Protein AF-0000000070152823 (afdb_homodimer)

InterPro domains:
  IPR000183 Ornithine/DAP/Arg decarboxylase [PR01179] (58-76)
  IPR000183 Ornithine/DAP/Arg decarboxylase [PR01179] (78-90)
  IPR000183 Ornithine/DAP/Arg decarboxylase [PR01179] (180-193)
  IPR000183 Ornithine/DAP/Arg decarboxylase [PR01179] (263-282)
  IPR000183 Ornithine/DAP/Arg decarboxylase [PR01179] (371-384)
  IPR002433 Ornithine decarboxylase [PR01182] (30-54)
  IPR002433 Ornithine decarboxylase [PR01182] (56-83)
  IPR002433 Ornithine decarboxylase [PR01182] (100-124)
  IPR002433 Ornithine decarboxylase [PR01182] (130-152)
  IPR002433 Ornithine decarboxylase [PR01182] (303-316)
  IPR002433 Ornithine decarboxylase [PR01182] (337-347)
  IPR002433 Ornithine decarboxylase [PR01182] (358-371)
  IPR002433 Ornithine decarboxylase [PTHR11482] (26-394)
  IPR009006 Alanine racemase/group IV decarboxylase, C-terminal [G3DSA:2.40.37.10] (27-395)
  IPR009006 Alanine racemase/group IV decarboxylase, C-terminal [SSF50621] (250-393)
  IPR022643 Orn/DAP/Arg decarboxylase 2, C-terminal [PF00278] (274-371)
  IPR022644 Orn/DAP/Arg decarboxylase 2, N-terminal [PF02784] (37-272)
  IPR022657 Orn/DAP/Arg decarboxylase 2, conserved site [PS00879] (214-231)
  IPR029066 PLP-binding barrel [G3DSA:3.20.20.10] (40-271)
  IPR029066 PLP-binding barrel [SSF51419] (36-273)

Secondary structure (DSSP, 8-state):
-PEEEEPTT--HHHHHHHHHHHHHTSS----EEEEETHHHHHHHHHHHHHSTTEEEEEEGGG---HHHHHHHHHTT-EEEE-SHHHHHHHHHTT--GGGEEE--SS--HHHHHHHHHHT--EEEE-SHHHHHHHHHH-TT-EEEEEB----TTSSB--TTTS-B-HHHHHHHHHHHHHTTPEEEEEE----BT---HHHHHHHHHHHHHHHHHHHHTT----EEE------SSTTSSS-HHHHHHHHHHHHHHHS-TTS--EEEE--SHHHHGGGEEEEEEEEEEEEEE-TTS-EEEEEEESS-TTTTTTTHHHH-TT--PEE----SS----EEEEEE-SSS-TT-BS-SS-EEE----TT-EEEES---SSTTTT---GGGPPPPEEEEEEEGGG-/-PEEEEPTT--HHHHHHHHHHHHHTSS----EEEEETHHHHHHHHHHHHHSTTEEEEEEGGG---HHHHHHHHHTT-EEEE-SHHHHHHHHHTT--GGGEEE--SS--HHHHHHHHHHT--EEEE-SHHHHHHHHHH-TT-EEEEEB----TTEEE--TTTS-B-HHHHHHHHHHHHHTTPEEEEEE----EEE--THHHHHHHHHHHHHHHHHHHTT----EEE------SSTTSSS-HHHHHHHHHHHHHHHS-TTS--EEEE--SHHHHGGGEEEEEEEEEEEEEE-TTS-EEEEEEESS-TTTTTTTHHHH-TT--PEE----SS----EEEEEE-SSS-TT-BS-SS-EEE----TT-EEEES---SSTTTT---GGGPPPPEEEEEEEGGG-

Structure (mmCIF, N/CA/C/O backbone):
data_AF-0000000070152823-model_v1
#
loop_
_entity.id
_entity.type
_entity.pdbx_description
1 polymer 'Antizyme inhibitor 2'
#
loop_
_atom_site.group_PDB
_atom_site.id
_atom_site.type_symbol
_atom_site.label_atom_id
_atom_site.label_alt_id
_atom_site.label_comp_id
_atom_site.label_asym_id
_atom_site.label_entity_id
_atom_site.label_seq_id
_atom_site.pdbx_PDB_ins_code
_atom_site.Cartn_x
_atom_site.Cartn_y
_atom_site.Cartn_z
_atom_site.occupancy
_atom_site.B_iso_or_equiv
_atom_site.auth_seq_id
_atom_site.auth_comp_id
_atom_site.auth_asym_id
_atom_site.auth_atom_id
_atom_site.pdbx_PDB_model_num
ATOM 1 N N . GLU A 1 1 ? -15.773 8.742 -12.914 1 72.94 1 GLU A N 1
ATOM 2 C CA . GLU A 1 1 ? -16.844 7.777 -12.672 1 72.94 1 GLU A CA 1
ATOM 3 C C . GLU A 1 1 ? -18.203 8.461 -12.641 1 72.94 1 GLU A C 1
ATOM 5 O O . GLU A 1 1 ? -18.328 9.586 -12.141 1 72.94 1 GLU A O 1
ATOM 10 N N . PRO A 1 2 ? -19.203 7.801 -13.156 1 80.62 2 PRO A N 1
ATOM 11 C CA . PRO A 1 2 ? -20.484 8.5 -13.367 1 80.62 2 PRO A CA 1
ATOM 12 C C . PRO A 1 2 ? -21.281 8.672 -12.078 1 80.62 2 PRO A C 1
ATOM 14 O O . PRO A 1 2 ? -21.188 7.836 -11.172 1 80.62 2 PRO A O 1
ATOM 17 N N . LEU A 1 3 ? -21.922 9.742 -11.969 1 90.38 3 LEU A N 1
ATOM 18 C CA . LEU A 1 3 ? -22.859 10.039 -10.891 1 90.38 3 LEU A CA 1
ATOM 19 C C . LEU A 1 3 ? -24.266 9.562 -11.242 1 90.38 3 LEU A C 1
ATOM 21 O O . LEU A 1 3 ? -24.781 9.898 -12.305 1 90.38 3 LEU A O 1
ATOM 25 N N . HIS A 1 4 ? -24.781 8.742 -10.398 1 91.81 4 HIS A N 1
ATOM 26 C CA . HIS A 1 4 ? -26.156 8.281 -10.555 1 91.81 4 HIS A CA 1
ATOM 27 C C . HIS A 1 4 ? -27.109 9.086 -9.688 1 91.81 4 HIS A C 1
ATOM 29 O O . HIS A 1 4 ? -27.016 9.062 -8.461 1 91.81 4 HIS A O 1
ATOM 35 N N . VAL A 1 5 ? -28.078 9.711 -10.344 1 93.69 5 VAL A N 1
ATOM 36 C CA . VAL A 1 5 ? -29.094 10.438 -9.602 1 93.69 5 VAL A CA 1
ATOM 37 C C . VAL A 1 5 ? -30.234 9.5 -9.227 1 93.69 5 VAL A C 1
ATOM 39 O O . VAL A 1 5 ? -30.828 8.859 -10.102 1 93.69 5 VAL A O 1
ATOM 42 N N . LEU A 1 6 ? -30.484 9.453 -8 1 93.94 6 LEU A N 1
ATOM 43 C CA . LEU A 1 6 ? -31.484 8.523 -7.492 1 93.94 6 LEU A CA 1
ATOM 44 C C . LEU A 1 6 ? -32.875 9.109 -7.613 1 93.94 6 LEU A C 1
ATOM 46 O O . LEU A 1 6 ? -33.125 10.242 -7.199 1 93.94 6 LEU A O 1
ATOM 50 N N . GLU A 1 7 ? -33.75 8.328 -8.148 1 91.31 7 GLU A N 1
ATOM 51 C CA . GLU A 1 7 ? -35.156 8.688 -8.18 1 91.31 7 GLU A CA 1
ATOM 52 C C . GLU A 1 7 ? -35.781 8.492 -6.805 1 91.31 7 GLU A C 1
ATOM 54 O O . GLU A 1 7 ? -35.25 7.809 -5.945 1 91.31 7 GLU A O 1
ATOM 59 N N . PRO A 1 8 ? -36.969 9.172 -6.715 1 90.06 8 PRO A N 1
ATOM 60 C CA . PRO A 1 8 ? -37.656 8.961 -5.438 1 90.06 8 PRO A CA 1
ATOM 61 C C . PRO A 1 8 ? -37.938 7.484 -5.145 1 90.06 8 PRO A C 1
ATOM 63 O O . PRO A 1 8 ? -38.344 6.742 -6.031 1 90.06 8 PRO A O 1
ATOM 66 N N . GLY A 1 9 ? -37.562 7.004 -4.035 1 88.94 9 GLY A N 1
ATOM 67 C CA . GLY A 1 9 ? -37.781 5.617 -3.645 1 88.94 9 GLY A CA 1
ATOM 68 C C . GLY A 1 9 ? -36.562 4.75 -3.875 1 88.94 9 GLY A C 1
ATOM 69 O O . GLY A 1 9 ? -36.5 3.615 -3.396 1 88.94 9 GLY A O 1
ATOM 70 N N . ASP A 1 10 ? -35.594 5.301 -4.555 1 92.44 10 ASP A N 1
ATOM 71 C CA . ASP A 1 10 ? -34.375 4.566 -4.797 1 92.44 10 ASP A CA 1
ATOM 72 C C . ASP A 1 10 ? -33.344 4.867 -3.717 1 92.44 10 ASP A C 1
ATOM 74 O O . ASP A 1 10 ? -33.5 5.809 -2.936 1 92.44 10 ASP A O 1
ATOM 78 N N . SER A 1 11 ? -32.438 3.959 -3.51 1 94.62 11 SER A N 1
ATOM 79 C CA . SER A 1 11 ? -31.359 4.137 -2.537 1 94.62 11 SER A CA 1
ATOM 80 C C . SER A 1 11 ? -30.031 3.566 -3.055 1 94.62 11 SER A C 1
ATOM 82 O O . SER A 1 11 ? -30.016 2.807 -4.027 1 94.62 11 SER A O 1
ATOM 84 N N . SER A 1 12 ? -28.984 4.027 -2.436 1 95.81 12 SER A N 1
ATOM 85 C CA . SER A 1 12 ? -27.672 3.494 -2.785 1 95.81 12 SER A CA 1
ATOM 86 C C . SER A 1 12 ? -27.625 1.982 -2.594 1 95.81 12 SER A C 1
ATOM 88 O O . SER A 1 12 ? -26.953 1.277 -3.363 1 95.81 12 SER A O 1
ATOM 90 N N . TRP A 1 13 ? -28.312 1.513 -1.611 1 96.5 13 TRP A N 1
ATOM 91 C CA . TRP A 1 13 ? -28.359 0.079 -1.341 1 96.5 13 TRP A CA 1
ATOM 92 C C . TRP A 1 13 ? -29.062 -0.669 -2.465 1 96.5 13 TRP A C 1
ATOM 94 O O . TRP A 1 13 ? -28.609 -1.737 -2.889 1 96.5 13 TRP A O 1
ATOM 104 N N . LYS A 1 14 ? -30.141 -0.136 -2.941 1 96.56 14 LYS A N 1
ATOM 105 C CA . LYS A 1 14 ? -30.844 -0.751 -4.059 1 96.56 14 LYS A CA 1
ATOM 106 C C . LYS A 1 14 ? -29.984 -0.766 -5.316 1 96.56 14 LYS A C 1
ATOM 108 O O . LYS A 1 14 ? -30.031 -1.723 -6.094 1 96.56 14 LYS A O 1
ATOM 113 N N . VAL A 1 15 ? -29.281 0.348 -5.465 1 96.5 15 VAL A N 1
ATOM 114 C CA . VAL A 1 15 ? -28.359 0.41 -6.594 1 96.5 15 VAL A CA 1
ATOM 115 C C . VAL A 1 15 ? -27.328 -0.711 -6.484 1 96.5 15 VAL A C 1
ATOM 117 O O . VAL A 1 15 ? -27.031 -1.389 -7.469 1 96.5 15 VAL A O 1
ATOM 120 N N . LEU A 1 16 ? -26.781 -0.903 -5.293 1 97.56 16 LEU A N 1
ATOM 121 C CA . LEU A 1 16 ? -25.828 -1.972 -5.027 1 97.56 16 LEU A CA 1
ATOM 122 C C . LEU A 1 16 ? -26.438 -3.336 -5.34 1 97.56 16 LEU A C 1
ATOM 124 O O . LEU A 1 16 ? -25.812 -4.156 -6.02 1 97.56 16 LEU A O 1
ATOM 128 N N . GLN A 1 17 ? -27.641 -3.566 -4.883 1 97.38 17 GLN A N 1
ATOM 129 C CA . GLN A 1 17 ? -28.312 -4.844 -5.086 1 97.38 17 GLN A CA 1
ATOM 130 C C . GLN A 1 17 ? -28.547 -5.113 -6.57 1 97.38 17 GLN A C 1
ATOM 132 O O . GLN A 1 17 ? -28.344 -6.234 -7.043 1 97.38 17 GLN A O 1
ATOM 137 N N . ARG A 1 18 ? -28.969 -4.098 -7.266 1 96.44 18 ARG A N 1
ATOM 138 C CA . ARG A 1 18 ? -29.203 -4.238 -8.703 1 96.44 18 ARG A CA 1
ATOM 139 C C . ARG A 1 18 ? -27.922 -4.574 -9.438 1 96.44 18 ARG A C 1
ATOM 141 O O . ARG A 1 18 ? -27.906 -5.434 -10.32 1 96.44 18 ARG A O 1
ATOM 148 N N . LYS A 1 19 ? -26.906 -3.887 -9.062 1 96.44 19 LYS A N 1
ATOM 149 C CA . LYS A 1 19 ? -25.625 -4.133 -9.719 1 96.44 19 LYS A CA 1
ATOM 150 C C . LYS A 1 19 ? -25.125 -5.547 -9.438 1 96.44 19 LYS A C 1
ATOM 152 O O . LYS A 1 19 ? -24.594 -6.215 -10.328 1 96.44 19 LYS A O 1
ATOM 157 N N . ILE A 1 20 ? -25.219 -5.996 -8.195 1 97.75 20 ILE A N 1
ATOM 158 C CA . ILE A 1 20 ? -24.859 -7.367 -7.852 1 97.75 20 ILE A CA 1
ATOM 159 C C . ILE A 1 20 ? -25.688 -8.344 -8.695 1 97.75 20 ILE A C 1
ATOM 161 O O . ILE A 1 20 ? -25.141 -9.32 -9.219 1 97.75 20 ILE A O 1
ATOM 165 N N . GLY A 1 21 ? -27.016 -8.078 -8.805 1 97.06 21 GLY A N 1
ATOM 166 C CA . GLY A 1 21 ? -27.859 -8.898 -9.641 1 97.06 21 GLY A CA 1
ATOM 167 C C . GLY A 1 21 ? -27.406 -8.969 -11.086 1 97.06 21 GLY A C 1
ATOM 168 O O . GLY A 1 21 ? -27.328 -10.055 -11.672 1 97.06 21 GLY A O 1
ATOM 169 N N . ASP A 1 22 ? -27.078 -7.844 -11.609 1 96.38 22 ASP A N 1
ATOM 170 C CA . ASP A 1 22 ? -26.609 -7.758 -12.992 1 96.38 22 ASP A CA 1
ATOM 171 C C . ASP A 1 22 ? -25.312 -8.523 -13.18 1 96.38 22 ASP A C 1
ATOM 173 O O . ASP A 1 22 ? -25.156 -9.281 -14.141 1 96.38 22 ASP A O 1
ATOM 177 N N . LEU A 1 23 ? -24.391 -8.359 -12.281 1 95.81 23 LEU A N 1
ATOM 178 C CA . LEU A 1 23 ? -23.062 -8.977 -12.398 1 95.81 23 LEU A CA 1
ATOM 179 C C . LEU A 1 23 ? -23.141 -10.477 -12.141 1 95.81 23 LEU A C 1
ATOM 181 O O . LEU A 1 23 ? -22.328 -11.242 -12.656 1 95.81 23 LEU A O 1
ATOM 185 N N . SER A 1 24 ? -24.125 -10.836 -11.289 1 94.69 24 SER A N 1
ATOM 186 C CA . SER A 1 24 ? -24.266 -12.25 -10.977 1 94.69 24 SER A CA 1
ATOM 187 C C . SER A 1 24 ? -24.625 -13.055 -12.219 1 94.69 24 SER A C 1
ATOM 189 O O . SER A 1 24 ? -24.422 -14.273 -12.258 1 94.69 24 SER A O 1
ATOM 191 N N . CYS A 1 25 ? -25.188 -12.398 -13.219 1 91.88 25 CYS A N 1
ATOM 192 C CA . CYS A 1 25 ? -25.562 -13.055 -14.461 1 91.88 25 CYS A CA 1
ATOM 193 C C . CYS A 1 25 ? -24.438 -13.008 -15.477 1 91.88 25 CYS A C 1
ATOM 195 O O . CYS A 1 25 ? -24.578 -13.477 -16.609 1 91.88 25 CYS A O 1
ATOM 197 N N . SER A 1 26 ? -23.344 -12.484 -15 1 89.81 26 SER A N 1
ATOM 198 C CA . SER A 1 26 ? -22.188 -12.336 -15.891 1 89.81 26 SER A CA 1
ATOM 199 C C . SER A 1 26 ? -21 -13.148 -15.391 1 89.81 26 SER A C 1
ATOM 201 O O . SER A 1 26 ? -21 -13.625 -14.25 1 89.81 26 SER A O 1
ATOM 203 N N . GLU A 1 27 ? -20.047 -13.344 -16.328 1 87 27 GLU A N 1
ATOM 204 C CA . GLU A 1 27 ? -18.797 -14 -15.93 1 87 27 GLU A CA 1
ATOM 205 C C . GLU A 1 27 ? -17.797 -13 -15.391 1 87 27 GLU A C 1
ATOM 207 O O . GLU A 1 27 ? -16.797 -13.383 -14.766 1 87 27 GLU A O 1
ATOM 212 N N . GLN A 1 28 ? -18.047 -11.812 -15.688 1 92.12 28 GLN A N 1
ATOM 213 C CA . GLN A 1 28 ? -17.203 -10.75 -15.156 1 92.12 28 GLN A CA 1
ATOM 214 C C . GLN A 1 28 ? -17.781 -10.172 -13.867 1 92.12 28 GLN A C 1
ATOM 216 O O . GLN A 1 28 ? -18.578 -9.227 -13.914 1 92.12 28 GLN A O 1
ATOM 221 N N . ARG A 1 29 ? -17.359 -10.656 -12.828 1 96.44 29 ARG A N 1
ATOM 222 C CA . ARG A 1 29 ? -17.891 -10.281 -11.523 1 96.44 29 ARG A CA 1
ATOM 223 C C . ARG A 1 29 ? -16.859 -9.484 -10.727 1 96.44 29 ARG A C 1
ATOM 225 O O . ARG A 1 29 ? -16.531 -9.852 -9.594 1 96.44 29 ARG A O 1
ATOM 232 N N . ASP A 1 30 ? -16.391 -8.367 -11.32 1 97.38 30 ASP A N 1
ATOM 233 C CA . ASP A 1 30 ? -15.391 -7.504 -10.703 1 97.38 30 ASP A CA 1
ATOM 234 C C . ASP A 1 30 ? -15.953 -6.824 -9.453 1 97.38 30 ASP A C 1
ATOM 236 O O . ASP A 1 30 ? -17.156 -6.562 -9.367 1 97.38 30 ASP A O 1
ATOM 240 N N . PRO A 1 31 ? -15.109 -6.609 -8.453 1 98 31 PRO A N 1
ATOM 241 C CA . PRO A 1 31 ? -15.555 -5.844 -7.281 1 98 31 PRO A CA 1
ATOM 242 C C . PRO A 1 31 ? -15.906 -4.398 -7.625 1 98 31 PRO A C 1
ATOM 244 O O . PRO A 1 31 ? -15.453 -3.871 -8.641 1 98 31 PRO A O 1
ATOM 247 N N . PHE A 1 32 ? -16.703 -3.799 -6.805 1 97.88 32 PHE A N 1
ATOM 248 C CA . PHE A 1 32 ? -17.062 -2.406 -7.02 1 97.88 32 PHE A CA 1
ATOM 249 C C . PHE A 1 32 ? -17.5 -1.753 -5.715 1 97.88 32 PHE A C 1
ATOM 251 O O . PHE A 1 32 ? -17.703 -2.438 -4.711 1 97.88 32 PHE A O 1
ATOM 258 N N . LEU A 1 33 ? -17.562 -0.448 -5.68 1 98.06 33 LEU A N 1
ATOM 259 C CA . LEU A 1 33 ? -18.078 0.337 -4.562 1 98.06 33 LEU A CA 1
ATOM 260 C C . LEU A 1 33 ? -19.312 1.133 -4.98 1 98.06 33 LEU A C 1
ATOM 262 O O . LEU A 1 33 ? -19.469 1.456 -6.16 1 98.06 33 LEU A O 1
ATOM 266 N N . VAL A 1 34 ? -20.156 1.347 -4.062 1 98.06 34 VAL A N 1
ATOM 267 C CA . VAL A 1 34 ? -21.234 2.316 -4.207 1 98.06 34 VAL A CA 1
ATOM 268 C C . VAL A 1 34 ? -21.109 3.402 -3.145 1 98.06 34 VAL A C 1
ATOM 270 O O . VAL A 1 34 ? -20.906 3.105 -1.966 1 98.06 34 VAL A O 1
ATOM 273 N N . ALA A 1 35 ? -21.141 4.609 -3.582 1 98.19 35 ALA A N 1
ATOM 274 C CA . ALA A 1 35 ? -21.031 5.746 -2.674 1 98.19 35 ALA A CA 1
ATOM 275 C C . ALA A 1 35 ? -22.359 6.5 -2.57 1 98.19 35 ALA A C 1
ATOM 277 O O . ALA A 1 35 ? -22.984 6.812 -3.588 1 98.19 35 ALA A O 1
ATOM 278 N N . ASP A 1 36 ? -22.812 6.723 -1.377 1 97.5 36 ASP A N 1
ATOM 279 C CA . ASP A 1 36 ? -23.953 7.582 -1.104 1 97.5 36 ASP A CA 1
ATOM 280 C C . ASP A 1 36 ? -23.516 8.992 -0.732 1 97.5 36 ASP A C 1
ATOM 282 O O . ASP A 1 36 ? -23.297 9.297 0.444 1 97.5 36 ASP A O 1
ATOM 286 N N . LEU A 1 37 ? -23.547 9.875 -1.704 1 97 37 LEU A N 1
ATOM 287 C CA . LEU A 1 37 ? -23.016 11.219 -1.504 1 97 37 LEU A CA 1
ATOM 288 C C . LEU A 1 37 ? -23.938 12.047 -0.611 1 97 37 LEU A C 1
ATOM 290 O O . LEU A 1 37 ? -23.516 13.062 -0.049 1 97 37 LEU A O 1
ATOM 294 N N . GLY A 1 38 ? -25.188 11.648 -0.518 1 95.94 38 GLY A N 1
ATOM 295 C CA . GLY A 1 38 ? -26.094 12.336 0.388 1 95.94 38 GLY A CA 1
ATOM 296 C C . GLY A 1 38 ? -25.672 12.242 1.842 1 95.94 38 GLY A C 1
ATOM 297 O O . GLY A 1 38 ? -25.984 13.125 2.645 1 95.94 38 GLY A O 1
ATOM 298 N N . GLU A 1 39 ? -24.969 11.211 2.164 1 96.38 39 GLU A N 1
ATOM 299 C CA . GLU A 1 39 ? -24.453 11.031 3.52 1 96.38 39 GLU A CA 1
ATOM 300 C C . GLU A 1 39 ? -23.516 12.164 3.912 1 96.38 39 GLU A C 1
ATOM 302 O O . GLU A 1 39 ? -23.453 12.547 5.082 1 96.38 39 GLU A O 1
ATOM 307 N N . LEU A 1 40 ? -22.797 12.719 2.98 1 97.44 40 LEU A N 1
ATOM 308 C CA . LEU A 1 40 ? -21.891 13.836 3.25 1 97.44 40 LEU A CA 1
ATOM 309 C C . LEU A 1 40 ? -22.656 15.062 3.717 1 97.44 40 LEU A C 1
ATOM 311 O O . LEU A 1 40 ? -22.219 15.766 4.629 1 97.44 40 LEU A O 1
ATOM 315 N N . VAL A 1 41 ? -23.797 15.281 3.113 1 96.25 41 VAL A N 1
ATOM 316 C CA . VAL A 1 41 ? -24.625 16.422 3.465 1 96.25 41 VAL A CA 1
ATOM 317 C C . VAL A 1 41 ? -25.141 16.266 4.895 1 96.25 41 VAL A C 1
ATOM 319 O O . VAL A 1 41 ? -25.078 17.203 5.691 1 96.25 41 VAL A O 1
ATOM 322 N N . ARG A 1 42 ? -25.594 15.078 5.098 1 96.25 42 ARG A N 1
ATOM 323 C CA . ARG A 1 42 ? -26.094 14.789 6.434 1 96.25 42 ARG A CA 1
ATOM 324 C C . ARG A 1 42 ? -25.016 14.961 7.484 1 96.25 42 ARG A C 1
ATOM 326 O O . ARG A 1 42 ? -25.234 15.602 8.516 1 96.25 42 ARG A O 1
ATOM 333 N N . LYS A 1 43 ? -23.844 14.422 7.25 1 97.81 43 LYS A N 1
ATOM 334 C CA . LYS A 1 43 ? -22.719 14.5 8.172 1 97.81 43 LYS A CA 1
ATOM 335 C C . LYS A 1 43 ? -22.281 15.953 8.383 1 97.81 43 LYS A C 1
ATOM 337 O O . LYS A 1 43 ? -21.922 16.344 9.5 1 97.81 43 LYS A O 1
ATOM 342 N N . HIS A 1 44 ? -22.312 16.703 7.328 1 98.31 44 HIS A N 1
ATOM 343 C CA . HIS A 1 44 ? -21.906 18.109 7.41 1 98.31 44 HIS A CA 1
ATOM 344 C C . HIS A 1 44 ? -22.844 18.891 8.336 1 98.31 44 HIS A C 1
ATOM 346 O O . HIS A 1 44 ? -22.375 19.625 9.211 1 98.31 44 HIS A O 1
ATOM 352 N N . GLN A 1 45 ? -24.125 18.672 8.148 1 97.75 45 GLN A N 1
ATOM 353 C CA . GLN A 1 45 ? -25.094 19.359 8.984 1 97.75 45 GLN A CA 1
ATOM 354 C C . GLN A 1 45 ? -24.953 18.953 10.453 1 97.75 45 GLN A C 1
ATOM 356 O O . GLN A 1 45 ? -24.984 19.797 11.344 1 97.75 45 GLN A O 1
ATOM 361 N N . ALA A 1 46 ? -24.75 17.703 10.625 1 97.88 46 ALA A N 1
ATOM 362 C CA . ALA A 1 46 ? -24.578 17.188 11.984 1 97.88 46 ALA A CA 1
ATOM 363 C C . ALA A 1 46 ? -23.328 17.75 12.633 1 97.88 46 ALA A C 1
ATOM 365 O O . ALA A 1 46 ? -23.312 18.078 13.82 1 97.88 46 ALA A O 1
ATOM 366 N N . PHE A 1 47 ? -22.312 17.906 11.883 1 98.69 47 PHE A N 1
ATOM 367 C CA . PHE A 1 47 ? -21.062 18.453 12.391 1 98.69 47 PHE A CA 1
ATOM 368 C C . PHE A 1 47 ? -21.25 19.891 12.859 1 98.69 47 PHE A C 1
ATOM 370 O O . PHE A 1 47 ? -20.875 20.234 13.977 1 98.69 47 PHE A O 1
ATOM 377 N N . LEU A 1 48 ? -21.859 20.703 12.047 1 98.44 48 LEU A N 1
ATOM 378 C CA . LEU A 1 48 ? -22.062 22.109 12.359 1 98.44 48 LEU A CA 1
ATOM 379 C C . LEU A 1 48 ? -22.953 22.281 13.578 1 98.44 48 LEU A C 1
ATOM 381 O O . LEU A 1 48 ? -22.766 23.203 14.367 1 98.44 48 LEU A O 1
ATOM 385 N N . GLN A 1 49 ? -23.875 21.359 13.672 1 98.25 49 GLN A N 1
ATOM 386 C CA . GLN A 1 49 ? -24.781 21.422 14.812 1 98.25 49 GLN A CA 1
ATOM 387 C C . GLN A 1 49 ? -24.047 21.047 16.109 1 98.25 49 GLN A C 1
ATOM 389 O O . GLN A 1 49 ? -24.266 21.672 17.156 1 98.25 49 GLN A O 1
ATOM 394 N N . ALA A 1 50 ? -23.219 20.109 16.031 1 98.25 50 ALA A N 1
ATOM 395 C CA . ALA A 1 50 ? -22.547 19.578 17.203 1 98.25 50 ALA A CA 1
ATOM 396 C C . ALA A 1 50 ? -21.406 20.5 17.641 1 98.25 50 ALA A C 1
ATOM 398 O O . ALA A 1 50 ? -21.078 20.594 18.812 1 98.25 50 ALA A O 1
ATOM 399 N N . LEU A 1 51 ? -20.797 21.172 16.703 1 98.44 51 LEU A N 1
ATOM 400 C CA . LEU A 1 51 ? -19.656 22.047 16.969 1 98.44 51 LEU A CA 1
ATOM 401 C C . LEU A 1 51 ? -19.859 23.406 16.328 1 98.44 51 LEU A C 1
ATOM 403 O O . LEU A 1 51 ? -19.109 23.797 15.43 1 98.44 51 LEU A O 1
ATOM 407 N N . PRO A 1 52 ? -20.828 24.078 16.922 1 97.06 52 PRO A N 1
ATOM 408 C CA . PRO A 1 52 ? -21.031 25.422 16.375 1 97.06 52 PRO A CA 1
ATOM 409 C C . PRO A 1 52 ? -19.812 26.312 16.5 1 97.06 52 PRO A C 1
ATOM 411 O O . PRO A 1 52 ? -19.156 26.328 17.547 1 97.06 52 PRO A O 1
ATOM 414 N N . GLY A 1 53 ? -19.453 26.953 15.43 1 96.5 53 GLY A N 1
ATOM 415 C CA . GLY A 1 53 ? -18.328 27.859 15.453 1 96.5 53 GLY A CA 1
ATOM 416 C C . GLY A 1 53 ? -17.031 27.203 15.031 1 96.5 53 GLY A C 1
ATOM 417 O O . GLY A 1 53 ? -16 27.875 14.898 1 96.5 53 GLY A O 1
ATOM 418 N N . VAL A 1 54 ? -17 25.938 14.914 1 98.5 54 VAL A N 1
ATOM 419 C CA . VAL A 1 54 ? -15.836 25.219 14.422 1 98.5 54 VAL A CA 1
ATOM 420 C C . VAL A 1 54 ? -16 24.906 12.938 1 98.5 54 VAL A C 1
ATOM 422 O O . VAL A 1 54 ? -16.969 24.25 12.539 1 98.5 54 VAL A O 1
ATOM 425 N N . MET A 1 55 ? -15.125 25.391 12.117 1 98.44 55 MET A N 1
ATOM 426 C CA . MET A 1 55 ? -15.211 25.188 10.672 1 98.44 55 MET A CA 1
ATOM 427 C C . MET A 1 55 ? -14.492 23.906 10.266 1 98.44 55 MET A C 1
ATOM 429 O O . MET A 1 55 ? -13.32 23.719 10.586 1 98.44 55 MET A O 1
ATOM 433 N N . PRO A 1 56 ? -15.172 23 9.555 1 98.81 56 PRO A N 1
ATOM 434 C CA . PRO A 1 56 ? -14.492 21.781 9.117 1 98.81 56 PRO A CA 1
ATOM 435 C C . PRO A 1 56 ? -13.578 22.031 7.914 1 98.81 56 PRO A C 1
ATOM 437 O O . PRO A 1 56 ? -14 22.625 6.918 1 98.81 56 PRO A O 1
ATOM 440 N N . PHE A 1 57 ? -12.398 21.656 7.992 1 98.94 57 PHE A N 1
ATOM 441 C CA . PHE A 1 57 ? -11.43 21.484 6.914 1 98.94 57 PHE A CA 1
ATOM 442 C C . PHE A 1 57 ? -11.195 20.016 6.625 1 98.94 57 PHE A C 1
ATOM 444 O O . PHE A 1 57 ? -10.422 19.344 7.32 1 98.94 57 PHE A O 1
ATOM 451 N N . TYR A 1 58 ? -11.812 19.547 5.594 1 98.88 58 TYR A N 1
ATOM 452 C CA . TYR A 1 58 ? -11.797 18.125 5.285 1 98.88 58 TYR A CA 1
ATOM 453 C C . TYR A 1 58 ? -10.383 17.641 4.973 1 98.88 58 TYR A C 1
ATOM 455 O O . TYR A 1 58 ? -9.672 18.266 4.184 1 98.88 58 TYR A O 1
ATOM 463 N N . SER A 1 59 ? -9.977 16.5 5.68 1 98.25 59 SER A N 1
ATOM 464 C CA . SER A 1 59 ? -8.68 15.883 5.422 1 98.25 59 SER A CA 1
ATOM 465 C C . SER A 1 59 ? -8.688 15.117 4.102 1 98.25 59 SER A C 1
ATOM 467 O O . SER A 1 59 ? -9.188 13.992 4.035 1 98.25 59 SER A O 1
ATOM 469 N N . VAL A 1 60 ? -7.953 15.586 3.111 1 98.56 60 VAL A N 1
ATOM 470 C CA . VAL A 1 60 ? -8.023 15.086 1.743 1 98.56 60 VAL A CA 1
ATOM 471 C C . VAL A 1 60 ? -7.461 13.664 1.681 1 98.56 60 VAL A C 1
ATOM 473 O O . VAL A 1 60 ? -7.941 12.836 0.911 1 98.56 60 VAL A O 1
ATOM 476 N N . LYS A 1 61 ? -6.496 13.375 2.504 1 97 61 LYS A N 1
ATOM 477 C CA . LYS A 1 61 ? -5.824 12.078 2.494 1 97 61 LYS A CA 1
ATOM 478 C C . LYS A 1 61 ? -6.797 10.953 2.826 1 97 61 LYS A C 1
ATOM 480 O O . LYS A 1 61 ? -6.531 9.789 2.523 1 97 61 LYS A O 1
ATOM 485 N N . CYS A 1 62 ? -7.891 11.258 3.494 1 96.81 62 CYS A N 1
ATOM 486 C CA . CYS A 1 62 ? -8.852 10.258 3.936 1 96.81 62 CYS A CA 1
ATOM 487 C C . CYS A 1 62 ? -9.586 9.648 2.748 1 96.81 62 CYS A C 1
ATOM 489 O O . CYS A 1 62 ? -9.742 8.43 2.664 1 96.81 62 CYS A O 1
ATOM 491 N N . ASN A 1 63 ? -10.047 10.398 1.931 1 98 63 ASN A N 1
ATOM 492 C CA . ASN A 1 63 ? -10.727 10.102 0.676 1 98 63 ASN A CA 1
ATOM 493 C C . ASN A 1 63 ? -10.672 11.281 -0.288 1 98 63 ASN A C 1
ATOM 495 O O . ASN A 1 63 ? -11.266 12.336 -0.025 1 98 63 ASN A O 1
ATOM 499 N N . ASN A 1 64 ? -9.984 11.156 -1.387 1 98.06 64 ASN A N 1
ATOM 500 C CA . ASN A 1 64 ? -9.758 12.289 -2.273 1 98.06 64 ASN A CA 1
ATOM 501 C C . ASN A 1 64 ? -10.555 12.164 -3.564 1 98.06 64 ASN A C 1
ATOM 503 O O . ASN A 1 64 ? -10.18 12.719 -4.594 1 98.06 64 ASN A O 1
ATOM 507 N N . SER A 1 65 ? -11.617 11.344 -3.504 1 96.69 65 SER A N 1
ATOM 508 C CA . SER A 1 65 ? -12.453 11.219 -4.691 1 96.69 65 SER A CA 1
ATOM 509 C C . SER A 1 65 ? -12.961 12.578 -5.152 1 96.69 65 SER A C 1
ATOM 511 O O . SER A 1 65 ? -13.344 13.422 -4.332 1 96.69 65 SER A O 1
ATOM 513 N N . PRO A 1 66 ? -13.016 12.789 -6.449 1 95.38 66 PRO A N 1
ATOM 514 C CA . PRO A 1 66 ? -13.453 14.086 -6.973 1 95.38 66 PRO A CA 1
ATOM 515 C C . PRO A 1 66 ? -14.867 14.461 -6.539 1 95.38 66 PRO A C 1
ATOM 517 O O . PRO A 1 66 ? -15.125 15.609 -6.176 1 95.38 66 PRO A O 1
ATOM 520 N N . TRP A 1 67 ? -15.766 13.516 -6.492 1 96.19 67 TRP A N 1
ATOM 521 C CA . TRP A 1 67 ? -17.141 13.805 -6.117 1 96.19 67 TRP A CA 1
ATOM 522 C C . TRP A 1 67 ? -17.25 14.172 -4.641 1 96.19 67 TRP A C 1
ATOM 524 O O . TRP A 1 67 ? -18 15.07 -4.27 1 96.19 67 TRP A O 1
ATOM 534 N N . VAL A 1 68 ? -16.469 13.5 -3.799 1 97.81 68 VAL A N 1
ATOM 535 C CA . VAL A 1 68 ? -16.469 13.82 -2.375 1 97.81 68 VAL A CA 1
ATOM 536 C C . VAL A 1 68 ? -15.961 15.25 -2.17 1 97.81 68 VAL A C 1
ATOM 538 O O . VAL A 1 68 ? -16.609 16.047 -1.486 1 97.81 68 VAL A O 1
ATOM 541 N N . LEU A 1 69 ? -14.883 15.594 -2.844 1 98.25 69 LEU A N 1
ATOM 542 C CA . LEU A 1 69 ? -14.281 16.922 -2.693 1 98.25 69 LEU A CA 1
ATOM 543 C C . LEU A 1 69 ? -15.211 18 -3.244 1 98.25 69 LEU A C 1
ATOM 545 O O . LEU A 1 69 ? -15.359 19.062 -2.637 1 98.25 69 LEU A O 1
ATOM 549 N N . GLN A 1 70 ? -15.844 17.688 -4.344 1 96.5 70 GLN A N 1
ATOM 550 C CA . GLN A 1 70 ? -16.734 18.656 -4.969 1 96.5 70 GLN A CA 1
ATOM 551 C C . GLN A 1 70 ? -17.938 18.953 -4.074 1 96.5 70 GLN A C 1
ATOM 553 O O . GLN A 1 70 ? -18.328 20.109 -3.93 1 96.5 70 GLN A O 1
ATOM 558 N N . ILE A 1 71 ? -18.516 17.953 -3.508 1 96.75 71 ILE A N 1
ATOM 559 C CA . ILE A 1 71 ? -19.672 18.125 -2.646 1 96.75 71 ILE A CA 1
ATOM 560 C C . ILE A 1 71 ? -19.266 18.906 -1.394 1 96.75 71 ILE A C 1
ATOM 562 O O . ILE A 1 71 ? -19.953 19.859 -1.001 1 96.75 71 ILE A O 1
ATOM 566 N N . LEU A 1 72 ? -18.172 18.531 -0.806 1 98.25 72 LEU A N 1
ATOM 567 C CA . LEU A 1 72 ? -17.734 19.203 0.409 1 98.25 72 LEU A CA 1
ATOM 568 C C . LEU A 1 72 ? -17.375 20.656 0.123 1 98.25 72 LEU A C 1
ATOM 570 O O . LEU A 1 72 ? -17.656 21.547 0.937 1 98.25 72 LEU A O 1
ATOM 574 N N . LYS A 1 73 ? -16.766 20.891 -1.046 1 98.25 73 LYS A N 1
ATOM 575 C CA . LYS A 1 73 ? -16.531 22.266 -1.474 1 98.25 73 LYS A CA 1
ATOM 576 C C . LYS A 1 73 ? -17.828 23.062 -1.533 1 98.25 73 LYS A C 1
ATOM 578 O O . LYS A 1 73 ? -17.906 24.172 -1.012 1 98.25 73 LYS A O 1
ATOM 583 N N . SER A 1 74 ? -18.828 22.484 -2.125 1 96.94 74 SER A N 1
ATOM 584 C CA . SER A 1 74 ? -20.109 23.141 -2.307 1 96.94 74 SER A CA 1
ATOM 585 C C . SER A 1 74 ? -20.781 23.422 -0.968 1 96.94 74 SER A C 1
ATOM 587 O O . SER A 1 74 ? -21.547 24.375 -0.835 1 96.94 74 SER A O 1
ATOM 589 N N . LEU A 1 75 ? -20.5 22.594 -0.009 1 97.44 75 LEU A N 1
ATOM 590 C CA . LEU A 1 75 ? -21.094 22.75 1.318 1 97.44 75 LEU A CA 1
ATOM 591 C C . LEU A 1 75 ? -20.328 23.797 2.127 1 97.44 75 LEU A C 1
ATOM 593 O O . LEU A 1 75 ? -20.734 24.125 3.242 1 97.44 75 LEU A O 1
ATOM 597 N N . GLY A 1 76 ? -19.156 24.25 1.607 1 97.56 76 GLY A N 1
ATOM 598 C CA . GLY A 1 76 ? -18.438 25.359 2.234 1 97.56 76 GLY A CA 1
ATOM 599 C C . GLY A 1 76 ? -17.297 24.891 3.127 1 97.56 76 GLY A C 1
ATOM 600 O O . GLY A 1 76 ? -16.734 25.703 3.875 1 97.56 76 GLY A O 1
ATOM 601 N N . THR A 1 77 ? -16.922 23.672 3.041 1 98.44 77 THR A N 1
ATOM 602 C CA . THR A 1 77 ? -15.82 23.172 3.859 1 98.44 77 THR A CA 1
ATOM 603 C C . THR A 1 77 ? -14.484 23.719 3.371 1 98.44 77 THR A C 1
ATOM 605 O O . THR A 1 77 ? -14.375 24.172 2.227 1 98.44 77 THR A O 1
ATOM 608 N N . GLY A 1 78 ? -13.523 23.875 4.27 1 98.81 78 GLY A N 1
ATOM 609 C CA . GLY A 1 78 ? -12.133 23.969 3.879 1 98.81 78 GLY A CA 1
ATOM 610 C C . GLY A 1 78 ? -11.469 22.625 3.682 1 98.81 78 GLY A C 1
ATOM 611 O O . GLY A 1 78 ? -12.117 21.578 3.805 1 98.81 78 GLY A O 1
ATOM 612 N N . PHE A 1 79 ? -10.195 22.719 3.348 1 98.94 79 PHE A N 1
ATOM 613 C CA . PHE A 1 79 ? -9.508 21.469 3.047 1 98.94 79 PHE A CA 1
ATOM 614 C C . PHE A 1 79 ? -8.125 21.438 3.697 1 98.94 79 PHE A C 1
ATOM 616 O O . PHE A 1 79 ? -7.395 22.438 3.652 1 98.94 79 PHE A O 1
ATOM 623 N N . ASP A 1 80 ? -7.887 20.375 4.379 1 98.62 80 ASP A N 1
ATOM 624 C CA . ASP A 1 80 ? -6.574 20.031 4.918 1 98.62 80 ASP A CA 1
ATOM 625 C C . ASP A 1 80 ? -5.777 19.188 3.922 1 98.62 80 ASP A C 1
ATOM 627 O O . ASP A 1 80 ? -6.156 18.062 3.609 1 98.62 80 ASP A O 1
ATOM 631 N N . CYS A 1 81 ? -4.68 19.719 3.408 1 98.69 81 CYS A N 1
ATOM 632 C CA . CYS A 1 81 ? -3.834 19.062 2.422 1 98.69 81 CYS A CA 1
ATOM 633 C C . CYS A 1 81 ? -2.469 18.719 3.01 1 98.69 81 CYS A C 1
ATOM 635 O O . CYS A 1 81 ? -1.908 19.516 3.775 1 98.69 81 CYS A O 1
ATOM 637 N N . ALA A 1 82 ? -1.939 17.594 2.551 1 97.31 82 ALA A N 1
ATOM 638 C CA . ALA A 1 82 ? -0.699 17.109 3.152 1 97.31 82 ALA A CA 1
ATOM 639 C C . ALA A 1 82 ? 0.448 17.141 2.146 1 97.31 82 ALA A C 1
ATOM 641 O O . ALA A 1 82 ? 1.604 16.906 2.504 1 97.31 82 ALA A O 1
ATOM 642 N N . SER A 1 83 ? 0.219 17.438 0.902 1 97.81 83 SER A N 1
ATOM 643 C CA . SER A 1 83 ? 1.229 17.391 -0.149 1 97.81 83 SER A CA 1
ATOM 644 C C . SER A 1 83 ? 0.887 18.359 -1.281 1 97.81 83 SER A C 1
ATOM 646 O O . SER A 1 83 ? -0.225 18.891 -1.338 1 97.81 83 SER A O 1
ATOM 648 N N . GLN A 1 84 ? 1.865 18.578 -2.111 1 98 84 GLN A N 1
ATOM 649 C CA . GLN A 1 84 ? 1.621 19.422 -3.287 1 98 84 GLN A CA 1
ATOM 650 C C . GLN A 1 84 ? 0.529 18.812 -4.168 1 98 84 GLN A C 1
ATOM 652 O O . GLN A 1 84 ? -0.302 19.531 -4.715 1 98 84 GLN A O 1
ATOM 657 N N . ALA A 1 85 ? 0.547 17.5 -4.328 1 98 85 ALA A N 1
ATOM 658 C CA . ALA A 1 85 ? -0.451 16.844 -5.168 1 98 85 ALA A CA 1
ATOM 659 C C . ALA A 1 85 ? -1.861 17.094 -4.641 1 98 85 ALA A C 1
ATOM 661 O O . ALA A 1 85 ? -2.791 17.328 -5.422 1 98 85 ALA A O 1
ATOM 662 N N . GLU A 1 86 ? -2.031 17.047 -3.391 1 98.5 86 GLU A N 1
ATOM 663 C CA . GLU A 1 86 ? -3.34 17.328 -2.811 1 98.5 86 GLU A CA 1
ATOM 664 C C . GLU A 1 86 ? -3.719 18.797 -2.992 1 98.5 86 GLU A C 1
ATOM 666 O O . GLU A 1 86 ? -4.879 19.109 -3.266 1 98.5 86 GLU A O 1
ATOM 671 N N . LEU A 1 87 ? -2.699 19.703 -2.795 1 98.81 87 LEU A N 1
ATOM 672 C CA . LEU A 1 87 ? -2.949 21.109 -3.07 1 98.81 87 LEU A CA 1
ATOM 673 C C . LEU A 1 87 ? -3.436 21.312 -4.504 1 98.81 87 LEU A C 1
ATOM 675 O O . LEU A 1 87 ? -4.441 21.984 -4.734 1 98.81 87 LEU A O 1
ATOM 679 N N . GLU A 1 88 ? -2.725 20.672 -5.391 1 98.69 88 GLU A N 1
ATOM 680 C CA . GLU A 1 88 ? -3.07 20.781 -6.805 1 98.69 88 GLU A CA 1
ATOM 681 C C . GLU A 1 88 ? -4.488 20.281 -7.066 1 98.69 88 GLU A C 1
ATOM 683 O O . GLU A 1 88 ? -5.25 20.922 -7.805 1 98.69 88 GLU A O 1
ATOM 688 N N . GLN A 1 89 ? -4.824 19.219 -6.457 1 98.44 89 GLN A N 1
ATOM 689 C CA . GLN A 1 89 ? -6.148 18.641 -6.66 1 98.44 89 GLN A CA 1
ATOM 690 C C . GLN A 1 89 ? -7.242 19.578 -6.141 1 98.44 89 GLN A C 1
ATOM 692 O O . GLN A 1 89 ? -8.211 19.859 -6.848 1 98.44 89 GLN A O 1
ATOM 697 N N . VAL A 1 90 ? -7.102 20.062 -4.953 1 98.69 90 VAL A N 1
ATOM 698 C CA . VAL A 1 90 ? -8.117 20.891 -4.312 1 98.69 90 VAL A CA 1
ATOM 699 C C . VAL A 1 90 ? -8.211 22.234 -5.027 1 98.69 90 VAL A C 1
ATOM 701 O O . VAL A 1 90 ? -9.312 22.719 -5.328 1 98.69 90 VAL A O 1
ATOM 704 N N . LEU A 1 91 ? -7.07 22.844 -5.316 1 98.81 91 LEU A N 1
ATOM 705 C CA . LEU A 1 91 ? -7.051 24.109 -6.051 1 98.81 91 LEU A CA 1
ATOM 706 C C . LEU A 1 91 ? -7.66 23.938 -7.438 1 98.81 91 LEU A C 1
ATOM 708 O O . LEU A 1 91 ? -8.375 24.828 -7.918 1 98.81 91 LEU A O 1
ATOM 712 N N . GLY A 1 92 ? -7.406 22.797 -8.016 1 98.38 92 GLY A N 1
ATOM 713 C CA . GLY A 1 92 ? -7.938 22.5 -9.336 1 98.38 92 GLY A CA 1
ATOM 714 C C . GLY A 1 92 ? -9.453 22.453 -9.375 1 98.38 92 GLY A C 1
ATOM 715 O O . GLY A 1 92 ? -10.062 22.672 -10.43 1 98.38 92 GLY A O 1
ATOM 716 N N . LEU A 1 93 ? -10.078 22.234 -8.281 1 97.69 93 LEU A N 1
ATOM 717 C CA . LEU A 1 93 ? -11.531 22.203 -8.172 1 97.69 93 LEU A CA 1
ATOM 718 C C . LEU A 1 93 ? -12.102 23.609 -8.023 1 97.69 93 LEU A C 1
ATOM 720 O O . LEU A 1 93 ? -13.32 23.797 -8 1 97.69 93 LEU A O 1
ATOM 724 N N . GLY A 1 94 ? -11.203 24.594 -7.832 1 97.94 94 GLY A N 1
ATOM 725 C CA . GLY A 1 94 ? -11.633 25.984 -7.691 1 97.94 94 GLY A CA 1
ATOM 726 C C . GLY A 1 94 ? -11.781 26.406 -6.242 1 97.94 94 GLY A C 1
ATOM 727 O O . GLY A 1 94 ? -12.375 27.453 -5.961 1 97.94 94 GLY A O 1
ATOM 728 N N . VAL A 1 95 ? -11.281 25.672 -5.352 1 98.38 95 VAL A N 1
ATOM 729 C CA . VAL A 1 95 ? -11.305 26.047 -3.945 1 98.38 95 VAL A CA 1
ATOM 730 C C . VAL A 1 95 ? -10.367 27.234 -3.713 1 98.38 95 VAL A C 1
ATOM 732 O O . VAL A 1 95 ? -9.211 27.203 -4.141 1 98.38 95 VAL A O 1
ATOM 735 N N . PRO A 1 96 ? -10.859 28.281 -3.137 1 98.31 96 PRO A N 1
ATOM 736 C CA . PRO A 1 96 ? -9.945 29.375 -2.83 1 98.31 96 PRO A CA 1
ATOM 737 C C . PRO A 1 96 ? -8.82 28.969 -1.877 1 98.31 96 PRO A C 1
ATOM 739 O O . PRO A 1 96 ? -9.047 28.172 -0.964 1 98.31 96 PRO A O 1
ATOM 742 N N . ALA A 1 97 ? -7.629 29.531 -2.082 1 98.56 97 ALA A N 1
ATOM 743 C CA . ALA A 1 97 ? -6.453 29.219 -1.27 1 98.56 97 ALA A CA 1
ATOM 744 C C . ALA A 1 97 ? -6.719 29.5 0.206 1 98.56 97 ALA A C 1
ATOM 746 O O . ALA A 1 97 ? -6.148 28.844 1.083 1 98.56 97 ALA A O 1
ATOM 747 N N . THR A 1 98 ? -7.648 30.391 0.494 1 98.12 98 THR A N 1
ATOM 748 C CA . THR A 1 98 ? -7.941 30.812 1.86 1 98.12 98 THR A CA 1
ATOM 749 C C . THR A 1 98 ? -8.695 29.719 2.615 1 98.12 98 THR A C 1
ATOM 751 O O . THR A 1 98 ? -8.805 29.766 3.84 1 98.12 98 THR A O 1
ATOM 754 N N . ARG A 1 99 ? -9.195 28.734 1.895 1 98.5 99 ARG A N 1
ATOM 755 C CA . ARG A 1 99 ? -9.914 27.625 2.52 1 98.5 99 ARG A CA 1
ATOM 756 C C . ARG A 1 99 ? -9.055 26.375 2.576 1 98.5 99 ARG A C 1
ATOM 758 O O . ARG A 1 99 ? -9.578 25.25 2.652 1 98.5 99 ARG A O 1
ATOM 765 N N . ILE A 1 100 ? -7.758 26.594 2.443 1 98.88 100 ILE A N 1
ATOM 766 C CA . ILE A 1 100 ? -6.84 25.469 2.445 1 98.88 100 ILE A CA 1
ATOM 767 C C . ILE A 1 100 ? -5.793 25.656 3.541 1 98.88 100 ILE A C 1
ATOM 769 O O . ILE A 1 100 ? -5.254 26.75 3.717 1 98.88 100 ILE A O 1
ATOM 773 N N . ILE A 1 101 ? -5.594 24.672 4.324 1 98.88 101 ILE A N 1
ATOM 774 C CA . ILE A 1 101 ? -4.441 24.625 5.215 1 98.88 101 ILE A CA 1
ATOM 775 C C . ILE A 1 101 ? -3.482 23.531 4.762 1 98.88 101 ILE A C 1
ATOM 777 O O . ILE A 1 101 ? -3.902 22.406 4.504 1 98.88 101 ILE A O 1
ATOM 781 N N . TYR A 1 102 ? -2.219 23.875 4.477 1 98.75 102 TYR A N 1
ATOM 782 C CA . TYR A 1 102 ? -1.17 22.891 4.211 1 98.75 102 TYR A CA 1
ATOM 783 C C . TYR A 1 102 ? -0.625 22.312 5.512 1 98.75 102 TYR A C 1
ATOM 785 O O . TYR A 1 102 ? 0.302 22.875 6.105 1 98.75 102 TYR A O 1
ATOM 793 N N . ALA A 1 103 ? -1.076 21.156 5.887 1 97.69 103 ALA A N 1
ATOM 794 C CA . ALA A 1 103 ? -1.053 20.719 7.277 1 97.69 103 ALA A CA 1
ATOM 795 C C . ALA A 1 103 ? 0.162 19.844 7.559 1 97.69 103 ALA A C 1
ATOM 797 O O . ALA A 1 103 ? 0.407 19.469 8.703 1 97.69 103 ALA A O 1
ATOM 798 N N . ASN A 1 104 ? 0.969 19.453 6.574 1 97.69 104 ASN A N 1
ATOM 799 C CA . ASN A 1 104 ? 2.18 18.688 6.832 1 97.69 104 ASN A CA 1
ATOM 800 C C . ASN A 1 104 ? 3.236 19.516 7.547 1 97.69 104 ASN A C 1
ATOM 802 O O . ASN A 1 104 ? 3.703 20.531 7.016 1 97.69 104 ASN A O 1
ATOM 806 N N . PRO A 1 105 ? 3.67 19.094 8.734 1 97.44 105 PRO A N 1
ATOM 807 C CA . PRO A 1 105 ? 4.637 19.922 9.477 1 97.44 105 PRO A CA 1
ATOM 808 C C . PRO A 1 105 ? 6.023 19.906 8.836 1 97.44 105 PRO A C 1
ATOM 810 O O . PRO A 1 105 ? 6.848 20.781 9.125 1 97.44 105 PRO A O 1
ATOM 813 N N . CYS A 1 106 ? 6.32 18.875 8.039 1 97.25 106 CYS A N 1
ATOM 814 C CA . CYS A 1 106 ? 7.598 18.703 7.352 1 97.25 106 CYS A CA 1
ATOM 815 C C . CYS A 1 106 ? 7.402 18.656 5.84 1 97.25 106 CYS A C 1
ATOM 817 O O . CYS A 1 106 ? 6.844 17.688 5.312 1 97.25 106 CYS A O 1
ATOM 819 N N . LYS A 1 107 ? 7.875 19.719 5.145 1 97.62 107 LYS A N 1
ATOM 820 C CA . LYS A 1 107 ? 7.555 19.859 3.729 1 97.62 107 LYS A CA 1
ATOM 821 C C . LYS A 1 107 ? 8.82 19.922 2.881 1 97.62 107 LYS A C 1
ATOM 823 O O . LYS A 1 107 ? 9.844 20.469 3.32 1 97.62 107 LYS A O 1
ATOM 828 N N . GLN A 1 108 ? 8.68 19.391 1.728 1 96.5 108 GLN A N 1
ATOM 829 C CA . GLN A 1 108 ? 9.711 19.656 0.728 1 96.5 108 GLN A CA 1
ATOM 830 C C . GLN A 1 108 ? 9.719 21.125 0.314 1 96.5 108 GLN A C 1
ATOM 832 O O . GLN A 1 108 ? 8.656 21.734 0.167 1 96.5 108 GLN A O 1
ATOM 837 N N . THR A 1 109 ? 10.922 21.609 0.059 1 96.81 109 THR A N 1
ATOM 838 C CA . THR A 1 109 ? 11.07 23.016 -0.312 1 96.81 109 THR A CA 1
ATOM 839 C C . THR A 1 109 ? 10.234 23.344 -1.544 1 96.81 109 THR A C 1
ATOM 841 O O . THR A 1 109 ? 9.555 24.375 -1.585 1 96.81 109 THR A O 1
ATOM 844 N N . SER A 1 110 ? 10.25 22.469 -2.498 1 96.69 110 SER A N 1
ATOM 845 C CA . SER A 1 110 ? 9.508 22.703 -3.729 1 96.69 110 SER A CA 1
ATOM 846 C C . SER A 1 110 ? 8.008 22.781 -3.457 1 96.69 110 SER A C 1
ATOM 848 O O . SER A 1 110 ? 7.285 23.516 -4.133 1 96.69 110 SER A O 1
ATOM 850 N N . HIS A 1 111 ? 7.523 22.031 -2.482 1 97.75 111 HIS A N 1
ATOM 851 C CA . HIS A 1 111 ? 6.109 22.078 -2.121 1 97.75 111 HIS A CA 1
ATOM 852 C C . HIS A 1 111 ? 5.758 23.422 -1.464 1 97.75 111 HIS A C 1
ATOM 854 O O . HIS A 1 111 ? 4.668 23.953 -1.685 1 97.75 111 HIS A O 1
ATOM 860 N N . ILE A 1 112 ? 6.672 23.953 -0.66 1 98.25 112 ILE A N 1
ATOM 861 C CA . ILE A 1 112 ? 6.492 25.25 -0.042 1 98.25 112 ILE A CA 1
ATOM 862 C C . ILE A 1 112 ? 6.426 26.328 -1.122 1 98.25 112 ILE A C 1
ATOM 864 O O . ILE A 1 112 ? 5.551 27.203 -1.088 1 98.25 112 ILE A O 1
ATOM 868 N N . GLN A 1 113 ? 7.305 26.219 -2.08 1 98.19 113 GLN A N 1
ATOM 869 C CA . GLN A 1 113 ? 7.316 27.172 -3.184 1 98.19 113 GLN A CA 1
ATOM 870 C C . GLN A 1 113 ? 6.008 27.125 -3.967 1 98.19 113 GLN A C 1
ATOM 872 O O . GLN A 1 113 ? 5.484 28.156 -4.375 1 98.19 113 GLN A O 1
ATOM 877 N N . TYR A 1 114 ? 5.555 25.938 -4.168 1 98.31 114 TYR A N 1
ATOM 878 C CA . TYR A 1 114 ? 4.289 25.797 -4.871 1 98.31 114 TYR A CA 1
ATOM 879 C C . TYR A 1 114 ? 3.15 26.438 -4.094 1 98.31 114 TYR A C 1
ATOM 881 O O . TYR A 1 114 ? 2.334 27.172 -4.664 1 98.31 114 TYR A O 1
ATOM 889 N N . ALA A 1 115 ? 3.09 26.141 -2.826 1 98.69 115 ALA A N 1
ATOM 890 C CA . ALA A 1 115 ? 2.066 26.766 -1.985 1 98.69 115 ALA A CA 1
ATOM 891 C C . ALA A 1 115 ? 2.121 28.281 -2.084 1 98.69 115 ALA A C 1
ATOM 893 O O . ALA A 1 115 ? 1.088 28.938 -2.24 1 98.69 115 ALA A O 1
ATOM 894 N N . ALA A 1 116 ? 3.312 28.828 -2.016 1 98.69 116 ALA A N 1
ATOM 895 C CA . ALA A 1 116 ? 3.512 30.266 -2.135 1 98.69 116 ALA A CA 1
ATOM 896 C C . ALA A 1 116 ? 2.98 30.781 -3.469 1 98.69 116 ALA A C 1
ATOM 898 O O . ALA A 1 116 ? 2.262 31.797 -3.51 1 98.69 116 ALA A O 1
ATOM 899 N N . SER A 1 117 ? 3.291 30.078 -4.492 1 98.62 117 SER A N 1
ATOM 900 C CA . SER A 1 117 ? 2.91 30.5 -5.832 1 98.62 117 SER A CA 1
ATOM 901 C C . SER A 1 117 ? 1.396 30.469 -6.02 1 98.62 117 SER A C 1
ATOM 903 O O . SER A 1 117 ? 0.849 31.188 -6.852 1 98.62 117 SER A O 1
ATOM 905 N N . GLN A 1 118 ? 0.686 29.656 -5.25 1 98.56 118 GLN A N 1
ATOM 906 C CA . GLN A 1 118 ? -0.757 29.484 -5.391 1 98.56 118 GLN A CA 1
ATOM 907 C C . GLN A 1 118 ? -1.507 30.297 -4.34 1 98.56 118 GLN A C 1
ATOM 909 O O . GLN A 1 118 ? -2.738 30.281 -4.289 1 98.56 118 GLN A O 1
ATOM 914 N N . GLY A 1 119 ? -0.771 30.922 -3.441 1 98.44 119 GLY A N 1
ATOM 915 C CA . GLY A 1 119 ? -1.382 31.781 -2.439 1 98.44 119 GLY A CA 1
ATOM 916 C C . GLY A 1 119 ? -1.895 31.016 -1.232 1 98.44 119 GLY A C 1
ATOM 917 O O . GLY A 1 119 ? -2.732 31.516 -0.482 1 98.44 119 GLY A O 1
ATOM 918 N N . VAL A 1 120 ? -1.499 29.812 -1.092 1 98.81 120 VAL A N 1
ATOM 919 C CA . VAL A 1 120 ? -1.827 29.062 0.125 1 98.81 120 VAL A CA 1
ATOM 920 C C . VAL A 1 120 ? -0.937 29.547 1.271 1 98.81 120 VAL A C 1
ATOM 922 O O . VAL A 1 120 ? 0.244 29.188 1.335 1 98.81 120 VAL A O 1
ATOM 925 N N . GLN A 1 121 ? -1.494 30.203 2.205 1 98.62 121 GLN A N 1
ATOM 926 C CA . GLN A 1 121 ? -0.686 30.875 3.223 1 98.62 121 GLN A CA 1
ATOM 927 C C . GLN A 1 121 ? -0.68 30.078 4.527 1 98.62 121 GLN A C 1
ATOM 929 O O . GLN A 1 121 ? 0.315 30.078 5.254 1 98.62 121 GLN A O 1
ATOM 934 N N . LEU A 1 122 ? -1.802 29.438 4.852 1 98.75 122 LEU A N 1
ATOM 935 C CA . LEU A 1 122 ? -1.913 28.703 6.105 1 98.75 122 LEU A CA 1
ATOM 936 C C . LEU A 1 122 ? -1.113 27.406 6.051 1 98.75 122 LEU A C 1
ATOM 938 O O . LEU A 1 122 ? -1.418 26.516 5.25 1 98.75 122 LEU A O 1
ATOM 942 N N . MET A 1 123 ? -0.079 27.312 6.855 1 98.75 123 MET A N 1
ATOM 943 C CA . MET A 1 123 ? 0.769 26.125 6.879 1 98.75 123 MET A CA 1
ATOM 944 C C . MET A 1 123 ? 1.158 25.75 8.305 1 98.75 123 MET A C 1
ATOM 946 O O . MET A 1 123 ? 1.259 26.641 9.172 1 98.75 123 MET A O 1
ATOM 950 N N . THR A 1 124 ? 1.463 24.516 8.547 1 98.81 124 THR A N 1
ATOM 951 C CA . THR A 1 124 ? 1.844 24.078 9.883 1 98.81 124 THR A CA 1
ATOM 952 C C . THR A 1 124 ? 3.354 23.875 9.977 1 98.81 124 THR A C 1
ATOM 954 O O . THR A 1 124 ? 4.039 23.781 8.953 1 98.81 124 THR A O 1
ATOM 957 N N . PHE A 1 125 ? 3.902 23.859 11.211 1 98.69 125 PHE A N 1
ATOM 958 C CA . PHE A 1 125 ? 5.305 23.578 11.484 1 98.69 125 PHE A CA 1
ATOM 959 C C . PHE A 1 125 ? 5.484 23.031 12.898 1 98.69 125 PHE A C 1
ATOM 961 O O . PHE A 1 125 ? 4.59 23.172 13.734 1 98.69 125 PHE A O 1
ATOM 968 N N . ASP A 1 126 ? 6.617 22.375 13.141 1 98.19 126 ASP A N 1
ATOM 969 C CA . ASP A 1 126 ? 6.918 21.938 14.5 1 98.19 126 ASP A CA 1
ATOM 970 C C . ASP A 1 126 ? 8.422 21.891 14.742 1 98.19 126 ASP A C 1
ATOM 972 O O . ASP A 1 126 ? 8.891 21.188 15.641 1 98.19 126 ASP A O 1
ATOM 976 N N . SER A 1 127 ? 9.203 22.594 13.867 1 97.25 127 SER A N 1
ATOM 977 C CA . SER A 1 127 ? 10.656 22.578 14.039 1 97.25 127 SER A CA 1
ATOM 978 C C . SER A 1 127 ? 11.273 23.875 13.516 1 97.25 127 SER A C 1
ATOM 980 O O . SER A 1 127 ? 10.656 24.594 12.734 1 97.25 127 SER A O 1
ATOM 982 N N . GLU A 1 128 ? 12.445 24.125 13.977 1 97.12 128 GLU A N 1
ATOM 983 C CA . GLU A 1 128 ? 13.18 25.312 13.531 1 97.12 128 GLU A CA 1
ATOM 984 C C . GLU A 1 128 ? 13.547 25.203 12.055 1 97.12 128 GLU A C 1
ATOM 986 O O . GLU A 1 128 ? 13.523 26.203 11.328 1 97.12 128 GLU A O 1
ATOM 991 N N . GLY A 1 129 ? 13.852 24.031 11.641 1 96.62 129 GLY A N 1
ATOM 992 C CA . GLY A 1 129 ? 14.188 23.828 10.242 1 96.62 129 GLY A CA 1
ATOM 993 C C . GLY A 1 129 ? 13.062 24.203 9.297 1 96.62 129 GLY A C 1
ATOM 994 O O . GLY A 1 129 ? 13.312 24.781 8.234 1 96.62 129 GLY A O 1
ATOM 995 N N . GLU A 1 130 ? 11.875 23.922 9.688 1 98.06 130 GLU A N 1
ATOM 996 C CA . GLU A 1 130 ? 10.727 24.266 8.859 1 98.06 130 GLU A CA 1
ATOM 997 C C . GLU A 1 130 ? 10.547 25.766 8.766 1 98.06 130 GLU A C 1
ATOM 999 O O . GLU A 1 130 ? 10.234 26.297 7.695 1 98.06 130 GLU A O 1
ATOM 1004 N N . LEU A 1 131 ? 10.766 26.453 9.867 1 98.25 131 LEU A N 1
ATOM 1005 C CA . LEU A 1 131 ? 10.664 27.906 9.891 1 98.25 131 LEU A CA 1
ATOM 1006 C C . LEU A 1 131 ? 11.703 28.547 8.961 1 98.25 131 LEU A C 1
ATOM 1008 O O . LEU A 1 131 ? 11.391 29.484 8.234 1 98.25 131 LEU A O 1
ATOM 1012 N N . THR A 1 132 ? 12.859 28.016 9 1 97.12 132 THR A N 1
ATOM 1013 C CA . THR A 1 132 ? 13.93 28.531 8.164 1 97.12 132 THR A CA 1
ATOM 1014 C C . THR A 1 132 ? 13.594 28.359 6.684 1 97.12 132 THR A C 1
ATOM 1016 O O . THR A 1 132 ? 13.797 29.281 5.887 1 97.12 132 THR A O 1
ATOM 1019 N N . LYS A 1 133 ? 13.078 27.266 6.293 1 96.75 133 LYS A N 1
ATOM 1020 C CA . LYS A 1 133 ? 12.656 27.016 4.914 1 96.75 133 LYS A CA 1
ATOM 1021 C C . LYS A 1 133 ? 11.57 28 4.484 1 96.75 133 LYS A C 1
ATOM 1023 O O . LYS A 1 133 ? 11.641 28.578 3.402 1 96.75 133 LYS A O 1
ATOM 1028 N N . VAL A 1 134 ? 10.641 28.156 5.367 1 98 134 VAL A N 1
ATOM 1029 C CA . VAL A 1 134 ? 9.484 28.984 5.035 1 98 134 VAL A CA 1
ATOM 1030 C C . VAL A 1 134 ? 9.906 30.453 4.941 1 98 134 VAL A C 1
ATOM 1032 O O . VAL A 1 134 ? 9.438 31.188 4.07 1 98 134 VAL A O 1
ATOM 1035 N N . ALA A 1 135 ? 10.773 30.891 5.852 1 98.12 135 ALA A N 1
ATOM 1036 C CA . ALA A 1 135 ? 11.289 32.25 5.809 1 98.12 135 ALA A CA 1
ATOM 1037 C C . ALA A 1 135 ? 11.906 32.562 4.449 1 98.12 135 ALA A C 1
ATOM 1039 O O . ALA A 1 135 ? 11.766 33.688 3.936 1 98.12 135 ALA A O 1
ATOM 1040 N N . LYS A 1 136 ? 12.523 31.562 3.943 1 96.94 136 LYS A N 1
ATOM 1041 C CA . LYS A 1 136 ? 13.25 31.75 2.689 1 96.94 136 LYS A CA 1
ATOM 1042 C C . LYS A 1 136 ? 12.312 31.625 1.49 1 96.94 136 LYS A C 1
ATOM 1044 O O . LYS A 1 136 ? 12.422 32.406 0.529 1 96.94 136 LYS A O 1
ATOM 1049 N N . PHE A 1 137 ? 11.312 30.766 1.491 1 97.44 137 PHE A N 1
ATOM 1050 C CA . PHE A 1 137 ? 10.648 30.391 0.25 1 97.44 137 PHE A CA 1
ATOM 1051 C C . PHE A 1 137 ? 9.172 30.797 0.281 1 97.44 137 PHE A C 1
ATOM 1053 O O . PHE A 1 137 ? 8.484 30.734 -0.74 1 97.44 137 PHE A O 1
ATOM 1060 N N . HIS A 1 138 ? 8.648 31.234 1.399 1 98.31 138 HIS A N 1
ATOM 1061 C CA . HIS A 1 138 ? 7.266 31.656 1.555 1 98.31 138 HIS A CA 1
ATOM 1062 C C . HIS A 1 138 ? 7.121 32.625 2.717 1 98.31 138 HIS A C 1
ATOM 1064 O O . HIS A 1 138 ? 6.367 32.375 3.66 1 98.31 138 HIS A O 1
ATOM 1070 N N . PRO A 1 139 ? 7.742 33.812 2.648 1 96.56 139 PRO A N 1
ATOM 1071 C CA . PRO A 1 139 ? 7.734 34.75 3.766 1 96.56 139 PRO A CA 1
ATOM 1072 C C . PRO A 1 139 ? 6.332 35.25 4.102 1 96.56 139 PRO A C 1
ATOM 1074 O O . PRO A 1 139 ? 6.109 35.781 5.188 1 96.56 139 PRO A O 1
ATOM 1077 N N . GLY A 1 140 ? 5.383 35.062 3.16 1 97.19 140 GLY A N 1
ATOM 1078 C CA . GLY A 1 140 ? 4.016 35.5 3.398 1 97.19 140 GLY A CA 1
ATOM 1079 C C . GLY A 1 140 ? 3.164 34.469 4.09 1 97.19 140 GLY A C 1
ATOM 1080 O O . GLY A 1 140 ? 1.973 34.688 4.316 1 97.19 140 GLY A O 1
ATOM 1081 N N . ALA A 1 141 ? 3.77 33.375 4.465 1 98.25 141 ALA A N 1
ATOM 1082 C CA . ALA A 1 141 ? 3.031 32.281 5.109 1 98.25 141 ALA A CA 1
ATOM 1083 C C . ALA A 1 141 ? 2.52 32.719 6.48 1 98.25 141 ALA A C 1
ATOM 1085 O O . ALA A 1 141 ? 3.125 33.562 7.141 1 98.25 141 ALA A O 1
ATOM 1086 N N . ARG A 1 142 ? 1.414 32.25 6.867 1 98.56 142 ARG A N 1
ATOM 1087 C CA . ARG A 1 142 ? 0.836 32.312 8.203 1 98.56 142 ARG A CA 1
ATOM 1088 C C . ARG A 1 142 ? 0.893 30.953 8.898 1 98.56 142 ARG A C 1
ATOM 1090 O O . ARG A 1 142 ? 0.064 30.078 8.641 1 98.56 142 ARG A O 1
ATOM 1097 N N . MET A 1 143 ? 1.805 30.891 9.805 1 98.81 143 MET A N 1
ATOM 1098 C CA . MET A 1 143 ? 2.205 29.578 10.289 1 98.81 143 MET A CA 1
ATOM 1099 C C . MET A 1 143 ? 1.394 29.172 11.523 1 98.81 143 MET A C 1
ATOM 1101 O O . MET A 1 143 ? 1.053 30.031 12.344 1 98.81 143 MET A O 1
ATOM 1105 N N . VAL A 1 144 ? 1.072 27.906 11.609 1 98.94 144 VAL A N 1
ATOM 1106 C CA . VAL A 1 144 ? 0.343 27.297 12.719 1 98.94 144 VAL A CA 1
ATOM 1107 C C . VAL A 1 144 ? 1.222 26.266 13.414 1 98.94 144 VAL A C 1
ATOM 1109 O O . VAL A 1 144 ? 1.661 25.297 12.781 1 98.94 144 VAL A O 1
AT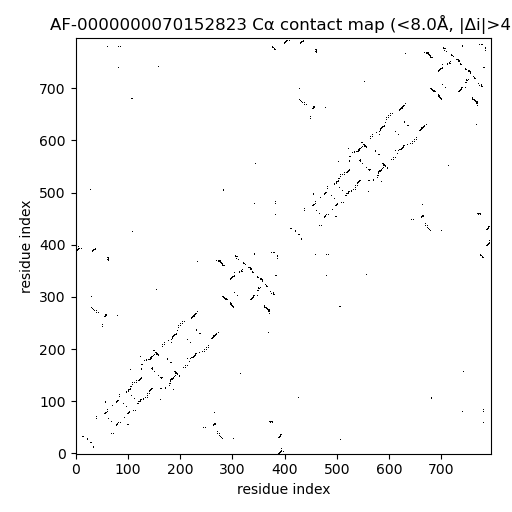OM 1112 N N . LEU A 1 145 ? 1.481 26.391 14.703 1 98.88 145 LEU A N 1
ATOM 1113 C CA . LEU A 1 145 ? 2.396 25.531 15.445 1 98.88 145 LEU A CA 1
ATOM 1114 C C . LEU A 1 145 ? 1.708 24.234 15.852 1 98.88 145 LEU A C 1
ATOM 1116 O O . LEU A 1 145 ? 0.714 24.25 16.578 1 98.88 145 LEU A O 1
ATOM 1120 N N . ARG A 1 146 ? 2.201 23.125 15.359 1 98.62 146 ARG A N 1
ATOM 1121 C CA . ARG A 1 146 ? 1.718 21.812 15.758 1 98.62 146 ARG A CA 1
ATOM 1122 C C . ARG A 1 146 ? 2.334 21.375 17.078 1 98.62 146 ARG A C 1
ATOM 1124 O O . ARG A 1 146 ? 3.559 21.281 17.203 1 98.62 146 ARG A O 1
ATOM 1131 N N . ILE A 1 147 ? 1.527 21.078 18.062 1 98.12 147 ILE A N 1
ATOM 1132 C CA . ILE A 1 147 ? 2.051 20.688 19.359 1 98.12 147 ILE A CA 1
ATOM 1133 C C . ILE A 1 147 ? 1.792 19.188 19.594 1 98.12 147 ILE A C 1
ATOM 1135 O O . ILE A 1 147 ? 0.87 18.625 19 1 98.12 147 ILE A O 1
ATOM 1139 N N . ARG A 1 148 ? 2.568 18.609 20.422 1 94.88 148 ARG A N 1
ATOM 1140 C CA . ARG A 1 148 ? 2.457 17.203 20.781 1 94.88 148 ARG A CA 1
ATOM 1141 C C . ARG A 1 148 ? 1.321 16.984 21.781 1 94.88 148 ARG A C 1
ATOM 1143 O O . ARG A 1 148 ? 1.131 17.797 22.703 1 94.88 148 ARG A O 1
ATOM 1150 N N . THR A 1 149 ? 0.598 15.969 21.516 1 91.69 149 THR A N 1
ATOM 1151 C CA . THR A 1 149 ? -0.495 15.617 22.422 1 91.69 149 THR A CA 1
ATOM 1152 C C . THR A 1 149 ? -0.332 14.188 22.922 1 91.69 149 THR A C 1
ATOM 1154 O O . THR A 1 149 ? 0.485 13.422 22.406 1 91.69 149 THR A O 1
ATOM 1157 N N . GLU A 1 150 ? -1 13.922 24.031 1 82.69 150 GLU A N 1
ATOM 1158 C CA . GLU A 1 150 ? -1.172 12.531 24.453 1 82.69 150 GLU A CA 1
ATOM 1159 C C . GLU A 1 150 ? -2.119 11.789 23.5 1 82.69 150 GLU A C 1
ATOM 1161 O O . GLU A 1 150 ? -3.295 12.148 23.391 1 82.69 150 GLU A O 1
ATOM 1166 N N . ASP A 1 151 ? -1.596 10.781 22.828 1 81.56 151 ASP A N 1
ATOM 1167 C CA . ASP A 1 151 ? -2.449 10.109 21.844 1 81.56 151 ASP A CA 1
ATOM 1168 C C . ASP A 1 151 ? -2.25 8.594 21.891 1 81.56 151 ASP A C 1
ATOM 1170 O O . ASP A 1 151 ? -2.566 7.895 20.922 1 81.56 151 ASP A O 1
ATOM 1174 N N . SER A 1 152 ? -1.771 8.141 23 1 78.62 152 SER A N 1
ATOM 1175 C CA . SER A 1 152 ? -1.435 6.723 23.094 1 78.62 152 SER A CA 1
ATOM 1176 C C . SER A 1 152 ? -2.689 5.855 23.078 1 78.62 152 SER A C 1
ATOM 1178 O O . SER A 1 152 ? -2.619 4.656 22.812 1 78.62 152 SER A O 1
ATOM 1180 N N . LYS A 1 153 ? -3.826 6.449 23.359 1 76.94 153 LYS A N 1
ATOM 1181 C CA . LYS A 1 153 ? -5.059 5.672 23.438 1 76.94 153 LYS A CA 1
ATOM 1182 C C . LYS A 1 153 ? -5.832 5.742 22.125 1 76.94 153 LYS A C 1
ATOM 1184 O O . LYS A 1 153 ? -6.949 5.234 22.031 1 76.94 153 LYS A O 1
ATOM 1189 N N . SER A 1 154 ? -5.23 6.344 21.156 1 78 154 SER A N 1
ATOM 1190 C CA . SER A 1 154 ? -5.82 6.328 19.812 1 78 154 SER A CA 1
ATOM 1191 C C . SER A 1 154 ? -5.418 5.07 19.047 1 78 154 SER A C 1
ATOM 1193 O O . SER A 1 154 ? -4.434 4.418 19.391 1 78 154 SER A O 1
ATOM 1195 N N . LEU A 1 155 ? -6.27 4.727 18.031 1 74.69 155 LEU A N 1
ATOM 1196 C CA . LEU A 1 155 ? -5.918 3.584 17.188 1 74.69 155 LEU A CA 1
ATOM 1197 C C . LEU A 1 155 ? -4.621 3.844 16.438 1 74.69 155 LEU A C 1
ATOM 1199 O O . LEU A 1 155 ? -3.828 2.924 16.219 1 74.69 155 LEU A O 1
ATOM 1203 N N . HIS A 1 156 ? -4.398 5.16 16.062 1 77.62 156 HIS A N 1
ATOM 1204 C CA . HIS A 1 156 ? -3.209 5.551 15.312 1 77.62 156 HIS A CA 1
ATOM 1205 C C . HIS A 1 156 ? -2.582 6.812 15.898 1 77.62 156 HIS A C 1
ATOM 1207 O O . HIS A 1 156 ? -2.881 7.922 15.461 1 77.62 156 HIS A O 1
ATOM 1213 N N . PRO A 1 157 ? -1.6 6.609 16.812 1 79.38 157 PRO A N 1
ATOM 1214 C CA . PRO A 1 157 ? -0.921 7.773 17.375 1 79.38 157 PRO A CA 1
ATOM 1215 C C . PRO A 1 157 ? -0.012 8.484 16.375 1 79.38 157 PRO A C 1
ATOM 1217 O O . PRO A 1 157 ? 0.599 7.832 15.531 1 79.38 157 PRO A O 1
ATOM 1220 N N . LEU A 1 158 ? 0.059 9.719 16.516 1 82.88 158 LEU A N 1
ATOM 1221 C CA . LEU A 1 158 ? 0.816 10.523 15.562 1 82.88 158 LEU A CA 1
ATOM 1222 C C . LEU A 1 158 ? 1.938 11.289 16.25 1 82.88 158 LEU A C 1
ATOM 1224 O O . LEU A 1 158 ? 2.861 11.773 15.602 1 82.88 158 LEU A O 1
ATOM 1228 N N . SER A 1 159 ? 1.94 11.352 17.531 1 85.81 159 SER A N 1
ATOM 1229 C CA . SER A 1 159 ? 2.816 12.25 18.281 1 85.81 159 SER A CA 1
ATOM 1230 C C . SER A 1 159 ? 4.242 11.711 18.344 1 85.81 159 SER A C 1
ATOM 1232 O O . SER A 1 159 ? 5.168 12.43 18.719 1 85.81 159 SER A O 1
ATOM 1234 N N . THR A 1 160 ? 4.461 10.531 17.938 1 86.38 160 THR A N 1
ATOM 1235 C CA . THR A 1 160 ? 5.812 9.977 17.844 1 86.38 160 THR A CA 1
ATOM 1236 C C . THR A 1 160 ? 6.598 10.641 16.719 1 86.38 160 THR A C 1
ATOM 1238 O O . THR A 1 160 ? 7.82 10.758 16.797 1 86.38 160 THR A O 1
ATOM 1241 N N . LYS A 1 161 ? 5.918 11.102 15.781 1 91.69 161 LYS A N 1
ATOM 1242 C CA . LYS A 1 161 ? 6.527 11.617 14.562 1 91.69 161 LYS A CA 1
ATOM 1243 C C . LYS A 1 161 ? 6.496 13.141 14.531 1 91.69 161 LYS A C 1
ATOM 1245 O O . LYS A 1 161 ? 7.41 13.773 14.008 1 91.69 161 LYS A O 1
ATOM 1250 N N . PHE A 1 162 ? 5.383 13.703 15.164 1 95.5 162 PHE A N 1
ATOM 1251 C CA . PHE A 1 162 ? 5.16 15.133 14.977 1 95.5 162 PHE A CA 1
ATOM 1252 C C . PHE A 1 162 ? 4.887 15.812 16.312 1 95.5 162 PHE A C 1
ATOM 1254 O O . PHE A 1 162 ? 4.547 15.148 17.297 1 95.5 162 PHE A O 1
ATOM 1261 N N . GLY A 1 163 ? 5.043 17.156 16.266 1 96.75 163 GLY A N 1
ATOM 1262 C CA . GLY A 1 163 ? 4.578 17.969 17.375 1 96.75 163 GLY A CA 1
ATOM 1263 C C . GLY A 1 163 ? 5.707 18.469 18.266 1 96.75 163 GLY A C 1
ATOM 1264 O O . GLY A 1 163 ? 6.66 17.734 18.516 1 96.75 163 GLY A O 1
ATOM 1265 N N . ALA A 1 164 ? 5.609 19.641 18.719 1 96.69 164 ALA A N 1
ATOM 1266 C CA . ALA A 1 164 ? 6.547 20.266 19.656 1 96.69 164 ALA A CA 1
ATOM 1267 C C . ALA A 1 164 ? 6.035 20.172 21.094 1 96.69 164 ALA A C 1
ATOM 1269 O O . ALA A 1 164 ? 4.836 20.328 21.344 1 96.69 164 ALA A O 1
ATOM 1270 N N . SER A 1 165 ? 6.906 19.922 21.984 1 94.62 165 SER A N 1
ATOM 1271 C CA . SER A 1 165 ? 6.559 20.031 23.406 1 94.62 165 SER A CA 1
ATOM 1272 C C . SER A 1 165 ? 6.293 21.484 23.781 1 94.62 165 SER A C 1
ATOM 1274 O O . SER A 1 165 ? 6.582 22.406 23.016 1 94.62 165 SER A O 1
ATOM 1276 N N . LEU A 1 166 ? 5.711 21.672 24.938 1 94.75 166 LEU A N 1
ATOM 1277 C CA . LEU A 1 166 ? 5.461 23.031 25.406 1 94.75 166 LEU A CA 1
ATOM 1278 C C . LEU A 1 166 ? 6.762 23.828 25.516 1 94.75 166 LEU A C 1
ATOM 1280 O O . LEU A 1 166 ? 6.812 25 25.141 1 94.75 166 LEU A O 1
ATOM 1284 N N . GLU A 1 167 ? 7.781 23.156 25.953 1 93.12 167 GLU A N 1
ATOM 1285 C CA . GLU A 1 167 ? 9.086 23.797 26.062 1 93.12 167 GLU A CA 1
ATOM 1286 C C . GLU A 1 167 ? 9.633 24.172 24.688 1 93.12 167 GLU A C 1
ATOM 1288 O O . GLU A 1 167 ? 10.117 25.297 24.5 1 93.12 167 GLU A O 1
ATOM 1293 N N . GLN A 1 168 ? 9.555 23.328 23.781 1 94.94 168 GLN A N 1
ATOM 1294 C CA . GLN A 1 168 ? 10 23.594 22.422 1 94.94 168 GLN A CA 1
ATOM 1295 C C . GLN A 1 168 ? 9.18 24.703 21.781 1 94.94 168 GLN A C 1
ATOM 1297 O O . GLN A 1 168 ? 9.695 25.484 20.969 1 94.94 168 GLN A O 1
ATOM 1302 N N . SER A 1 169 ? 7.93 24.719 22.188 1 98 169 SER A N 1
ATOM 1303 C CA . SER A 1 169 ? 7.02 25.703 21.609 1 98 169 SER A CA 1
ATOM 1304 C C . SER A 1 169 ? 7.488 27.125 21.906 1 98 169 SER A C 1
ATOM 1306 O O . SER A 1 169 ? 7.492 27.984 21.016 1 98 169 SER A O 1
ATOM 1308 N N . ARG A 1 170 ? 7.883 27.359 23.094 1 97.25 170 ARG A N 1
ATOM 1309 C CA . ARG A 1 170 ? 8.375 28.688 23.469 1 97.25 170 ARG A CA 1
ATOM 1310 C C . ARG A 1 170 ? 9.57 29.078 22.609 1 97.25 170 ARG A C 1
ATOM 1312 O O . ARG A 1 170 ? 9.633 30.203 22.109 1 97.25 170 ARG A O 1
ATOM 1319 N N . ARG A 1 171 ? 10.445 28.172 22.453 1 96.88 171 ARG A N 1
ATOM 1320 C CA . ARG A 1 171 ? 11.641 28.422 21.656 1 96.88 171 ARG A CA 1
ATOM 1321 C C . ARG A 1 171 ? 11.289 28.672 20.188 1 96.88 171 ARG A C 1
ATOM 1323 O O . ARG A 1 171 ? 11.812 29.594 19.562 1 96.88 171 ARG A O 1
ATOM 1330 N N . LEU A 1 172 ? 10.43 27.891 19.656 1 98.44 172 LEU A N 1
ATOM 1331 C CA . LEU A 1 172 ? 10.047 27.984 18.25 1 98.44 172 LEU A CA 1
ATOM 1332 C C . LEU A 1 172 ? 9.352 29.312 17.969 1 98.44 172 LEU A C 1
ATOM 1334 O O . LEU A 1 172 ? 9.555 29.906 16.906 1 98.44 172 LEU A O 1
ATOM 1338 N N . LEU A 1 173 ? 8.555 29.766 18.906 1 98.75 173 LEU A N 1
ATOM 1339 C CA . LEU A 1 173 ? 7.871 31.047 18.75 1 98.75 173 LEU A CA 1
ATOM 1340 C C . LEU A 1 173 ? 8.867 32.188 18.734 1 98.75 173 LEU A C 1
ATOM 1342 O O . LEU A 1 173 ? 8.719 33.125 17.938 1 98.75 173 LEU A O 1
ATOM 1346 N N . ALA A 1 174 ? 9.859 32.094 19.562 1 98.5 174 ALA A N 1
ATOM 1347 C CA . ALA A 1 174 ? 10.914 33.094 19.562 1 98.5 174 ALA A CA 1
ATOM 1348 C C . ALA A 1 174 ? 11.695 33.094 18.25 1 98.5 174 ALA A C 1
ATOM 1350 O O . ALA A 1 174 ? 12 34.156 17.703 1 98.5 174 ALA A O 1
ATOM 1351 N N . VAL A 1 175 ? 12 31.922 17.781 1 98.25 175 VAL A N 1
ATOM 1352 C CA . VAL A 1 175 ? 12.727 31.781 16.516 1 98.25 175 VAL A CA 1
ATOM 1353 C C . VAL A 1 175 ? 11.906 32.375 15.375 1 98.25 175 VAL A C 1
ATOM 1355 O O . VAL A 1 175 ? 12.445 33.062 14.516 1 98.25 175 VAL A O 1
ATOM 1358 N N . ALA A 1 176 ? 10.617 32.094 15.367 1 98.62 176 ALA A N 1
ATOM 1359 C CA . ALA A 1 176 ? 9.742 32.625 14.328 1 98.62 176 ALA A CA 1
ATOM 1360 C C . ALA A 1 176 ? 9.758 34.156 14.32 1 98.62 176 ALA A C 1
ATOM 1362 O O . ALA A 1 176 ? 9.805 34.781 13.258 1 98.62 176 ALA A O 1
ATOM 1363 N N . ARG A 1 177 ? 9.711 34.719 15.5 1 98.06 177 ARG A N 1
ATOM 1364 C CA . ARG A 1 177 ? 9.766 36.156 15.617 1 98.06 177 ARG A CA 1
ATOM 1365 C C . ARG A 1 177 ? 11.062 36.719 15.047 1 98.06 177 ARG A C 1
ATOM 1367 O O . ARG A 1 177 ? 11.047 37.688 14.297 1 98.06 177 ARG A O 1
ATOM 1374 N N . ASN A 1 178 ? 12.117 36.062 15.344 1 97.88 178 ASN A N 1
ATOM 1375 C CA . ASN A 1 178 ? 13.43 36.5 14.859 1 97.88 178 ASN A CA 1
ATOM 1376 C C . ASN A 1 178 ? 13.539 36.375 13.344 1 97.88 178 ASN A C 1
ATOM 1378 O O . ASN A 1 178 ? 14.242 37.188 12.703 1 97.88 178 ASN A O 1
ATOM 1382 N N . LEU A 1 179 ? 12.852 35.469 12.758 1 97.94 179 LEU A N 1
ATOM 1383 C CA . LEU A 1 179 ? 12.891 35.25 11.32 1 97.94 179 LEU A CA 1
ATOM 1384 C C . LEU A 1 179 ? 11.828 36.062 10.602 1 97.94 179 LEU A C 1
ATOM 1386 O O . LEU A 1 179 ? 11.703 36 9.383 1 97.94 179 LEU A O 1
ATOM 1390 N N . ASN A 1 180 ? 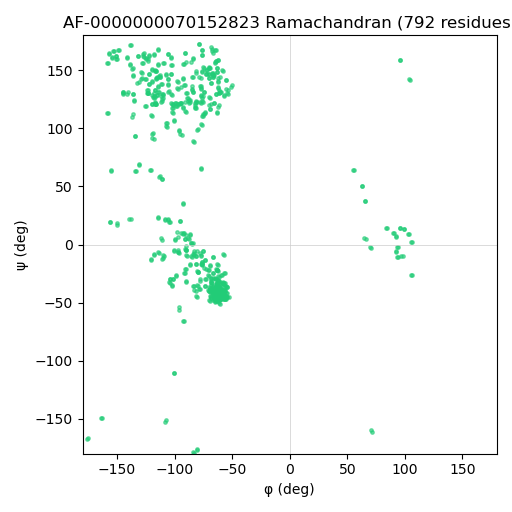10.984 36.781 11.344 1 97.5 180 ASN A N 1
ATOM 1391 C CA . ASN A 1 180 ? 9.891 37.625 10.828 1 97.5 180 ASN A CA 1
ATOM 1392 C C . ASN A 1 180 ? 8.828 36.75 10.141 1 97.5 180 ASN A C 1
ATOM 1394 O O . ASN A 1 180 ? 8.367 37.094 9.055 1 97.5 180 ASN A O 1
ATOM 1398 N N . ILE A 1 181 ? 8.594 35.625 10.703 1 97.88 181 ILE A N 1
ATOM 1399 C CA . ILE A 1 181 ? 7.52 34.75 10.25 1 97.88 181 ILE A CA 1
ATOM 1400 C C . ILE A 1 181 ? 6.328 34.844 11.195 1 97.88 181 ILE A C 1
ATOM 1402 O O . ILE A 1 181 ? 6.484 34.75 12.422 1 97.88 181 ILE A O 1
ATOM 1406 N N . ALA A 1 182 ? 5.176 35.062 10.672 1 98.31 182 ALA A N 1
ATOM 1407 C CA . ALA A 1 182 ? 3.969 35.188 11.484 1 98.31 182 ALA A CA 1
ATOM 1408 C C . ALA A 1 182 ? 3.482 33.812 11.938 1 98.31 182 ALA A C 1
ATOM 1410 O O . ALA A 1 182 ? 3.281 32.906 11.117 1 98.31 182 ALA A O 1
ATOM 1411 N N . VAL A 1 183 ? 3.406 33.688 13.219 1 98.81 183 VAL A N 1
ATOM 1412 C CA . VAL A 1 183 ? 2.686 32.531 13.789 1 98.81 183 VAL A CA 1
ATOM 1413 C C . VAL A 1 183 ? 1.317 33 14.289 1 98.81 183 VAL A C 1
ATOM 1415 O O . VAL A 1 183 ? 1.226 33.875 15.164 1 98.81 183 VAL A O 1
ATOM 1418 N N . ILE A 1 184 ? 0.29 32.375 13.727 1 98.81 184 ILE A N 1
ATOM 1419 C CA . ILE A 1 184 ? -1.021 32.938 14 1 98.81 184 ILE A CA 1
ATOM 1420 C C . ILE A 1 184 ? -1.819 32.031 14.906 1 98.81 184 ILE A C 1
ATOM 1422 O O . ILE A 1 184 ? -2.906 32.375 15.367 1 98.81 184 ILE A O 1
ATOM 1426 N N . GLY A 1 185 ? -1.278 30.812 15.109 1 98.75 185 GLY A N 1
ATOM 1427 C CA . GLY A 1 185 ? -2.084 29.906 15.922 1 98.75 185 GLY A CA 1
ATOM 1428 C C . GLY A 1 185 ? -1.39 28.594 16.219 1 98.75 185 GLY A C 1
ATOM 1429 O O . GLY A 1 185 ? -0.163 28.5 16.141 1 98.75 185 GLY A O 1
ATOM 1430 N N . VAL A 1 186 ? -2.268 27.609 16.734 1 98.88 186 VAL A N 1
ATOM 1431 C CA . VAL A 1 186 ? -1.833 26.312 17.203 1 98.88 186 VAL A CA 1
ATOM 1432 C C . VAL A 1 186 ? -2.721 25.219 16.609 1 98.88 186 VAL A C 1
ATOM 1434 O O . VAL A 1 186 ? -3.914 25.438 16.391 1 98.88 186 VAL A O 1
ATOM 1437 N N . CYS A 1 187 ? -2.072 24.156 16.234 1 98.75 187 CYS A N 1
ATOM 1438 C CA . CYS A 1 187 ? -2.838 22.969 15.852 1 98.75 187 CYS A CA 1
ATOM 1439 C C . CYS A 1 187 ? -2.363 21.75 16.609 1 98.75 187 CYS A C 1
ATOM 1441 O O . CYS A 1 187 ? -1.243 21.719 17.125 1 98.75 187 CYS A O 1
ATOM 1443 N N . PHE A 1 188 ? -3.23 20.766 16.734 1 97.94 188 PHE A N 1
ATOM 1444 C CA . PHE A 1 188 ? -2.881 19.469 17.328 1 97.94 188 PHE A CA 1
ATOM 1445 C C . PHE A 1 188 ? -3.701 18.359 16.688 1 97.94 188 PHE A C 1
ATOM 1447 O O . PHE A 1 188 ? -4.609 18.609 15.898 1 97.94 188 PHE A O 1
ATOM 1454 N N . HIS A 1 189 ? -3.311 17.172 16.938 1 96.31 189 HIS A N 1
ATOM 1455 C CA . HIS A 1 189 ? -4.055 15.969 16.562 1 96.31 189 HIS A CA 1
ATOM 1456 C C . HIS A 1 189 ? -3.992 14.914 17.656 1 96.31 189 HIS A C 1
ATOM 1458 O O . HIS A 1 189 ? -2.906 14.555 18.125 1 96.31 189 HIS A O 1
ATOM 1464 N N . VAL A 1 190 ? -5.07 14.391 18 1 94.38 190 VAL A N 1
ATOM 1465 C CA . VAL A 1 190 ? -5.145 13.492 19.141 1 94.38 190 VAL A CA 1
ATOM 1466 C C . VAL A 1 190 ? -5.008 12.047 18.672 1 94.38 190 VAL A C 1
ATOM 1468 O O . VAL A 1 190 ? -5.238 11.109 19.453 1 94.38 190 VAL A O 1
ATOM 1471 N N . GLY A 1 191 ? -4.672 11.859 17.469 1 90.25 191 GLY A N 1
ATOM 1472 C CA . GLY A 1 191 ? -4.59 10.531 16.891 1 90.25 191 GLY A CA 1
ATOM 1473 C C . GLY A 1 191 ? -5.852 10.125 16.141 1 90.25 191 GLY A C 1
ATOM 1474 O O . GLY A 1 191 ? -6.934 10.656 16.406 1 90.25 191 GLY A O 1
ATOM 1475 N N . SER A 1 192 ? -5.703 9.195 15.273 1 86.69 192 SER A N 1
ATOM 1476 C CA . SER A 1 192 ? -6.848 8.734 14.492 1 86.69 192 SER A CA 1
ATOM 1477 C C . SER A 1 192 ? -7.746 7.816 15.32 1 86.69 192 SER A C 1
ATOM 1479 O O . SER A 1 192 ? -7.254 6.957 16.047 1 86.69 192 SER A O 1
ATOM 1481 N N . ALA A 1 193 ? -9.016 8.086 15.219 1 83.19 193 ALA A N 1
ATOM 1482 C CA . ALA A 1 193 ? -10 7.312 15.977 1 83.19 193 ALA A CA 1
ATOM 1483 C C . ALA A 1 193 ? -9.688 7.336 17.469 1 83.19 193 ALA A C 1
ATOM 1485 O O . ALA A 1 193 ? -9.492 6.285 18.078 1 83.19 193 ALA A O 1
ATOM 1486 N N . CYS A 1 194 ? -9.773 8.516 17.953 1 85.81 194 CYS A N 1
ATOM 1487 C CA . CYS A 1 194 ? -9.469 8.75 19.359 1 85.81 194 CYS A CA 1
ATOM 1488 C C . CYS A 1 194 ? -10.523 8.102 20.25 1 85.81 194 CYS A C 1
ATOM 1490 O O . CYS A 1 194 ? -11.719 8.242 20.016 1 85.81 194 CYS A O 1
ATOM 1492 N N . GLN A 1 195 ? -10.062 7.5 21.344 1 86.06 195 GLN A N 1
ATOM 1493 C CA . GLN A 1 195 ? -11 6.754 22.188 1 86.06 195 GLN A CA 1
ATOM 1494 C C . GLN A 1 195 ? -11.219 7.449 23.516 1 86.06 195 GLN A C 1
ATOM 1496 O O . GLN A 1 195 ? -11.914 6.926 24.391 1 86.06 195 GLN A O 1
ATOM 1501 N N . ARG A 1 196 ? -10.617 8.672 23.75 1 90.31 196 ARG A N 1
ATOM 1502 C CA . ARG A 1 196 ? -10.75 9.414 25 1 90.31 196 ARG A CA 1
ATOM 1503 C C . ARG A 1 196 ? -11 10.891 24.75 1 90.31 196 ARG A C 1
ATOM 1505 O O . ARG A 1 196 ? -10.102 11.617 24.297 1 90.31 196 ARG A O 1
ATOM 1512 N N . VAL A 1 197 ? -12.172 11.367 25.078 1 92.56 197 VAL A N 1
ATOM 1513 C CA . VAL A 1 197 ? -12.562 12.758 24.891 1 92.56 197 VAL A CA 1
ATOM 1514 C C . VAL A 1 197 ? -11.578 13.672 25.625 1 92.56 197 VAL A C 1
ATOM 1516 O O . VAL A 1 197 ? -11.281 14.773 25.172 1 92.56 197 VAL A O 1
ATOM 1519 N N . GLN A 1 198 ? -11.062 13.219 26.734 1 94.38 198 GLN A N 1
ATOM 1520 C CA . GLN A 1 198 ? -10.164 13.992 27.578 1 94.38 198 GLN A CA 1
ATOM 1521 C C . GLN A 1 198 ? -8.906 14.406 26.812 1 94.38 198 GLN A C 1
ATOM 1523 O O . GLN A 1 198 ? -8.273 15.406 27.156 1 94.38 198 GLN A O 1
ATOM 1528 N N . ASN A 1 199 ? -8.562 13.656 25.828 1 94.81 199 ASN A N 1
ATOM 1529 C CA . ASN A 1 199 ? -7.406 14.016 25.031 1 94.81 199 ASN A CA 1
ATOM 1530 C C . ASN A 1 199 ? -7.609 15.359 24.328 1 94.81 199 ASN A C 1
ATOM 1532 O O . ASN A 1 199 ? -6.676 16.156 24.219 1 94.81 199 ASN A O 1
ATOM 1536 N N . TYR A 1 200 ? -8.844 15.602 23.922 1 96.44 200 TYR A N 1
ATOM 1537 C CA . TYR A 1 200 ? -9.164 16.891 23.312 1 96.44 200 TYR A CA 1
ATOM 1538 C C . TYR A 1 200 ? -9.094 18.016 24.344 1 96.44 200 TYR A C 1
ATOM 1540 O O . TYR A 1 200 ? -8.539 19.078 24.078 1 96.44 200 TYR A O 1
ATOM 1548 N N . GLU A 1 201 ? -9.641 17.734 25.453 1 96.69 201 GLU A N 1
ATOM 1549 C CA . GLU A 1 201 ? -9.688 18.75 26.516 1 96.69 201 GLU A CA 1
ATOM 1550 C C . GLU A 1 201 ? -8.281 19.172 26.922 1 96.69 201 GLU A C 1
ATOM 1552 O O . GLU A 1 201 ? -7.996 20.375 27.031 1 96.69 201 GLU A O 1
ATOM 1557 N N . GLU A 1 202 ? -7.492 18.188 27.109 1 96.69 202 GLU A N 1
ATOM 1558 C CA . GLU A 1 202 ? -6.113 18.453 27.516 1 96.69 202 GLU A CA 1
ATOM 1559 C C . GLU A 1 202 ? -5.355 19.203 26.406 1 96.69 202 GLU A C 1
ATOM 1561 O O . GLU A 1 202 ? -4.586 20.125 26.688 1 96.69 202 GLU A O 1
ATOM 1566 N N . ALA A 1 203 ? -5.555 18.797 25.203 1 97.44 203 ALA A N 1
ATOM 1567 C CA . ALA A 1 203 ? -4.871 19.406 24.062 1 97.44 203 ALA A CA 1
ATOM 1568 C C . ALA A 1 203 ? -5.309 20.859 23.891 1 97.44 203 ALA A C 1
ATOM 1570 O O . ALA A 1 203 ? -4.488 21.719 23.562 1 97.44 203 ALA A O 1
ATOM 1571 N N . ILE A 1 204 ? -6.57 21.125 24.094 1 98.5 204 ILE A N 1
ATOM 1572 C CA . ILE A 1 204 ? -7.094 22.484 23.969 1 98.5 204 ILE A CA 1
ATOM 1573 C C . ILE A 1 204 ? -6.5 23.359 25.078 1 98.5 204 ILE A C 1
ATOM 1575 O O . ILE A 1 204 ? -6.121 24.516 24.828 1 98.5 204 ILE A O 1
ATOM 1579 N N . ALA A 1 205 ? -6.395 22.797 26.234 1 98.38 205 ALA A N 1
ATOM 1580 C CA . ALA A 1 205 ? -5.754 23.516 27.328 1 98.38 205 ALA A CA 1
ATOM 1581 C C . ALA A 1 205 ? -4.305 23.844 27 1 98.38 205 ALA A C 1
ATOM 1583 O O . ALA A 1 205 ? -3.848 24.969 27.219 1 98.38 205 ALA A O 1
ATOM 1584 N N . ASP A 1 206 ? -3.613 22.875 26.5 1 98.19 206 ASP A N 1
ATOM 1585 C CA . ASP A 1 206 ? -2.223 23.078 26.109 1 98.19 206 ASP A CA 1
ATOM 1586 C C . ASP A 1 206 ? -2.111 24.141 25 1 98.19 206 ASP A C 1
ATOM 1588 O O . ASP A 1 206 ? -1.205 24.969 25.031 1 98.19 206 ASP A O 1
ATOM 1592 N N . ALA A 1 207 ? -3.014 24.062 24.062 1 98.75 207 ALA A N 1
ATOM 1593 C CA . ALA A 1 207 ? -3.023 25.047 22.984 1 98.75 207 ALA A CA 1
ATOM 1594 C C . ALA A 1 207 ? -3.199 26.453 23.547 1 98.75 207 ALA A C 1
ATOM 1596 O O . ALA A 1 207 ? -2.553 27.391 23.078 1 98.75 207 ALA A O 1
ATOM 1597 N N . HIS A 1 208 ? -4.086 26.547 24.516 1 98.75 208 HIS A N 1
ATOM 1598 C CA . HIS A 1 208 ? -4.309 27.844 25.141 1 98.75 208 HIS A CA 1
ATOM 1599 C C . HIS A 1 208 ? -3.023 28.375 25.75 1 98.75 208 HIS A C 1
ATOM 1601 O O . HIS A 1 208 ? -2.721 29.562 25.641 1 98.75 208 HIS A O 1
ATOM 1607 N N . ARG A 1 209 ? -2.301 27.547 26.406 1 98.56 209 ARG A N 1
ATOM 1608 C CA . ARG A 1 209 ? -1.021 27.953 26.984 1 98.56 209 ARG A CA 1
ATOM 1609 C C . ARG A 1 209 ? -0.065 28.438 25.891 1 98.56 209 ARG A C 1
ATOM 1611 O O . ARG A 1 209 ? 0.623 29.453 26.078 1 98.56 209 ARG A O 1
ATOM 1618 N N . VAL A 1 210 ? -0.021 27.766 24.812 1 98.75 210 VAL A N 1
ATOM 1619 C CA . VAL A 1 210 ? 0.869 28.141 23.719 1 98.75 210 VAL A CA 1
ATOM 1620 C C . VAL A 1 210 ? 0.411 29.453 23.094 1 98.75 210 VAL A C 1
ATOM 1622 O O . VAL A 1 210 ? 1.234 30.266 22.672 1 98.75 210 VAL A O 1
ATOM 1625 N N . PHE A 1 211 ? -0.912 29.688 23.031 1 98.81 211 PHE A N 1
ATOM 1626 C CA . PHE A 1 211 ? -1.43 30.984 22.594 1 98.81 211 PHE A CA 1
ATOM 1627 C C . PHE A 1 211 ? -0.841 32.094 23.438 1 98.81 211 PHE A C 1
ATOM 1629 O O . PHE A 1 211 ? -0.395 33.125 22.891 1 98.81 211 PHE A O 1
ATOM 1636 N N . GLU A 1 212 ? -0.811 31.875 24.719 1 98.31 212 GLU A N 1
ATOM 1637 C CA . GLU A 1 212 ? -0.272 32.875 25.625 1 98.31 212 GLU A CA 1
ATOM 1638 C C . GLU A 1 212 ? 1.216 33.125 25.375 1 98.31 212 GLU A C 1
ATOM 1640 O O . GLU A 1 212 ? 1.677 34.25 25.359 1 98.31 212 GLU A O 1
ATOM 1645 N N . MET A 1 213 ? 1.937 32.062 25.188 1 98.5 213 MET A N 1
ATOM 1646 C CA . MET A 1 213 ? 3.352 32.188 24.844 1 98.5 213 MET A CA 1
ATOM 1647 C C . MET A 1 213 ? 3.545 33 23.578 1 98.5 213 MET A C 1
ATOM 1649 O O . MET A 1 213 ? 4.449 33.844 23.5 1 98.5 213 MET A O 1
ATOM 1653 N N . GLY A 1 214 ? 2.705 32.688 22.594 1 98.62 214 GLY A N 1
ATOM 1654 C CA . GLY A 1 214 ? 2.795 33.375 21.328 1 98.62 214 GLY A CA 1
ATOM 1655 C C . GLY A 1 214 ? 2.553 34.875 21.438 1 98.62 214 GLY A C 1
ATOM 1656 O O . GLY A 1 214 ? 3.289 35.688 20.875 1 98.62 214 GLY A O 1
ATOM 1657 N N . ARG A 1 215 ? 1.564 35.25 22.219 1 98.12 215 ARG A N 1
ATOM 1658 C CA . ARG A 1 215 ? 1.27 36.656 22.453 1 98.12 215 ARG A CA 1
ATOM 1659 C C . ARG A 1 215 ? 2.428 37.375 23.156 1 98.12 215 ARG A C 1
ATOM 1661 O O . ARG A 1 215 ? 2.77 38.5 22.828 1 98.12 215 ARG A O 1
ATOM 1668 N N . GLN A 1 216 ? 2.969 36.656 24.078 1 97.88 216 GLN A N 1
ATOM 1669 C CA . GLN A 1 216 ? 4.105 37.219 24.812 1 97.88 216 GLN A CA 1
ATOM 1670 C C . GLN A 1 216 ? 5.293 37.469 23.875 1 97.88 216 GLN A C 1
ATOM 1672 O O . GLN A 1 216 ? 6.059 38.406 24.078 1 97.88 216 GLN A O 1
ATOM 1677 N N . GLU A 1 217 ? 5.453 36.625 22.891 1 97.44 217 GLU A N 1
ATOM 1678 C CA . GLU A 1 217 ? 6.551 36.781 21.938 1 97.44 217 GLU A CA 1
ATOM 1679 C C . GLU A 1 217 ? 6.207 37.781 20.844 1 97.44 217 GLU A C 1
ATOM 1681 O O . GLU A 1 217 ? 7.039 38.062 19.984 1 97.44 217 GLU A O 1
ATOM 1686 N N . GLY A 1 218 ? 4.949 38.281 20.812 1 97.62 218 GLY A N 1
ATOM 1687 C CA . GLY A 1 218 ? 4.578 39.344 19.891 1 97.62 218 GLY A CA 1
ATOM 1688 C C . GLY A 1 218 ? 3.791 38.844 18.688 1 97.62 218 GLY A C 1
ATOM 1689 O O . GLY A 1 218 ? 3.553 39.594 17.75 1 97.62 218 GLY A O 1
ATOM 1690 N N . HIS A 1 219 ? 3.369 37.594 18.656 1 98.56 219 HIS A N 1
ATOM 1691 C CA . HIS A 1 219 ? 2.562 37.094 17.562 1 98.56 219 HIS A CA 1
ATOM 1692 C C . HIS A 1 219 ? 1.083 37.375 17.766 1 98.56 219 HIS A C 1
ATOM 1694 O O . HIS A 1 219 ? 0.6 37.375 18.906 1 98.56 219 HIS A O 1
ATOM 1700 N N . GLU A 1 220 ? 0.365 37.656 16.719 1 98.25 220 GLU A N 1
ATOM 1701 C CA . GLU A 1 220 ? -1.088 37.812 16.766 1 98.25 220 GLU A CA 1
ATOM 1702 C C . GLU A 1 220 ? -1.773 36.438 16.672 1 98.25 220 GLU A C 1
ATOM 1704 O O . GLU A 1 220 ? -2.17 36 15.578 1 98.25 220 GLU A O 1
ATOM 1709 N N . MET A 1 221 ? -1.968 35.844 17.797 1 98.62 221 MET A N 1
ATOM 1710 C CA . MET A 1 221 ? -2.525 34.5 17.859 1 98.62 221 MET A CA 1
ATOM 1711 C C . MET A 1 221 ? -4.047 34.531 17.75 1 98.62 221 MET A C 1
ATOM 1713 O O . MET A 1 221 ? -4.723 35.125 18.594 1 98.62 221 MET A O 1
ATOM 1717 N N . HIS A 1 222 ? -4.621 33.875 16.719 1 98.75 222 HIS A N 1
ATOM 1718 C CA . HIS A 1 222 ? -6.07 33.938 16.562 1 98.75 222 HIS A CA 1
ATOM 1719 C C . HIS A 1 222 ? -6.605 32.75 15.773 1 98.75 222 HIS A C 1
ATOM 1721 O O . HIS A 1 222 ? -7.703 32.812 15.219 1 98.75 222 HIS A O 1
ATOM 1727 N N . PHE A 1 223 ? -5.836 31.656 15.68 1 98.81 223 PHE A N 1
ATOM 1728 C CA . PHE A 1 223 ? -6.238 30.5 14.883 1 98.81 223 PHE A CA 1
ATOM 1729 C C . PHE A 1 223 ? -5.988 29.203 15.641 1 98.81 223 PHE A C 1
ATOM 1731 O O . PHE A 1 223 ? -4.863 28.938 16.078 1 98.81 223 PHE A O 1
ATOM 1738 N N . LEU A 1 224 ? -7.023 28.375 15.812 1 98.94 224 LEU A N 1
ATOM 1739 C CA . LEU A 1 224 ? -6.898 27.078 16.484 1 98.94 224 LEU A CA 1
ATOM 1740 C C . LEU A 1 224 ? -7.426 25.953 15.586 1 98.94 224 LEU A C 1
ATOM 1742 O O . LEU A 1 224 ? -8.578 26 15.148 1 98.94 224 LEU A O 1
ATOM 1746 N N . ASP A 1 225 ? -6.578 25.047 15.25 1 98.88 225 ASP A N 1
ATOM 1747 C CA . ASP A 1 225 ? -6.957 23.812 14.555 1 98.88 225 ASP A CA 1
ATOM 1748 C C . ASP A 1 225 ? -7.008 22.641 15.516 1 98.88 225 ASP A C 1
ATOM 1750 O O . ASP A 1 225 ? -5.969 22.156 15.984 1 98.88 225 ASP A O 1
ATOM 1754 N N . ILE A 1 226 ? -8.188 22.109 15.742 1 98.62 226 ILE A N 1
ATOM 1755 C CA . ILE A 1 226 ? -8.328 21.094 16.781 1 98.62 226 ILE A CA 1
ATOM 1756 C C . ILE A 1 226 ? -8.148 19.703 16.156 1 98.62 226 ILE A C 1
ATOM 1758 O O . ILE A 1 226 ? -8.484 18.688 16.781 1 98.62 226 ILE A O 1
ATOM 1762 N N . GLY A 1 227 ? -7.727 19.641 14.93 1 97.56 227 GLY A N 1
ATOM 1763 C CA . GLY A 1 227 ? -7.305 18.406 14.297 1 97.56 227 GLY A CA 1
ATOM 1764 C C . GLY A 1 227 ? -8.461 17.453 14.008 1 97.56 227 GLY A C 1
ATOM 1765 O O . GLY A 1 227 ? -9.57 17.906 13.711 1 97.56 227 GLY A O 1
ATOM 1766 N N . GLY A 1 228 ? -8.055 16.156 13.828 1 95.75 228 GLY A N 1
ATOM 1767 C CA . GLY A 1 228 ? -9.008 15.094 13.562 1 95.75 228 GLY A CA 1
ATOM 1768 C C . GLY A 1 228 ? -9.18 14.148 14.734 1 95.75 228 GLY A C 1
ATOM 1769 O O . GLY A 1 228 ? -9.164 14.578 15.891 1 95.75 228 GLY A O 1
ATOM 1770 N N . GLY A 1 229 ? -9.539 12.922 14.383 1 93.25 229 GLY A N 1
ATOM 1771 C CA . GLY A 1 229 ? -9.711 11.898 15.398 1 93.25 229 GLY A CA 1
ATOM 1772 C C . GLY A 1 229 ? -11.164 11.555 15.664 1 93.25 229 GLY A C 1
ATOM 1773 O O . GLY A 1 229 ? -11.461 10.672 16.469 1 93.25 229 GLY A O 1
ATOM 1774 N N . PHE A 1 230 ? -12.047 12.156 14.945 1 95.88 230 PHE A N 1
ATOM 1775 C CA . PHE A 1 230 ? -13.477 11.945 15.117 1 95.88 230 PHE A CA 1
ATOM 1776 C C . PHE A 1 230 ? -13.891 10.578 14.594 1 95.88 230 PHE A C 1
ATOM 1778 O O . PHE A 1 230 ? -13.305 10.07 13.633 1 95.88 230 PHE A O 1
ATOM 1785 N N . PRO A 1 231 ? -14.867 10.016 15.258 1 93.56 231 PRO A N 1
ATOM 1786 C CA . PRO A 1 231 ? -15.305 8.695 14.812 1 93.56 231 PRO A CA 1
ATOM 1787 C C . PRO A 1 231 ? -15.969 8.727 13.438 1 93.56 231 PRO A C 1
ATOM 1789 O O . PRO A 1 231 ? -16.672 9.68 13.109 1 93.56 231 PRO A O 1
ATOM 1792 N N . GLY A 1 232 ? -15.773 7.613 12.711 1 92.19 232 GLY A N 1
ATOM 1793 C CA . GLY A 1 232 ? -16.344 7.512 11.375 1 92.19 232 GLY A CA 1
ATOM 1794 C C . GLY A 1 232 ? -17.734 6.895 11.367 1 92.19 232 GLY A C 1
ATOM 1795 O O . GLY A 1 232 ? -18.469 7.035 10.391 1 92.19 232 GLY A O 1
ATOM 1796 N N . THR A 1 233 ? -18.031 6.18 12.406 1 91.75 233 THR A N 1
ATOM 1797 C CA . THR A 1 233 ? -19.312 5.484 12.469 1 91.75 233 THR A CA 1
ATOM 1798 C C . THR A 1 233 ? -20.062 5.84 13.75 1 91.75 233 THR A C 1
ATOM 1800 O O . THR A 1 233 ? -19.469 6.273 14.727 1 91.75 233 THR A O 1
ATOM 1803 N N . GLU A 1 234 ? -21.344 5.582 13.742 1 90.31 234 GLU A N 1
ATOM 1804 C CA . GLU A 1 234 ? -22.203 5.926 14.875 1 90.31 234 GLU A CA 1
ATOM 1805 C C . GLU A 1 234 ? -22.016 4.941 16.031 1 90.31 234 GLU A C 1
ATOM 1807 O O . GLU A 1 234 ? -22.344 5.246 17.172 1 90.31 234 GLU A O 1
ATOM 1812 N N . SER A 1 235 ? -21.438 3.805 15.734 1 86.69 235 SER A N 1
ATOM 1813 C CA . SER A 1 235 ? -21.281 2.77 16.75 1 86.69 235 SER A CA 1
ATOM 1814 C C . SER A 1 235 ? -19.953 2.926 17.5 1 86.69 235 SER A C 1
ATOM 1816 O O . SER A 1 235 ? -19.703 2.221 18.484 1 86.69 235 SER A O 1
ATOM 1818 N N . PHE A 1 236 ? -19.219 3.832 17.047 1 87.81 236 PHE A N 1
ATOM 1819 C CA . PHE A 1 236 ? -17.922 4.055 17.688 1 87.81 236 PHE A CA 1
ATOM 1820 C C . PHE A 1 236 ? -18.109 4.668 19.078 1 87.81 236 PHE A C 1
ATOM 1822 O O . PHE A 1 236 ? -19.031 5.461 19.281 1 87.81 236 PHE A O 1
ATOM 1829 N N . VAL A 1 237 ? -17.281 4.305 20.109 1 88.94 237 VAL A N 1
ATOM 1830 C CA . VAL A 1 237 ? -17.281 4.855 21.453 1 88.94 237 VAL A CA 1
ATOM 1831 C C . VAL A 1 237 ? -15.922 5.488 21.75 1 88.94 237 VAL A C 1
ATOM 1833 O O . VAL A 1 237 ? -14.898 4.805 21.719 1 88.94 237 VAL A O 1
ATOM 1836 N N . PRO A 1 238 ? -16.031 6.773 22.047 1 93.25 238 PRO A N 1
ATOM 1837 C CA . PRO A 1 238 ? -17.172 7.68 22.188 1 93.25 238 PRO A CA 1
ATOM 1838 C C . PRO A 1 238 ? -17.781 8.086 20.844 1 93.25 238 PRO A C 1
ATOM 1840 O O . PRO A 1 238 ? -17.078 8.086 19.828 1 93.25 238 PRO A O 1
ATOM 1843 N N . THR A 1 239 ? -19.094 8.375 20.969 1 94.75 239 THR A N 1
ATOM 1844 C CA . THR A 1 239 ? -19.75 8.891 19.766 1 94.75 239 THR A CA 1
ATOM 1845 C C . THR A 1 239 ? -19.219 10.273 19.406 1 94.75 239 THR A C 1
ATOM 1847 O O . THR A 1 239 ? -18.516 10.898 20.203 1 94.75 239 THR A O 1
ATOM 1850 N N . PHE A 1 240 ? -19.578 10.703 18.219 1 96.81 240 PHE A N 1
ATOM 1851 C CA . PHE A 1 240 ? -19.188 12.039 17.797 1 96.81 240 PHE A CA 1
ATOM 1852 C C . PHE A 1 240 ? -19.797 13.094 18.719 1 96.81 240 PHE A C 1
ATOM 1854 O O . PHE A 1 240 ? -19.125 14.062 19.094 1 96.81 240 PHE A O 1
ATOM 1861 N N . GLU A 1 241 ? -21 12.875 19.109 1 96.75 241 GLU A N 1
ATOM 1862 C CA . GLU A 1 241 ? -21.703 13.828 19.953 1 96.75 241 GLU A CA 1
ATOM 1863 C C . GLU A 1 241 ? -21.047 13.938 21.328 1 96.75 241 GLU A C 1
ATOM 1865 O O . GLU A 1 241 ? -20.922 15.031 21.875 1 96.75 241 GLU A O 1
ATOM 1870 N N . GLU A 1 242 ? -20.641 12.82 21.812 1 96.44 242 GLU A N 1
ATOM 1871 C CA . GLU A 1 242 ? -19.938 12.82 23.094 1 96.44 242 GLU A CA 1
ATOM 1872 C C . GLU A 1 242 ? -18.625 13.578 23.016 1 96.44 242 GLU A C 1
ATOM 1874 O O . GLU A 1 242 ? -18.281 14.359 23.906 1 96.44 242 GLU A O 1
ATOM 1879 N N . MET A 1 243 ? -17.922 13.391 22 1 96.44 243 MET A N 1
ATOM 1880 C CA . MET A 1 243 ? -16.672 14.102 21.781 1 96.44 243 MET A CA 1
ATOM 1881 C C . MET A 1 243 ? -16.906 15.602 21.625 1 96.44 243 MET A C 1
ATOM 1883 O O . MET A 1 243 ? -16.188 16.406 22.219 1 96.44 243 MET A O 1
ATOM 1887 N N . ALA A 1 244 ? -17.891 15.891 20.812 1 98.12 244 ALA A N 1
ATOM 1888 C CA . ALA A 1 244 ? -18.234 17.297 20.562 1 98.12 244 ALA A CA 1
ATOM 1889 C C . ALA A 1 244 ? -18.578 18.016 21.859 1 98.12 244 ALA A C 1
ATOM 1891 O O . ALA A 1 244 ? -18.203 19.172 22.047 1 98.12 244 ALA A O 1
ATOM 1892 N N . GLU A 1 245 ? -19.266 17.344 22.688 1 97.94 245 GLU A N 1
ATOM 1893 C CA . GLU A 1 245 ? -19.641 17.953 23.969 1 97.94 245 GLU A CA 1
ATOM 1894 C C . GLU A 1 245 ? -18.406 18.297 24.797 1 97.94 245 GLU A C 1
ATOM 1896 O O . GLU A 1 245 ? -18.312 19.406 25.344 1 97.94 245 GLU A O 1
ATOM 1901 N N . GLY A 1 246 ? -17.531 17.344 24.875 1 97.44 246 GLY A N 1
ATOM 1902 C CA . GLY A 1 246 ? -16.281 17.609 25.578 1 97.44 246 GLY A CA 1
ATOM 1903 C C . GLY A 1 246 ? -15.477 18.734 24.953 1 97.44 246 GLY A C 1
ATOM 1904 O O . GLY A 1 246 ? -14.93 19.578 25.656 1 97.44 246 GLY A O 1
ATOM 1905 N N . ILE A 1 247 ? -15.438 18.812 23.703 1 98.44 247 ILE A N 1
ATOM 1906 C CA . ILE A 1 247 ? -14.711 19.844 22.969 1 98.44 247 ILE A CA 1
ATOM 1907 C C . ILE A 1 247 ? -15.344 21.203 23.234 1 98.44 247 ILE A C 1
ATOM 1909 O O . ILE A 1 247 ? -14.648 22.172 23.531 1 98.44 247 ILE A O 1
ATOM 1913 N N . ARG A 1 248 ? -16.656 21.219 23.156 1 98.19 248 ARG A N 1
ATOM 1914 C CA . ARG A 1 248 ? -17.375 22.484 23.391 1 98.19 248 ARG A CA 1
ATOM 1915 C C . ARG A 1 248 ? -17.094 23.016 24.797 1 98.19 248 ARG A C 1
ATOM 1917 O O . ARG A 1 248 ? -16.891 24.219 24.984 1 98.19 248 ARG A O 1
ATOM 1924 N N . THR A 1 249 ? -17.078 22.109 25.703 1 98.12 249 THR A N 1
ATOM 1925 C CA . THR A 1 249 ? -16.812 22.516 27.078 1 98.12 249 THR A CA 1
ATOM 1926 C C . THR A 1 249 ? -15.414 23.109 27.219 1 98.12 249 THR A C 1
ATOM 1928 O O . THR A 1 249 ? -15.25 24.172 27.828 1 98.12 249 THR A O 1
ATOM 1931 N N . ALA A 1 250 ? -14.477 22.453 26.641 1 98.44 250 ALA A N 1
ATOM 1932 C CA . ALA A 1 250 ? -13.102 22.938 26.703 1 98.44 250 ALA A CA 1
ATOM 1933 C C . ALA A 1 250 ? -12.953 24.266 25.969 1 98.44 250 ALA A C 1
ATOM 1935 O O . ALA A 1 250 ? -12.289 25.172 26.453 1 98.44 250 ALA A O 1
ATOM 1936 N N . LEU A 1 251 ? -13.594 24.391 24.812 1 98.69 251 LEU A N 1
ATOM 1937 C CA . LEU A 1 251 ? -13.516 25.625 24.031 1 98.69 251 LEU A CA 1
ATOM 1938 C C . LEU A 1 251 ? -14.18 26.781 24.766 1 98.69 251 LEU A C 1
ATOM 1940 O O . LEU A 1 251 ? -13.672 27.906 24.766 1 98.69 251 LEU A O 1
ATOM 1944 N N . ALA A 1 252 ? -15.297 26.453 25.375 1 98.12 252 ALA A N 1
ATOM 1945 C CA . ALA A 1 252 ? -15.992 27.484 26.141 1 98.12 252 ALA A CA 1
ATOM 1946 C C . ALA A 1 252 ? -15.102 28.031 27.25 1 98.12 252 ALA A C 1
ATOM 1948 O O . ALA A 1 252 ? -15.164 29.219 27.578 1 98.12 252 ALA A O 1
ATOM 1949 N N . HIS A 1 253 ? -14.32 27.188 27.766 1 98.19 253 HIS A N 1
ATOM 1950 C CA . HIS A 1 253 ? -13.461 27.562 28.891 1 98.19 253 HIS A CA 1
ATOM 1951 C C . HIS A 1 253 ? -12.211 28.297 28.406 1 98.19 253 HIS A C 1
ATOM 1953 O O . HIS A 1 253 ? -11.859 29.344 28.938 1 98.19 253 HIS A O 1
ATOM 1959 N N . TYR A 1 254 ? -11.562 27.828 27.391 1 98.56 254 TYR A N 1
ATOM 1960 C CA . TYR A 1 254 ? -10.234 28.312 27.031 1 98.56 254 TYR A CA 1
ATOM 1961 C C . TYR A 1 254 ? -10.305 29.297 25.859 1 98.56 254 TYR A C 1
ATOM 1963 O O . TYR A 1 254 ? -9.445 30.156 25.719 1 98.56 254 TYR A O 1
ATOM 1971 N N . PHE A 1 255 ? -11.305 29.125 25 1 98.5 255 PHE A N 1
ATOM 1972 C CA . PHE A 1 255 ? -11.5 29.953 23.828 1 98.5 255 PHE A CA 1
ATOM 1973 C C . PHE A 1 255 ? -12.961 30.375 23.688 1 98.5 255 PHE A C 1
ATOM 1975 O O . PHE A 1 255 ? -13.617 30.031 22.703 1 98.5 255 PHE A O 1
ATOM 1982 N N . PRO A 1 256 ? -13.391 31.062 24.562 1 96.62 256 PRO A N 1
ATOM 1983 C CA . PRO A 1 256 ? -14.82 31.391 24.578 1 96.62 256 PRO A CA 1
ATOM 1984 C C . PRO A 1 256 ? -15.25 32.188 23.344 1 96.62 256 PRO A C 1
ATOM 1986 O O . PRO A 1 256 ? -14.414 32.875 22.719 1 96.62 256 PRO A O 1
ATOM 1989 N N . GLU A 1 257 ? -16.562 32.125 23.078 1 92.44 257 GLU A N 1
ATOM 1990 C CA . GLU A 1 257 ? -17.125 32.906 21.969 1 92.44 257 GLU A CA 1
ATOM 1991 C C . GLU A 1 257 ? -16.766 34.375 22.094 1 92.44 257 GLU A C 1
ATOM 1993 O O . GLU A 1 257 ? -16.812 34.969 23.172 1 92.44 257 GLU A O 1
ATOM 1998 N N . GLY A 1 258 ? -16.312 34.969 21 1 91.38 258 GLY A N 1
ATOM 1999 C CA . GLY A 1 258 ? -16.016 36.406 21 1 91.38 258 GLY A CA 1
ATOM 2000 C C . GLY A 1 258 ? -14.555 36.688 21.312 1 91.38 258 GLY A C 1
ATOM 2001 O O . GLY A 1 258 ? -14.125 37.844 21.234 1 91.38 258 GLY A O 1
ATOM 2002 N N . CYS A 1 259 ? -13.758 35.688 21.578 1 93.94 259 CYS A N 1
ATOM 2003 C CA . CYS A 1 259 ? -12.375 35.969 21.953 1 93.94 259 CYS A CA 1
ATOM 2004 C C . CYS A 1 259 ? -11.523 36.25 20.719 1 93.94 259 CYS A C 1
ATOM 2006 O O . CYS A 1 259 ? -10.336 36.562 20.844 1 93.94 259 CYS A O 1
ATOM 2008 N N . GLY A 1 260 ? -12.117 36.094 19.516 1 96.31 260 GLY A N 1
ATOM 2009 C CA . GLY A 1 260 ? -11.422 36.469 18.297 1 96.31 260 GLY A CA 1
ATOM 2010 C C . GLY A 1 260 ? -10.648 35.344 17.672 1 96.31 260 GLY A C 1
ATOM 2011 O O . GLY A 1 260 ? -9.914 35.531 16.703 1 96.31 260 GLY A O 1
ATOM 2012 N N . THR A 1 261 ? -10.789 34.125 18.188 1 98.31 261 THR A N 1
ATOM 2013 C CA . THR A 1 261 ? -10.062 32.969 17.672 1 98.31 261 THR A CA 1
ATOM 2014 C C . THR A 1 261 ? -10.898 32.219 16.641 1 98.31 261 THR A C 1
ATOM 2016 O O . THR A 1 261 ? -12.062 31.906 16.891 1 98.31 261 THR A O 1
ATOM 2019 N N . GLU A 1 262 ? -10.359 32.094 15.422 1 98.38 262 GLU A N 1
ATOM 2020 C CA . GLU A 1 262 ? -10.93 31.188 14.43 1 98.38 262 GLU A CA 1
ATOM 2021 C C . GLU A 1 262 ? -10.602 29.734 14.75 1 98.38 262 GLU A C 1
ATOM 2023 O O . GLU A 1 262 ? -9.445 29.391 15 1 98.38 262 GLU A O 1
ATOM 2028 N N . ILE A 1 263 ? -11.594 28.906 14.789 1 98.81 263 ILE A N 1
ATOM 2029 C CA . ILE A 1 263 ? -11.375 27.516 15.164 1 98.81 263 ILE A CA 1
ATOM 2030 C C . ILE A 1 263 ? -11.781 26.594 14.016 1 98.81 263 ILE A C 1
ATOM 2032 O O . ILE A 1 263 ? -12.875 26.734 13.453 1 98.81 263 ILE A O 1
ATOM 2036 N N . ILE A 1 264 ? -10.852 25.688 13.586 1 98.81 264 ILE A N 1
ATOM 2037 C CA . ILE A 1 264 ? -11.172 24.703 12.562 1 98.81 264 ILE A CA 1
ATOM 2038 C C . ILE A 1 264 ? -10.93 23.297 13.102 1 98.81 264 ILE A C 1
ATOM 2040 O O . ILE A 1 264 ? -10.336 23.125 14.172 1 98.81 264 ILE A O 1
ATOM 2044 N N . ALA A 1 265 ? -11.461 22.281 12.484 1 98.81 265 ALA A N 1
ATOM 2045 C CA . ALA A 1 265 ? -11.211 20.859 12.695 1 98.81 265 ALA A CA 1
ATOM 2046 C C . ALA A 1 265 ? -10.852 20.156 11.391 1 98.81 265 ALA A C 1
ATOM 2048 O O . ALA A 1 265 ? -11.031 20.734 10.305 1 98.81 265 ALA A O 1
ATOM 2049 N N . GLU A 1 266 ? -10.305 18.984 11.492 1 98.31 266 GLU A N 1
ATOM 2050 C CA . GLU A 1 266 ? -9.898 18.234 10.305 1 98.31 266 GLU A CA 1
ATOM 2051 C C . GLU A 1 266 ? -10.609 16.891 10.234 1 98.31 266 GLU A C 1
ATOM 2053 O O . GLU A 1 266 ? -9.961 15.836 10.25 1 98.31 266 GLU A O 1
ATOM 2058 N N . PRO A 1 267 ? -11.922 16.891 10.094 1 98.31 267 PRO A N 1
ATOM 2059 C CA . PRO A 1 267 ? -12.688 15.641 10.109 1 98.31 267 PRO A CA 1
ATOM 2060 C C . PRO A 1 267 ? -12.57 14.875 8.797 1 98.31 267 PRO A C 1
ATOM 2062 O O . PRO A 1 267 ? -13.258 15.203 7.82 1 98.31 267 PRO A O 1
ATOM 2065 N N . GLY A 1 268 ? -11.773 13.805 8.75 1 97.5 268 GLY A N 1
ATOM 2066 C CA . GLY A 1 268 ? -11.688 12.906 7.613 1 97.5 268 GLY A CA 1
ATOM 2067 C C . GLY A 1 268 ? -12.633 11.727 7.723 1 97.5 268 GLY A C 1
ATOM 2068 O O . GLY A 1 268 ? -13.703 11.719 7.113 1 97.5 268 GLY A O 1
ATOM 2069 N N . ARG A 1 269 ? -12.344 10.867 8.734 1 95.75 269 ARG A N 1
ATOM 2070 C CA . ARG A 1 269 ? -13.133 9.656 8.945 1 95.75 269 ARG A CA 1
ATOM 2071 C C . ARG A 1 269 ? -14.609 9.992 9.172 1 95.75 269 ARG A C 1
ATOM 2073 O O . ARG A 1 269 ? -15.492 9.281 8.688 1 95.75 269 ARG A O 1
ATOM 2080 N N . TYR A 1 270 ? -14.828 11.055 9.922 1 97.12 270 TYR A N 1
ATOM 2081 C CA . TYR A 1 270 ? -16.203 11.43 10.242 1 97.12 270 TYR A CA 1
ATOM 2082 C C . TYR A 1 270 ? -17.031 11.586 8.977 1 97.12 270 TYR A C 1
ATOM 2084 O O . TYR A 1 270 ? -18.156 11.078 8.898 1 97.12 270 TYR A O 1
ATOM 2092 N N . TYR A 1 271 ? -16.453 12.203 7.969 1 98.25 271 TYR A N 1
ATOM 2093 C CA . TYR A 1 271 ? -17.203 12.516 6.75 1 98.25 271 TYR A CA 1
ATOM 2094 C C . TYR A 1 271 ? -17.25 11.305 5.824 1 98.25 271 TYR A C 1
ATOM 2096 O O . TYR A 1 271 ? -18.312 10.992 5.262 1 98.25 271 TYR A O 1
ATOM 2104 N N . ALA A 1 272 ? -16.141 10.562 5.723 1 97.69 272 ALA A N 1
ATOM 2105 C CA . ALA A 1 272 ? -15.961 9.719 4.543 1 97.69 272 ALA A CA 1
ATOM 2106 C C . ALA A 1 272 ? -16.344 8.273 4.836 1 97.69 272 ALA A C 1
ATOM 2108 O O . ALA A 1 272 ? -16.781 7.543 3.941 1 97.69 272 ALA A O 1
ATOM 2109 N N . THR A 1 273 ? -16.25 7.816 6.031 1 95.94 273 THR A N 1
ATOM 2110 C CA . THR A 1 273 ? -16.234 6.398 6.367 1 95.94 273 THR A CA 1
ATOM 2111 C C . THR A 1 273 ? -17.531 5.727 5.906 1 95.94 273 THR A C 1
ATOM 2113 O O . THR A 1 273 ? -17.5 4.734 5.176 1 95.94 273 THR A O 1
ATOM 2116 N N . SER A 1 274 ? -18.656 6.266 6.242 1 96.12 274 SER A N 1
ATOM 2117 C CA . SER A 1 274 ? -19.922 5.59 6.047 1 96.12 274 SER A CA 1
ATOM 2118 C C . SER A 1 274 ? -20.469 5.828 4.645 1 96.12 274 SER A C 1
ATOM 2120 O O . SER A 1 274 ? -21.531 5.316 4.289 1 96.12 274 SER A O 1
ATOM 2122 N N . VAL A 1 275 ? -19.734 6.562 3.814 1 97.5 275 VAL A N 1
ATOM 2123 C CA . VAL A 1 275 ? -20.234 7.008 2.516 1 97.5 275 VAL A CA 1
ATOM 2124 C C . VAL A 1 275 ? -20.109 5.871 1.503 1 97.5 275 VAL A C 1
ATOM 2126 O O . VAL A 1 275 ? -20.859 5.832 0.518 1 97.5 275 VAL A O 1
ATOM 2129 N N . TYR A 1 276 ? -19.25 4.941 1.734 1 97.06 276 TYR A N 1
ATOM 2130 C CA . TYR A 1 276 ? -18.953 3.924 0.73 1 97.06 276 TYR A CA 1
ATOM 2131 C C . TYR A 1 276 ? -19.281 2.529 1.254 1 97.06 276 TYR A C 1
ATOM 2133 O O . TYR A 1 276 ? -19.016 2.221 2.418 1 97.06 276 TYR A O 1
ATOM 2141 N N . VAL A 1 277 ? -19.828 1.741 0.384 1 97 277 VAL A N 1
ATOM 2142 C CA . VAL A 1 277 ? -20 0.303 0.567 1 97 277 VAL A CA 1
ATOM 2143 C C . VAL A 1 277 ? -19.297 -0.446 -0.564 1 97 277 VAL A C 1
ATOM 2145 O O . VAL A 1 277 ? -19.281 0.017 -1.707 1 97 277 VAL A O 1
ATOM 2148 N N . SER A 1 278 ? -18.625 -1.51 -0.228 1 97.25 278 SER A N 1
ATOM 2149 C CA . SER A 1 278 ? -17.953 -2.291 -1.262 1 97.25 278 SER A CA 1
ATOM 2150 C C . SER A 1 278 ? -18.594 -3.664 -1.424 1 97.25 278 SER A C 1
ATOM 2152 O O . SER A 1 278 ? -19.109 -4.234 -0.458 1 97.25 278 SER A O 1
ATOM 2154 N N . ALA A 1 279 ? -18.641 -4.156 -2.652 1 98.44 279 ALA A N 1
ATOM 2155 C CA . ALA A 1 279 ? -19.094 -5.5 -2.988 1 98.44 279 ALA A CA 1
ATOM 2156 C C . ALA A 1 279 ? -17.953 -6.328 -3.592 1 98.44 279 ALA A C 1
ATOM 2158 O O . ALA A 1 279 ? -17.375 -5.938 -4.605 1 98.44 279 ALA A O 1
ATOM 2159 N N . LEU A 1 280 ? -17.672 -7.41 -2.943 1 98.25 280 LEU A N 1
ATOM 2160 C CA . LEU A 1 280 ? -16.641 -8.32 -3.412 1 98.25 280 LEU A CA 1
ATOM 2161 C C . LEU A 1 280 ? -17.234 -9.68 -3.779 1 98.25 280 LEU A C 1
ATOM 2163 O O . LEU A 1 280 ? -18.203 -10.117 -3.168 1 98.25 280 LEU A O 1
ATOM 2167 N N . ASN A 1 281 ? -16.625 -10.297 -4.703 1 98.44 281 ASN A N 1
ATOM 2168 C CA . ASN A 1 281 ? -17.047 -11.609 -5.168 1 98.44 281 ASN A CA 1
ATOM 2169 C C . ASN A 1 281 ? -16.109 -12.711 -4.664 1 98.44 281 ASN A C 1
ATOM 2171 O O . ASN A 1 281 ? -14.898 -12.539 -4.645 1 98.44 281 ASN A O 1
ATOM 2175 N N . ILE A 1 282 ? -16.719 -13.859 -4.207 1 97.94 282 ILE A N 1
ATOM 2176 C CA . ILE A 1 282 ? -15.922 -15.023 -3.842 1 97.94 282 ILE A CA 1
ATOM 2177 C C . ILE A 1 282 ? -15.422 -15.719 -5.105 1 97.94 282 ILE A C 1
ATOM 2179 O O . ILE A 1 282 ? -16.219 -16.188 -5.922 1 97.94 282 ILE A O 1
ATOM 2183 N N . ILE A 1 283 ? -14.109 -15.852 -5.219 1 97.94 283 ILE A N 1
ATOM 2184 C CA . ILE A 1 283 ? -13.57 -16.391 -6.465 1 97.94 283 ILE A CA 1
ATOM 2185 C C . ILE A 1 283 ? -13 -17.781 -6.223 1 97.94 283 ILE A C 1
ATOM 2187 O O . ILE A 1 283 ? -12.711 -18.516 -7.176 1 97.94 283 ILE A O 1
ATOM 2191 N N . ALA A 1 284 ? -12.852 -18.172 -5.023 1 98 284 ALA A N 1
ATOM 2192 C CA . ALA A 1 284 ? -12.398 -19.516 -4.664 1 98 284 ALA A CA 1
ATOM 2193 C C . ALA A 1 284 ? -12.805 -19.875 -3.238 1 98 284 ALA A C 1
ATOM 2195 O O . ALA A 1 284 ? -13.086 -18.984 -2.43 1 98 284 ALA A O 1
ATOM 2196 N N . LYS A 1 285 ? -12.883 -21.094 -2.986 1 96.94 285 LYS A N 1
ATOM 2197 C CA . LYS A 1 285 ? -13.305 -21.641 -1.699 1 96.94 285 LYS A CA 1
ATOM 2198 C C . LYS A 1 285 ? -12.539 -22.922 -1.361 1 96.94 285 LYS A C 1
ATOM 2200 O O . LYS A 1 285 ? -12.336 -23.781 -2.227 1 96.94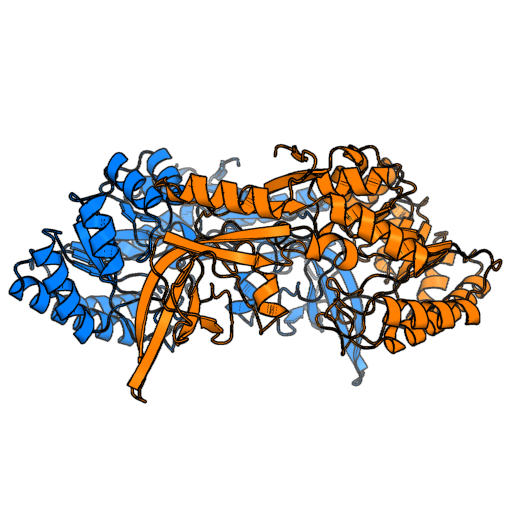 285 LYS A O 1
ATOM 2205 N N . LYS A 1 286 ? -12 -22.969 -0.185 1 95 286 LYS A N 1
ATOM 2206 C CA . LYS A 1 286 ? -11.398 -24.188 0.351 1 95 286 LYS A CA 1
ATOM 2207 C C . LYS A 1 286 ? -11.945 -24.5 1.741 1 95 286 LYS A C 1
ATOM 2209 O O . LYS A 1 286 ? -12.383 -23.594 2.463 1 95 286 LYS A O 1
ATOM 2214 N N . ALA A 1 287 ? -12.008 -25.734 2.016 1 91.88 287 ALA A N 1
ATOM 2215 C CA . ALA A 1 287 ? -12.422 -26.172 3.344 1 91.88 287 ALA A CA 1
ATOM 2216 C C . ALA A 1 287 ? -11.367 -27.078 3.977 1 91.88 287 ALA A C 1
ATOM 2218 O O . ALA A 1 287 ? -10.75 -27.891 3.295 1 91.88 287 ALA A O 1
ATOM 2219 N N . THR A 1 288 ? -11.078 -26.766 5.199 1 85.88 288 THR A N 1
ATOM 2220 C CA . THR A 1 288 ? -10.172 -27.609 5.953 1 85.88 288 THR A CA 1
ATOM 2221 C C . THR A 1 288 ? -10.859 -28.172 7.199 1 85.88 288 THR A C 1
ATOM 2223 O O . THR A 1 288 ? -11.82 -27.594 7.695 1 85.88 288 THR A O 1
ATOM 2226 N N . VAL A 1 289 ? -10.383 -29.359 7.562 1 86 289 VAL A N 1
ATOM 2227 C CA . VAL A 1 289 ? -10.875 -29.969 8.797 1 86 289 VAL A CA 1
ATOM 2228 C C . VAL A 1 289 ? -9.844 -29.766 9.906 1 86 289 VAL A C 1
ATOM 2230 O O . VAL A 1 289 ? -8.688 -30.156 9.773 1 86 289 VAL A O 1
ATOM 2233 N N . GLU A 1 290 ? -10.289 -29.125 10.883 1 85.25 290 GLU A N 1
ATOM 2234 C CA . GLU A 1 290 ? -9.406 -28.859 12.023 1 85.25 290 GLU A CA 1
ATOM 2235 C C . GLU A 1 290 ? -9.227 -30.094 12.891 1 85.25 290 GLU A C 1
ATOM 2237 O O . GLU A 1 290 ? -9.922 -31.094 12.711 1 85.25 290 GLU A O 1
ATOM 2242 N N . LYS A 1 291 ? -8.25 -29.984 13.773 1 83.31 291 LYS A N 1
ATOM 2243 C CA . LYS A 1 291 ? -7.895 -31.109 14.648 1 83.31 291 LYS A CA 1
ATOM 2244 C C . LYS A 1 291 ? -9.094 -31.562 15.477 1 83.31 291 LYS A C 1
ATOM 2246 O O . LYS A 1 291 ? -9.25 -32.75 15.758 1 83.31 291 LYS A O 1
ATOM 2251 N N . ASP A 1 292 ? -10 -30.672 15.859 1 88.5 292 ASP A N 1
ATOM 2252 C CA . ASP A 1 292 ? -11.156 -30.984 16.688 1 88.5 292 ASP A CA 1
ATOM 2253 C C . ASP A 1 292 ? -12.312 -31.5 15.828 1 88.5 292 ASP A C 1
ATOM 2255 O O . ASP A 1 292 ? -13.414 -31.734 16.328 1 88.5 292 ASP A O 1
ATOM 2259 N N . GLY A 1 293 ? -12.062 -31.578 14.531 1 85.88 293 GLY A N 1
ATOM 2260 C CA . GLY A 1 293 ? -13.07 -32.094 13.625 1 85.88 293 GLY A CA 1
ATOM 2261 C C . GLY A 1 293 ? -13.953 -31.016 13.023 1 85.88 293 GLY A C 1
ATOM 2262 O O . GLY A 1 293 ? -14.758 -31.281 12.133 1 85.88 293 GLY A O 1
ATOM 2263 N N . SER A 1 294 ? -13.719 -29.875 13.539 1 88.06 294 SER A N 1
ATOM 2264 C CA . SER A 1 294 ? -14.547 -28.781 13.031 1 88.06 294 SER A CA 1
ATOM 2265 C C . SER A 1 294 ? -14.078 -28.328 11.648 1 88.06 294 SER A C 1
ATOM 2267 O O . SER A 1 294 ? -12.898 -28.453 11.312 1 88.06 294 SER A O 1
ATOM 2269 N N . ARG A 1 295 ? -15.109 -27.875 10.914 1 91.94 295 ARG A N 1
ATOM 2270 C CA . ARG A 1 295 ? -14.828 -27.406 9.562 1 91.94 295 ARG A CA 1
ATOM 2271 C C . ARG A 1 295 ? -14.492 -25.906 9.562 1 91.94 295 ARG A C 1
ATOM 2273 O O . ARG A 1 295 ? -15.172 -25.125 10.211 1 91.94 295 ARG A O 1
ATOM 2280 N N . LYS A 1 296 ? -13.398 -25.594 8.914 1 93.75 296 LYS A N 1
ATOM 2281 C CA . LYS A 1 296 ? -12.992 -24.203 8.703 1 93.75 296 LYS A CA 1
ATOM 2282 C C . LYS A 1 296 ? -12.969 -23.859 7.219 1 93.75 296 LYS A C 1
ATOM 2284 O O . LYS A 1 296 ? -12.422 -24.625 6.414 1 93.75 296 LYS A O 1
ATOM 2289 N N . MET A 1 297 ? -13.57 -22.719 6.949 1 94.81 297 MET A N 1
ATOM 2290 C CA . MET A 1 297 ? -13.695 -22.344 5.543 1 94.81 297 MET A CA 1
ATOM 2291 C C . MET A 1 297 ? -12.719 -21.219 5.199 1 94.81 297 MET A C 1
ATOM 2293 O O . MET A 1 297 ? -12.438 -20.359 6.031 1 94.81 297 MET A O 1
ATOM 2297 N N . MET A 1 298 ? -12.188 -21.312 4.012 1 95.81 298 MET A N 1
ATOM 2298 C CA . MET A 1 298 ? -11.406 -20.234 3.42 1 95.81 298 MET A CA 1
ATOM 2299 C C . MET A 1 298 ? -12.086 -19.703 2.164 1 95.81 298 MET A C 1
ATOM 2301 O O . MET A 1 298 ? -12.359 -20.453 1.23 1 95.81 298 MET A O 1
ATOM 2305 N N . TYR A 1 299 ? -12.375 -18.438 2.205 1 96.88 299 TYR A N 1
ATOM 2306 C CA . TYR A 1 299 ? -12.922 -17.766 1.028 1 96.88 299 TYR A CA 1
ATOM 2307 C C . TYR A 1 299 ? -11.914 -16.797 0.44 1 96.88 299 TYR A C 1
ATOM 2309 O O . TYR A 1 299 ? -11.305 -16 1.169 1 96.88 299 TYR A O 1
ATOM 2317 N N . TYR A 1 300 ? -11.703 -16.906 -0.817 1 97.62 300 TYR A N 1
ATOM 2318 C CA . TYR A 1 300 ? -10.859 -15.984 -1.569 1 97.62 300 TYR A CA 1
ATOM 2319 C C . TYR A 1 300 ? -11.703 -14.953 -2.307 1 97.62 300 TYR A C 1
ATOM 2321 O O . TYR A 1 300 ? -12.57 -15.312 -3.115 1 97.62 300 TYR A O 1
ATOM 2329 N N . LEU A 1 301 ? -11.414 -13.695 -1.98 1 97.75 301 LEU A N 1
ATOM 2330 C CA . LEU A 1 301 ? -12.172 -12.594 -2.574 1 97.75 301 LEU A CA 1
ATOM 2331 C C . LEU A 1 301 ? -11.344 -11.875 -3.627 1 97.75 301 LEU A C 1
ATOM 2333 O O . LEU A 1 301 ? -10.125 -12.055 -3.703 1 97.75 301 LEU A O 1
ATOM 2337 N N . ASN A 1 302 ? -12 -11.086 -4.465 1 98.12 302 ASN A N 1
ATOM 2338 C CA . ASN A 1 302 ? -11.312 -10.453 -5.586 1 98.12 302 ASN A CA 1
ATOM 2339 C C . ASN A 1 302 ? -10.852 -9.039 -5.238 1 98.12 302 ASN A C 1
ATOM 2341 O O . ASN A 1 302 ? -10.609 -8.219 -6.129 1 98.12 302 ASN A O 1
ATOM 2345 N N . ASP A 1 303 ? -10.727 -8.672 -4.008 1 97.31 303 ASP A N 1
ATOM 2346 C CA . ASP A 1 303 ? -9.961 -7.566 -3.432 1 97.31 303 ASP A CA 1
ATOM 2347 C C . ASP A 1 303 ? -9.516 -7.895 -2.008 1 97.31 303 ASP A C 1
ATOM 2349 O O . ASP A 1 303 ? -10.016 -8.836 -1.396 1 97.31 303 ASP A O 1
ATOM 2353 N N . GLY A 1 304 ? -8.508 -7.141 -1.526 1 95.38 304 GLY A N 1
ATOM 2354 C CA . GLY A 1 304 ? -7.969 -7.516 -0.229 1 95.38 304 GLY A CA 1
ATOM 2355 C C . GLY A 1 304 ? -7.141 -6.418 0.414 1 95.38 304 GLY A C 1
ATOM 2356 O O . GLY A 1 304 ? -7.434 -5.234 0.245 1 95.38 304 GLY A O 1
ATOM 2357 N N . CYS A 1 305 ? -6.168 -6.816 1.19 1 92.56 305 CYS A N 1
ATOM 2358 C CA . CYS A 1 305 ? -5.41 -5.926 2.062 1 92.56 305 CYS A CA 1
ATOM 2359 C C . CYS A 1 305 ? -4.547 -4.969 1.248 1 92.56 305 CYS A C 1
ATOM 2361 O O . CYS A 1 305 ? -4.277 -3.848 1.681 1 92.56 305 CYS A O 1
ATOM 2363 N N . TYR A 1 306 ? -4.098 -5.348 0.047 1 93.81 306 TYR A N 1
ATOM 2364 C CA . TYR A 1 306 ? -3.289 -4.465 -0.788 1 93.81 306 TYR A CA 1
ATOM 2365 C C . TYR A 1 306 ? -4.168 -3.484 -1.557 1 93.81 306 TYR A C 1
ATOM 2367 O O . TYR A 1 306 ? -3.68 -2.484 -2.086 1 93.81 306 TYR A O 1
ATOM 2375 N N . GLY A 1 307 ? -5.453 -3.83 -1.601 1 94.75 307 GLY A N 1
ATOM 2376 C CA . GLY A 1 307 ? -6.422 -2.949 -2.234 1 94.75 307 GLY A CA 1
ATOM 2377 C C . GLY A 1 307 ? -7.219 -2.125 -1.239 1 94.75 307 GLY A C 1
ATOM 2378 O O . GLY A 1 307 ? -6.648 -1.354 -0.467 1 94.75 307 GLY A O 1
ATOM 2379 N N . LEU A 1 308 ? -8.523 -2.475 -1.137 1 95.38 308 LEU A N 1
ATOM 2380 C CA . LEU A 1 308 ? -9.477 -1.654 -0.397 1 95.38 308 LEU A CA 1
ATOM 2381 C C . LEU A 1 308 ? -9.305 -1.846 1.106 1 95.38 308 LEU A C 1
ATOM 2383 O O . LEU A 1 308 ? -9.773 -1.025 1.898 1 95.38 308 LEU A O 1
ATOM 2387 N N . PHE A 1 309 ? -8.602 -2.883 1.559 1 93.56 309 PHE A N 1
ATOM 2388 C CA . PHE A 1 309 ? -8.688 -3.262 2.965 1 93.56 309 PHE A CA 1
ATOM 2389 C C . PHE A 1 309 ? -7.348 -3.051 3.664 1 93.56 309 PHE A C 1
ATOM 2391 O O . PHE A 1 309 ? -7.051 -3.713 4.66 1 93.56 309 PHE A O 1
ATOM 2398 N N . GLN A 1 310 ? -6.566 -2.201 3.129 1 86.88 310 GLN A N 1
ATOM 2399 C CA . GLN A 1 310 ? -5.258 -1.958 3.725 1 86.88 310 GLN A CA 1
ATOM 2400 C C . GLN A 1 310 ? -5.391 -1.536 5.188 1 86.88 310 GLN A C 1
ATOM 2402 O O . GLN A 1 310 ? -4.605 -1.969 6.035 1 86.88 310 GLN A O 1
ATOM 2407 N N . MET A 1 311 ? -6.359 -0.74 5.512 1 77.12 311 MET A N 1
ATOM 2408 C CA . MET A 1 311 ? -6.539 -0.217 6.863 1 77.12 311 MET A CA 1
ATOM 2409 C C . MET A 1 311 ? -7.43 -1.135 7.691 1 77.12 311 MET A C 1
ATOM 2411 O O . MET A 1 311 ? -7.359 -1.134 8.922 1 77.12 311 MET A O 1
ATOM 2415 N N . SER A 1 312 ? -8.336 -1.761 7.023 1 63.28 312 SER A N 1
ATOM 2416 C CA . SER A 1 312 ? -9.336 -2.541 7.742 1 63.28 312 SER A CA 1
ATOM 2417 C C . SER A 1 312 ? -8.68 -3.572 8.656 1 63.28 312 SER A C 1
ATOM 2419 O O . SER A 1 312 ? -9.141 -3.797 9.781 1 63.28 312 SER A O 1
ATOM 2421 N N . SER A 1 313 ? -7.641 -4.047 8.156 1 58 313 SER A N 1
ATOM 2422 C CA . SER A 1 313 ? -6.969 -5.07 8.945 1 58 313 SER A CA 1
ATOM 2423 C C . SER A 1 313 ? -6.395 -4.492 10.234 1 58 313 SER A C 1
ATOM 2425 O O . SER A 1 313 ? -6.207 -5.211 11.211 1 58 313 SER A O 1
ATOM 2427 N N . MET A 1 314 ? -6.449 -3.191 10.211 1 57.81 314 MET A N 1
ATOM 2428 C CA . MET A 1 314 ? -5.797 -2.535 11.344 1 57.81 314 MET A CA 1
ATOM 2429 C C . MET A 1 314 ? -6.828 -2.021 12.344 1 57.81 314 MET A C 1
ATOM 2431 O O . MET A 1 314 ? -6.527 -1.865 13.531 1 57.81 314 MET A O 1
ATOM 2435 N N . GLU A 1 315 ? -7.941 -1.688 11.891 1 59.75 315 GLU A N 1
ATOM 2436 C CA . GLU A 1 315 ? -8.859 -0.911 12.719 1 59.75 315 GLU A CA 1
ATOM 2437 C C . GLU A 1 315 ? -9.867 -1.814 13.414 1 59.75 315 GLU A C 1
ATOM 2439 O O . GLU A 1 315 ? -10.234 -1.575 14.57 1 59.75 315 GLU A O 1
ATOM 2444 N N . ASP A 1 316 ? -10.648 -2.656 12.562 1 58.53 316 ASP A N 1
ATOM 2445 C CA . ASP A 1 316 ? -11.766 -3.381 13.164 1 58.53 316 ASP A CA 1
ATOM 2446 C C . ASP A 1 316 ? -11.57 -4.891 13.031 1 58.53 316 ASP A C 1
ATOM 2448 O O . ASP A 1 316 ? -11.781 -5.457 11.953 1 58.53 316 ASP A O 1
ATOM 2452 N N . PRO A 1 317 ? -11 -5.375 14.188 1 57.34 317 PRO A N 1
ATOM 2453 C CA . PRO A 1 317 ? -10.859 -6.832 14.148 1 57.34 317 PRO A CA 1
ATOM 2454 C C . PRO A 1 317 ? -12.188 -7.547 13.922 1 57.34 317 PRO A C 1
ATOM 2456 O O . PRO A 1 317 ? -12.203 -8.734 13.586 1 57.34 317 PRO A O 1
ATOM 2459 N N . LYS A 1 318 ? -13.305 -6.77 13.977 1 68.38 318 LYS A N 1
ATOM 2460 C CA . LYS A 1 318 ? -14.57 -7.492 13.859 1 68.38 318 LYS A CA 1
ATOM 2461 C C . LYS A 1 318 ? -15.289 -7.137 12.562 1 68.38 318 LYS A C 1
ATOM 2463 O O . LYS A 1 318 ? -16.406 -6.625 12.586 1 68.38 318 LYS A O 1
ATOM 2468 N N . LEU A 1 319 ? -14.555 -7.414 11.523 1 78.44 319 LEU A N 1
ATOM 2469 C CA . LEU A 1 319 ? -15.172 -7.215 10.211 1 78.44 319 LEU A CA 1
ATOM 2470 C C . LEU A 1 319 ? -16.391 -8.117 10.047 1 78.44 319 LEU A C 1
ATOM 2472 O O . LEU A 1 319 ? -16.312 -9.32 10.297 1 78.44 319 LEU A O 1
ATOM 2476 N N . LYS A 1 320 ? -17.625 -7.613 9.82 1 86.06 320 LYS A N 1
ATOM 2477 C CA . LYS A 1 320 ? -18.844 -8.367 9.594 1 86.06 320 LYS A CA 1
ATOM 2478 C C . LYS A 1 320 ? -19.453 -8.055 8.234 1 86.06 320 LYS A C 1
ATOM 2480 O O . LYS A 1 320 ? -20.297 -7.16 8.109 1 86.06 320 LYS A O 1
ATOM 2485 N N . PRO A 1 321 ? -19.047 -8.852 7.293 1 93.94 321 PRO A N 1
ATOM 2486 C CA . PRO A 1 321 ? -19.641 -8.602 5.973 1 93.94 321 PRO A CA 1
ATOM 2487 C C . PRO A 1 321 ? -21.125 -8.969 5.906 1 93.94 321 PRO A C 1
ATOM 2489 O O . PRO A 1 321 ? -21.594 -9.781 6.695 1 93.94 321 PRO A O 1
ATOM 2492 N N . VAL A 1 322 ? -21.859 -8.336 5.059 1 96.25 322 VAL A N 1
ATOM 2493 C CA . VAL A 1 322 ? -23.234 -8.68 4.746 1 96.25 322 VAL A CA 1
ATOM 2494 C C . VAL A 1 322 ? -23.266 -9.727 3.637 1 96.25 322 VAL A C 1
ATOM 2496 O O . VAL A 1 322 ? -22.734 -9.508 2.547 1 96.25 322 VAL A O 1
ATOM 2499 N N . VAL A 1 323 ? -23.891 -10.852 3.951 1 97.12 323 VAL A N 1
ATOM 2500 C CA . VAL A 1 323 ? -24.062 -11.914 2.967 1 97.12 323 VAL A CA 1
ATOM 2501 C C . VAL A 1 323 ? -25.25 -11.617 2.068 1 97.12 323 VAL A C 1
ATOM 2503 O O . VAL A 1 323 ? -26.375 -11.422 2.557 1 97.12 323 VAL A O 1
ATOM 2506 N N . MET A 1 324 ? -25.094 -11.539 0.784 1 96.12 324 MET A N 1
ATOM 2507 C CA . MET A 1 324 ? -26.141 -11.133 -0.144 1 96.12 324 MET A CA 1
ATOM 2508 C C . MET A 1 324 ? -26.938 -12.344 -0.622 1 96.12 324 MET A C 1
ATOM 2510 O O . MET A 1 324 ? -27.922 -12.188 -1.346 1 96.12 324 MET A O 1
ATOM 2514 N N . LYS A 1 325 ? -26.594 -13.484 -0.203 1 94 325 LYS A N 1
ATOM 2515 C CA . LYS A 1 325 ? -27.312 -14.711 -0.523 1 94 325 LYS A CA 1
ATOM 2516 C C . LYS A 1 325 ? -28.484 -14.938 0.439 1 94 325 LYS A C 1
ATOM 2518 O O . LYS A 1 325 ? -28.344 -14.727 1.646 1 94 325 LYS A O 1
ATOM 2523 N N . THR A 1 326 ? -29.656 -15.352 -0.121 1 92.5 326 THR A N 1
ATOM 2524 C CA . THR A 1 326 ? -30.828 -15.656 0.703 1 92.5 326 THR A CA 1
ATOM 2525 C C . THR A 1 326 ? -30.844 -17.141 1.07 1 92.5 326 THR A C 1
ATOM 2527 O O . THR A 1 326 ? -30.547 -18 0.236 1 92.5 326 THR A O 1
ATOM 2530 N N . PHE A 1 327 ? -31.172 -17.312 2.326 1 93.5 327 PHE A N 1
ATOM 2531 C CA . PHE A 1 327 ? -31.297 -18.688 2.809 1 93.5 327 PHE A CA 1
ATOM 2532 C C . PHE A 1 327 ? -32.719 -18.984 3.225 1 93.5 327 PHE A C 1
ATOM 2534 O O . PHE A 1 327 ? -33.438 -18.109 3.709 1 93.5 327 PHE A O 1
ATOM 2541 N N . SER A 1 328 ? -33.188 -20.203 2.971 1 91.31 328 SER A N 1
ATOM 2542 C CA . SER A 1 328 ? -34.531 -20.625 3.326 1 91.31 328 SER A CA 1
ATOM 2543 C C . SER A 1 328 ? -34.688 -20.719 4.84 1 91.31 328 SER A C 1
ATOM 2545 O O . SER A 1 328 ? -35.812 -20.516 5.355 1 91.31 328 SER A O 1
ATOM 2547 N N . SER A 1 329 ? -33.688 -21.078 5.602 1 91.5 329 SER A N 1
ATOM 2548 C CA . SER A 1 329 ? -33.656 -21.141 7.059 1 91.5 329 SER A CA 1
ATOM 2549 C C . SER A 1 329 ? -32.312 -20.609 7.602 1 91.5 329 SER A C 1
ATOM 2551 O O . SER A 1 329 ? -31.391 -20.328 6.832 1 91.5 329 SER A O 1
ATOM 2553 N N . GLU A 1 330 ? -32.312 -20.484 8.906 1 90.94 330 GLU A N 1
ATOM 2554 C CA . GLU A 1 330 ? -31.078 -20.031 9.523 1 90.94 330 GLU A CA 1
ATOM 2555 C C . GLU A 1 330 ? -29.953 -21.031 9.281 1 90.94 330 GLU A C 1
ATOM 2557 O O . GLU A 1 330 ? -29.984 -22.156 9.797 1 90.94 330 GLU A O 1
ATOM 2562 N N . PRO A 1 331 ? -29.031 -20.547 8.531 1 93 331 PRO A N 1
ATOM 2563 C CA . PRO A 1 331 ? -27.984 -21.516 8.203 1 93 331 PRO A CA 1
ATOM 2564 C C . PRO A 1 331 ? -26.938 -21.656 9.312 1 93 331 PRO A C 1
ATOM 2566 O O . PRO A 1 331 ? -26.719 -20.719 10.086 1 93 331 PRO A O 1
ATOM 2569 N N . PRO A 1 332 ? -26.391 -22.828 9.422 1 94.06 332 PRO A N 1
ATOM 2570 C CA . PRO A 1 332 ? -25.25 -22.953 10.328 1 94.06 332 PRO A CA 1
ATOM 2571 C C . PRO A 1 332 ? -24.094 -22.031 9.945 1 94.06 332 PRO A C 1
ATOM 2573 O O . PRO A 1 332 ? -23.906 -21.719 8.766 1 94.06 332 PRO A O 1
ATOM 2576 N N . LEU A 1 333 ? -23.359 -21.625 10.969 1 95.06 333 LEU A N 1
ATOM 2577 C CA . LEU A 1 333 ? -22.219 -20.75 10.758 1 95.06 333 LEU A CA 1
ATOM 2578 C C . LEU A 1 333 ? -20.906 -21.5 10.961 1 95.06 333 LEU A C 1
ATOM 2580 O O . LEU A 1 333 ? -20.828 -22.391 11.82 1 95.06 333 LEU A O 1
ATOM 2584 N N . TYR A 1 334 ? -19.938 -21.109 10.219 1 95.12 334 TYR A N 1
ATOM 2585 C CA . TYR A 1 334 ? -18.609 -21.734 10.266 1 95.12 334 TYR A CA 1
ATOM 2586 C C . TYR A 1 334 ? -17.531 -20.672 10.43 1 95.12 334 TYR A C 1
ATOM 2588 O O . TYR A 1 334 ? -17.641 -19.578 9.875 1 95.12 334 TYR A O 1
ATOM 2596 N N . PRO A 1 335 ? -16.469 -21.016 11.234 1 94.5 335 PRO A N 1
ATOM 2597 C CA . PRO A 1 335 ? -15.312 -20.109 11.219 1 94.5 335 PRO A CA 1
ATOM 2598 C C . PRO A 1 335 ? -14.672 -20.016 9.836 1 94.5 335 PRO A C 1
ATOM 2600 O O . PRO A 1 335 ? -14.469 -21.031 9.164 1 94.5 335 PRO A O 1
ATOM 2603 N N . CYS A 1 336 ? -14.375 -18.766 9.438 1 94.56 336 CYS A N 1
ATOM 2604 C CA . CYS A 1 336 ? -13.883 -18.531 8.086 1 94.56 336 CYS A CA 1
ATOM 2605 C C . CYS A 1 336 ? -12.703 -17.562 8.086 1 94.56 336 CYS A C 1
ATOM 2607 O O . CYS A 1 336 ? -12.641 -16.672 8.922 1 94.56 336 CYS A O 1
ATOM 2609 N N . ILE A 1 337 ? -11.766 -17.797 7.168 1 93.69 337 ILE A N 1
ATOM 2610 C CA . ILE A 1 337 ? -10.734 -16.828 6.816 1 93.69 337 ILE A CA 1
ATOM 2611 C C . ILE A 1 337 ? -11.055 -16.203 5.465 1 93.69 337 ILE A C 1
ATOM 2613 O O . ILE A 1 337 ? -11.422 -16.891 4.516 1 93.69 337 ILE A O 1
ATOM 2617 N N . LEU A 1 338 ? -10.984 -14.883 5.387 1 95.19 338 LEU A N 1
ATOM 2618 C CA . LEU A 1 338 ? -11.18 -14.172 4.129 1 95.19 338 LEU A CA 1
ATOM 2619 C C . LEU A 1 338 ? -9.836 -13.727 3.551 1 95.19 338 LEU A C 1
ATOM 2621 O O . LEU A 1 338 ? -9.117 -12.945 4.172 1 95.19 338 LEU A O 1
ATOM 2625 N N . TRP A 1 339 ? -9.531 -14.258 2.355 1 95.5 339 TRP A N 1
ATOM 2626 C CA . TRP A 1 339 ? -8.289 -13.938 1.659 1 95.5 339 TRP A CA 1
ATOM 2627 C C . TRP A 1 339 ? -8.539 -12.953 0.52 1 95.5 339 TRP A C 1
ATOM 2629 O O . TRP A 1 339 ? -9.602 -12.992 -0.114 1 95.5 339 TRP A O 1
ATOM 2639 N N . GLY A 1 340 ? -7.516 -12.086 0.303 1 96.31 340 GLY A N 1
ATOM 2640 C CA . GLY A 1 340 ? -7.527 -11.289 -0.917 1 96.31 340 GLY A CA 1
ATOM 2641 C C . GLY A 1 340 ? -7.027 -12.055 -2.129 1 96.31 340 GLY A C 1
ATOM 2642 O O . GLY A 1 340 ? -6.684 -13.234 -2.027 1 96.31 340 GLY A O 1
ATOM 2643 N N . PRO A 1 341 ? -6.945 -11.398 -3.248 1 97.5 341 PRO A N 1
ATOM 2644 C CA . PRO A 1 341 ? -6.719 -12.094 -4.516 1 97.5 341 PRO A CA 1
ATOM 2645 C C . PRO A 1 341 ? -5.238 -12.266 -4.844 1 97.5 341 PRO A C 1
ATOM 2647 O O . PRO A 1 341 ? -4.887 -12.992 -5.777 1 97.5 341 PRO A O 1
ATOM 2650 N N . THR A 1 342 ? -4.336 -11.617 -4.094 1 96.75 342 THR A N 1
ATOM 2651 C CA . THR A 1 342 ? -2.928 -11.648 -4.477 1 96.75 342 THR A CA 1
ATOM 2652 C C . THR A 1 342 ? -2.285 -12.969 -4.066 1 96.75 342 THR A C 1
ATOM 2654 O O . THR A 1 342 ? -2.906 -13.781 -3.383 1 96.75 342 THR A O 1
ATOM 2657 N N . CYS A 1 343 ? -1.024 -13.219 -4.48 1 93.88 343 CYS A N 1
ATOM 2658 C CA . CYS A 1 343 ? -0.302 -14.445 -4.184 1 93.88 343 CYS A CA 1
ATOM 2659 C C . CYS A 1 343 ? 0.406 -14.352 -2.836 1 93.88 343 CYS A C 1
ATOM 2661 O O . CYS A 1 343 ? 1.204 -15.219 -2.486 1 93.88 343 CYS A O 1
ATOM 2663 N N . ASP A 1 344 ? 0.087 -13.25 -2.107 1 92.81 344 ASP A N 1
ATOM 2664 C CA . ASP A 1 344 ? 0.749 -13.031 -0.825 1 92.81 344 ASP A CA 1
ATOM 2665 C C . ASP A 1 344 ? -0.118 -13.523 0.331 1 92.81 344 ASP A C 1
ATOM 2667 O O . ASP A 1 344 ? -1.292 -13.164 0.434 1 92.81 344 ASP A O 1
ATOM 2671 N N . ALA A 1 345 ? 0.51 -14.227 1.211 1 90.44 345 ALA A N 1
ATOM 2672 C CA . ALA A 1 345 ? -0.221 -14.797 2.342 1 90.44 345 ALA A CA 1
ATOM 2673 C C . ALA A 1 345 ? -0.552 -13.719 3.375 1 90.44 345 ALA A C 1
ATOM 2675 O O . ALA A 1 345 ? -1.331 -13.961 4.301 1 90.44 345 ALA A O 1
ATOM 2676 N N . MET A 1 346 ? -0.07 -12.547 3.176 1 88.44 346 MET A N 1
ATOM 2677 C CA . MET A 1 346 ? -0.429 -11.43 4.043 1 88.44 346 MET A CA 1
ATOM 2678 C C . MET A 1 346 ? -1.725 -10.773 3.578 1 88.44 346 MET A C 1
ATOM 2680 O O . MET A 1 346 ? -2.309 -9.961 4.297 1 88.44 346 MET A O 1
ATOM 2684 N N . ASP A 1 347 ? -2.133 -11.156 2.461 1 92.69 347 ASP A N 1
ATOM 2685 C CA . ASP A 1 347 ? -3.357 -10.586 1.911 1 92.69 347 ASP A CA 1
ATOM 2686 C C . ASP A 1 347 ? -4.594 -11.188 2.57 1 92.69 347 ASP A C 1
ATOM 2688 O O . ASP A 1 347 ? -5.395 -11.852 1.91 1 92.69 347 ASP A O 1
ATOM 2692 N N . LYS A 1 348 ? -4.703 -10.898 3.867 1 91.12 348 LYS A N 1
ATOM 2693 C CA . LYS A 1 348 ? -5.805 -11.352 4.711 1 91.12 348 LYS A CA 1
ATOM 2694 C C . LYS A 1 348 ? -6.707 -10.188 5.109 1 91.12 348 LYS A C 1
ATOM 2696 O O . LYS A 1 348 ? -6.23 -9.172 5.617 1 91.12 348 LYS A O 1
ATOM 2701 N N . ILE A 1 349 ? -7.984 -10.305 4.848 1 90.56 349 ILE A N 1
ATOM 2702 C CA . ILE A 1 349 ? -8.922 -9.211 5.098 1 90.56 349 ILE A CA 1
ATOM 2703 C C . ILE A 1 349 ? -9.289 -9.18 6.578 1 90.56 349 ILE A C 1
ATOM 2705 O O . ILE A 1 349 ? -9.469 -8.102 7.152 1 90.56 349 ILE A O 1
ATOM 2709 N N . SER A 1 350 ? -9.367 -10.375 7.172 1 82.38 350 SER A N 1
ATOM 2710 C CA . SER A 1 350 ? -9.68 -10.43 8.594 1 82.38 350 SER A CA 1
ATOM 2711 C C . SER A 1 350 ? -8.602 -11.18 9.367 1 82.38 350 SER A C 1
ATOM 2713 O O . SER A 1 350 ? -8.242 -12.305 9.016 1 82.38 350 SER A O 1
ATOM 2715 N N . GLN A 1 351 ? -8.164 -10.57 10.398 1 78.5 351 GLN A N 1
ATOM 2716 C CA . GLN A 1 351 ? -7.121 -11.195 11.195 1 78.5 351 GLN A CA 1
ATOM 2717 C C . GLN A 1 351 ? -7.684 -12.359 12.016 1 78.5 351 GLN A C 1
ATOM 2719 O O . GLN A 1 351 ? -7.023 -13.391 12.172 1 78.5 351 GLN A O 1
ATOM 2724 N N . GLU A 1 352 ? -8.898 -12.125 12.445 1 84.06 352 GLU A N 1
ATOM 2725 C CA . GLU A 1 352 ? -9.578 -13.18 13.195 1 84.06 352 GLU A CA 1
ATOM 2726 C C . GLU A 1 352 ? -10.609 -13.898 12.328 1 84.06 352 GLU A C 1
ATOM 2728 O O . GLU A 1 352 ? -11.055 -13.367 11.312 1 84.06 352 GLU A O 1
ATOM 2733 N N . ASP A 1 353 ? -10.828 -15.086 12.734 1 88.81 353 ASP A N 1
ATOM 2734 C CA . ASP A 1 353 ? -11.875 -15.82 12.039 1 88.81 353 ASP A CA 1
ATOM 2735 C C . ASP A 1 353 ? -13.234 -15.141 12.203 1 88.81 353 ASP A C 1
ATOM 2737 O O . ASP A 1 353 ? -13.547 -14.625 13.281 1 88.81 353 ASP A O 1
ATOM 2741 N N . ILE A 1 354 ? -13.891 -15.164 11.172 1 90.56 354 ILE A N 1
ATOM 2742 C CA . ILE A 1 354 ? -15.258 -14.656 11.242 1 90.56 354 ILE A CA 1
ATOM 2743 C C . ILE A 1 354 ? -16.25 -15.797 10.992 1 90.56 354 ILE A C 1
ATOM 2745 O O . ILE A 1 354 ? -15.898 -16.797 10.359 1 90.56 354 ILE A O 1
ATOM 2749 N N . LEU A 1 355 ? -17.453 -15.641 11.516 1 93.88 355 LEU A N 1
ATOM 2750 C CA . LEU A 1 355 ? -18.469 -16.656 11.336 1 93.88 355 LEU A CA 1
ATOM 2751 C C . LEU A 1 355 ? -19.375 -16.328 10.148 1 93.88 355 LEU A C 1
ATOM 2753 O O . LEU A 1 355 ? -19.969 -15.258 10.102 1 93.88 355 LEU A O 1
ATOM 2757 N N . LEU A 1 356 ? -19.422 -17.219 9.188 1 95.44 356 LEU A N 1
ATOM 2758 C CA . LEU A 1 356 ? -20.266 -17.062 8.016 1 95.44 356 LEU A CA 1
ATOM 2759 C C . LEU A 1 356 ? -20.969 -18.375 7.688 1 95.44 356 LEU A C 1
ATOM 2761 O O . LEU A 1 356 ? -20.5 -19.453 8.078 1 95.44 356 LEU A O 1
ATOM 2765 N N . PRO A 1 357 ? -22.203 -18.234 7.035 1 96.12 357 PRO A N 1
ATOM 2766 C CA . PRO A 1 357 ? -22.75 -19.484 6.473 1 96.12 357 PRO A CA 1
ATOM 2767 C C . PRO A 1 357 ? -21.891 -20.047 5.348 1 96.12 357 PRO A C 1
ATOM 2769 O O . PRO A 1 357 ? -20.922 -19.406 4.926 1 96.12 357 PRO A O 1
ATOM 2772 N N . GLU A 1 358 ? -22.156 -21.234 4.988 1 95.75 358 GLU A N 1
ATOM 2773 C CA . GLU A 1 358 ? -21.453 -21.781 3.838 1 95.75 358 GLU A CA 1
ATOM 2774 C C . GLU A 1 358 ? -21.828 -21.031 2.557 1 95.75 358 GLU A C 1
ATOM 2776 O O . GLU A 1 358 ? -23 -20.922 2.221 1 95.75 358 GLU A O 1
ATOM 2781 N N . LEU A 1 359 ? -20.844 -20.516 1.969 1 97.12 359 LEU A N 1
ATOM 2782 C CA . LEU A 1 359 ? -21 -19.781 0.719 1 97.12 359 LEU A CA 1
ATOM 2783 C C . LEU A 1 359 ? -20.297 -20.5 -0.427 1 97.12 359 LEU A C 1
ATOM 2785 O O . LEU A 1 359 ? -19.609 -21.5 -0.208 1 97.12 359 LEU A O 1
ATOM 2789 N N . GLU A 1 360 ? -20.594 -20.062 -1.593 1 96 360 GLU A N 1
ATOM 2790 C CA . GLU A 1 360 ? -20.031 -20.688 -2.793 1 96 360 GLU A CA 1
ATOM 2791 C C . GLU A 1 360 ? -19.312 -19.672 -3.664 1 96 360 GLU A C 1
ATOM 2793 O O . GLU A 1 360 ? -19.531 -18.453 -3.531 1 96 360 GLU A O 1
ATOM 2798 N N . VAL A 1 361 ? -18.453 -20.188 -4.52 1 96.5 361 VAL A N 1
ATOM 2799 C CA . VAL A 1 361 ? -17.844 -19.328 -5.535 1 96.5 361 VAL A CA 1
ATOM 2800 C C . VAL A 1 361 ? -18.922 -18.609 -6.328 1 96.5 361 VAL A C 1
ATOM 2802 O O . VAL A 1 361 ? -19.891 -19.219 -6.766 1 96.5 361 VAL A O 1
ATOM 2805 N N . GLY A 1 362 ? -18.75 -17.266 -6.453 1 96.25 362 GLY A N 1
ATOM 2806 C CA . GLY A 1 362 ? -19.75 -16.469 -7.145 1 96.25 362 GLY A CA 1
ATOM 2807 C C . GLY A 1 362 ? -20.609 -15.656 -6.203 1 96.25 362 GLY A C 1
ATOM 2808 O O . GLY A 1 362 ? -21.219 -14.656 -6.609 1 96.25 362 GLY A O 1
ATOM 2809 N N . ASP A 1 363 ? -20.766 -16.109 -4.93 1 97.38 363 ASP A N 1
ATOM 2810 C CA . ASP A 1 363 ? -21.531 -15.344 -3.953 1 97.38 363 ASP A CA 1
ATOM 2811 C C . ASP A 1 363 ? -20.844 -14.016 -3.645 1 97.38 363 ASP A C 1
ATOM 2813 O O . ASP A 1 363 ? -19.641 -13.859 -3.865 1 97.38 363 ASP A O 1
ATOM 2817 N N . TRP A 1 364 ? -21.656 -13.102 -3.189 1 98.38 364 TRP A N 1
ATOM 2818 C CA . TRP A 1 364 ? -21.188 -11.742 -2.934 1 98.38 364 TRP A CA 1
ATOM 2819 C C . TRP A 1 364 ? -21.172 -11.445 -1.438 1 98.38 364 TRP A C 1
ATOM 2821 O O . TRP A 1 364 ? -22.078 -11.844 -0.712 1 98.38 364 TRP A O 1
ATOM 2831 N N . LEU A 1 365 ? -20.125 -10.789 -1.02 1 97.88 365 LEU A N 1
ATOM 2832 C CA . LEU A 1 365 ? -20.031 -10.195 0.307 1 97.88 365 LEU A CA 1
ATOM 2833 C C . LEU A 1 365 ? -19.969 -8.672 0.214 1 97.88 365 LEU A C 1
ATOM 2835 O O . LEU A 1 365 ? -19.25 -8.125 -0.633 1 97.88 365 LEU A O 1
ATOM 2839 N N . VAL A 1 366 ? -20.719 -8.039 1.068 1 98.06 366 VAL A N 1
ATOM 2840 C CA . VAL A 1 366 ? -20.781 -6.582 1.077 1 98.06 366 VAL A CA 1
ATOM 2841 C C . VAL A 1 366 ? -20.188 -6.055 2.383 1 98.06 366 VAL A C 1
ATOM 2843 O O . VAL A 1 366 ? -20.469 -6.578 3.461 1 98.06 366 VAL A O 1
ATOM 2846 N N . PHE A 1 367 ? -19.312 -5.102 2.264 1 95.31 367 PHE A N 1
ATOM 2847 C CA . PHE A 1 367 ? -18.672 -4.473 3.412 1 95.31 367 PHE A CA 1
ATOM 2848 C C . PHE A 1 367 ? -19.062 -3.004 3.514 1 95.31 367 PHE A C 1
ATOM 2850 O O . PHE A 1 367 ? -18.906 -2.246 2.553 1 95.31 367 PHE A O 1
ATOM 2857 N N . LYS A 1 368 ? -19.516 -2.635 4.688 1 94.38 368 LYS A N 1
ATOM 2858 C CA . LYS A 1 368 ? -19.922 -1.253 4.934 1 94.38 368 LYS A CA 1
ATOM 2859 C C . LYS A 1 368 ? -18.75 -0.426 5.465 1 94.38 368 LYS A C 1
ATOM 2861 O O . LYS A 1 368 ? -17.703 -0.975 5.82 1 94.38 368 LYS A O 1
ATOM 2866 N N . ASN A 1 369 ? -18.875 0.869 5.438 1 93.5 369 ASN A N 1
ATOM 2867 C CA . ASN A 1 369 ? -17.922 1.803 6.039 1 93.5 369 ASN A CA 1
ATOM 2868 C C . ASN A 1 369 ? -16.547 1.709 5.387 1 93.5 369 ASN A C 1
ATOM 2870 O O . ASN A 1 369 ? -15.539 1.588 6.082 1 93.5 369 ASN A O 1
ATOM 2874 N N . MET A 1 370 ? -16.531 1.766 4.031 1 94.38 370 MET A N 1
ATOM 2875 C CA . MET A 1 370 ? -15.312 1.557 3.266 1 94.38 370 MET A CA 1
ATOM 2876 C C . MET A 1 370 ? -14.789 2.875 2.711 1 94.38 370 MET A C 1
ATOM 2878 O O . MET A 1 370 ? -13.984 2.885 1.776 1 94.38 370 MET A O 1
ATOM 2882 N N . GLY A 1 371 ? -15.188 3.963 3.33 1 96 371 GLY A N 1
ATOM 2883 C CA . GLY A 1 371 ? -14.891 5.234 2.695 1 96 371 GLY A CA 1
ATOM 2884 C C . GLY A 1 371 ? -13.57 5.832 3.146 1 96 371 GLY A C 1
ATOM 2885 O O . GLY A 1 371 ? -13.016 6.699 2.473 1 96 371 GLY A O 1
ATOM 2886 N N . SER A 1 372 ? -13.102 5.496 4.293 1 95.06 372 SER A N 1
ATOM 2887 C CA . SER A 1 372 ? -11.898 6.109 4.84 1 95.06 372 SER A CA 1
ATOM 2888 C C . SER A 1 372 ? -10.656 5.305 4.48 1 95.06 372 SER A C 1
ATOM 2890 O O . SER A 1 372 ? -10.523 4.141 4.871 1 95.06 372 SER A O 1
ATOM 2892 N N . TYR A 1 373 ? -9.719 5.918 3.713 1 94.5 373 TYR A N 1
ATOM 2893 C CA . TYR A 1 373 ? -8.359 5.477 3.434 1 94.5 373 TYR A CA 1
ATOM 2894 C C . TYR A 1 373 ? -8.359 4.258 2.518 1 94.5 373 TYR A C 1
ATOM 2896 O O . TYR A 1 373 ? -7.297 3.783 2.105 1 94.5 373 TYR A O 1
ATOM 2904 N N . SER A 1 374 ? -9.531 3.719 2.137 1 94.69 374 SER A N 1
ATOM 2905 C CA . SER A 1 374 ? -9.602 2.555 1.261 1 94.69 374 SER A CA 1
ATOM 2906 C C . SER A 1 374 ? -9.078 2.883 -0.134 1 94.69 374 SER A C 1
ATOM 2908 O O . SER A 1 374 ? -8.234 2.164 -0.671 1 94.69 374 SER A O 1
ATOM 2910 N N . LEU A 1 375 ? -9.531 3.996 -0.649 1 96.12 375 LEU A N 1
ATOM 2911 C CA . LEU A 1 375 ? -9.141 4.383 -2 1 96.12 375 LEU A CA 1
ATOM 2912 C C . LEU A 1 375 ? -7.738 4.984 -2.006 1 96.12 375 LEU A C 1
ATOM 2914 O O . LEU A 1 375 ? -6.93 4.684 -2.891 1 96.12 375 LEU A O 1
ATOM 2918 N N . THR A 1 376 ? -7.41 5.746 -1.006 1 96.31 376 THR A N 1
ATOM 2919 C CA . THR A 1 376 ? -6.191 6.547 -1.029 1 96.31 376 THR A CA 1
ATOM 2920 C C . THR A 1 376 ? -4.973 5.688 -0.698 1 96.31 376 THR A C 1
ATOM 2922 O O . THR A 1 376 ? -3.852 6.016 -1.091 1 96.31 376 THR A O 1
ATOM 2925 N N . MET A 1 377 ? -5.152 4.582 -0.001 1 94.62 377 MET A N 1
ATOM 2926 C CA . MET A 1 377 ? -4.031 3.721 0.368 1 94.62 377 MET A CA 1
ATOM 2927 C C . MET A 1 377 ? -3.926 2.529 -0.578 1 94.62 377 MET A C 1
ATOM 2929 O O . MET A 1 377 ? -3.047 1.681 -0.418 1 94.62 377 MET A O 1
ATOM 2933 N N . PHE A 1 378 ? -4.762 2.463 -1.612 1 95.44 378 PHE A N 1
ATOM 2934 C CA . PHE A 1 378 ? -4.836 1.354 -2.559 1 95.44 378 PHE A CA 1
ATOM 2935 C C . PHE A 1 378 ? -3.506 1.157 -3.271 1 95.44 378 PHE A C 1
ATOM 2937 O O . PHE A 1 378 ? -2.863 2.129 -3.676 1 95.44 378 PHE A O 1
ATOM 2944 N N . SER A 1 379 ? -3.012 -0.105 -3.322 1 94.69 379 SER A N 1
ATOM 2945 C CA . SER A 1 379 ? -1.889 -0.53 -4.152 1 94.69 379 SER A CA 1
ATOM 2946 C C . SER A 1 379 ? -2.328 -1.544 -5.203 1 94.69 379 SER A C 1
ATOM 2948 O O . SER A 1 379 ? -3.162 -2.41 -4.926 1 94.69 379 SER A O 1
ATOM 2950 N N . SER A 1 380 ? -1.773 -1.506 -6.367 1 94.25 380 SER A N 1
ATOM 2951 C CA . SER A 1 380 ? -2.094 -2.449 -7.434 1 94.25 380 SER A CA 1
ATOM 2952 C C . SER A 1 380 ? -1.146 -3.645 -7.414 1 94.25 380 SER A C 1
ATOM 2954 O O . SER A 1 380 ? -0.788 -4.176 -8.469 1 94.25 380 SER A O 1
ATOM 2956 N N . PHE A 1 381 ? -0.742 -4.059 -6.297 1 95.94 381 PHE A N 1
ATOM 2957 C CA . PHE A 1 381 ? 0.128 -5.219 -6.16 1 95.94 381 PHE A CA 1
ATOM 2958 C C . PHE A 1 381 ? -0.431 -6.406 -6.938 1 95.94 381 PHE A C 1
ATOM 2960 O O . PHE A 1 381 ? -1.645 -6.625 -6.961 1 95.94 381 PHE A O 1
ATOM 2967 N N . ASN A 1 382 ? 0.384 -7.18 -7.676 1 96.56 382 ASN A N 1
ATOM 2968 C CA . ASN A 1 382 ? 0.051 -8.273 -8.586 1 96.56 382 ASN A CA 1
ATOM 2969 C C . ASN A 1 382 ? -0.75 -7.781 -9.789 1 96.56 382 ASN A C 1
ATOM 2971 O O . ASN A 1 382 ? -1.271 -8.586 -10.562 1 96.56 382 ASN A O 1
ATOM 2975 N N . GLY A 1 383 ? -0.933 -6.484 -9.906 1 95.69 383 GLY A N 1
ATOM 2976 C CA . GLY A 1 383 ? -1.591 -5.926 -11.078 1 95.69 383 GLY A CA 1
ATOM 2977 C C . GLY A 1 383 ? -3.096 -5.812 -10.922 1 95.69 383 GLY A C 1
ATOM 2978 O O . GLY A 1 383 ? -3.805 -5.52 -11.883 1 95.69 383 GLY A O 1
ATOM 2979 N N . PHE A 1 384 ? -3.615 -6.012 -9.742 1 96.81 384 PHE A N 1
ATOM 2980 C CA . PHE A 1 384 ? -5.055 -5.91 -9.539 1 96.81 384 PHE A CA 1
ATOM 2981 C C . PHE A 1 384 ? -5.5 -4.453 -9.539 1 96.81 384 PHE A C 1
ATOM 2983 O O . PHE A 1 384 ? -4.941 -3.629 -8.805 1 96.81 384 PHE A O 1
ATOM 2990 N N . PRO A 1 385 ? -6.504 -4.148 -10.281 1 95.62 385 PRO A N 1
ATOM 2991 C CA . PRO A 1 385 ? -6.883 -2.742 -10.453 1 95.62 385 PRO A CA 1
ATOM 2992 C C . PRO A 1 385 ? -7.781 -2.232 -9.328 1 95.62 385 PRO A C 1
ATOM 2994 O O . PRO A 1 385 ? -8.422 -3.027 -8.641 1 95.62 385 PRO A O 1
ATOM 2997 N N . MET A 1 386 ? -7.848 -0.939 -9.156 1 96.25 386 MET A N 1
ATOM 2998 C CA . MET A 1 386 ? -8.805 -0.285 -8.273 1 96.25 386 MET A CA 1
ATOM 2999 C C . MET A 1 386 ? -10.234 -0.56 -8.719 1 96.25 386 MET A C 1
ATOM 3001 O O . MET A 1 386 ? -10.562 -0.409 -9.898 1 96.25 386 MET A O 1
ATOM 3005 N N . PRO A 1 387 ? -11.086 -0.982 -7.832 1 97 387 PRO A N 1
ATOM 3006 C CA . PRO A 1 387 ? -12.484 -1.21 -8.195 1 97 387 PRO A CA 1
ATOM 3007 C C . PRO A 1 387 ? -13.195 0.066 -8.641 1 97 387 PRO A C 1
ATOM 3009 O O . PRO A 1 387 ? -12.836 1.162 -8.203 1 97 387 PRO A O 1
ATOM 3012 N N . SER A 1 388 ? -14.188 -0.109 -9.5 1 96.69 388 SER A N 1
ATOM 3013 C CA . SER A 1 388 ? -14.992 1.028 -9.93 1 96.69 388 SER A CA 1
ATOM 3014 C C . SER A 1 388 ? -15.867 1.546 -8.797 1 96.69 388 SER A C 1
ATOM 3016 O O . SER A 1 388 ? -16.219 0.793 -7.883 1 96.69 388 SER A O 1
ATOM 3018 N N . VAL A 1 389 ? -16.172 2.807 -8.836 1 97.69 389 VAL A N 1
ATOM 3019 C CA . VAL A 1 389 ? -17.047 3.42 -7.844 1 97.69 389 VAL A CA 1
ATOM 3020 C C . VAL A 1 389 ? -18.297 3.957 -8.531 1 97.69 389 VAL A C 1
ATOM 3022 O O . VAL A 1 389 ? -18.203 4.672 -9.531 1 97.69 389 VAL A O 1
ATOM 3025 N N . HIS A 1 390 ? -19.438 3.57 -8.023 1 97.38 390 HIS A N 1
ATOM 3026 C CA . HIS A 1 390 ? -20.734 4.113 -8.453 1 97.38 390 HIS A CA 1
ATOM 3027 C C . HIS A 1 390 ? -21.234 5.156 -7.465 1 97.38 390 HIS A C 1
ATOM 3029 O O . HIS A 1 390 ? -21.75 4.809 -6.395 1 97.38 390 HIS A O 1
ATOM 3035 N N . TYR A 1 391 ? -21.156 6.391 -7.875 1 97.62 391 TYR A N 1
ATOM 3036 C CA . TYR A 1 391 ? -21.594 7.48 -7.016 1 97.62 391 TYR A CA 1
ATOM 3037 C C . TYR A 1 391 ? -23.094 7.707 -7.145 1 97.62 391 TYR A C 1
ATOM 3039 O O . TYR A 1 391 ? -23.641 7.711 -8.258 1 97.62 391 TYR A O 1
ATOM 3047 N N . THR A 1 392 ? -23.734 7.852 -6.008 1 97.12 392 THR A N 1
ATOM 3048 C CA . THR A 1 392 ? -25.188 8.078 -6.012 1 97.12 392 THR A CA 1
ATOM 3049 C C . THR A 1 392 ? -25.531 9.344 -5.227 1 97.12 392 THR A C 1
ATOM 3051 O O . THR A 1 392 ? -24.859 9.672 -4.246 1 97.12 392 THR A O 1
ATOM 3054 N N . LEU A 1 393 ? -26.484 10.062 -5.715 1 94.81 393 LEU A N 1
ATOM 3055 C CA . LEU A 1 393 ? -27 11.266 -5.074 1 94.81 393 LEU A CA 1
ATOM 3056 C C . LEU A 1 393 ? -28.5 11.391 -5.293 1 94.81 393 LEU A C 1
ATOM 3058 O O . LEU A 1 393 ? -28.984 11.281 -6.426 1 94.81 393 LEU A O 1
ATOM 3062 N N . SER A 1 394 ? -29.188 11.648 -4.211 1 90.5 394 SER A N 1
ATOM 3063 C CA . SER A 1 394 ? -30.625 11.836 -4.355 1 90.5 394 SER A CA 1
ATOM 3064 C C . SER A 1 394 ? -30.938 13.055 -5.219 1 90.5 394 SER A C 1
ATOM 3066 O O . SER A 1 394 ? -30.25 14.07 -5.141 1 90.5 394 SER A O 1
ATOM 3068 N N . GLN A 1 395 ? -32.031 13 -5.938 1 84.5 395 GLN A N 1
ATOM 3069 C CA . GLN A 1 395 ? -32.438 14.047 -6.863 1 84.5 395 GLN A CA 1
ATOM 3070 C C . GLN A 1 395 ? -32.688 15.367 -6.137 1 84.5 395 GLN A C 1
ATOM 3072 O O . GLN A 1 395 ? -32.375 16.438 -6.664 1 84.5 395 GLN A O 1
ATOM 3077 N N . HIS A 1 396 ? -33.094 15.305 -4.945 1 82 396 HIS A N 1
ATOM 3078 C CA . HIS A 1 396 ? -33.438 16.516 -4.219 1 82 396 HIS A CA 1
ATOM 3079 C C . HIS A 1 396 ? -32.188 17.25 -3.746 1 82 396 HIS A C 1
ATOM 3081 O O . HIS A 1 396 ? -32.281 18.422 -3.363 1 82 396 HIS A O 1
ATOM 3087 N N . LEU A 1 397 ? -31.141 16.578 -3.746 1 77 397 LEU A N 1
ATOM 3088 C CA . LEU A 1 397 ? -29.891 17.172 -3.283 1 77 397 LEU A CA 1
ATOM 3089 C C . LEU A 1 397 ? -29.062 17.688 -4.461 1 77 397 LEU A C 1
ATOM 3091 O O . LEU A 1 397 ? -28.047 18.359 -4.262 1 77 397 LEU A O 1
ATOM 3095 N N . ARG A 1 398 ? -29.516 17.406 -5.68 1 70.75 398 ARG A N 1
ATOM 3096 C CA . ARG A 1 398 ? -28.734 17.797 -6.852 1 70.75 398 ARG A CA 1
ATOM 3097 C C . ARG A 1 398 ? -28.828 19.312 -7.07 1 70.75 398 ARG A C 1
ATOM 3099 O O . ARG A 1 398 ? -29.906 19.891 -7.012 1 70.75 398 ARG A O 1
ATOM 3106 N N . GLU B 1 1 ? 10.109 5.664 -19.219 1 73.56 1 GLU B N 1
ATOM 3107 C CA . GLU B 1 1 ? 11.32 6.281 -18.688 1 73.56 1 GLU B CA 1
ATOM 3108 C C . GLU B 1 1 ? 12.523 6.008 -19.578 1 73.56 1 GLU B C 1
ATOM 3110 O O . GLU B 1 1 ? 12.641 4.922 -20.156 1 73.56 1 GLU B O 1
ATOM 3115 N N . PRO B 1 2 ? 13.422 6.957 -19.656 1 80.69 2 PRO B N 1
ATOM 3116 C CA . PRO B 1 2 ? 14.461 6.859 -20.688 1 80.69 2 PRO B CA 1
ATOM 3117 C C . PRO B 1 2 ? 15.578 5.883 -20.297 1 80.69 2 PRO B C 1
ATOM 3119 O O . PRO B 1 2 ? 15.883 5.727 -19.109 1 80.69 2 PRO B O 1
ATOM 3122 N N . LEU B 1 3 ? 16.062 5.211 -21.234 1 90.38 3 LEU B N 1
ATOM 3123 C CA . LEU B 1 3 ? 17.219 4.344 -21.109 1 90.38 3 LEU B CA 1
ATOM 3124 C C . LEU B 1 3 ? 18.516 5.113 -21.422 1 90.38 3 LEU B C 1
ATOM 3126 O O . LEU B 1 3 ? 18.625 5.75 -22.469 1 90.38 3 LEU B O 1
ATOM 3130 N N . HIS B 1 4 ? 19.375 5.09 -20.469 1 91.81 4 HIS B N 1
ATOM 3131 C CA . HIS B 1 4 ? 20.688 5.707 -20.641 1 91.81 4 HIS B CA 1
ATOM 3132 C C . HIS B 1 4 ? 21.734 4.668 -21.016 1 91.81 4 HIS B C 1
ATOM 3134 O O . HIS B 1 4 ? 22.031 3.766 -20.219 1 91.81 4 HIS B O 1
ATOM 3140 N N . VAL B 1 5 ? 22.344 4.871 -22.172 1 93.62 5 VAL B N 1
ATOM 3141 C CA . VAL B 1 5 ? 23.422 3.988 -22.578 1 93.62 5 VAL B CA 1
ATOM 3142 C C . VAL B 1 5 ? 24.75 4.496 -22 1 93.62 5 VAL B C 1
ATOM 3144 O O . VAL B 1 5 ? 25.125 5.645 -22.234 1 93.62 5 VAL B O 1
ATOM 3147 N N . LEU B 1 6 ? 25.359 3.643 -21.312 1 93.88 6 LEU B N 1
ATOM 3148 C CA . LEU B 1 6 ? 26.594 4.031 -20.625 1 93.88 6 LEU B CA 1
ATOM 3149 C C . LEU B 1 6 ? 27.797 3.924 -21.562 1 93.88 6 LEU B C 1
ATOM 3151 O O . LEU B 1 6 ? 27.984 2.9 -22.219 1 93.88 6 LEU B O 1
ATOM 3155 N N . GLU B 1 7 ? 28.547 4.969 -21.562 1 91.19 7 GLU B N 1
ATOM 3156 C CA . GLU B 1 7 ? 29.828 4.945 -22.281 1 91.19 7 GLU B CA 1
ATOM 3157 C C . GLU B 1 7 ? 30.875 4.152 -21.5 1 91.19 7 GLU B C 1
ATOM 3159 O O . GLU B 1 7 ? 30.719 3.902 -20.312 1 91.19 7 GLU B O 1
ATOM 3164 N N . PRO B 1 8 ? 31.922 3.803 -22.312 1 89.88 8 PRO B N 1
ATOM 3165 C CA . PRO B 1 8 ? 32.969 3.098 -21.594 1 89.88 8 PRO B CA 1
ATOM 3166 C C . PRO B 1 8 ? 33.531 3.896 -20.406 1 89.88 8 PRO B C 1
ATOM 3168 O O . PRO B 1 8 ? 33.75 5.102 -20.531 1 89.88 8 PRO B O 1
ATOM 3171 N N . GLY B 1 9 ? 33.594 3.357 -19.281 1 88.75 9 GLY B N 1
ATOM 3172 C CA . GLY B 1 9 ? 34.094 4.02 -18.078 1 88.75 9 GLY B CA 1
ATOM 3173 C C . GLY B 1 9 ? 33 4.598 -17.219 1 88.75 9 GLY B C 1
ATOM 3174 O O . GLY B 1 9 ? 33.25 4.988 -16.078 1 88.75 9 GLY B O 1
ATOM 3175 N N . ASP B 1 10 ? 31.828 4.602 -17.75 1 92.44 10 ASP B N 1
ATOM 3176 C CA . ASP B 1 10 ? 30.688 5.094 -16.969 1 92.44 10 ASP B CA 1
ATOM 3177 C C . ASP B 1 10 ? 30 3.957 -16.219 1 92.44 10 ASP B C 1
ATOM 3179 O O . ASP B 1 10 ? 30.266 2.783 -16.484 1 92.44 10 ASP B O 1
ATOM 3183 N N . SER B 1 11 ? 29.328 4.273 -15.156 1 94.62 11 SER B N 1
ATOM 3184 C CA . SER B 1 11 ? 28.594 3.291 -14.367 1 94.62 11 SER B CA 1
ATOM 3185 C C . SER B 1 11 ? 27.266 3.865 -13.859 1 94.62 11 SER B C 1
ATOM 3187 O O . SER B 1 11 ? 27.062 5.078 -13.891 1 94.62 11 SER B O 1
ATOM 3189 N N . SER B 1 12 ? 26.406 2.951 -13.5 1 95.81 12 SER B N 1
ATOM 3190 C CA . SER B 1 12 ? 25.141 3.377 -12.922 1 95.81 12 SER B CA 1
ATOM 3191 C C . SER B 1 12 ? 25.359 4.234 -11.68 1 95.81 12 SER B C 1
ATOM 3193 O O . SER B 1 12 ? 24.609 5.176 -11.422 1 95.81 12 SER B O 1
ATOM 3195 N N . TRP B 1 13 ? 26.391 3.926 -10.945 1 96.5 13 TRP B N 1
ATOM 3196 C CA . TRP B 1 13 ? 26.703 4.684 -9.742 1 96.5 13 TRP B CA 1
ATOM 3197 C C . TRP B 1 13 ? 27.125 6.105 -10.086 1 96.5 13 TRP B C 1
ATOM 3199 O O . TRP B 1 13 ? 26.734 7.062 -9.422 1 96.5 13 TRP B O 1
ATOM 3209 N N . LYS B 1 14 ? 27.922 6.25 -11.102 1 96.56 14 LYS B N 1
ATOM 3210 C CA . LYS B 1 14 ? 28.328 7.578 -11.547 1 96.56 14 LYS B CA 1
ATOM 3211 C C . LYS B 1 14 ? 27.141 8.391 -12.031 1 96.56 14 LYS B C 1
ATOM 3213 O O . LYS B 1 14 ? 27.078 9.602 -11.812 1 96.56 14 LYS B O 1
ATOM 3218 N N . VAL B 1 15 ? 26.266 7.664 -12.727 1 96.5 15 VAL B N 1
ATOM 3219 C CA . VAL B 1 15 ? 25.047 8.32 -13.172 1 96.5 15 VAL B CA 1
ATOM 3220 C C . VAL B 1 15 ? 24.266 8.836 -11.961 1 96.5 15 VAL B C 1
ATOM 3222 O O . VAL B 1 15 ? 23.781 9.969 -11.969 1 96.5 15 VAL B O 1
ATOM 3225 N N . LEU B 1 16 ? 24.156 8.016 -10.93 1 97.56 16 LEU B N 1
ATOM 3226 C CA . LEU B 1 16 ? 23.484 8.398 -9.695 1 97.56 16 LEU B CA 1
ATOM 3227 C C . LEU B 1 16 ? 24.156 9.617 -9.07 1 97.56 16 LEU B C 1
ATOM 3229 O O . LEU B 1 16 ? 23.469 10.57 -8.688 1 97.56 16 LEU B O 1
ATOM 3233 N N . GLN B 1 17 ? 25.469 9.609 -8.992 1 97.38 17 GLN B N 1
ATOM 3234 C CA . GLN B 1 17 ? 26.219 10.703 -8.383 1 97.38 17 GLN B CA 1
ATOM 3235 C C . GLN B 1 17 ? 26.016 12.008 -9.156 1 97.38 17 GLN B C 1
ATOM 3237 O O . GLN B 1 17 ? 25.828 13.07 -8.555 1 97.38 17 GLN B O 1
ATOM 3242 N N . ARG B 1 18 ? 26.047 11.891 -10.453 1 96.44 18 ARG B N 1
ATOM 3243 C CA . ARG B 1 18 ? 25.859 13.07 -11.289 1 96.44 18 ARG B CA 1
ATOM 3244 C C . ARG B 1 18 ? 24.453 13.656 -11.094 1 96.44 18 ARG B C 1
ATOM 3246 O O . ARG B 1 18 ? 24.297 14.867 -10.992 1 96.44 18 ARG B O 1
ATOM 3253 N N . LYS B 1 19 ? 23.516 12.773 -11.055 1 96.44 19 LYS B N 1
ATOM 3254 C CA . LYS B 1 19 ? 22.141 13.234 -10.875 1 96.44 19 LYS B CA 1
ATOM 3255 C C . LYS B 1 19 ? 21.969 13.906 -9.516 1 96.44 19 LYS B C 1
ATOM 3257 O O . LYS B 1 19 ? 21.281 14.922 -9.406 1 96.44 19 LYS B O 1
ATOM 3262 N N . ILE B 1 20 ? 22.5 13.305 -8.469 1 97.75 20 ILE B N 1
ATOM 3263 C CA . ILE B 1 20 ? 22.453 13.914 -7.145 1 97.75 20 ILE B CA 1
ATOM 3264 C C . ILE B 1 20 ? 23.109 15.289 -7.188 1 97.75 20 ILE B C 1
ATOM 3266 O O . ILE B 1 20 ? 22.578 16.25 -6.621 1 97.75 20 ILE B O 1
ATOM 3270 N N . GLY B 1 21 ? 24.281 15.383 -7.855 1 97 21 GLY B N 1
ATOM 3271 C CA . GLY B 1 21 ? 24.938 16.672 -8.016 1 97 21 GLY B CA 1
ATOM 3272 C C . GLY B 1 21 ? 24.062 17.703 -8.695 1 97 21 GLY B C 1
ATOM 3273 O O . GLY B 1 21 ? 23.969 18.844 -8.234 1 97 21 GLY B O 1
ATOM 3274 N N . ASP B 1 22 ? 23.438 17.297 -9.742 1 96.31 22 ASP B N 1
ATOM 3275 C CA . ASP B 1 22 ? 22.562 18.188 -10.5 1 96.31 22 ASP B CA 1
ATOM 3276 C C . ASP B 1 22 ? 21.391 18.656 -9.648 1 96.31 22 ASP B C 1
ATOM 3278 O O . ASP B 1 22 ? 21.062 19.844 -9.625 1 96.31 22 ASP B O 1
ATOM 3282 N N . LEU B 1 23 ? 20.781 17.75 -8.938 1 95.75 23 LEU B N 1
ATOM 3283 C CA . LEU B 1 23 ? 19.594 18.062 -8.156 1 95.75 23 LEU B CA 1
ATOM 3284 C C . LEU B 1 23 ? 19.953 18.875 -6.914 1 95.75 23 LEU B C 1
ATOM 3286 O O . LEU B 1 23 ? 19.125 19.641 -6.41 1 95.75 23 LEU B O 1
ATOM 3290 N N . SER B 1 24 ? 21.188 18.625 -6.441 1 94.62 24 SER B N 1
ATOM 3291 C CA . SER B 1 24 ? 21.609 19.359 -5.254 1 94.62 24 SER B CA 1
ATOM 3292 C C . SER B 1 24 ? 21.688 20.859 -5.527 1 94.62 24 SER B C 1
ATOM 3294 O O . SER B 1 24 ? 21.641 21.672 -4.598 1 94.62 24 SER B O 1
ATOM 3296 N N . CYS B 1 25 ? 21.812 21.234 -6.781 1 91.81 25 CYS B N 1
ATOM 3297 C CA . CYS B 1 25 ? 21.875 22.641 -7.172 1 91.81 25 CYS B CA 1
ATOM 3298 C C . CYS B 1 25 ? 20.5 23.188 -7.473 1 91.81 25 CYS B C 1
ATOM 3300 O O . CYS B 1 25 ? 20.359 24.359 -7.863 1 91.81 25 CYS B O 1
ATOM 3302 N N . SER B 1 26 ? 19.531 22.344 -7.238 1 89.69 26 SER B N 1
ATOM 3303 C CA . SER B 1 26 ? 18.156 22.734 -7.527 1 89.69 26 SER B CA 1
ATOM 3304 C C . SER B 1 26 ? 17.312 22.75 -6.262 1 89.69 26 SER B C 1
ATOM 3306 O O . SER B 1 26 ? 17.719 22.219 -5.227 1 89.69 26 SER B O 1
ATOM 3308 N N . GLU B 1 27 ? 16.156 23.422 -6.391 1 86.81 27 GLU B N 1
ATOM 3309 C CA . GLU B 1 27 ? 15.195 23.391 -5.289 1 86.81 27 GLU B CA 1
ATOM 3310 C C . GLU B 1 27 ? 14.273 22.188 -5.383 1 86.81 27 GLU B C 1
ATOM 3312 O O . GLU B 1 27 ? 13.586 21.844 -4.414 1 86.81 27 GLU B O 1
ATOM 3317 N N . GLN B 1 28 ? 14.266 21.656 -6.5 1 92.06 28 GLN B N 1
ATOM 3318 C CA . GLN B 1 28 ? 13.477 20.438 -6.695 1 92.06 28 GLN B CA 1
ATOM 3319 C C . GLN B 1 28 ? 14.344 19.188 -6.535 1 92.06 28 GLN B C 1
ATOM 3321 O O . GLN B 1 28 ? 14.938 18.719 -7.504 1 92.06 28 GLN B O 1
ATOM 3326 N N . ARG B 1 29 ? 14.32 18.688 -5.414 1 96.44 29 ARG B N 1
ATOM 3327 C CA . ARG B 1 29 ? 15.18 17.562 -5.07 1 96.44 29 ARG B CA 1
ATOM 3328 C C . ARG B 1 29 ? 14.352 16.297 -4.859 1 96.44 29 ARG B C 1
ATOM 3330 O O . ARG B 1 29 ? 14.438 15.656 -3.811 1 96.44 29 ARG B O 1
ATOM 3337 N N . ASP B 1 30 ? 13.562 15.93 -5.906 1 97.25 30 ASP B N 1
ATOM 3338 C CA . ASP B 1 30 ? 12.695 14.758 -5.859 1 97.25 30 ASP B CA 1
ATOM 3339 C C . ASP B 1 30 ? 13.508 13.469 -5.773 1 97.25 30 ASP B C 1
ATOM 3341 O O . ASP B 1 30 ? 14.633 13.398 -6.281 1 97.25 30 ASP B O 1
ATOM 3345 N N . PRO B 1 31 ? 12.984 12.477 -5.062 1 97.94 31 PRO B N 1
ATOM 3346 C CA . PRO B 1 31 ? 13.656 11.172 -5.051 1 97.94 31 PRO B CA 1
ATOM 3347 C C . PRO B 1 31 ? 13.68 10.516 -6.43 1 97.94 31 PRO B C 1
ATOM 3349 O O . PRO B 1 31 ? 12.867 10.844 -7.293 1 97.94 31 PRO B O 1
ATOM 3352 N N . PHE B 1 32 ? 14.602 9.625 -6.617 1 97.94 32 PHE B N 1
ATOM 3353 C CA . PHE B 1 32 ? 14.688 8.914 -7.887 1 97.94 32 PHE B CA 1
ATOM 3354 C C . PHE B 1 32 ? 15.406 7.582 -7.707 1 97.94 32 PHE B C 1
ATOM 3356 O O . PHE B 1 32 ? 16 7.328 -6.66 1 97.94 32 PHE B O 1
ATOM 3363 N N . LEU B 1 33 ? 15.281 6.695 -8.68 1 98.06 33 LEU B N 1
ATOM 3364 C CA . LEU B 1 33 ? 16 5.43 -8.734 1 98.06 33 LEU B CA 1
ATOM 3365 C C . LEU B 1 33 ? 16.922 5.379 -9.945 1 98.06 33 LEU B C 1
ATOM 3367 O O . LEU B 1 33 ? 16.672 6.055 -10.953 1 98.06 33 LEU B O 1
ATOM 3371 N N . VAL B 1 34 ? 17.984 4.688 -9.797 1 98.12 34 VAL B N 1
ATOM 3372 C CA . VAL B 1 34 ? 18.812 4.305 -10.93 1 98.12 34 VAL B CA 1
ATOM 3373 C C . VAL B 1 34 ? 18.859 2.783 -11.047 1 98.12 34 VAL B C 1
ATOM 3375 O O . VAL B 1 34 ? 19.078 2.086 -10.055 1 98.12 34 VAL B O 1
ATOM 3378 N N . ALA B 1 35 ? 18.609 2.309 -12.219 1 98.19 35 ALA B N 1
ATOM 3379 C CA . ALA B 1 35 ? 18.609 0.869 -12.469 1 98.19 35 ALA B CA 1
ATOM 3380 C C . ALA B 1 35 ? 19.781 0.478 -13.367 1 98.19 35 ALA B C 1
ATOM 3382 O O . ALA B 1 35 ? 20.016 1.103 -14.406 1 98.19 35 ALA B O 1
ATOM 3383 N N . ASP B 1 36 ? 20.531 -0.479 -12.938 1 97.5 36 ASP B N 1
ATOM 3384 C CA . ASP B 1 36 ? 21.578 -1.09 -13.75 1 97.5 36 ASP B CA 1
ATOM 3385 C C . ASP B 1 36 ? 21.078 -2.363 -14.43 1 97.5 36 ASP B C 1
ATOM 3387 O O . ASP B 1 36 ? 21.188 -3.455 -13.867 1 97.5 36 ASP B O 1
ATOM 3391 N N . LEU B 1 37 ? 20.703 -2.234 -15.68 1 97 37 LEU B N 1
ATOM 3392 C CA . LEU B 1 37 ? 20.062 -3.348 -16.375 1 97 37 LEU B CA 1
ATOM 3393 C C . LEU B 1 37 ? 21.094 -4.426 -16.734 1 97 37 LEU B C 1
ATOM 3395 O O . LEU B 1 37 ? 20.719 -5.57 -17 1 97 37 LEU B O 1
ATOM 3399 N N . GLY B 1 38 ? 22.344 -4.055 -16.766 1 96 38 GLY B N 1
ATOM 3400 C CA . GLY B 1 38 ? 23.391 -5.047 -16.984 1 96 38 GLY B CA 1
ATOM 3401 C C . GLY B 1 38 ? 23.438 -6.113 -15.914 1 96 38 GLY B C 1
ATOM 3402 O O . GLY B 1 38 ? 23.859 -7.242 -16.172 1 96 38 GLY B O 1
ATOM 3403 N N . GLU B 1 39 ? 23.016 -5.762 -14.758 1 96.44 39 GLU B N 1
ATOM 3404 C CA . GLU B 1 39 ? 22.984 -6.711 -13.641 1 96.44 39 GLU B CA 1
ATOM 3405 C C . GLU B 1 39 ? 22.047 -7.879 -13.945 1 96.44 39 GLU B C 1
ATOM 3407 O O . GLU B 1 39 ? 22.297 -9.008 -13.508 1 96.44 39 GLU B O 1
ATOM 3412 N N . LEU B 1 40 ? 21.016 -7.672 -14.695 1 97.44 40 LEU B N 1
ATOM 3413 C CA . LEU B 1 40 ? 20.078 -8.727 -15.078 1 97.44 40 LEU B CA 1
ATOM 3414 C C . LEU B 1 40 ? 20.781 -9.781 -15.93 1 97.44 40 LEU B C 1
ATOM 3416 O O . LEU B 1 40 ? 20.547 -10.984 -15.766 1 97.44 40 LEU B O 1
ATOM 3420 N N . VAL B 1 41 ? 21.625 -9.32 -16.812 1 96.31 41 VAL B N 1
ATOM 3421 C CA . VAL B 1 41 ? 22.359 -10.219 -17.703 1 96.31 41 VAL B CA 1
ATOM 3422 C C . VAL B 1 41 ? 23.297 -11.094 -16.875 1 96.31 41 VAL B C 1
ATOM 3424 O O . VAL B 1 41 ? 23.344 -12.312 -17.062 1 96.31 41 VAL B O 1
ATOM 3427 N N . ARG B 1 42 ? 23.953 -10.398 -16.016 1 96.25 42 ARG B N 1
ATOM 3428 C CA . ARG B 1 42 ? 24.891 -11.117 -15.156 1 96.25 42 ARG B CA 1
ATOM 3429 C C . ARG B 1 42 ? 24.156 -12.164 -14.312 1 96.25 42 ARG B C 1
ATOM 3431 O O . ARG B 1 42 ? 24.594 -13.312 -14.227 1 96.25 42 ARG B O 1
ATOM 3438 N N . LYS B 1 43 ? 23.062 -11.789 -13.695 1 97.81 43 LYS B N 1
ATOM 3439 C CA . LYS B 1 43 ? 22.281 -12.68 -12.852 1 97.81 43 LYS B CA 1
ATOM 3440 C C . LYS B 1 43 ? 21.734 -13.859 -13.656 1 97.81 43 LYS B C 1
ATOM 3442 O O . LYS B 1 43 ? 21.672 -14.984 -13.156 1 97.81 43 LYS B O 1
ATOM 3447 N N . HIS B 1 44 ? 21.312 -13.586 -14.859 1 98.31 44 HIS B N 1
ATOM 3448 C CA . HIS B 1 44 ? 20.781 -14.633 -15.719 1 98.31 44 HIS B CA 1
ATOM 3449 C C . HIS B 1 44 ? 21.828 -15.695 -16.016 1 98.31 44 HIS B C 1
ATOM 3451 O O . HIS B 1 44 ? 21.547 -16.891 -15.883 1 98.31 44 HIS B O 1
ATOM 3457 N N . GLN B 1 45 ? 23 -15.234 -16.375 1 97.75 45 GLN B N 1
ATOM 3458 C CA . GLN B 1 45 ? 24.078 -16.172 -16.672 1 97.75 45 GLN B CA 1
ATOM 3459 C C . GLN B 1 45 ? 24.453 -16.984 -15.445 1 97.75 45 GLN B C 1
ATOM 3461 O O . GLN B 1 45 ? 24.641 -18.203 -15.539 1 97.75 45 GLN B O 1
ATOM 3466 N N . ALA B 1 46 ? 24.5 -16.312 -14.352 1 97.88 46 ALA B N 1
ATOM 3467 C CA . ALA B 1 46 ? 24.828 -17 -13.109 1 97.88 46 ALA B CA 1
ATOM 3468 C C . ALA B 1 46 ? 23.75 -18.031 -12.75 1 97.88 46 ALA B C 1
ATOM 3470 O O . ALA B 1 46 ? 24.078 -19.125 -12.266 1 97.88 46 ALA B O 1
ATOM 3471 N N . PHE B 1 47 ? 22.562 -17.719 -12.992 1 98.69 47 PHE B N 1
ATOM 3472 C CA . PHE B 1 47 ? 21.453 -18.641 -12.711 1 98.69 47 PHE B CA 1
ATOM 3473 C C . PHE B 1 47 ? 21.578 -19.906 -13.539 1 98.69 47 PHE B C 1
ATOM 3475 O O . PHE B 1 47 ? 21.516 -21.016 -13.008 1 98.69 47 PHE B O 1
ATOM 3482 N N . LEU B 1 48 ? 21.797 -19.766 -14.82 1 98.38 48 LEU B N 1
ATOM 3483 C CA . LEU B 1 48 ? 21.875 -20.891 -15.727 1 98.38 48 LEU B CA 1
ATOM 3484 C C . LEU B 1 48 ? 23.062 -21.781 -15.391 1 98.38 48 LEU B C 1
ATOM 3486 O O . LEU B 1 48 ? 23 -23 -15.539 1 98.38 48 LEU B O 1
ATOM 3490 N N . GLN B 1 49 ? 24.094 -21.109 -14.945 1 98.25 49 GLN B N 1
ATOM 3491 C CA . GLN B 1 49 ? 25.281 -21.859 -14.57 1 98.25 49 GLN B CA 1
ATOM 3492 C C . GLN B 1 49 ? 25.047 -22.672 -13.297 1 98.25 49 GLN B C 1
ATOM 3494 O O . GLN B 1 49 ? 25.484 -23.812 -13.188 1 98.25 49 GLN B O 1
ATOM 3499 N N . ALA B 1 50 ? 24.375 -22.094 -12.398 1 98.19 50 ALA B N 1
ATOM 3500 C CA . ALA B 1 50 ? 24.172 -22.719 -11.094 1 98.19 50 ALA B CA 1
ATOM 3501 C C . ALA B 1 50 ? 23.094 -23.797 -11.156 1 98.19 50 ALA B C 1
ATOM 3503 O O . ALA B 1 50 ? 23.141 -24.781 -10.414 1 98.19 50 ALA B O 1
ATOM 3504 N N . LEU B 1 51 ? 22.141 -23.641 -12.031 1 98.38 51 LEU B N 1
ATOM 3505 C CA . LEU B 1 51 ? 21.031 -24.578 -12.164 1 98.38 51 LEU B CA 1
ATOM 3506 C C . LEU B 1 51 ? 20.828 -24.984 -13.617 1 98.38 51 LEU B C 1
ATOM 3508 O O . LEU B 1 51 ? 19.797 -24.688 -14.211 1 98.38 51 LEU B O 1
ATOM 3512 N N . PRO B 1 52 ? 21.828 -25.734 -14.047 1 97 52 PRO B N 1
ATOM 3513 C CA . PRO B 1 52 ? 21.672 -26.172 -15.43 1 97 52 PRO B CA 1
ATOM 3514 C C . PRO B 1 52 ? 20.422 -27.047 -15.633 1 97 52 PRO B C 1
ATOM 3516 O O . PRO B 1 52 ? 20.141 -27.906 -14.797 1 97 52 PRO B O 1
ATOM 3519 N N . GLY B 1 53 ? 19.688 -26.734 -16.641 1 96.44 53 GLY B N 1
ATOM 3520 C CA . GLY B 1 53 ? 18.5 -27.516 -16.938 1 96.44 53 GLY B CA 1
ATOM 3521 C C . GLY B 1 53 ? 17.234 -26.953 -16.312 1 96.44 53 GLY B C 1
ATOM 3522 O O . GLY B 1 53 ? 16.125 -27.438 -16.578 1 96.44 53 GLY B O 1
ATOM 3523 N N . VAL B 1 54 ? 17.359 -26.016 -15.453 1 98.5 54 VAL B N 1
ATOM 3524 C CA . VAL B 1 54 ? 16.219 -25.344 -14.859 1 98.5 54 VAL B CA 1
ATOM 3525 C C . VAL B 1 54 ? 15.961 -24.016 -15.586 1 98.5 54 VAL B C 1
ATOM 3527 O O . VAL B 1 54 ? 16.844 -23.156 -15.625 1 98.5 54 VAL B O 1
ATOM 3530 N N . MET B 1 55 ? 14.805 -23.859 -16.172 1 98.44 55 MET B N 1
ATOM 3531 C CA . MET B 1 55 ? 14.477 -22.656 -16.906 1 98.44 55 MET B CA 1
ATOM 3532 C C . MET B 1 55 ? 13.859 -21.609 -15.992 1 98.44 55 MET B C 1
ATOM 3534 O O . MET B 1 55 ? 12.875 -21.875 -15.305 1 98.44 55 MET B O 1
ATOM 3538 N N . PRO B 1 56 ? 14.414 -20.391 -15.977 1 98.81 56 PRO B N 1
ATOM 3539 C CA . PRO B 1 56 ? 13.805 -19.359 -15.141 1 98.81 56 PRO B CA 1
ATOM 3540 C C . PRO B 1 56 ? 12.539 -18.766 -15.766 1 98.81 56 PRO B C 1
ATOM 3542 O O . PRO B 1 56 ? 12.555 -18.375 -16.938 1 98.81 56 PRO B O 1
ATOM 3545 N N . PHE B 1 57 ? 11.516 -18.734 -15.07 1 98.94 57 PHE B N 1
ATOM 3546 C CA . PHE B 1 57 ? 10.297 -17.969 -15.305 1 98.94 57 PHE B CA 1
ATOM 3547 C C . PHE B 1 57 ? 10.195 -16.797 -14.32 1 98.94 57 PHE B C 1
ATOM 3549 O O . PHE B 1 57 ? 9.758 -16.984 -13.18 1 98.94 57 PHE B O 1
ATOM 3556 N N . TYR B 1 58 ? 10.508 -15.648 -14.781 1 98.88 58 TYR B N 1
ATOM 3557 C CA . TYR B 1 58 ? 10.602 -14.477 -13.922 1 98.88 58 TYR B CA 1
ATOM 3558 C C . TYR B 1 58 ? 9.25 -14.125 -13.32 1 98.88 58 TYR B C 1
ATOM 3560 O O . TYR B 1 58 ? 8.242 -14.062 -14.039 1 98.88 58 TYR B O 1
ATOM 3568 N N . SER B 1 59 ? 9.25 -13.938 -11.938 1 98.25 59 SER B N 1
ATOM 3569 C CA . SER B 1 59 ? 8.039 -13.523 -11.25 1 98.25 59 SER B CA 1
ATOM 3570 C C . SER B 1 59 ? 7.746 -12.047 -11.484 1 98.25 59 SER B C 1
ATOM 3572 O O . SER B 1 59 ? 8.352 -11.18 -10.852 1 98.25 59 SER B O 1
ATOM 3574 N N . VAL B 1 60 ? 6.688 -11.734 -12.203 1 98.62 60 VAL B N 1
ATOM 3575 C CA . VAL B 1 60 ? 6.398 -10.383 -12.68 1 98.62 60 VAL B CA 1
ATOM 3576 C C . VAL B 1 60 ? 6.043 -9.477 -11.5 1 98.62 60 VAL B C 1
ATOM 3578 O O . VAL B 1 60 ? 6.375 -8.289 -11.5 1 98.62 60 VAL B O 1
ATOM 3581 N N . LYS B 1 61 ? 5.438 -10.039 -10.484 1 97.06 61 LYS B N 1
ATOM 3582 C CA . LYS B 1 61 ? 4.98 -9.266 -9.336 1 97.06 61 LYS B CA 1
ATOM 3583 C C . LYS B 1 61 ? 6.152 -8.625 -8.602 1 97.06 61 LYS B C 1
ATOM 3585 O O . LYS B 1 61 ? 5.969 -7.672 -7.844 1 97.06 61 LYS B O 1
ATOM 3590 N N . CYS B 1 62 ? 7.336 -9.164 -8.766 1 96.81 62 CYS B N 1
ATOM 3591 C CA . CYS B 1 62 ? 8.516 -8.688 -8.055 1 96.81 62 CYS B CA 1
ATOM 3592 C C . CYS B 1 62 ? 8.938 -7.312 -8.555 1 96.81 62 CYS B C 1
ATOM 3594 O O . CYS B 1 62 ? 9.227 -6.422 -7.754 1 96.81 62 CYS B O 1
ATOM 3596 N N . ASN B 1 63 ? 9.008 -7.148 -9.75 1 98.06 63 ASN B N 1
ATOM 3597 C CA . ASN B 1 63 ? 9.312 -5.934 -10.492 1 98.06 63 ASN B CA 1
ATOM 3598 C C . ASN B 1 63 ? 8.805 -6.02 -11.93 1 98.06 63 ASN B C 1
ATOM 3600 O O . ASN B 1 63 ? 9.297 -6.828 -12.719 1 98.06 63 ASN B O 1
ATOM 3604 N N . ASN B 1 64 ? 7.832 -5.215 -12.281 1 98.06 64 ASN B N 1
ATOM 3605 C CA . ASN B 1 64 ? 7.195 -5.352 -13.594 1 98.06 64 ASN B CA 1
ATOM 3606 C C . ASN B 1 64 ? 7.574 -4.199 -14.523 1 98.06 64 ASN B C 1
ATOM 3608 O O . ASN B 1 64 ? 6.82 -3.865 -15.438 1 98.06 64 ASN B O 1
ATOM 3612 N N . SER B 1 65 ? 8.711 -3.549 -14.203 1 96.69 65 SER B N 1
ATOM 3613 C CA . SER B 1 65 ? 9.156 -2.479 -15.086 1 96.69 65 SER B CA 1
ATOM 3614 C C . SER B 1 65 ? 9.297 -2.971 -16.531 1 96.69 65 SER B C 1
ATOM 3616 O O . SER B 1 65 ? 9.789 -4.078 -16.766 1 96.69 65 SER B O 1
ATOM 3618 N N . PRO B 1 66 ? 8.922 -2.148 -17.469 1 95.38 66 PRO B N 1
ATOM 3619 C CA . PRO B 1 66 ? 8.984 -2.568 -18.875 1 95.38 66 PRO B CA 1
ATOM 3620 C C . PRO B 1 66 ? 10.398 -2.936 -19.328 1 95.38 66 PRO B C 1
ATOM 3622 O O . PRO B 1 66 ? 10.586 -3.93 -20.031 1 95.38 66 PRO B O 1
ATOM 3625 N N . TRP B 1 67 ? 11.398 -2.211 -18.875 1 96.19 67 TRP B N 1
ATOM 3626 C CA . TRP B 1 67 ? 12.773 -2.484 -19.281 1 96.19 67 TRP B CA 1
ATOM 3627 C C . TRP B 1 67 ? 13.266 -3.801 -18.703 1 96.19 67 TRP B C 1
ATOM 3629 O O . TRP B 1 67 ? 13.969 -4.562 -19.359 1 96.19 67 TRP B O 1
ATOM 3639 N N . VAL B 1 68 ? 12.883 -4.082 -17.453 1 97.88 68 VAL B N 1
ATOM 3640 C CA . VAL B 1 68 ? 13.258 -5.344 -16.828 1 97.88 68 VAL B CA 1
ATOM 3641 C C . VAL B 1 68 ? 12.648 -6.512 -17.609 1 97.88 68 VAL B C 1
ATOM 3643 O O . VAL B 1 68 ? 13.352 -7.449 -17.969 1 97.88 68 VAL B O 1
ATOM 3646 N N . LEU B 1 69 ? 11.375 -6.406 -17.938 1 98.25 69 LEU B N 1
ATOM 3647 C CA . LEU B 1 69 ? 10.672 -7.477 -18.641 1 98.25 69 LEU B CA 1
ATOM 3648 C C . LEU B 1 69 ? 11.227 -7.656 -20.047 1 98.25 69 LEU B C 1
ATOM 3650 O O . LEU B 1 69 ? 11.406 -8.781 -20.5 1 98.25 69 LEU B O 1
ATOM 3654 N N . GLN B 1 70 ? 11.531 -6.551 -20.672 1 96.5 70 GLN B N 1
ATOM 3655 C CA . GLN B 1 70 ? 12.047 -6.605 -22.031 1 96.5 70 GLN B CA 1
ATOM 3656 C C . GLN B 1 70 ? 13.406 -7.293 -22.078 1 96.5 70 GLN B C 1
ATOM 3658 O O . GLN B 1 70 ? 13.664 -8.109 -22.969 1 96.5 70 GLN B O 1
ATOM 3663 N N . ILE B 1 71 ? 14.266 -6.965 -21.172 1 96.75 71 ILE B N 1
ATOM 3664 C CA . ILE B 1 71 ? 15.594 -7.555 -21.141 1 96.75 71 ILE B CA 1
ATOM 3665 C C . ILE B 1 71 ? 15.492 -9.047 -20.844 1 96.75 71 ILE B C 1
ATOM 3667 O O . ILE B 1 71 ? 16.125 -9.867 -21.516 1 96.75 71 ILE B O 1
ATOM 3671 N N . LEU B 1 72 ? 14.688 -9.383 -19.875 1 98.25 72 LEU B N 1
ATOM 3672 C CA . LEU B 1 72 ? 14.547 -10.781 -19.5 1 98.25 72 LEU B CA 1
ATOM 3673 C C . LEU B 1 72 ? 13.922 -11.586 -20.641 1 98.25 72 LEU B C 1
ATOM 3675 O O . LEU B 1 72 ? 14.305 -12.734 -20.875 1 98.25 72 LEU B O 1
ATOM 3679 N N . LYS B 1 73 ? 12.953 -10.977 -21.312 1 98.25 73 LYS B N 1
ATOM 3680 C CA . LYS B 1 73 ? 12.406 -11.602 -22.516 1 98.25 73 LYS B CA 1
ATOM 3681 C C . LYS B 1 73 ? 13.5 -11.906 -23.531 1 98.25 73 LYS B C 1
ATOM 3683 O O . LYS B 1 73 ? 13.578 -13.016 -24.062 1 98.25 73 LYS B O 1
ATOM 3688 N N . SER B 1 74 ? 14.344 -10.945 -23.766 1 96.94 74 SER B N 1
ATOM 3689 C CA . SER B 1 74 ? 15.406 -11.07 -24.75 1 96.94 74 SER B CA 1
ATOM 3690 C C . SER B 1 74 ? 16.422 -12.141 -24.359 1 96.94 74 SER B C 1
ATOM 3692 O O . SER B 1 74 ? 17.031 -12.766 -25.219 1 96.94 74 SER B O 1
ATOM 3694 N N . LEU B 1 75 ? 16.547 -12.336 -23.078 1 97.38 75 LEU B N 1
ATOM 3695 C CA . LEU B 1 75 ? 17.484 -13.336 -22.578 1 97.38 75 LEU B CA 1
ATOM 3696 C C . LEU B 1 75 ? 16.891 -14.734 -22.625 1 97.38 75 LEU B C 1
ATOM 3698 O O . LEU B 1 75 ? 17.562 -15.719 -22.328 1 97.38 75 LEU B O 1
ATOM 3702 N N . GLY B 1 76 ? 15.547 -14.812 -22.906 1 97.5 76 GLY B N 1
ATOM 3703 C CA . GLY B 1 76 ? 14.922 -16.109 -23.125 1 97.5 76 GLY B CA 1
ATOM 3704 C C . GLY B 1 76 ? 14.188 -16.625 -21.906 1 97.5 76 GLY B C 1
ATOM 3705 O O . GLY B 1 76 ? 13.773 -17.781 -21.859 1 97.5 76 GLY B O 1
ATOM 3706 N N . THR B 1 77 ? 13.969 -15.789 -20.938 1 98.44 77 THR B N 1
ATOM 3707 C CA . THR B 1 77 ? 13.258 -16.219 -19.734 1 98.44 77 THR B CA 1
ATOM 3708 C C . THR B 1 77 ? 11.773 -16.406 -20.031 1 98.44 77 THR B C 1
ATOM 3710 O O . THR B 1 77 ? 11.25 -15.875 -21.016 1 98.44 77 THR B O 1
ATOM 3713 N N . GLY B 1 78 ? 11.117 -17.312 -19.312 1 98.75 78 GLY B N 1
ATOM 3714 C CA . GLY B 1 78 ? 9.664 -17.281 -19.188 1 98.75 78 GLY B CA 1
ATOM 3715 C C . GLY B 1 78 ? 9.172 -16.328 -18.109 1 98.75 78 GLY B C 1
ATOM 3716 O O . GLY B 1 78 ? 9.969 -15.648 -17.469 1 98.75 78 GLY B O 1
ATOM 3717 N N . PHE B 1 79 ? 7.863 -16.328 -18 1 98.94 79 PHE B N 1
ATOM 3718 C CA . PHE B 1 79 ? 7.293 -15.375 -17.047 1 98.94 79 PHE B CA 1
ATOM 3719 C C . PHE B 1 79 ? 6.199 -16.031 -16.219 1 98.94 79 PHE B C 1
ATOM 3721 O O . PHE B 1 79 ? 5.355 -16.75 -16.75 1 98.94 79 PHE B O 1
ATOM 3728 N N . ASP B 1 80 ? 6.336 -15.852 -14.938 1 98.62 80 ASP B N 1
ATOM 3729 C CA . ASP B 1 80 ? 5.312 -16.203 -13.961 1 98.62 80 ASP B CA 1
ATOM 3730 C C . ASP B 1 80 ? 4.375 -15.031 -13.703 1 98.62 80 ASP B C 1
ATOM 3732 O O . ASP B 1 80 ? 4.797 -13.992 -13.18 1 98.62 80 ASP B O 1
ATOM 3736 N N . CYS B 1 81 ? 3.109 -15.156 -14.062 1 98.69 81 CYS B N 1
ATOM 3737 C CA . CYS B 1 81 ? 2.104 -14.117 -13.914 1 98.69 81 CYS B CA 1
ATOM 3738 C C . CYS B 1 81 ? 1.046 -14.516 -12.898 1 98.69 81 CYS B C 1
ATOM 3740 O O . CYS B 1 81 ? 0.637 -15.672 -12.836 1 98.69 81 CYS B O 1
ATOM 3742 N N . ALA B 1 82 ? 0.573 -13.5 -12.164 1 97.31 82 ALA B N 1
ATOM 3743 C CA . ALA B 1 82 ? -0.345 -13.797 -11.07 1 97.31 82 ALA B CA 1
ATOM 3744 C C . ALA B 1 82 ? -1.738 -13.242 -11.359 1 97.31 82 ALA B C 1
ATOM 3746 O O . ALA B 1 82 ? -2.688 -13.516 -10.617 1 97.31 82 ALA B O 1
ATOM 3747 N N . SER B 1 83 ? -1.942 -12.477 -12.391 1 97.88 83 SER B N 1
ATOM 3748 C CA . SER B 1 83 ? -3.211 -11.82 -12.688 1 97.88 83 SER B CA 1
ATOM 3749 C C . SER B 1 83 ? -3.371 -11.578 -14.188 1 97.88 83 SER B C 1
ATOM 3751 O O . SER B 1 83 ? -2.416 -11.727 -14.953 1 97.88 83 SER B O 1
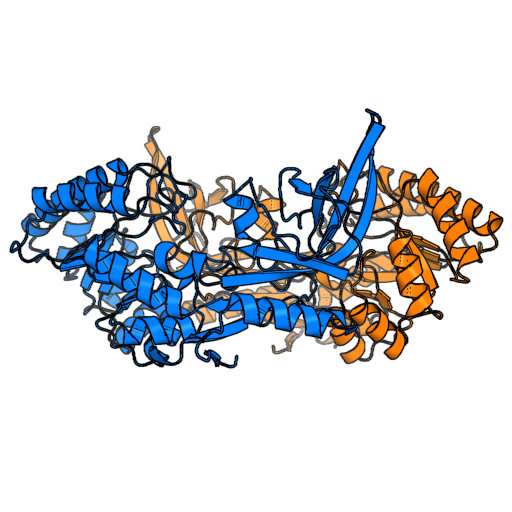ATOM 3753 N N . GLN B 1 84 ? -4.57 -11.25 -14.547 1 98 84 GLN B N 1
ATOM 3754 C CA . GLN B 1 84 ? -4.82 -10.906 -15.945 1 98 84 GLN B CA 1
ATOM 3755 C C . GLN B 1 84 ? -3.977 -9.711 -16.375 1 98 84 GLN B C 1
ATOM 3757 O O . GLN B 1 84 ? -3.465 -9.672 -17.5 1 98 84 GLN B O 1
ATOM 3762 N N . ALA B 1 85 ? -3.867 -8.727 -15.508 1 98.06 85 ALA B N 1
ATOM 3763 C CA . ALA B 1 85 ? -3.092 -7.535 -15.844 1 98.06 85 ALA B CA 1
ATOM 3764 C C . ALA B 1 85 ? -1.64 -7.891 -16.141 1 98.06 85 ALA B C 1
ATOM 3766 O O . ALA B 1 85 ? -1.034 -7.336 -17.062 1 98.06 85 ALA B O 1
ATOM 3767 N N . GLU B 1 86 ? -1.088 -8.75 -15.398 1 98.5 86 GLU B N 1
ATOM 3768 C CA . GLU B 1 86 ? 0.282 -9.18 -15.656 1 98.5 86 GLU B CA 1
ATOM 3769 C C . GLU B 1 86 ? 0.377 -9.969 -16.969 1 98.5 86 GLU B C 1
ATOM 3771 O O . GLU B 1 86 ? 1.34 -9.812 -17.719 1 98.5 86 GLU B O 1
ATOM 3776 N N . LEU B 1 87 ? -0.645 -10.852 -17.203 1 98.81 87 LEU B N 1
ATOM 3777 C CA . LEU B 1 87 ? -0.695 -11.547 -18.484 1 98.81 87 LEU B CA 1
ATOM 3778 C C . LEU B 1 87 ? -0.705 -10.555 -19.641 1 98.81 87 LEU B C 1
ATOM 3780 O O . LEU B 1 87 ? 0.075 -10.695 -20.578 1 98.81 87 LEU B O 1
ATOM 3784 N N . GLU B 1 88 ? -1.559 -9.578 -19.484 1 98.69 88 GLU B N 1
ATOM 3785 C CA . GLU B 1 88 ? -1.684 -8.57 -20.516 1 98.69 88 GLU B CA 1
ATOM 3786 C C . GLU B 1 88 ? -0.359 -7.844 -20.75 1 98.69 88 GLU B C 1
ATOM 3788 O O . GLU B 1 88 ? 0.04 -7.617 -21.891 1 98.69 88 GLU B O 1
ATOM 3793 N N . GLN B 1 89 ? 0.295 -7.543 -19.703 1 98.44 89 GLN B N 1
ATOM 3794 C CA . GLN B 1 89 ? 1.561 -6.824 -19.812 1 98.44 89 GLN B CA 1
ATOM 3795 C C . GLN B 1 89 ? 2.619 -7.664 -20.516 1 98.44 89 GLN B C 1
ATOM 3797 O O . GLN B 1 89 ? 3.275 -7.191 -21.438 1 98.44 89 GLN B O 1
ATOM 3802 N N . VAL B 1 90 ? 2.775 -8.891 -20.109 1 98.75 90 VAL B N 1
ATOM 3803 C CA . VAL B 1 90 ? 3.811 -9.766 -20.656 1 98.75 90 VAL B CA 1
ATOM 3804 C C . VAL B 1 90 ? 3.49 -10.117 -22.109 1 98.75 90 VAL B C 1
ATOM 3806 O O . VAL B 1 90 ? 4.363 -10.055 -22.969 1 98.75 90 VAL B O 1
ATOM 3809 N N . LEU B 1 91 ? 2.252 -10.469 -22.375 1 98.81 91 LEU B N 1
ATOM 3810 C CA . LEU B 1 91 ? 1.829 -10.766 -23.734 1 98.81 91 LEU B CA 1
ATOM 3811 C C . LEU B 1 91 ? 2.002 -9.555 -24.641 1 98.81 91 LEU B C 1
ATOM 3813 O O . LEU B 1 91 ? 2.398 -9.688 -25.797 1 98.81 91 LEU B O 1
ATOM 3817 N N . GLY B 1 92 ? 1.742 -8.406 -24.062 1 98.38 92 GLY B N 1
ATOM 3818 C CA . GLY B 1 92 ? 1.878 -7.164 -24.812 1 98.38 92 GLY B CA 1
ATOM 3819 C C . GLY B 1 92 ? 3.301 -6.891 -25.266 1 98.38 92 GLY B C 1
ATOM 3820 O O . GLY B 1 92 ? 3.521 -6.168 -26.234 1 98.38 92 GLY B O 1
ATOM 3821 N N . LEU B 1 93 ? 4.266 -7.465 -24.641 1 97.69 93 LEU B N 1
ATOM 3822 C CA . LEU B 1 93 ? 5.676 -7.32 -25 1 97.69 93 LEU B CA 1
ATOM 3823 C C . LEU B 1 93 ? 6.059 -8.289 -26.109 1 97.69 93 LEU B C 1
ATOM 3825 O O . LEU B 1 93 ? 7.191 -8.258 -26.594 1 97.69 93 LEU B O 1
ATOM 3829 N N . GLY B 1 94 ? 5.129 -9.203 -26.438 1 97.94 94 GLY B N 1
ATOM 3830 C CA . GLY B 1 94 ? 5.383 -10.164 -27.5 1 97.94 94 GLY B CA 1
ATOM 3831 C C . GLY B 1 94 ? 5.906 -11.492 -26.984 1 97.94 94 GLY B C 1
ATOM 3832 O O . GLY B 1 94 ? 6.406 -12.312 -27.766 1 97.94 94 GLY B O 1
ATOM 3833 N N . VAL B 1 95 ? 5.805 -11.727 -25.766 1 98.38 95 VAL B N 1
ATOM 3834 C CA . VAL B 1 95 ? 6.207 -13.008 -25.203 1 98.38 95 VAL B CA 1
ATOM 3835 C C . VAL B 1 95 ? 5.227 -14.094 -25.641 1 98.38 95 VAL B C 1
ATOM 3837 O O . VAL B 1 95 ? 4.012 -13.922 -25.516 1 98.38 95 VAL B O 1
ATOM 3840 N N . PRO B 1 96 ? 5.723 -15.156 -26.203 1 98.31 96 PRO B N 1
ATOM 3841 C CA . PRO B 1 96 ? 4.801 -16.234 -26.547 1 98.31 96 PRO B CA 1
ATOM 3842 C C . PRO B 1 96 ? 4.098 -16.828 -25.328 1 98.31 96 PRO B C 1
ATOM 3844 O O . PRO B 1 96 ? 4.699 -16.938 -24.25 1 98.31 96 PRO B O 1
ATOM 3847 N N . ALA B 1 97 ? 2.83 -17.203 -25.484 1 98.56 97 ALA B N 1
ATOM 3848 C CA . ALA B 1 97 ? 2.018 -17.766 -24.406 1 98.56 97 ALA B CA 1
ATOM 3849 C C . ALA B 1 97 ? 2.678 -19 -23.812 1 98.56 97 ALA B C 1
ATOM 3851 O O . ALA B 1 97 ? 2.504 -19.297 -22.625 1 98.56 97 ALA B O 1
ATOM 3852 N N . THR B 1 98 ? 3.518 -19.672 -24.578 1 98.19 98 THR B N 1
ATOM 3853 C CA . THR B 1 98 ? 4.152 -20.906 -24.156 1 98.19 98 THR B CA 1
ATOM 3854 C C . THR B 1 98 ? 5.242 -20.641 -23.125 1 98.19 98 THR B C 1
ATOM 3856 O O . THR B 1 98 ? 5.719 -21.562 -22.453 1 98.19 98 THR B O 1
ATOM 3859 N N . ARG B 1 99 ? 5.633 -19.375 -22.984 1 98.5 99 ARG B N 1
ATOM 3860 C CA . ARG B 1 99 ? 6.66 -19.016 -22.016 1 98.5 99 ARG B CA 1
ATOM 3861 C C . ARG B 1 99 ? 6.043 -18.344 -20.797 1 98.5 99 ARG B C 1
ATOM 3863 O O . ARG B 1 99 ? 6.715 -17.594 -20.078 1 98.5 99 ARG B O 1
ATOM 3870 N N . ILE B 1 100 ? 4.742 -18.578 -20.641 1 98.88 100 ILE B N 1
ATOM 3871 C CA . ILE B 1 100 ? 4.039 -17.969 -19.516 1 98.88 100 ILE B CA 1
ATOM 3872 C C . ILE B 1 100 ? 3.367 -19.047 -18.672 1 98.88 100 ILE B C 1
ATOM 3874 O O . ILE B 1 100 ? 2.758 -19.969 -19.203 1 98.88 100 ILE B O 1
ATOM 3878 N N . ILE B 1 101 ? 3.566 -19 -17.422 1 98.88 101 ILE B N 1
ATOM 3879 C CA . ILE B 1 101 ? 2.76 -19.781 -16.5 1 98.88 101 ILE B CA 1
ATOM 3880 C C . ILE B 1 101 ? 1.874 -18.844 -15.672 1 98.88 101 ILE B C 1
ATOM 3882 O O . ILE B 1 101 ? 2.35 -17.859 -15.117 1 98.88 101 ILE B O 1
ATOM 3886 N N . TYR B 1 102 ? 0.542 -19.047 -15.711 1 98.75 102 TYR B N 1
ATOM 3887 C CA . TYR B 1 102 ? -0.391 -18.344 -14.836 1 98.75 102 TYR B CA 1
ATOM 3888 C C . TYR B 1 102 ? -0.432 -18.984 -13.453 1 98.75 102 TYR B C 1
ATOM 3890 O O . TYR B 1 102 ? -1.205 -19.922 -13.219 1 98.75 102 TYR B O 1
ATOM 3898 N N . ALA B 1 103 ? 0.276 -18.438 -12.516 1 97.69 103 ALA B N 1
ATOM 3899 C CA . ALA B 1 103 ? 0.74 -19.188 -11.344 1 97.69 103 ALA B CA 1
ATOM 3900 C C . ALA B 1 103 ? -0.192 -18.969 -10.156 1 97.69 103 ALA B C 1
ATOM 3902 O O . ALA B 1 103 ? -0.008 -19.578 -9.094 1 97.69 103 ALA B O 1
ATOM 3903 N N . ASN B 1 104 ? -1.215 -18.109 -10.227 1 97.69 104 ASN B N 1
ATOM 3904 C CA . ASN B 1 104 ? -2.166 -17.953 -9.133 1 97.69 104 ASN B CA 1
ATOM 3905 C C . ASN B 1 104 ? -3.066 -19.172 -8.984 1 97.69 104 ASN B C 1
ATOM 3907 O O . ASN B 1 104 ? -3.811 -19.516 -9.906 1 97.69 104 ASN B O 1
ATOM 3911 N N . PRO B 1 105 ? -3.049 -19.828 -7.832 1 97.44 105 PRO B N 1
ATOM 3912 C CA . PRO B 1 105 ? -3.855 -21.047 -7.688 1 97.44 105 PRO B CA 1
ATOM 3913 C C . PRO B 1 105 ? -5.352 -20.766 -7.641 1 97.44 105 PRO B C 1
ATOM 3915 O O . PRO B 1 105 ? -6.168 -21.656 -7.852 1 97.44 105 PRO B O 1
ATOM 3918 N N . CYS B 1 106 ? -5.73 -19.516 -7.273 1 97.31 106 CYS B N 1
ATOM 3919 C CA . CYS B 1 106 ? -7.117 -19.094 -7.18 1 97.31 106 CYS B CA 1
ATOM 3920 C C . CYS B 1 106 ? -7.391 -17.922 -8.117 1 97.31 106 CYS B C 1
ATOM 3922 O O . CYS B 1 106 ? -6.887 -16.812 -7.902 1 97.31 106 CYS B O 1
ATOM 3924 N N . LYS B 1 107 ? -8.195 -18.188 -9.164 1 97.62 107 LYS B N 1
ATOM 3925 C CA . LYS B 1 107 ? -8.344 -17.188 -10.227 1 97.62 107 LYS B CA 1
ATOM 3926 C C . LYS B 1 107 ? -9.812 -16.797 -10.398 1 97.62 107 LYS B C 1
ATOM 3928 O O . LYS B 1 107 ? -10.711 -17.609 -10.219 1 97.62 107 LYS B O 1
ATOM 3933 N N . GLN B 1 108 ? -9.953 -15.57 -10.742 1 96.56 108 GLN B N 1
ATOM 3934 C CA . GLN B 1 108 ? -11.266 -15.148 -11.227 1 96.56 108 GLN B CA 1
ATOM 3935 C C . GLN B 1 108 ? -11.609 -15.82 -12.555 1 96.56 108 GLN B C 1
ATOM 3937 O O . GLN B 1 108 ? -10.742 -15.969 -13.422 1 96.56 108 GLN B O 1
ATOM 3942 N N . THR B 1 109 ? -12.883 -16.125 -12.703 1 96.81 109 THR B N 1
ATOM 3943 C CA . THR B 1 109 ? -13.336 -16.812 -13.914 1 96.81 109 THR B CA 1
ATOM 3944 C C . THR B 1 109 ? -12.969 -16 -15.156 1 96.81 109 THR B C 1
ATOM 3946 O O . THR B 1 109 ? -12.484 -16.547 -16.141 1 96.81 109 THR B O 1
ATOM 3949 N N . SER B 1 110 ? -13.164 -14.727 -15.078 1 96.75 110 SER B N 1
ATOM 3950 C CA . SER B 1 110 ? -12.867 -13.875 -16.219 1 96.75 110 SER B CA 1
ATOM 3951 C C . SER B 1 110 ? -11.383 -13.914 -16.578 1 96.75 110 SER B C 1
ATOM 3953 O O . SER B 1 110 ? -11.016 -13.812 -17.75 1 96.75 110 SER B O 1
ATOM 3955 N N . HIS B 1 111 ? -10.531 -14.07 -15.594 1 97.75 111 HIS B N 1
ATOM 3956 C CA . HIS B 1 111 ? -9.094 -14.172 -15.844 1 97.75 111 HIS B CA 1
ATOM 3957 C C . HIS B 1 111 ? -8.742 -15.484 -16.531 1 97.75 111 HIS B C 1
ATOM 3959 O O . HIS B 1 111 ? -7.863 -15.523 -17.391 1 97.75 111 HIS B O 1
ATOM 3965 N N . ILE B 1 112 ? -9.43 -16.547 -16.156 1 98.25 112 ILE B N 1
ATOM 3966 C CA . ILE B 1 112 ? -9.25 -17.844 -16.797 1 98.25 112 ILE B CA 1
ATOM 3967 C C . ILE B 1 112 ? -9.672 -17.766 -18.266 1 98.25 112 ILE B C 1
ATOM 3969 O O . ILE B 1 112 ? -8.961 -18.234 -19.156 1 98.25 112 ILE B O 1
ATOM 3973 N N . GLN B 1 113 ? -10.781 -17.109 -18.484 1 98.19 113 GLN B N 1
ATOM 3974 C CA . GLN B 1 113 ? -11.266 -16.922 -19.844 1 98.19 113 GLN B CA 1
ATOM 3975 C C . GLN B 1 113 ? -10.266 -16.141 -20.688 1 98.19 113 GLN B C 1
ATOM 3977 O O . GLN B 1 113 ? -10.039 -16.453 -21.859 1 98.19 113 GLN B O 1
ATOM 3982 N N . TYR B 1 114 ? -9.734 -15.141 -20.078 1 98.31 114 TYR B N 1
ATOM 3983 C CA . TYR B 1 114 ? -8.734 -14.344 -20.781 1 98.31 114 TYR B CA 1
ATOM 3984 C C . TYR B 1 114 ? -7.512 -15.188 -21.141 1 98.31 114 TYR B C 1
ATOM 3986 O O . TYR B 1 114 ? -7.023 -15.141 -22.266 1 98.31 114 TYR B O 1
ATOM 3994 N N . ALA B 1 115 ? -7.027 -15.914 -20.172 1 98.69 115 ALA B N 1
ATOM 3995 C CA . ALA B 1 115 ? -5.891 -16.797 -20.438 1 98.69 115 ALA B CA 1
ATOM 3996 C C . ALA B 1 115 ? -6.188 -17.734 -21.594 1 98.69 115 ALA B C 1
ATOM 3998 O O . ALA B 1 115 ? -5.355 -17.922 -22.484 1 98.69 115 ALA B O 1
ATOM 3999 N N . ALA B 1 116 ? -7.359 -18.312 -21.594 1 98.69 116 ALA B N 1
ATOM 4000 C CA . ALA B 1 116 ? -7.785 -19.219 -22.656 1 98.69 116 ALA B CA 1
ATOM 4001 C C . ALA B 1 116 ? -7.77 -18.5 -24.016 1 98.69 116 ALA B C 1
ATOM 4003 O O . ALA B 1 116 ? -7.242 -19.031 -24.984 1 98.69 116 ALA B O 1
ATOM 4004 N N . SER B 1 117 ? -8.273 -17.328 -24.016 1 98.62 117 SER B N 1
ATOM 4005 C CA . SER B 1 117 ? -8.383 -16.562 -25.25 1 98.62 117 SER B CA 1
ATOM 4006 C C . SER B 1 117 ? -7.008 -16.188 -25.797 1 98.62 117 SER B C 1
ATOM 4008 O O . SER B 1 117 ? -6.848 -15.977 -27 1 98.62 117 SER B O 1
ATOM 4010 N N . GLN B 1 118 ? -5.996 -16.125 -24.953 1 98.56 118 GLN B N 1
ATOM 4011 C CA . GLN B 1 118 ? -4.66 -15.703 -25.359 1 98.56 118 GLN B CA 1
ATOM 4012 C C . GLN B 1 118 ? -3.744 -16.906 -25.562 1 98.56 118 GLN B C 1
ATOM 4014 O O . GLN B 1 118 ? -2.566 -16.75 -25.891 1 98.56 118 GLN B O 1
ATOM 4019 N N . GLY B 1 119 ? -4.246 -18.094 -25.234 1 98.44 119 GLY B N 1
ATOM 4020 C CA . GLY B 1 119 ? -3.482 -19.312 -25.438 1 98.44 119 GLY B CA 1
ATOM 4021 C C . GLY B 1 119 ? -2.521 -19.625 -24.312 1 98.44 119 GLY B C 1
ATOM 4022 O O . GLY B 1 119 ? -1.571 -20.375 -24.484 1 98.44 119 GLY B O 1
ATOM 4023 N N . VAL B 1 120 ? -2.689 -18.969 -23.219 1 98.81 120 VAL B N 1
ATOM 4024 C CA . VAL B 1 120 ? -1.905 -19.328 -22.047 1 98.81 120 VAL B CA 1
ATOM 4025 C C . VAL B 1 120 ? -2.457 -20.609 -21.422 1 98.81 120 VAL B C 1
ATOM 4027 O O . VAL B 1 120 ? -3.5 -20.594 -20.766 1 98.81 120 VAL B O 1
ATOM 4030 N N . GLN B 1 121 ? -1.737 -21.672 -21.516 1 98.62 121 GLN B N 1
ATOM 4031 C CA . GLN B 1 121 ? -2.281 -22.969 -21.141 1 98.62 121 GLN B CA 1
ATOM 4032 C C . GLN B 1 121 ? -1.775 -23.406 -19.781 1 98.62 121 GLN B C 1
ATOM 4034 O O . GLN B 1 121 ? -2.486 -24.094 -19.031 1 98.62 121 GLN B O 1
ATOM 4039 N N . LEU B 1 122 ? -0.534 -23.062 -19.469 1 98.75 122 LEU B N 1
ATOM 4040 C CA . LEU B 1 122 ? 0.061 -23.484 -18.203 1 98.75 122 LEU B CA 1
ATOM 4041 C C . LEU B 1 122 ? -0.523 -22.703 -17.031 1 98.75 122 LEU B C 1
ATOM 4043 O O . LEU B 1 122 ? -0.351 -21.484 -16.953 1 98.75 122 LEU B O 1
ATOM 4047 N N . MET B 1 123 ? -1.245 -23.359 -16.156 1 98.75 123 MET B N 1
ATOM 4048 C CA . MET B 1 123 ? -1.869 -22.719 -15.008 1 98.75 123 MET B CA 1
ATOM 4049 C C . MET B 1 123 ? -1.747 -23.578 -13.758 1 98.75 123 MET B C 1
ATOM 4051 O O . MET B 1 123 ? -1.711 -24.812 -13.852 1 98.75 123 MET B O 1
ATOM 4055 N N . THR B 1 124 ? -1.782 -22.969 -12.609 1 98.81 124 THR B N 1
ATOM 4056 C CA . THR B 1 124 ? -1.67 -23.719 -11.359 1 98.81 124 THR B CA 1
ATOM 4057 C C . THR B 1 124 ? -3.035 -23.859 -10.695 1 98.81 124 THR B C 1
ATOM 4059 O O . THR B 1 124 ? -3.977 -23.141 -11.031 1 98.81 124 THR B O 1
ATOM 4062 N N . PHE B 1 125 ? -3.16 -24.844 -9.766 1 98.62 125 PHE B N 1
ATOM 4063 C CA . PHE B 1 125 ? -4.359 -25.047 -8.961 1 98.62 125 PHE B CA 1
ATOM 4064 C C . PHE B 1 125 ? -4.02 -25.75 -7.656 1 98.62 125 PHE B C 1
ATOM 4066 O O . PHE B 1 125 ? -2.943 -26.344 -7.523 1 98.62 125 PHE B O 1
ATOM 4073 N N . ASP B 1 126 ? -4.926 -25.656 -6.68 1 98.19 126 ASP B N 1
ATOM 4074 C CA . ASP B 1 126 ? -4.73 -26.406 -5.445 1 98.19 126 ASP B CA 1
ATOM 4075 C C . ASP B 1 126 ? -6.07 -26.781 -4.809 1 98.19 126 ASP B C 1
ATOM 4077 O O . ASP B 1 126 ? -6.141 -27.047 -3.607 1 98.19 126 ASP B O 1
ATOM 4081 N N . SER B 1 127 ? -7.176 -26.703 -5.609 1 97.31 127 SER B N 1
ATOM 4082 C CA . SER B 1 127 ? -8.484 -27.016 -5.059 1 97.31 127 SER B CA 1
ATOM 4083 C C . SER B 1 127 ? -9.414 -27.578 -6.129 1 97.31 127 SER B C 1
ATOM 4085 O O . SER B 1 127 ? -9.172 -27.391 -7.324 1 97.31 127 SER B O 1
ATOM 4087 N N . GLU B 1 128 ? -10.406 -28.25 -5.684 1 97.12 128 GLU B N 1
ATOM 4088 C CA . GLU B 1 128 ? -11.406 -28.812 -6.594 1 97.12 128 GLU B CA 1
ATOM 4089 C C . GLU B 1 128 ? -12.188 -27.703 -7.301 1 97.12 128 GLU B C 1
ATOM 4091 O O . GLU B 1 128 ? -12.531 -27.844 -8.477 1 97.12 128 GLU B O 1
ATOM 4096 N N . GLY B 1 129 ? -12.438 -26.672 -6.586 1 96.56 129 GLY B N 1
ATOM 4097 C CA . GLY B 1 129 ? -13.148 -25.547 -7.176 1 96.56 129 GLY B CA 1
ATOM 4098 C C . GLY B 1 129 ? -12.445 -24.953 -8.375 1 96.56 129 GLY B C 1
ATOM 4099 O O . GLY B 1 129 ? -13.086 -24.594 -9.367 1 96.56 129 GLY B O 1
ATOM 4100 N N . GLU B 1 130 ? -11.164 -24.875 -8.297 1 98.06 130 GLU B N 1
ATOM 4101 C CA . GLU B 1 130 ? -10.383 -24.328 -9.406 1 98.06 130 GLU B CA 1
ATOM 4102 C C . GLU B 1 130 ? -10.461 -25.234 -10.633 1 98.06 130 GLU B C 1
ATOM 4104 O O . GLU B 1 130 ? -10.562 -24.75 -11.758 1 98.06 130 GLU B O 1
ATOM 4109 N N . LEU B 1 131 ? -10.422 -26.531 -10.398 1 98.25 131 LEU B N 1
ATOM 4110 C CA . LEU B 1 131 ? -10.531 -27.5 -11.484 1 98.25 131 LEU B CA 1
ATOM 4111 C C . LEU B 1 131 ? -11.875 -27.375 -12.188 1 98.25 131 LEU B C 1
ATOM 4113 O O . LEU B 1 131 ? -11.945 -27.422 -13.422 1 98.25 131 LEU B O 1
ATOM 4117 N N . THR B 1 132 ? -12.875 -27.219 -11.43 1 97.12 132 THR B N 1
ATOM 4118 C CA . THR B 1 132 ? -14.219 -27.094 -11.984 1 97.12 132 THR B CA 1
ATOM 4119 C C . THR B 1 132 ? -14.328 -25.844 -12.859 1 97.12 132 THR B C 1
ATOM 4121 O O . THR B 1 132 ? -14.891 -25.906 -13.953 1 97.12 132 THR B O 1
ATOM 4124 N N . LYS B 1 133 ? -13.812 -24.766 -12.445 1 96.69 133 LYS B N 1
ATOM 4125 C CA . LYS B 1 133 ? -13.805 -23.531 -13.227 1 96.69 133 LYS B CA 1
ATOM 4126 C C . LYS B 1 133 ? -13.047 -23.703 -14.539 1 96.69 133 LYS B C 1
ATOM 4128 O O . LYS B 1 133 ? -13.523 -23.312 -15.602 1 96.69 133 LYS B O 1
ATOM 4133 N N . VAL B 1 134 ? -11.922 -24.344 -14.414 1 98 134 VAL B N 1
ATOM 4134 C CA . VAL B 1 134 ? -11.055 -24.484 -15.578 1 98 134 VAL B CA 1
ATOM 4135 C C . VAL B 1 134 ? -11.688 -25.438 -16.578 1 98 134 VAL B C 1
ATOM 4137 O O . VAL B 1 134 ? -11.609 -25.219 -17.797 1 98 134 VAL B O 1
ATOM 4140 N N . ALA B 1 135 ? -12.289 -26.516 -16.078 1 98.12 135 ALA B N 1
ATOM 4141 C CA . ALA B 1 135 ? -12.977 -27.453 -16.953 1 98.12 135 ALA B CA 1
ATOM 4142 C C . ALA B 1 135 ? -14.016 -26.75 -17.812 1 98.12 135 ALA B C 1
ATOM 4144 O O . ALA B 1 135 ? -14.195 -27.078 -18.984 1 98.12 135 ALA B O 1
ATOM 4145 N N . LYS B 1 136 ? -14.609 -25.797 -17.188 1 97 136 LYS B N 1
ATOM 4146 C CA . LYS B 1 136 ? -15.703 -25.109 -17.859 1 97 136 LYS B CA 1
ATOM 4147 C C . LYS B 1 136 ? -15.172 -24.016 -18.781 1 97 136 LYS B C 1
ATOM 4149 O O . LYS B 1 136 ? -15.68 -23.828 -19.891 1 97 136 LYS B O 1
ATOM 4154 N N . PHE B 1 137 ? -14.109 -23.312 -18.453 1 97.44 137 PHE B N 1
ATOM 4155 C CA . PHE B 1 137 ? -13.805 -22.062 -19.141 1 97.44 137 PHE B CA 1
ATOM 4156 C C . PHE B 1 137 ? -12.469 -22.141 -19.859 1 97.44 137 PHE B C 1
ATOM 4158 O O . PHE B 1 137 ? -12.125 -21.266 -20.656 1 97.44 137 PHE B O 1
ATOM 4165 N N . HIS B 1 138 ? -11.695 -23.172 -19.672 1 98.38 138 HIS B N 1
ATOM 4166 C CA . HIS B 1 138 ? -10.406 -23.375 -20.312 1 98.38 138 HIS B CA 1
ATOM 4167 C C . HIS B 1 138 ? -10.047 -24.859 -20.375 1 98.38 138 HIS B C 1
ATOM 4169 O O . HIS B 1 138 ? -9.016 -25.281 -19.844 1 98.38 138 HIS B O 1
ATOM 4175 N N . PRO B 1 139 ? -10.812 -25.672 -21.078 1 96.62 139 PRO B N 1
ATOM 4176 C CA . PRO B 1 139 ? -10.602 -27.109 -21.109 1 96.62 139 PRO B CA 1
ATOM 4177 C C . PRO B 1 139 ? -9.25 -27.5 -21.703 1 96.62 139 PRO B C 1
ATOM 4179 O O . PRO B 1 139 ? -8.789 -28.625 -21.5 1 96.62 139 PRO B O 1
ATOM 4182 N N . GLY B 1 140 ? -8.617 -26.562 -22.422 1 97.25 140 GLY B N 1
ATOM 4183 C CA . GLY B 1 140 ? -7.324 -26.844 -23.016 1 97.25 140 GLY B CA 1
ATOM 4184 C C . GLY B 1 140 ? -6.16 -26.531 -22.094 1 97.25 140 GLY B C 1
ATOM 4185 O O . GLY B 1 140 ? -5 -26.672 -22.484 1 97.25 140 GLY B O 1
ATOM 4186 N N . ALA B 1 141 ? -6.465 -26.172 -20.875 1 98.25 141 ALA B N 1
ATOM 4187 C CA . ALA B 1 141 ? -5.418 -25.812 -19.922 1 98.25 141 ALA B CA 1
ATOM 4188 C C . ALA B 1 141 ? -4.574 -27.031 -19.562 1 98.25 141 ALA B C 1
ATOM 4190 O O . ALA B 1 141 ? -5.059 -28.172 -19.609 1 98.25 141 ALA B O 1
ATOM 4191 N N . ARG B 1 142 ? -3.338 -26.844 -19.312 1 98.62 142 ARG B N 1
ATOM 4192 C CA . ARG B 1 142 ? -2.391 -27.797 -18.734 1 98.62 142 ARG B CA 1
ATOM 4193 C C . ARG B 1 142 ? -2.045 -27.422 -17.297 1 98.62 142 ARG B C 1
ATOM 4195 O O . ARG B 1 142 ? -1.23 -26.516 -17.078 1 98.62 142 ARG B O 1
ATOM 4202 N N . MET B 1 143 ? -2.613 -28.172 -16.422 1 98.81 143 MET B N 1
ATOM 4203 C CA . MET B 1 143 ? -2.66 -27.719 -15.039 1 98.81 143 MET B CA 1
ATOM 4204 C C . MET B 1 143 ? -1.465 -28.25 -14.25 1 98.81 143 MET B C 1
ATOM 4206 O O . MET B 1 143 ? -1.012 -29.375 -14.484 1 98.81 143 MET B O 1
ATOM 4210 N N . VAL B 1 144 ? -0.957 -27.422 -13.367 1 98.94 144 VAL B N 1
ATOM 4211 C CA . VAL B 1 144 ? 0.155 -27.734 -12.477 1 98.94 144 VAL B CA 1
ATOM 4212 C C . VAL B 1 144 ? -0.316 -27.672 -11.023 1 98.94 144 VAL B C 1
ATOM 4214 O O . VAL B 1 144 ? -0.786 -26.641 -10.562 1 98.94 144 VAL B O 1
ATOM 4217 N N . LEU B 1 145 ? -0.183 -28.75 -10.258 1 98.88 145 LEU B N 1
ATOM 4218 C CA . LEU B 1 145 ? -0.697 -28.859 -8.898 1 98.88 145 LEU B CA 1
ATOM 4219 C C . LEU B 1 145 ? 0.258 -28.188 -7.91 1 98.88 145 LEU B C 1
ATOM 4221 O O . LEU B 1 145 ? 1.416 -28.594 -7.789 1 98.88 145 LEU B O 1
ATOM 4225 N N . ARG B 1 146 ? -0.206 -27.172 -7.238 1 98.62 146 ARG B N 1
ATOM 4226 C CA . ARG B 1 146 ? 0.559 -26.531 -6.176 1 98.62 146 ARG B CA 1
ATOM 4227 C C . ARG B 1 146 ? 0.443 -27.297 -4.867 1 98.62 146 ARG B C 1
ATOM 4229 O O . ARG B 1 146 ? -0.66 -27.5 -4.355 1 98.62 146 ARG B O 1
ATOM 4236 N N . ILE B 1 147 ? 1.554 -27.688 -4.305 1 98.12 147 ILE B N 1
ATOM 4237 C CA . ILE B 1 147 ? 1.516 -28.453 -3.066 1 98.12 147 ILE B CA 1
ATOM 4238 C C . ILE B 1 147 ? 2.035 -27.609 -1.913 1 98.12 147 ILE B C 1
ATOM 4240 O O . ILE B 1 147 ? 2.801 -26.656 -2.127 1 98.12 147 ILE B O 1
ATOM 4244 N N . ARG B 1 148 ? 1.635 -27.953 -0.75 1 94.88 148 ARG B N 1
ATOM 4245 C CA . ARG B 1 148 ? 2.051 -27.281 0.475 1 94.88 148 ARG B CA 1
ATOM 4246 C C . ARG B 1 148 ? 3.457 -27.703 0.885 1 94.88 148 ARG B C 1
ATOM 4248 O O . ARG B 1 148 ? 3.805 -28.875 0.79 1 94.88 148 ARG B O 1
ATOM 4255 N N . THR B 1 149 ? 4.211 -26.719 1.263 1 91.75 149 THR B N 1
ATOM 4256 C CA . THR B 1 149 ? 5.566 -26.984 1.732 1 91.75 149 THR B CA 1
ATOM 4257 C C . THR B 1 149 ? 5.77 -26.438 3.143 1 91.75 149 THR B C 1
ATOM 4259 O O . THR B 1 149 ? 4.949 -25.672 3.637 1 91.75 149 THR B O 1
ATOM 4262 N N . GLU B 1 150 ? 6.754 -27 3.809 1 82.88 150 GLU B N 1
ATOM 4263 C CA . GLU B 1 150 ? 7.234 -26.359 5.027 1 82.88 150 GLU B CA 1
ATOM 4264 C C . GLU B 1 150 ? 7.949 -25.047 4.711 1 82.88 150 GLU B C 1
ATOM 4266 O O . GLU B 1 150 ? 8.969 -25.047 4.02 1 82.88 150 GLU B O 1
ATOM 4271 N N . ASP B 1 151 ? 7.391 -23.953 5.195 1 81.25 151 ASP B N 1
ATOM 4272 C CA . ASP B 1 151 ? 7.992 -22.672 4.832 1 81.25 151 ASP B CA 1
ATOM 4273 C C . ASP B 1 151 ? 8.047 -21.734 6.035 1 81.25 151 ASP B C 1
ATOM 4275 O O . ASP B 1 151 ? 8.164 -20.516 5.871 1 81.25 151 ASP B O 1
ATOM 4279 N N . SER B 1 152 ? 8 -22.312 7.188 1 78.75 152 SER B N 1
ATOM 4280 C CA . SER B 1 152 ? 7.938 -21.484 8.391 1 78.75 152 SER B CA 1
ATOM 4281 C C . SER B 1 152 ? 9.25 -20.75 8.625 1 78.75 152 SER B C 1
ATOM 4283 O O . SER B 1 152 ? 9.289 -19.766 9.359 1 78.75 152 SER B O 1
ATOM 4285 N N . LYS B 1 153 ? 10.305 -21.188 8 1 76.56 153 LYS B N 1
ATOM 4286 C CA . LYS B 1 153 ? 11.602 -20.562 8.211 1 76.56 153 LYS B CA 1
ATOM 4287 C C . LYS B 1 153 ? 11.922 -19.562 7.113 1 76.56 153 LYS B C 1
ATOM 4289 O O . LYS B 1 153 ? 13.047 -19.078 7.012 1 76.56 153 LYS B O 1
ATOM 4294 N N . SER B 1 154 ? 10.953 -19.266 6.336 1 78.56 154 SER B N 1
ATOM 4295 C CA . SER B 1 154 ? 11.102 -18.188 5.359 1 78.56 154 SER B CA 1
ATOM 4296 C C . SER B 1 154 ? 10.672 -16.844 5.945 1 78.56 154 SER B C 1
ATOM 4298 O O . SER B 1 154 ? 9.93 -16.797 6.926 1 78.56 154 SER B O 1
ATOM 4300 N N . LEU B 1 155 ? 11.219 -15.758 5.309 1 75 155 LEU B N 1
ATOM 4301 C CA . LEU B 1 155 ? 10.797 -14.438 5.754 1 75 155 LEU B CA 1
ATOM 4302 C C . LEU B 1 155 ? 9.305 -14.227 5.512 1 75 155 LEU B C 1
ATOM 4304 O O . LEU B 1 155 ? 8.625 -13.578 6.309 1 75 155 LEU B O 1
ATOM 4308 N N . HIS B 1 156 ? 8.789 -14.852 4.387 1 77.81 156 HIS B N 1
ATOM 4309 C CA . HIS B 1 156 ? 7.383 -14.734 4.02 1 77.81 156 HIS B CA 1
ATOM 4310 C C . HIS B 1 156 ? 6.793 -16.078 3.635 1 77.81 156 HIS B C 1
ATOM 4312 O O . HIS B 1 156 ? 6.801 -16.453 2.461 1 77.81 156 HIS B O 1
ATOM 4318 N N . PRO B 1 157 ? 6.18 -16.75 4.633 1 79.19 157 PRO B N 1
ATOM 4319 C CA . PRO B 1 157 ? 5.551 -18.047 4.332 1 79.19 157 PRO B CA 1
ATOM 4320 C C . PRO B 1 157 ? 4.289 -17.891 3.484 1 79.19 157 PRO B C 1
ATOM 4322 O O . PRO B 1 157 ? 3.547 -16.922 3.637 1 79.19 157 PRO B O 1
ATOM 4325 N N . LEU B 1 158 ? 4.082 -18.828 2.67 1 82.75 158 LEU B N 1
ATOM 4326 C CA . LEU B 1 158 ? 2.967 -18.766 1.734 1 82.75 158 LEU B CA 1
ATOM 4327 C C . LEU B 1 158 ? 2.012 -19.938 1.937 1 82.75 158 LEU B C 1
ATOM 4329 O O . LEU B 1 158 ? 0.874 -19.906 1.464 1 82.75 158 LEU B O 1
ATOM 4333 N N . SER B 1 159 ? 2.391 -20.906 2.654 1 85.75 159 SER B N 1
ATOM 4334 C CA . SER B 1 159 ? 1.663 -22.172 2.707 1 85.75 159 SER B CA 1
ATOM 4335 C C . SER B 1 159 ? 0.417 -22.062 3.578 1 85.75 159 SER B C 1
ATOM 4337 O O . SER B 1 159 ? -0.442 -22.953 3.559 1 85.75 159 SER B O 1
ATOM 4339 N N . THR B 1 160 ? 0.247 -21.016 4.262 1 86.25 160 THR B N 1
ATOM 4340 C CA . THR B 1 160 ? -0.972 -20.781 5.027 1 86.25 160 THR B CA 1
ATOM 4341 C C . THR B 1 160 ? -2.148 -20.5 4.102 1 86.25 160 THR B C 1
ATOM 4343 O O . THR B 1 160 ? -3.297 -20.797 4.434 1 86.25 160 THR B O 1
ATOM 4346 N N . LYS B 1 161 ? -1.869 -20.016 2.982 1 91.75 161 LYS B N 1
ATOM 4347 C CA . LYS B 1 161 ? -2.889 -19.547 2.049 1 91.75 161 LYS B CA 1
ATOM 4348 C C . LYS B 1 161 ? -3.088 -20.547 0.905 1 91.75 161 LYS B C 1
ATOM 4350 O O . LYS B 1 161 ? -4.203 -20.703 0.403 1 91.75 161 LYS B O 1
ATOM 4355 N N . PHE B 1 162 ? -1.927 -21.219 0.528 1 95.56 162 PHE B N 1
ATOM 4356 C CA . PHE B 1 162 ? -1.977 -22 -0.7 1 95.56 162 PHE B CA 1
ATOM 4357 C C . PHE B 1 162 ? -1.405 -23.391 -0.473 1 95.56 162 PHE B C 1
ATOM 4359 O O . PHE B 1 162 ? -0.688 -23.625 0.503 1 95.56 162 PHE B O 1
ATOM 4366 N N . GLY B 1 163 ? -1.756 -24.266 -1.435 1 96.75 163 GLY B N 1
ATOM 4367 C CA . GLY B 1 163 ? -1.099 -25.562 -1.516 1 96.75 163 GLY B CA 1
ATOM 4368 C C . GLY B 1 163 ? -1.954 -26.703 -0.989 1 96.75 163 GLY B C 1
ATOM 4369 O O . GLY B 1 163 ? -2.656 -26.547 0.012 1 96.75 163 GLY B O 1
ATOM 4370 N N . ALA B 1 164 ? -1.891 -27.812 -1.602 1 96.69 164 ALA B N 1
ATOM 4371 C CA . ALA B 1 164 ? -2.574 -29.031 -1.196 1 96.69 164 ALA B CA 1
ATOM 4372 C C . ALA B 1 164 ? -1.639 -29.953 -0.417 1 96.69 164 ALA B C 1
ATOM 4374 O O . ALA B 1 164 ? -0.457 -30.062 -0.748 1 96.69 164 ALA B O 1
ATOM 4375 N N . SER B 1 165 ? -2.156 -30.562 0.574 1 94.56 165 SER B N 1
ATOM 4376 C CA . SER B 1 165 ? -1.414 -31.641 1.23 1 94.56 165 SER B CA 1
ATOM 4377 C C . SER B 1 165 ? -1.251 -32.844 0.31 1 94.56 165 SER B C 1
ATOM 4379 O O . SER B 1 165 ? -1.888 -32.906 -0.743 1 94.56 165 SER B O 1
ATOM 4381 N N . LEU B 1 166 ? -0.367 -33.719 0.675 1 94.75 166 LEU B N 1
ATOM 4382 C CA . LEU B 1 166 ? -0.177 -34.938 -0.119 1 94.75 166 LEU B CA 1
ATOM 4383 C C . LEU B 1 166 ? -1.479 -35.719 -0.234 1 94.75 166 LEU B C 1
ATOM 4385 O O . LEU B 1 166 ? -1.805 -36.25 -1.306 1 94.75 166 LEU B O 1
ATOM 4389 N N . GLU B 1 167 ? -2.219 -35.75 0.841 1 93.31 167 GLU B N 1
ATOM 4390 C CA . GLU B 1 167 ? -3.506 -36.438 0.837 1 93.31 167 GLU B CA 1
ATOM 4391 C C . GLU B 1 167 ? -4.492 -35.75 -0.112 1 93.31 167 GLU B C 1
ATOM 4393 O O . GLU B 1 167 ? -5.16 -36.438 -0.902 1 93.31 167 GLU B O 1
ATOM 4398 N N . GLN B 1 168 ? -4.566 -34.531 -0.047 1 95 168 GLN B N 1
ATOM 4399 C CA . GLN B 1 168 ? -5.441 -33.75 -0.929 1 95 168 GLN B CA 1
ATOM 4400 C C . GLN B 1 168 ? -5.023 -33.906 -2.389 1 95 168 GLN B C 1
ATOM 4402 O O . GLN B 1 168 ? -5.867 -33.906 -3.285 1 95 168 GLN B O 1
ATOM 4407 N N . SER B 1 169 ? -3.732 -34.031 -2.547 1 98 169 SER B N 1
ATOM 4408 C CA . SER B 1 169 ? -3.189 -34.156 -3.898 1 98 169 SER B CA 1
ATOM 4409 C C . SER B 1 169 ? -3.746 -35.375 -4.625 1 98 169 SER B C 1
ATOM 4411 O O . SER B 1 169 ? -4.145 -35.281 -5.785 1 98 169 SER B O 1
ATOM 4413 N N . ARG B 1 170 ? -3.783 -36.469 -3.951 1 97.19 170 ARG B N 1
ATOM 4414 C CA . ARG B 1 170 ? -4.32 -37.688 -4.551 1 97.19 170 ARG B CA 1
ATOM 4415 C C . ARG B 1 170 ? -5.766 -37.469 -4.996 1 97.19 170 ARG B C 1
ATOM 4417 O O . ARG B 1 170 ? -6.137 -37.844 -6.109 1 97.19 170 ARG B O 1
ATOM 4424 N N . ARG B 1 171 ? -6.504 -36.875 -4.152 1 96.88 171 ARG B N 1
ATOM 4425 C CA . ARG B 1 171 ? -7.91 -36.625 -4.449 1 96.88 171 ARG B CA 1
ATOM 4426 C C . ARG B 1 171 ? -8.055 -35.656 -5.625 1 96.88 171 ARG B C 1
ATOM 4428 O O . ARG B 1 171 ? -8.875 -35.875 -6.52 1 96.88 171 ARG B O 1
ATOM 4435 N N . LEU B 1 172 ? -7.301 -34.625 -5.637 1 98.44 172 LEU B N 1
ATOM 4436 C CA . LEU B 1 172 ? -7.387 -33.625 -6.672 1 98.44 172 LEU B CA 1
ATOM 4437 C C . LEU B 1 172 ? -7.008 -34.188 -8.031 1 98.44 172 LEU B C 1
ATOM 4439 O O . LEU B 1 172 ? -7.605 -33.844 -9.055 1 98.44 172 LEU B O 1
ATOM 4443 N N . LEU B 1 173 ? -6.035 -35.062 -8.047 1 98.81 173 LEU B N 1
ATOM 4444 C CA . LEU B 1 173 ? -5.617 -35.688 -9.289 1 98.81 173 LEU B CA 1
ATOM 4445 C C . LEU B 1 173 ? -6.727 -36.594 -9.844 1 98.81 173 LEU B C 1
ATOM 4447 O O . LEU B 1 173 ? -6.965 -36.594 -11.055 1 98.81 173 LEU B O 1
ATOM 4451 N N . ALA B 1 174 ? -7.398 -37.281 -8.961 1 98.5 174 ALA B N 1
ATOM 4452 C CA . ALA B 1 174 ? -8.531 -38.094 -9.383 1 98.5 174 ALA B CA 1
ATOM 4453 C C . ALA B 1 174 ? -9.664 -37.219 -9.93 1 98.5 174 ALA B C 1
ATOM 4455 O O . ALA B 1 174 ? -10.266 -37.562 -10.953 1 98.5 174 ALA B O 1
ATOM 4456 N N . VAL B 1 175 ? -9.922 -36.156 -9.258 1 98.25 175 VAL B N 1
ATOM 4457 C CA . VAL B 1 175 ? -10.969 -35.219 -9.695 1 98.25 175 VAL B CA 1
ATOM 4458 C C . VAL B 1 175 ? -10.633 -34.656 -11.07 1 98.25 175 VAL B C 1
ATOM 4460 O O . VAL B 1 175 ? -11.5 -34.562 -11.945 1 98.25 175 VAL B O 1
ATOM 4463 N N . ALA B 1 176 ? -9.398 -34.281 -11.266 1 98.69 176 ALA B N 1
ATOM 4464 C CA . ALA B 1 176 ? -8.961 -33.75 -12.555 1 98.69 176 ALA B CA 1
ATOM 4465 C C . ALA B 1 176 ? -9.188 -34.75 -13.672 1 98.69 176 ALA B C 1
ATOM 4467 O O . ALA B 1 176 ? -9.641 -34.406 -14.766 1 98.69 176 ALA B O 1
ATOM 4468 N N . ARG B 1 177 ? -8.859 -36 -13.383 1 98.12 177 ARG B N 1
ATOM 4469 C CA . ARG B 1 177 ? -9.07 -37.031 -14.367 1 98.12 177 ARG B CA 1
ATOM 4470 C C . ARG B 1 177 ? -10.547 -37.156 -14.727 1 98.12 177 ARG B C 1
ATOM 4472 O O . ARG B 1 177 ? -10.898 -37.281 -15.906 1 98.12 177 ARG B O 1
ATOM 4479 N N . ASN B 1 178 ? -11.359 -37.125 -13.75 1 97.88 178 ASN B N 1
ATOM 4480 C CA . ASN B 1 178 ? -12.805 -37.25 -13.953 1 97.88 178 ASN B CA 1
ATOM 4481 C C . ASN B 1 178 ? -13.352 -36.062 -14.758 1 97.88 178 ASN B C 1
ATOM 4483 O O . ASN B 1 178 ? -14.312 -36.219 -15.508 1 97.88 178 ASN B O 1
ATOM 4487 N N . LEU B 1 179 ? -12.766 -34.938 -14.656 1 97.94 179 LEU B N 1
ATOM 4488 C CA . LEU B 1 179 ? -13.211 -33.719 -15.344 1 97.94 179 LEU B CA 1
ATOM 4489 C C . LEU B 1 179 ? -12.547 -33.594 -16.703 1 97.94 179 LEU B C 1
ATOM 4491 O O . LEU B 1 179 ? -12.789 -32.625 -17.438 1 97.94 179 LEU B O 1
ATOM 4495 N N . ASN B 1 180 ? -11.609 -34.5 -17.047 1 97.56 180 ASN B N 1
ATOM 4496 C CA . ASN B 1 180 ? -10.852 -34.5 -18.297 1 97.56 180 ASN B CA 1
ATOM 4497 C C . ASN B 1 180 ? -9.945 -33.281 -18.406 1 97.56 180 ASN B C 1
ATOM 4499 O O . ASN B 1 180 ? -9.883 -32.625 -19.453 1 97.56 180 ASN B O 1
ATOM 4503 N N . ILE B 1 181 ? -9.398 -32.906 -17.297 1 97.94 181 ILE B N 1
ATOM 4504 C CA . ILE B 1 181 ? -8.406 -31.844 -17.25 1 97.94 181 ILE B CA 1
ATOM 4505 C C . ILE B 1 181 ? -7.008 -32.438 -17.125 1 97.94 181 ILE B C 1
ATOM 4507 O O . ILE B 1 181 ? -6.773 -33.312 -16.281 1 97.94 181 ILE B O 1
ATOM 4511 N N . ALA B 1 182 ? -6.113 -32.031 -17.969 1 98.38 182 ALA B N 1
ATOM 4512 C CA . ALA B 1 182 ? -4.742 -32.562 -17.922 1 98.38 182 ALA B CA 1
ATOM 4513 C C . ALA B 1 182 ? -3.951 -31.906 -16.781 1 98.38 182 ALA B C 1
ATOM 4515 O O . ALA B 1 182 ? -3.885 -30.688 -16.688 1 98.38 182 ALA B O 1
ATOM 4516 N N . VAL B 1 183 ? -3.477 -32.75 -15.93 1 98.81 183 VAL B N 1
ATOM 4517 C CA . VAL B 1 183 ? -2.467 -32.312 -14.969 1 98.81 183 VAL B CA 1
ATOM 4518 C C . VAL B 1 183 ? -1.088 -32.781 -15.414 1 98.81 183 VAL B C 1
ATOM 4520 O O . VAL B 1 183 ? -0.858 -34 -15.555 1 98.81 183 VAL B O 1
ATOM 4523 N N . ILE B 1 184 ? -0.202 -31.828 -15.609 1 98.81 184 ILE B N 1
ATOM 4524 C CA . ILE B 1 184 ? 1.033 -32.219 -16.281 1 98.81 184 ILE B CA 1
ATOM 4525 C C . ILE B 1 184 ? 2.195 -32.156 -15.281 1 98.81 184 ILE B C 1
ATOM 4527 O O . ILE B 1 184 ? 3.309 -32.594 -15.602 1 98.81 184 ILE B O 1
ATOM 4531 N N . GLY B 1 185 ? 1.922 -31.594 -14.109 1 98.75 185 GLY B N 1
ATOM 4532 C CA . GLY B 1 185 ? 3.053 -31.469 -13.203 1 98.75 185 GLY B CA 1
ATOM 4533 C C . GLY B 1 185 ? 2.676 -30.906 -11.844 1 98.75 185 GLY B C 1
ATOM 4534 O O . GLY B 1 185 ? 1.511 -30.969 -11.445 1 98.75 185 GLY B O 1
ATOM 4535 N N . VAL B 1 186 ? 3.797 -30.531 -11.078 1 98.88 186 VAL B N 1
ATOM 4536 C CA . VAL B 1 186 ? 3.715 -30.062 -9.695 1 98.88 186 VAL B CA 1
ATOM 4537 C C . VAL B 1 186 ? 4.52 -28.781 -9.531 1 98.88 186 VAL B C 1
ATOM 4539 O O . VAL B 1 186 ? 5.551 -28.594 -10.188 1 98.88 186 VAL B O 1
ATOM 4542 N N . CYS B 1 187 ? 3.951 -27.906 -8.773 1 98.75 187 CYS B N 1
ATOM 4543 C CA . CYS B 1 187 ? 4.719 -26.719 -8.375 1 98.75 187 CYS B CA 1
ATOM 4544 C C . CYS B 1 187 ? 4.676 -26.531 -6.859 1 98.75 187 CYS B C 1
ATOM 4546 O O . CYS B 1 187 ? 3.781 -27.062 -6.191 1 98.75 187 CYS B O 1
ATOM 4548 N N . PHE B 1 188 ? 5.664 -25.844 -6.328 1 97.88 188 PHE B N 1
ATOM 4549 C CA . PHE B 1 188 ? 5.691 -25.469 -4.918 1 97.88 188 PHE B CA 1
ATOM 4550 C C . PHE B 1 188 ? 6.43 -24.156 -4.723 1 97.88 188 PHE B C 1
ATOM 4552 O O . PHE B 1 188 ? 7.008 -23.609 -5.668 1 97.88 188 PHE B O 1
ATOM 4559 N N . HIS B 1 189 ? 6.309 -23.609 -3.58 1 96.25 189 HIS B N 1
ATOM 4560 C CA . HIS B 1 189 ? 7.062 -22.422 -3.158 1 96.25 189 HIS B CA 1
ATOM 4561 C C . HIS B 1 189 ? 7.484 -22.531 -1.697 1 96.25 189 HIS B C 1
ATOM 4563 O O . HIS B 1 189 ? 6.652 -22.781 -0.823 1 96.25 189 HIS B O 1
ATOM 4569 N N . VAL B 1 190 ? 8.68 -22.312 -1.442 1 94.31 190 VAL B N 1
ATOM 4570 C CA . VAL B 1 190 ? 9.227 -22.547 -0.11 1 94.31 190 VAL B CA 1
ATOM 4571 C C . VAL B 1 190 ? 9.164 -21.266 0.713 1 94.31 190 VAL B C 1
ATOM 4573 O O . VAL B 1 190 ? 9.742 -21.188 1.799 1 94.31 190 VAL B O 1
ATOM 4576 N N . GLY B 1 191 ? 8.508 -20.297 0.224 1 90.25 191 GLY B N 1
ATOM 4577 C CA . GLY B 1 191 ? 8.438 -19 0.874 1 90.25 191 GLY B CA 1
ATOM 4578 C C . GLY B 1 191 ? 9.453 -18.016 0.331 1 90.25 191 GLY B C 1
ATOM 4579 O O . GLY B 1 191 ? 10.477 -18.406 -0.233 1 90.25 191 GLY B O 1
ATOM 4580 N N . SER B 1 192 ? 9.18 -16.766 0.544 1 86.88 192 SER B N 1
ATOM 4581 C CA . SER B 1 192 ? 10.078 -15.727 0.059 1 86.88 192 SER B CA 1
ATOM 4582 C C . SER B 1 192 ? 11.312 -15.609 0.949 1 86.88 192 SER B C 1
ATOM 4584 O O . SER B 1 192 ? 11.203 -15.648 2.176 1 86.88 192 SER B O 1
ATOM 4586 N N . ALA B 1 193 ? 12.43 -15.523 0.302 1 83.38 193 ALA B N 1
ATOM 4587 C CA . ALA B 1 193 ? 13.703 -15.43 1.015 1 83.38 193 ALA B CA 1
ATOM 4588 C C . ALA B 1 193 ? 13.867 -16.594 1.999 1 83.38 193 ALA B C 1
ATOM 4590 O O . ALA B 1 193 ? 14.016 -16.375 3.205 1 83.38 193 ALA B O 1
ATOM 4591 N N . CYS B 1 194 ? 13.93 -17.703 1.399 1 86.25 194 CYS B N 1
ATOM 4592 C CA . CYS B 1 194 ? 14.039 -18.938 2.174 1 86.25 194 CYS B CA 1
ATOM 4593 C C . CYS B 1 194 ? 15.391 -19.016 2.871 1 86.25 194 CYS B C 1
ATOM 4595 O O . CYS B 1 194 ? 16.422 -18.766 2.256 1 86.25 194 CYS B O 1
ATOM 4597 N N . GLN B 1 195 ? 15.383 -19.484 4.121 1 86.44 195 GLN B N 1
ATOM 4598 C CA . GLN B 1 195 ? 16.625 -19.469 4.891 1 86.44 195 GLN B CA 1
ATOM 4599 C C . GLN B 1 195 ? 17.125 -20.891 5.145 1 86.44 195 GLN B C 1
ATOM 4601 O O . GLN B 1 195 ? 18.094 -21.094 5.871 1 86.44 195 GLN B O 1
ATOM 4606 N N . ARG B 1 196 ? 16.469 -21.969 4.562 1 90.25 196 ARG B N 1
ATOM 4607 C CA . ARG B 1 196 ? 16.844 -23.359 4.75 1 90.25 196 ARG B CA 1
ATOM 4608 C C . ARG B 1 196 ? 16.797 -24.125 3.43 1 90.25 196 ARG B C 1
ATOM 4610 O O . ARG B 1 196 ? 15.711 -24.422 2.922 1 90.25 196 ARG B O 1
ATOM 4617 N N . VAL B 1 197 ? 17.938 -24.5 2.902 1 92.56 197 VAL B N 1
ATOM 4618 C CA . VAL B 1 197 ? 18.047 -25.234 1.644 1 92.56 197 VAL B CA 1
ATOM 4619 C C . VAL B 1 197 ? 17.234 -26.516 1.712 1 92.56 197 VAL B C 1
ATOM 4621 O O . VAL B 1 197 ? 16.656 -26.953 0.71 1 92.56 197 VAL B O 1
ATOM 4624 N N . GLN B 1 198 ? 17.156 -27.109 2.867 1 94.31 198 GLN B N 1
ATOM 4625 C CA . GLN B 1 198 ? 16.469 -28.375 3.084 1 94.31 198 GLN B CA 1
ATOM 4626 C C . GLN B 1 198 ? 14.992 -28.266 2.697 1 94.31 198 GLN B C 1
ATOM 4628 O O . GLN B 1 198 ? 14.352 -29.266 2.359 1 94.31 198 GLN B O 1
ATOM 4633 N N . ASN B 1 199 ? 14.477 -27.094 2.768 1 94.69 199 ASN B N 1
ATOM 4634 C CA . ASN B 1 199 ? 13.086 -26.891 2.365 1 94.69 199 ASN B CA 1
ATOM 4635 C C . ASN B 1 199 ? 12.875 -27.234 0.894 1 94.69 199 ASN B C 1
ATOM 4637 O O . ASN B 1 199 ? 11.852 -27.828 0.528 1 94.69 199 ASN B O 1
ATOM 4641 N N . TYR B 1 200 ? 13.867 -26.922 0.091 1 96.38 200 TYR B N 1
ATOM 4642 C CA . TYR B 1 200 ? 13.797 -27.297 -1.319 1 96.38 200 TYR B CA 1
ATOM 4643 C C . TYR B 1 200 ? 13.891 -28.812 -1.497 1 96.38 200 TYR B C 1
ATOM 4645 O O . TYR B 1 200 ? 13.133 -29.391 -2.273 1 96.38 200 TYR B O 1
ATOM 4653 N N . GLU B 1 201 ? 14.789 -29.359 -0.796 1 96.62 201 GLU B N 1
ATOM 4654 C CA . GLU B 1 201 ? 15.016 -30.797 -0.918 1 96.62 201 GLU B CA 1
ATOM 4655 C C . GLU B 1 201 ? 13.758 -31.594 -0.552 1 96.62 201 GLU B C 1
ATOM 4657 O O . GLU B 1 201 ? 13.352 -32.5 -1.283 1 96.62 201 GLU B O 1
ATOM 4662 N N . GLU B 1 202 ? 13.211 -31.188 0.531 1 96.69 202 GLU B N 1
ATOM 4663 C CA . GLU B 1 202 ? 11.992 -31.844 0.994 1 96.69 202 GLU B CA 1
ATOM 4664 C C . GLU B 1 202 ? 10.844 -31.625 0.018 1 96.69 202 GLU B C 1
ATOM 4666 O O . GLU B 1 202 ? 10.07 -32.562 -0.259 1 96.69 202 GLU B O 1
ATOM 4671 N N . ALA B 1 203 ? 10.719 -30.453 -0.477 1 97.44 203 ALA B N 1
ATOM 4672 C CA . ALA B 1 203 ? 9.641 -30.125 -1.406 1 97.44 203 ALA B CA 1
ATOM 4673 C C . ALA B 1 203 ? 9.789 -30.891 -2.717 1 97.44 203 ALA B C 1
ATOM 4675 O O . ALA B 1 203 ? 8.805 -31.328 -3.299 1 97.44 203 ALA B O 1
ATOM 4676 N N . ILE B 1 204 ? 11 -31.031 -3.176 1 98.5 204 ILE B N 1
ATOM 4677 C CA . ILE B 1 204 ? 11.266 -31.781 -4.402 1 98.5 204 ILE B CA 1
ATOM 4678 C C . ILE B 1 204 ? 10.922 -33.25 -4.203 1 98.5 204 ILE B C 1
ATOM 4680 O O . ILE B 1 204 ? 10.328 -33.875 -5.082 1 98.5 204 ILE B O 1
ATOM 4684 N N . ALA B 1 205 ? 11.266 -33.75 -3.061 1 98.38 205 ALA B N 1
ATOM 4685 C CA . ALA B 1 205 ? 10.898 -35.125 -2.732 1 98.38 205 ALA B CA 1
ATOM 4686 C C . ALA B 1 205 ? 9.383 -35.281 -2.73 1 98.38 205 ALA B C 1
ATOM 4688 O O . ALA B 1 205 ? 8.859 -36.281 -3.285 1 98.38 205 ALA B O 1
ATOM 4689 N N . ASP B 1 206 ? 8.719 -34.375 -2.102 1 98.19 206 ASP B N 1
ATOM 4690 C CA . ASP B 1 206 ? 7.262 -34.438 -2.064 1 98.19 206 ASP B CA 1
ATOM 4691 C C . ASP B 1 206 ? 6.672 -34.312 -3.469 1 98.19 206 ASP B C 1
ATOM 4693 O O . ASP B 1 206 ? 5.707 -35.031 -3.793 1 98.19 206 ASP B O 1
ATOM 4697 N N . ALA B 1 207 ? 7.238 -33.469 -4.258 1 98.75 207 ALA B N 1
ATOM 4698 C CA . ALA B 1 207 ? 6.781 -33.312 -5.637 1 98.75 207 ALA B CA 1
ATOM 4699 C C . ALA B 1 207 ? 6.918 -34.625 -6.395 1 98.75 207 ALA B C 1
ATOM 4701 O O . ALA B 1 207 ? 6.035 -35 -7.172 1 98.75 207 ALA B O 1
ATOM 4702 N N . HIS B 1 208 ? 8.031 -35.281 -6.152 1 98.75 208 HIS B N 1
ATOM 4703 C CA . HIS B 1 208 ? 8.25 -36.562 -6.793 1 98.75 208 HIS B CA 1
ATOM 4704 C C . HIS B 1 208 ? 7.156 -37.562 -6.422 1 98.75 208 HIS B C 1
ATOM 4706 O O . HIS B 1 208 ? 6.668 -38.312 -7.281 1 98.75 208 HIS B O 1
ATOM 4712 N N . ARG B 1 209 ? 6.801 -37.594 -5.191 1 98.56 209 ARG B N 1
ATOM 4713 C CA . ARG B 1 209 ? 5.711 -38.469 -4.75 1 98.56 209 ARG B CA 1
ATOM 4714 C C . ARG B 1 209 ? 4.414 -38.125 -5.473 1 98.56 209 ARG B C 1
ATOM 4716 O O . ARG B 1 209 ? 3.682 -39.031 -5.895 1 98.56 209 ARG B O 1
ATOM 4723 N N . VAL B 1 210 ? 4.133 -36.875 -5.625 1 98.75 210 VAL B N 1
ATOM 4724 C CA . VAL B 1 210 ? 2.91 -36.438 -6.281 1 98.75 210 VAL B CA 1
ATOM 4725 C C . VAL B 1 210 ? 2.965 -36.812 -7.766 1 98.75 210 VAL B C 1
ATOM 4727 O O . VAL B 1 210 ? 1.943 -37.125 -8.367 1 98.75 210 VAL B O 1
ATOM 4730 N N . PHE B 1 211 ? 4.148 -36.719 -8.398 1 98.81 211 PHE B N 1
ATOM 4731 C CA . PHE B 1 211 ? 4.32 -37.188 -9.766 1 98.81 211 PHE B CA 1
ATOM 4732 C C . PHE B 1 211 ? 3.859 -38.625 -9.914 1 98.81 211 PHE B C 1
ATOM 4734 O O . PHE B 1 211 ? 3.129 -38.969 -10.844 1 98.81 211 PHE B O 1
ATOM 4741 N N . GLU B 1 212 ? 4.266 -39.438 -8.953 1 98.31 212 GLU B N 1
ATOM 4742 C CA . GLU B 1 212 ? 3.895 -40.844 -8.977 1 98.31 212 GLU B CA 1
ATOM 4743 C C . GLU B 1 212 ? 2.385 -41.031 -8.844 1 98.31 212 GLU B C 1
ATOM 4745 O O . GLU B 1 212 ? 1.783 -41.812 -9.555 1 98.31 212 GLU B O 1
ATOM 4750 N N . MET B 1 213 ? 1.798 -40.281 -7.973 1 98.5 213 MET B N 1
ATOM 4751 C CA . MET B 1 213 ? 0.345 -40.312 -7.824 1 98.5 213 MET B CA 1
ATOM 4752 C C . MET B 1 213 ? -0.34 -39.938 -9.141 1 98.5 213 MET B C 1
ATOM 4754 O O . MET B 1 213 ? -1.332 -40.562 -9.523 1 98.5 213 MET B O 1
ATOM 4758 N N . GLY B 1 214 ? 0.186 -38.906 -9.758 1 98.62 214 GLY B N 1
ATOM 4759 C CA . GLY B 1 214 ? -0.386 -38.438 -11.008 1 98.62 214 GLY B CA 1
ATOM 4760 C C . GLY B 1 214 ? -0.332 -39.469 -12.109 1 98.62 214 GLY B C 1
ATOM 4761 O O . GLY B 1 214 ? -1.316 -39.688 -12.82 1 98.62 214 GLY B O 1
ATOM 4762 N N . ARG B 1 215 ? 0.79 -40.156 -12.227 1 98.12 215 ARG B N 1
ATOM 4763 C CA . ARG B 1 215 ? 0.938 -41.219 -13.211 1 98.12 215 ARG B CA 1
ATOM 4764 C C . ARG B 1 215 ? -0.034 -42.375 -12.938 1 98.12 215 ARG B C 1
ATOM 4766 O O . ARG B 1 215 ? -0.617 -42.938 -13.867 1 98.12 215 ARG B O 1
ATOM 4773 N N . GLN B 1 216 ? -0.166 -42.656 -11.703 1 97.88 216 GLN B N 1
ATOM 4774 C CA . GLN B 1 216 ? -1.087 -43.719 -11.312 1 97.88 216 GLN B CA 1
ATOM 4775 C C . GLN B 1 216 ? -2.523 -43.375 -11.688 1 97.88 216 GLN B C 1
ATOM 4777 O O . GLN B 1 216 ? -3.314 -44.25 -12.031 1 97.88 216 GLN B O 1
ATOM 4782 N N . GLU B 1 217 ? -2.857 -42.125 -11.633 1 97.44 217 GLU B N 1
ATOM 4783 C CA . GLU B 1 217 ? -4.203 -41.656 -11.977 1 97.44 217 GLU B CA 1
ATOM 4784 C C . GLU B 1 217 ? -4.359 -41.469 -13.484 1 97.44 217 GLU B C 1
ATOM 4786 O O . GLU B 1 217 ? -5.445 -41.156 -13.961 1 97.44 217 GLU B O 1
ATOM 4791 N N . GLY B 1 218 ? -3.248 -41.594 -14.258 1 97.62 218 GLY B N 1
ATOM 4792 C CA . GLY B 1 218 ? -3.33 -41.594 -15.711 1 97.62 218 GLY B CA 1
ATOM 4793 C C . GLY B 1 218 ? -2.887 -40.25 -16.312 1 97.62 218 GLY B C 1
ATOM 4794 O O . GLY B 1 218 ? -3.061 -40.031 -17.516 1 97.62 218 GLY B O 1
ATOM 4795 N N . HIS B 1 219 ? -2.332 -39.344 -15.555 1 98.56 219 HIS B N 1
ATOM 4796 C CA . HIS B 1 219 ? -1.83 -38.094 -16.078 1 98.56 219 HIS B CA 1
ATOM 4797 C C . HIS B 1 219 ? -0.416 -38.25 -16.625 1 98.56 219 HIS B C 1
ATOM 4799 O O . HIS B 1 219 ? 0.386 -39 -16.078 1 98.56 219 HIS B O 1
ATOM 4805 N N . GLU B 1 220 ? -0.091 -37.562 -17.672 1 98.31 220 GLU B N 1
ATOM 4806 C CA . GLU B 1 220 ? 1.272 -37.469 -18.188 1 98.31 220 GLU B CA 1
ATOM 4807 C C . GLU B 1 220 ? 2.078 -36.406 -17.453 1 98.31 220 GLU B C 1
ATOM 4809 O O . GLU B 1 220 ? 2.164 -35.25 -17.922 1 98.31 220 GLU B O 1
ATOM 4814 N N . MET B 1 221 ? 2.688 -36.812 -16.406 1 98.62 221 MET B N 1
ATOM 4815 C CA . MET B 1 221 ? 3.422 -35.906 -15.539 1 98.62 221 MET B CA 1
ATOM 4816 C C . MET B 1 221 ? 4.816 -35.625 -16.094 1 98.62 221 MET B C 1
ATOM 4818 O O . MET B 1 221 ? 5.625 -36.531 -16.234 1 98.62 221 MET B O 1
ATOM 4822 N N . HIS B 1 222 ? 5.137 -34.344 -16.422 1 98.75 222 HIS B N 1
ATOM 4823 C CA . HIS B 1 222 ? 6.445 -34.062 -17 1 98.75 222 HIS B CA 1
ATOM 4824 C C . HIS B 1 222 ? 6.875 -32.625 -16.766 1 98.75 222 HIS B C 1
ATOM 4826 O O . HIS B 1 222 ? 7.727 -32.094 -17.484 1 98.75 222 HIS B O 1
ATOM 4832 N N . PHE B 1 223 ? 6.27 -31.922 -15.773 1 98.81 223 PHE B N 1
ATOM 4833 C CA . PHE B 1 223 ? 6.562 -30.516 -15.531 1 98.81 223 PHE B CA 1
ATOM 4834 C C . PHE B 1 223 ? 6.742 -30.25 -14.047 1 98.81 223 PHE B C 1
ATOM 4836 O O . PHE B 1 223 ? 5.855 -30.562 -13.242 1 98.81 223 PHE B O 1
ATOM 4843 N N . LEU B 1 224 ? 7.887 -29.688 -13.641 1 98.94 224 LEU B N 1
ATOM 4844 C CA . LEU B 1 224 ? 8.156 -29.344 -12.25 1 98.94 224 LEU B CA 1
ATOM 4845 C C . LEU B 1 224 ? 8.539 -27.859 -12.125 1 98.94 224 LEU B C 1
ATOM 4847 O O . LEU B 1 224 ? 9.484 -27.406 -12.766 1 98.94 224 LEU B O 1
ATOM 4851 N N . ASP B 1 225 ? 7.77 -27.125 -11.398 1 98.88 225 ASP B N 1
ATOM 4852 C CA . ASP B 1 225 ? 8.086 -25.75 -11.031 1 98.88 225 ASP B CA 1
ATOM 4853 C C . ASP B 1 225 ? 8.594 -25.672 -9.594 1 98.88 225 ASP B C 1
ATOM 4855 O O . ASP B 1 225 ? 7.824 -25.828 -8.648 1 98.88 225 ASP B O 1
ATOM 4859 N N . ILE B 1 226 ? 9.844 -25.312 -9.438 1 98.62 226 ILE B N 1
ATOM 4860 C CA . ILE B 1 226 ? 10.438 -25.375 -8.109 1 98.62 226 ILE B CA 1
ATOM 4861 C C . ILE B 1 226 ? 10.281 -24.031 -7.406 1 98.62 226 ILE B C 1
ATOM 4863 O O . ILE B 1 226 ? 10.922 -23.781 -6.387 1 98.62 226 ILE B O 1
ATOM 4867 N N . GLY B 1 227 ? 9.531 -23.156 -7.973 1 97.56 227 GLY B N 1
ATOM 4868 C CA . GLY B 1 227 ? 9.117 -21.922 -7.309 1 97.56 227 GLY B CA 1
ATOM 4869 C C . GLY B 1 227 ? 10.242 -20.922 -7.148 1 97.56 227 GLY B C 1
ATOM 4870 O O . GLY B 1 227 ? 11.141 -20.859 -7.992 1 97.56 227 GLY B O 1
ATOM 4871 N N . GLY B 1 228 ? 9.984 -19.969 -6.188 1 95.75 228 GLY B N 1
ATOM 4872 C CA . GLY B 1 228 ? 10.953 -18.938 -5.855 1 95.75 228 GLY B CA 1
ATOM 4873 C C . GLY B 1 228 ? 11.617 -19.156 -4.508 1 95.75 228 GLY B C 1
ATOM 4874 O O . GLY B 1 228 ? 11.922 -20.297 -4.133 1 95.75 228 GLY B O 1
ATOM 4875 N N . GLY B 1 229 ? 11.992 -18.031 -3.91 1 93.25 229 GLY B N 1
ATOM 4876 C CA . GLY B 1 229 ? 12.609 -18.094 -2.596 1 93.25 229 GLY B CA 1
ATOM 4877 C C . GLY B 1 229 ? 14.109 -17.859 -2.631 1 93.25 229 GLY B C 1
ATOM 4878 O O . GLY B 1 229 ? 14.758 -17.812 -1.585 1 93.25 229 GLY B O 1
ATOM 4879 N N . PHE B 1 230 ? 14.641 -17.594 -3.775 1 95.81 230 PHE B N 1
ATOM 4880 C CA . PHE B 1 230 ? 16.078 -17.375 -3.955 1 95.81 230 PHE B CA 1
ATOM 4881 C C . PHE B 1 230 ? 16.5 -16.031 -3.389 1 95.81 230 PHE B C 1
ATOM 4883 O O . PHE B 1 230 ? 15.719 -15.07 -3.418 1 95.81 230 PHE B O 1
ATOM 4890 N N . PRO B 1 231 ? 17.688 -16 -2.883 1 93.56 231 PRO B N 1
ATOM 4891 C CA . PRO B 1 231 ? 18.156 -14.734 -2.311 1 93.56 231 PRO B CA 1
ATOM 4892 C C . PRO B 1 231 ? 18.344 -13.656 -3.367 1 93.56 231 PRO B C 1
ATOM 4894 O O . PRO B 1 231 ? 18.781 -13.945 -4.484 1 93.56 231 PRO B O 1
ATOM 4897 N N . GLY B 1 232 ? 18.094 -12.422 -2.928 1 92.25 232 GLY B N 1
ATOM 4898 C CA . GLY B 1 232 ? 18.234 -11.289 -3.83 1 92.25 232 GLY B CA 1
ATOM 4899 C C . GLY B 1 232 ? 19.625 -10.68 -3.812 1 92.25 232 GLY B C 1
ATOM 4900 O O . GLY B 1 232 ? 20 -9.961 -4.734 1 92.25 232 GLY B O 1
ATOM 4901 N N . THR B 1 233 ? 20.344 -10.93 -2.758 1 91.81 233 THR B N 1
ATOM 4902 C CA . THR B 1 233 ? 21.672 -10.336 -2.605 1 91.81 233 THR B CA 1
ATOM 4903 C C . THR B 1 233 ? 22.703 -11.414 -2.322 1 91.81 233 THR B C 1
ATOM 4905 O O . THR B 1 233 ? 22.375 -12.508 -1.865 1 91.81 233 THR B O 1
ATOM 4908 N N . GLU B 1 234 ? 23.953 -11.07 -2.531 1 90.25 234 GLU B N 1
ATOM 4909 C CA . GLU B 1 234 ? 25.047 -12.016 -2.361 1 90.25 234 GLU B CA 1
ATOM 4910 C C . GLU B 1 234 ? 25.359 -12.234 -0.885 1 90.25 234 GLU B C 1
ATOM 4912 O O . GLU B 1 234 ? 25.969 -13.242 -0.518 1 90.25 234 GLU B O 1
ATOM 4917 N N . SER B 1 235 ? 24.891 -11.344 -0.044 1 86.5 235 SER B N 1
ATOM 4918 C CA . SER B 1 235 ? 25.203 -11.43 1.379 1 86.5 235 SER B CA 1
ATOM 4919 C C . SER B 1 235 ? 24.156 -12.266 2.123 1 86.5 235 SER B C 1
ATOM 4921 O O . SER B 1 235 ? 24.328 -12.547 3.312 1 86.5 235 SER B O 1
ATOM 4923 N N . PHE B 1 236 ? 23.203 -12.633 1.408 1 87.69 236 PHE B N 1
ATOM 4924 C CA . PHE B 1 236 ? 22.156 -13.438 2.027 1 87.69 236 PHE B CA 1
ATOM 4925 C C . PHE B 1 236 ? 22.672 -14.836 2.361 1 87.69 236 PHE B C 1
ATOM 4927 O O . PHE B 1 236 ? 23.484 -15.391 1.624 1 87.69 236 PHE B O 1
ATOM 4934 N N . VAL B 1 237 ? 22.25 -15.461 3.51 1 88.81 237 VAL B N 1
ATOM 4935 C CA . VAL B 1 237 ? 22.578 -16.828 3.926 1 88.81 237 VAL B CA 1
ATOM 4936 C C . VAL B 1 237 ? 21.297 -17.641 4.062 1 88.81 237 VAL B C 1
ATOM 4938 O O . VAL B 1 237 ? 20.422 -17.297 4.855 1 88.81 237 VAL B O 1
ATOM 4941 N N . PRO B 1 238 ? 21.297 -18.703 3.26 1 93.19 238 PRO B N 1
ATOM 4942 C CA . PRO B 1 238 ? 22.297 -19.25 2.334 1 93.19 238 PRO B CA 1
ATOM 4943 C C . PRO B 1 238 ? 22.406 -18.438 1.041 1 93.19 238 PRO B C 1
ATOM 4945 O O . PRO B 1 238 ? 21.438 -17.797 0.634 1 93.19 238 PRO B O 1
ATOM 4948 N N . THR B 1 239 ? 23.641 -18.547 0.488 1 94.69 239 THR B N 1
ATOM 4949 C CA . THR B 1 239 ? 23.812 -17.906 -0.813 1 94.69 239 THR B CA 1
ATOM 4950 C C . THR B 1 239 ? 23 -18.641 -1.884 1 94.69 239 THR B C 1
ATOM 4952 O O . THR B 1 239 ? 22.5 -19.734 -1.647 1 94.69 239 THR B O 1
ATOM 4955 N N . PHE B 1 240 ? 22.938 -18 -3.029 1 96.81 240 PHE B N 1
ATOM 4956 C CA . PHE B 1 240 ? 22.25 -18.625 -4.148 1 96.81 240 PHE B CA 1
ATOM 4957 C C . PHE B 1 240 ? 22.938 -19.922 -4.551 1 96.81 240 PHE B C 1
ATOM 4959 O O . PHE B 1 240 ? 22.281 -20.922 -4.824 1 96.81 240 PHE B O 1
ATOM 4966 N N . GLU B 1 241 ? 24.219 -19.891 -4.52 1 96.75 241 GLU B N 1
ATOM 4967 C CA . GLU B 1 241 ? 25.016 -21.047 -4.926 1 96.75 241 GLU B CA 1
ATOM 4968 C C . GLU B 1 241 ? 24.797 -22.219 -3.975 1 96.75 241 GLU B C 1
ATOM 4970 O O . GLU B 1 241 ? 24.703 -23.375 -4.41 1 96.75 241 GLU B O 1
ATOM 4975 N N . GLU B 1 242 ? 24.719 -21.891 -2.742 1 96.38 242 GLU B N 1
ATOM 4976 C CA . GLU B 1 242 ? 24.453 -22.938 -1.754 1 96.38 242 GLU B CA 1
ATOM 4977 C C . GLU B 1 242 ? 23.078 -23.547 -1.963 1 96.38 242 GLU B C 1
ATOM 4979 O O . GLU B 1 242 ? 22.922 -24.781 -1.897 1 96.38 242 GLU B O 1
ATOM 4984 N N . MET B 1 243 ? 22.141 -22.781 -2.219 1 96.44 243 MET B N 1
ATOM 4985 C CA . MET B 1 243 ? 20.781 -23.266 -2.488 1 96.44 243 MET B CA 1
ATOM 4986 C C . MET B 1 243 ? 20.75 -24.125 -3.752 1 96.44 243 MET B C 1
ATOM 4988 O O . MET B 1 243 ? 20.141 -25.188 -3.77 1 96.44 243 MET B O 1
ATOM 4992 N N . ALA B 1 244 ? 21.406 -23.578 -4.762 1 98.12 244 ALA B N 1
ATOM 4993 C CA . ALA B 1 244 ? 21.438 -24.266 -6.047 1 98.12 244 ALA B CA 1
ATOM 4994 C C . ALA B 1 244 ? 22.062 -25.656 -5.898 1 98.12 244 ALA B C 1
ATOM 4996 O O . ALA B 1 244 ? 21.609 -26.609 -6.523 1 98.12 244 ALA B O 1
ATOM 4997 N N . GLU B 1 245 ? 23.078 -25.719 -5.113 1 97.94 245 GLU B N 1
ATOM 4998 C CA . GLU B 1 245 ? 23.719 -27.016 -4.898 1 97.94 245 GLU B CA 1
ATOM 4999 C C . GLU B 1 245 ? 22.75 -28.016 -4.285 1 97.94 245 GLU B C 1
ATOM 5001 O O . GLU B 1 245 ? 22.688 -29.172 -4.723 1 97.94 245 GLU B O 1
ATOM 5006 N N . GLY B 1 246 ? 22.078 -27.547 -3.275 1 97.44 246 GLY B N 1
ATOM 5007 C CA . GLY B 1 246 ? 21.094 -28.422 -2.666 1 97.44 246 GLY B CA 1
ATOM 5008 C C . GLY B 1 246 ? 19.984 -28.828 -3.623 1 97.44 246 GLY B C 1
ATOM 5009 O O . GLY B 1 246 ? 19.562 -29.984 -3.646 1 97.44 246 GLY B O 1
ATOM 5010 N N . ILE B 1 247 ? 19.547 -27.969 -4.41 1 98.44 247 ILE B N 1
ATOM 5011 C CA . ILE B 1 247 ? 18.5 -28.219 -5.395 1 98.44 247 ILE B CA 1
ATOM 5012 C C . ILE B 1 247 ? 18.984 -29.219 -6.43 1 98.44 247 ILE B C 1
ATOM 5014 O O . ILE B 1 247 ? 18.281 -30.188 -6.75 1 98.44 247 ILE B O 1
ATOM 5018 N N . ARG B 1 248 ? 20.203 -29 -6.891 1 98.19 248 ARG B N 1
ATOM 5019 C CA . ARG B 1 248 ? 20.766 -29.906 -7.887 1 98.19 248 ARG B CA 1
ATOM 5020 C C . ARG B 1 248 ? 20.844 -31.328 -7.344 1 98.19 248 ARG B C 1
ATOM 5022 O O . ARG B 1 248 ? 20.562 -32.281 -8.055 1 98.19 248 ARG B O 1
ATOM 5029 N N . THR B 1 249 ? 21.25 -31.391 -6.137 1 98.12 249 THR B N 1
ATOM 5030 C CA . THR B 1 249 ? 21.375 -32.719 -5.512 1 98.12 249 THR B CA 1
ATOM 5031 C C . THR B 1 249 ? 20.016 -33.406 -5.445 1 98.12 249 THR B C 1
ATOM 5033 O O . THR B 1 249 ? 19.891 -34.594 -5.793 1 98.12 249 THR B O 1
ATOM 5036 N N . ALA B 1 250 ? 19.047 -32.688 -5.012 1 98.44 250 ALA B N 1
ATOM 5037 C CA . ALA B 1 250 ? 17.703 -33.25 -4.906 1 98.44 250 ALA B CA 1
ATOM 5038 C C . ALA B 1 250 ? 17.156 -33.594 -6.285 1 98.44 250 ALA B C 1
ATOM 5040 O O . ALA B 1 250 ? 16.547 -34.656 -6.461 1 98.44 250 ALA B O 1
ATOM 5041 N N . LEU B 1 251 ? 17.375 -32.781 -7.285 1 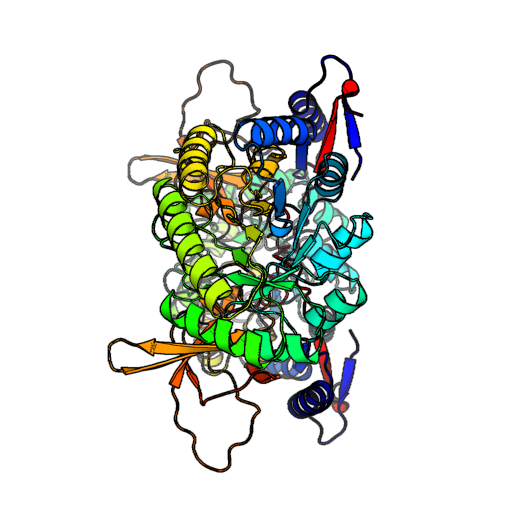98.69 251 LEU B N 1
ATOM 5042 C CA . LEU B 1 251 ? 16.891 -33.031 -8.633 1 98.69 251 LEU B CA 1
ATOM 5043 C C . LEU B 1 251 ? 17.578 -34.25 -9.242 1 98.69 251 LEU B C 1
ATOM 5045 O O . LEU B 1 251 ? 16.938 -35.031 -9.922 1 98.69 251 LEU B O 1
ATOM 5049 N N . ALA B 1 252 ? 18.859 -34.281 -8.984 1 98.12 252 ALA B N 1
ATOM 5050 C CA . ALA B 1 252 ? 19.609 -35.438 -9.5 1 98.12 252 ALA B CA 1
ATOM 5051 C C . ALA B 1 252 ? 19.047 -36.75 -8.953 1 98.12 252 ALA B C 1
ATOM 5053 O O . ALA B 1 252 ? 19.031 -37.781 -9.648 1 98.12 252 ALA B O 1
ATOM 5054 N N . HIS B 1 253 ? 18.578 -36.688 -7.77 1 98.19 253 HIS B N 1
ATOM 5055 C CA . HIS B 1 253 ? 18.062 -37.875 -7.109 1 98.19 253 HIS B CA 1
ATOM 5056 C C . HIS B 1 253 ? 16.625 -38.188 -7.555 1 98.19 253 HIS B C 1
ATOM 5058 O O . HIS B 1 253 ? 16.312 -39.312 -7.902 1 98.19 253 HIS B O 1
ATOM 5064 N N . TYR B 1 254 ? 15.773 -37.219 -7.629 1 98.56 254 TYR B N 1
ATOM 5065 C CA . TYR B 1 254 ? 14.344 -37.438 -7.793 1 98.56 254 TYR B CA 1
ATOM 5066 C C . TYR B 1 254 ? 13.914 -37.219 -9.242 1 98.56 254 TYR B C 1
ATOM 5068 O O . TYR B 1 254 ? 12.938 -37.812 -9.703 1 98.56 254 TYR B O 1
ATOM 5076 N N . PHE B 1 255 ? 14.609 -36.344 -9.945 1 98.5 255 PHE B N 1
ATOM 5077 C CA . PHE B 1 255 ? 14.32 -36 -11.336 1 98.5 255 PHE B CA 1
ATOM 5078 C C . PHE B 1 255 ? 15.602 -36 -12.164 1 98.5 255 PHE B C 1
ATOM 5080 O O . PHE B 1 255 ? 15.969 -34.938 -12.719 1 98.5 255 PHE B O 1
ATOM 5087 N N . PRO B 1 256 ? 16.188 -37.031 -12.281 1 96.69 256 PRO B N 1
ATOM 5088 C CA . PRO B 1 256 ? 17.484 -37.062 -12.945 1 96.69 256 PRO B CA 1
ATOM 5089 C C . PRO B 1 256 ? 17.406 -36.625 -14.414 1 96.69 256 PRO B C 1
ATOM 5091 O O . PRO B 1 256 ? 16.328 -36.719 -15.023 1 96.69 256 PRO B O 1
ATOM 5094 N N . GLU B 1 257 ? 18.562 -36.219 -14.938 1 92.44 257 GLU B N 1
ATOM 5095 C CA . GLU B 1 257 ? 18.641 -35.812 -16.344 1 92.44 257 GLU B CA 1
ATOM 5096 C C . GLU B 1 257 ? 18.125 -36.938 -17.25 1 92.44 257 GLU B C 1
ATOM 5098 O O . GLU B 1 257 ? 18.422 -38.125 -17.031 1 92.44 257 GLU B O 1
ATOM 5103 N N . GLY B 1 258 ? 17.297 -36.594 -18.203 1 91.44 258 GLY B N 1
ATOM 5104 C CA . GLY B 1 258 ? 16.812 -37.562 -19.172 1 91.44 258 GLY B CA 1
ATOM 5105 C C . GLY B 1 258 ? 15.492 -38.188 -18.75 1 91.44 258 GLY B C 1
ATOM 5106 O O . GLY B 1 258 ? 14.906 -38.969 -19.516 1 91.44 258 GLY B O 1
ATOM 5107 N N . CYS B 1 259 ? 14.969 -37.844 -17.609 1 94.06 259 CYS B N 1
ATOM 5108 C CA . CYS B 1 259 ? 13.742 -38.469 -17.141 1 94.06 259 CYS B CA 1
ATOM 5109 C C . CYS B 1 259 ? 12.523 -37.875 -17.844 1 94.06 259 CYS B C 1
ATOM 5111 O O . CYS B 1 259 ? 11.398 -38.344 -17.641 1 94.06 259 CYS B O 1
ATOM 5113 N N . GLY B 1 260 ? 12.727 -36.812 -18.641 1 96.38 260 GLY B N 1
ATOM 5114 C CA . GLY B 1 260 ? 11.648 -36.281 -19.438 1 96.38 260 GLY B CA 1
ATOM 5115 C C . GLY B 1 260 ? 10.883 -35.156 -18.734 1 96.38 260 GLY B C 1
ATOM 5116 O O . GLY B 1 260 ? 9.875 -34.688 -19.25 1 96.38 260 GLY B O 1
ATOM 5117 N N . THR B 1 261 ? 11.352 -34.719 -17.594 1 98.31 261 THR B N 1
ATOM 5118 C CA . THR B 1 261 ? 10.672 -33.688 -16.828 1 98.31 261 THR B CA 1
ATOM 5119 C C . THR B 1 261 ? 11.25 -32.312 -17.156 1 98.31 261 THR B C 1
ATOM 5121 O O . THR B 1 261 ? 12.469 -32.125 -17.125 1 98.31 261 THR B O 1
ATOM 5124 N N . GLU B 1 262 ? 10.383 -31.406 -17.625 1 98.38 262 GLU B N 1
ATOM 5125 C CA . GLU B 1 262 ? 10.742 -29.984 -17.75 1 98.38 262 GLU B CA 1
ATOM 5126 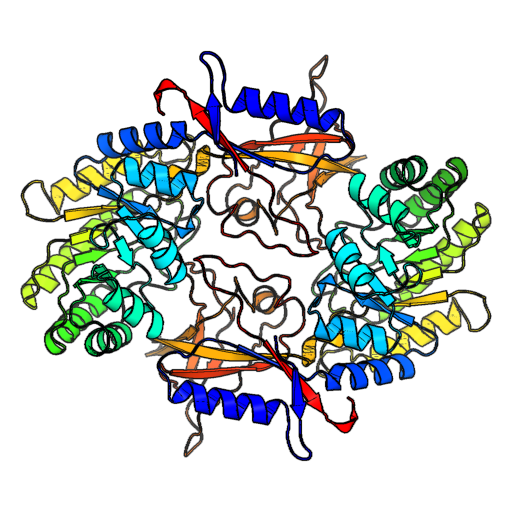C C . GLU B 1 262 ? 10.734 -29.297 -16.391 1 98.38 262 GLU B C 1
ATOM 5128 O O . GLU B 1 262 ? 9.766 -29.422 -15.633 1 98.38 262 GLU B O 1
ATOM 5133 N N . ILE B 1 263 ? 11.805 -28.656 -16.047 1 98.81 263 ILE B N 1
ATOM 5134 C CA . ILE B 1 263 ? 11.914 -28.031 -14.734 1 98.81 263 ILE B CA 1
ATOM 5135 C C . ILE B 1 263 ? 12.07 -26.531 -14.875 1 98.81 263 ILE B C 1
ATOM 5137 O O . ILE B 1 263 ? 12.914 -26.047 -15.648 1 98.81 263 ILE B O 1
ATOM 5141 N N . ILE B 1 264 ? 11.195 -25.734 -14.188 1 98.81 264 ILE B N 1
ATOM 5142 C CA . ILE B 1 264 ? 11.32 -24.281 -14.18 1 98.81 264 ILE B CA 1
ATOM 5143 C C . ILE B 1 264 ? 11.453 -23.781 -12.742 1 98.81 264 ILE B C 1
ATOM 5145 O O . ILE B 1 264 ? 11.242 -24.531 -11.797 1 98.81 264 ILE B O 1
ATOM 5149 N N . ALA B 1 265 ? 11.914 -22.594 -12.531 1 98.81 265 ALA B N 1
ATOM 5150 C CA . ALA B 1 265 ? 11.938 -21.844 -11.281 1 98.81 265 ALA B CA 1
ATOM 5151 C C . ALA B 1 265 ? 11.297 -20.469 -11.453 1 98.81 265 ALA B C 1
ATOM 5153 O O . ALA B 1 265 ? 11.062 -20.016 -12.578 1 98.81 265 ALA B O 1
ATOM 5154 N N . GLU B 1 266 ? 10.977 -19.828 -10.352 1 98.31 266 GLU B N 1
ATOM 5155 C CA . GLU B 1 266 ? 10.336 -18.516 -10.406 1 98.31 266 GLU B CA 1
ATOM 5156 C C . GLU B 1 266 ? 11.172 -17.469 -9.672 1 98.31 266 GLU B C 1
ATOM 5158 O O . GLU B 1 266 ? 10.711 -16.875 -8.695 1 98.31 266 GLU B O 1
ATOM 5163 N N . PRO B 1 267 ? 12.359 -17.188 -10.148 1 98.31 267 PRO B N 1
ATOM 5164 C CA . PRO B 1 267 ? 13.258 -16.266 -9.461 1 98.31 267 PRO B CA 1
ATOM 5165 C C . PRO B 1 267 ? 12.859 -14.797 -9.656 1 98.31 267 PRO B C 1
ATOM 5167 O O . PRO B 1 267 ? 13.125 -14.219 -10.711 1 98.31 267 PRO B O 1
ATOM 5170 N N . GLY B 1 268 ? 12.242 -14.172 -8.648 1 97.5 268 GLY B N 1
ATOM 5171 C CA . GLY B 1 268 ? 11.945 -12.742 -8.648 1 97.5 268 GLY B CA 1
ATOM 5172 C C . GLY B 1 268 ? 13.039 -11.906 -8 1 97.5 268 GLY B C 1
ATOM 5173 O O . GLY B 1 268 ? 13.867 -11.312 -8.695 1 97.5 268 GLY B O 1
ATOM 5174 N N . ARG B 1 269 ? 13.195 -12.125 -6.684 1 95.88 269 ARG B N 1
ATOM 5175 C CA . ARG B 1 269 ? 14.172 -11.375 -5.906 1 95.88 269 ARG B CA 1
ATOM 5176 C C . ARG B 1 269 ? 15.578 -11.555 -6.469 1 95.88 269 ARG B C 1
ATOM 5178 O O . ARG B 1 269 ? 16.359 -10.609 -6.504 1 95.88 269 ARG B O 1
ATOM 5185 N N . TYR B 1 270 ? 15.859 -12.773 -6.863 1 97.12 270 TYR B N 1
ATOM 5186 C CA . TYR B 1 270 ? 17.203 -13.07 -7.359 1 97.12 270 TYR B CA 1
ATOM 5187 C C . TYR B 1 270 ? 17.578 -12.133 -8.5 1 97.12 270 TYR B C 1
ATOM 5189 O O . TYR B 1 270 ? 18.672 -11.578 -8.516 1 97.12 270 TYR B O 1
ATOM 5197 N N . TYR B 1 271 ? 16.641 -11.883 -9.383 1 98.25 271 TYR B N 1
ATOM 5198 C CA . TYR B 1 271 ? 16.922 -11.094 -10.57 1 98.25 271 TYR B CA 1
ATOM 5199 C C . TYR B 1 271 ? 16.875 -9.602 -10.258 1 98.25 271 TYR B C 1
ATOM 5201 O O . TYR B 1 271 ? 17.734 -8.836 -10.695 1 98.25 271 TYR B O 1
ATOM 5209 N N . ALA B 1 272 ? 15.883 -9.188 -9.422 1 97.69 272 ALA B N 1
ATOM 5210 C CA . ALA B 1 272 ? 15.477 -7.789 -9.469 1 97.69 272 ALA B CA 1
ATOM 5211 C C . ALA B 1 272 ? 16.125 -6.992 -8.344 1 97.69 272 ALA B C 1
ATOM 5213 O O . ALA B 1 272 ? 16.359 -5.789 -8.477 1 97.69 272 ALA B O 1
ATOM 5214 N N . THR B 1 273 ? 16.484 -7.582 -7.262 1 95.94 273 THR B N 1
ATOM 5215 C CA . THR B 1 273 ? 16.766 -6.887 -6.016 1 95.94 273 THR B CA 1
ATOM 5216 C C . THR B 1 273 ? 17.938 -5.918 -6.191 1 95.94 273 THR B C 1
ATOM 5218 O O . THR B 1 273 ? 17.812 -4.73 -5.895 1 95.94 273 THR B O 1
ATOM 5221 N N . SER B 1 274 ? 19.016 -6.367 -6.723 1 96.19 274 SER B N 1
ATOM 5222 C CA . SER B 1 274 ? 20.25 -5.598 -6.734 1 96.19 274 SER B CA 1
ATOM 5223 C C . SER B 1 274 ? 20.297 -4.648 -7.926 1 96.19 274 SER B C 1
ATOM 5225 O O . SER B 1 274 ? 21.266 -3.902 -8.094 1 96.19 274 SER B O 1
ATOM 5227 N N . VAL B 1 275 ? 19.25 -4.633 -8.734 1 97.56 275 VAL B N 1
ATOM 5228 C CA . VAL B 1 275 ? 19.25 -3.904 -10 1 97.56 275 VAL B CA 1
ATOM 5229 C C . VAL B 1 275 ? 19 -2.42 -9.75 1 97.56 275 VAL B C 1
ATOM 5231 O O . VAL B 1 275 ? 19.422 -1.568 -10.539 1 97.56 275 VAL B O 1
ATOM 5234 N N . TYR B 1 276 ? 18.391 -2.092 -8.656 1 97.12 276 TYR B N 1
ATOM 5235 C CA . TYR B 1 276 ? 17.953 -0.72 -8.43 1 97.12 276 TYR B CA 1
ATOM 5236 C C . TYR B 1 276 ? 18.609 -0.135 -7.184 1 97.12 276 TYR B C 1
ATOM 5238 O O . TYR B 1 276 ? 18.75 -0.822 -6.172 1 97.12 276 TYR B O 1
ATOM 5246 N N . VAL B 1 277 ? 18.969 1.107 -7.301 1 97.06 277 VAL B N 1
ATOM 5247 C CA . VAL B 1 277 ? 19.375 1.95 -6.184 1 97.06 277 VAL B CA 1
ATOM 5248 C C . VAL B 1 277 ? 18.484 3.18 -6.102 1 97.06 277 VAL B C 1
ATOM 5250 O O . VAL B 1 277 ? 18.047 3.709 -7.133 1 97.06 277 VAL B O 1
ATOM 5253 N N . SER B 1 278 ? 18.109 3.543 -4.91 1 97.31 278 SER B N 1
ATOM 5254 C CA . SER B 1 278 ? 17.266 4.727 -4.758 1 97.31 278 SER B CA 1
ATOM 5255 C C . SER B 1 278 ? 18.016 5.848 -4.043 1 97.31 278 SER B C 1
ATOM 5257 O O . SER B 1 278 ? 18.859 5.586 -3.189 1 97.31 278 SER B O 1
ATOM 5259 N N . ALA B 1 279 ? 17.75 7.086 -4.438 1 98.5 279 ALA B N 1
ATOM 5260 C CA . ALA B 1 279 ? 18.266 8.289 -3.787 1 98.5 279 ALA B CA 1
ATOM 5261 C C . ALA B 1 279 ? 17.125 9.117 -3.199 1 98.5 279 ALA B C 1
ATOM 5263 O O . ALA B 1 279 ? 16.203 9.523 -3.916 1 98.5 279 ALA B O 1
ATOM 5264 N N . LEU B 1 280 ? 17.203 9.32 -1.925 1 98.25 280 LEU B N 1
ATOM 5265 C CA . LEU B 1 280 ? 16.219 10.125 -1.218 1 98.25 280 LEU B CA 1
ATOM 5266 C C . LEU B 1 280 ? 16.859 11.375 -0.626 1 98.25 280 LEU B C 1
ATOM 5268 O O . LEU B 1 280 ? 18.016 11.352 -0.227 1 98.25 280 LEU B O 1
ATOM 5272 N N . ASN B 1 281 ? 16.078 12.383 -0.547 1 98.44 281 ASN B N 1
ATOM 5273 C CA . ASN B 1 281 ? 16.531 13.656 0.011 1 98.44 281 ASN B CA 1
ATOM 5274 C C . ASN B 1 281 ? 15.961 13.875 1.41 1 98.44 281 ASN B C 1
ATOM 5276 O O . ASN B 1 281 ? 14.797 13.578 1.67 1 98.44 281 ASN B O 1
ATOM 5280 N N . ILE B 1 282 ? 16.828 14.391 2.334 1 97.94 282 ILE B N 1
ATOM 5281 C CA . ILE B 1 282 ? 16.344 14.781 3.656 1 97.94 282 ILE B CA 1
ATOM 5282 C C . ILE B 1 282 ? 15.586 16.109 3.559 1 97.94 282 ILE B C 1
ATOM 5284 O O . ILE B 1 282 ? 16.156 17.125 3.166 1 97.94 282 ILE B O 1
ATOM 5288 N N . ILE B 1 283 ? 14.344 16.094 3.996 1 97.94 283 ILE B N 1
ATOM 5289 C CA . ILE B 1 283 ? 13.523 17.281 3.797 1 97.94 283 ILE B CA 1
ATOM 5290 C C . ILE B 1 283 ? 13.258 17.953 5.141 1 97.94 283 ILE B C 1
ATOM 5292 O O . ILE B 1 283 ? 12.789 19.094 5.188 1 97.94 283 ILE B O 1
ATOM 5296 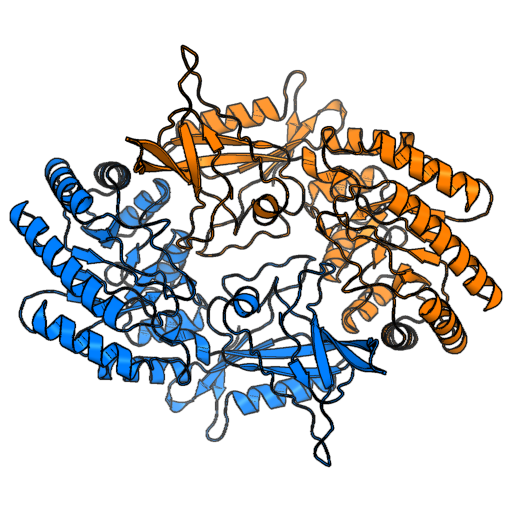N N . ALA B 1 284 ? 13.531 17.312 6.203 1 98 284 ALA B N 1
ATOM 5297 C CA . ALA B 1 284 ? 13.398 17.875 7.543 1 98 284 ALA B CA 1
ATOM 5298 C C . ALA B 1 284 ? 14.266 17.125 8.547 1 98 284 ALA B C 1
ATOM 5300 O O . ALA B 1 284 ? 14.664 15.977 8.297 1 98 284 ALA B O 1
ATOM 5301 N N . LYS B 1 285 ? 14.586 17.766 9.578 1 97 285 LYS B N 1
ATOM 5302 C CA . LYS B 1 285 ? 15.453 17.234 10.625 1 97 285 LYS B CA 1
ATOM 5303 C C . LYS B 1 285 ? 15.016 17.734 12 1 97 285 LYS B C 1
ATOM 5305 O O . LYS B 1 285 ? 14.664 18.906 12.164 1 97 285 LYS B O 1
ATOM 5310 N N . LYS B 1 286 ? 14.875 16.812 12.914 1 94.94 286 LYS B N 1
ATOM 5311 C CA . LYS B 1 286 ? 14.648 17.125 14.312 1 94.94 286 LYS B CA 1
ATOM 5312 C C . LYS B 1 286 ? 15.633 16.391 15.219 1 94.94 286 LYS B C 1
ATOM 5314 O O . LYS B 1 286 ? 16.141 15.328 14.859 1 94.94 286 LYS B O 1
ATOM 5319 N N . ALA B 1 287 ? 15.953 17.016 16.266 1 91.88 287 ALA B N 1
ATOM 5320 C CA . ALA B 1 287 ? 16.812 16.391 17.266 1 91.88 287 ALA B CA 1
ATOM 5321 C C . ALA B 1 287 ? 16.125 16.375 18.641 1 91.88 287 ALA B C 1
ATOM 5323 O O . ALA B 1 287 ? 15.461 17.344 19.016 1 91.88 287 ALA B O 1
ATOM 5324 N N . THR B 1 288 ? 16.188 15.219 19.234 1 86.12 288 THR B N 1
ATOM 5325 C CA . THR B 1 288 ? 15.688 15.102 20.609 1 86.12 288 THR B CA 1
ATOM 5326 C C . THR B 1 288 ? 16.797 14.656 21.547 1 86.12 288 THR B C 1
ATOM 5328 O O . THR B 1 288 ? 17.781 14.047 21.125 1 86.12 288 THR B O 1
ATOM 5331 N N . VAL B 1 289 ? 16.641 15.102 22.797 1 86.06 289 VAL B N 1
ATOM 5332 C CA . VAL B 1 289 ? 17.562 14.656 23.828 1 86.06 289 VAL B CA 1
ATOM 5333 C C . VAL B 1 289 ? 16.906 13.562 24.672 1 86.06 289 VAL B C 1
ATOM 5335 O O . VAL B 1 289 ? 15.828 13.758 25.234 1 86.06 289 VAL B O 1
ATOM 5338 N N . GLU B 1 290 ? 17.531 12.477 24.656 1 85.19 290 GLU B N 1
ATOM 5339 C CA . GLU B 1 290 ? 17.016 11.344 25.406 1 85.19 290 GLU B CA 1
ATOM 5340 C C . GLU B 1 290 ? 17.281 11.5 26.906 1 85.19 290 GLU B C 1
ATOM 5342 O O . GLU B 1 290 ? 18.031 12.383 27.312 1 85.19 290 GLU B O 1
ATOM 5347 N N . LYS B 1 291 ? 16.625 10.648 27.656 1 83.38 291 LYS B N 1
ATOM 5348 C CA . LYS B 1 291 ? 16.719 10.695 29.109 1 83.38 291 LYS B CA 1
ATOM 5349 C C . LYS B 1 291 ? 18.156 10.555 29.578 1 83.38 291 LYS B C 1
ATOM 5351 O O . LYS B 1 291 ? 18.562 11.156 30.578 1 83.38 291 LYS B O 1
ATOM 5356 N N . ASP B 1 292 ? 19 9.797 28.875 1 88.5 292 ASP B N 1
ATOM 5357 C CA . ASP B 1 292 ? 20.391 9.57 29.25 1 88.5 292 ASP B CA 1
ATOM 5358 C C . ASP B 1 292 ? 21.297 10.703 28.75 1 88.5 292 ASP B C 1
ATOM 5360 O O . ASP B 1 292 ? 22.516 10.641 28.891 1 88.5 292 ASP B O 1
ATOM 5364 N N . GLY B 1 293 ? 20.688 11.68 28.109 1 85.75 293 GLY B N 1
ATOM 5365 C CA . GLY B 1 293 ? 21.422 12.836 27.641 1 85.75 293 GLY B CA 1
ATOM 5366 C C . GLY B 1 293 ? 21.922 12.688 26.219 1 85.75 293 GLY B C 1
ATOM 5367 O O . GLY B 1 293 ? 22.438 13.641 25.625 1 85.75 293 GLY B O 1
ATOM 5368 N N . SER B 1 294 ? 21.703 11.531 25.75 1 88.06 294 SER B N 1
ATOM 5369 C CA . SER B 1 294 ? 22.156 11.297 24.375 1 88.06 294 SER B CA 1
ATOM 5370 C C . SER B 1 294 ? 21.234 11.953 23.359 1 88.06 294 SER B C 1
ATOM 5372 O O . SER B 1 294 ? 20.031 12.117 23.625 1 88.06 294 SER B O 1
ATOM 5374 N N . ARG B 1 295 ? 21.938 12.328 22.281 1 91.69 295 ARG B N 1
ATOM 5375 C CA . ARG B 1 295 ? 21.172 12.969 21.203 1 91.69 295 ARG B CA 1
ATOM 5376 C C . ARG B 1 295 ? 20.656 11.93 20.219 1 91.69 295 ARG B C 1
ATOM 5378 O O . ARG B 1 295 ? 21.375 11.016 19.828 1 91.69 295 ARG B O 1
ATOM 5385 N N . LYS B 1 296 ? 19.359 12.031 19.922 1 93.19 296 LYS B N 1
ATOM 5386 C CA . LYS B 1 296 ? 18.719 11.211 18.891 1 93.19 296 LYS B CA 1
ATOM 5387 C C . LYS B 1 296 ? 18.188 12.07 17.75 1 93.19 296 LYS B C 1
ATOM 5389 O O . LYS B 1 296 ? 17.531 13.086 17.984 1 93.19 296 LYS B O 1
ATOM 5394 N N . MET B 1 297 ? 18.516 11.609 16.547 1 94.69 297 MET B N 1
ATOM 5395 C CA . MET B 1 297 ? 18.141 12.398 15.383 1 94.69 297 MET B CA 1
ATOM 5396 C C . MET B 1 297 ? 16.969 11.773 14.648 1 94.69 297 MET B C 1
ATOM 5398 O O . MET B 1 297 ? 16.828 10.547 14.602 1 94.69 297 MET B O 1
ATOM 5402 N N . MET B 1 298 ? 16.125 12.664 14.172 1 95.75 298 MET B N 1
ATOM 5403 C CA . MET B 1 298 ? 15.055 12.273 13.258 1 95.75 298 MET B CA 1
ATOM 5404 C C . MET B 1 298 ? 15.227 12.938 11.898 1 95.75 298 MET B C 1
ATOM 5406 O O . MET B 1 298 ? 15.305 14.164 11.805 1 95.75 298 MET B O 1
ATOM 5410 N N . TYR B 1 299 ? 15.336 12.109 10.914 1 96.88 299 TYR B N 1
ATOM 5411 C CA . TYR B 1 299 ? 15.391 12.609 9.547 1 96.88 299 TYR B CA 1
ATOM 5412 C C . TYR B 1 299 ? 14.125 12.25 8.781 1 96.88 299 TYR B C 1
ATOM 5414 O O . TYR B 1 299 ? 13.672 11.102 8.828 1 96.88 299 TYR B O 1
ATOM 5422 N N . TYR B 1 300 ? 13.555 13.227 8.172 1 97.56 300 TYR B N 1
ATOM 5423 C CA . TYR B 1 300 ? 12.406 13.047 7.293 1 97.56 300 TYR B CA 1
ATOM 5424 C C . TYR B 1 300 ? 12.828 13.023 5.832 1 97.56 300 TYR B C 1
ATOM 5426 O O . TYR B 1 300 ? 13.438 13.977 5.34 1 97.56 300 TYR B O 1
ATOM 5434 N N . LEU B 1 301 ? 12.492 11.906 5.191 1 97.75 301 LEU B N 1
ATOM 5435 C CA . LEU B 1 301 ? 12.867 11.719 3.797 1 97.75 301 LEU B CA 1
ATOM 5436 C C . LEU B 1 301 ? 11.664 11.891 2.877 1 97.75 301 LEU B C 1
ATOM 5438 O O . LEU B 1 301 ? 10.523 11.906 3.342 1 97.75 301 LEU B O 1
ATOM 5442 N N . ASN B 1 302 ? 11.914 12.07 1.587 1 98.12 302 ASN B N 1
ATOM 5443 C CA . ASN B 1 302 ? 10.836 12.375 0.657 1 98.12 302 ASN B CA 1
ATOM 5444 C C . ASN B 1 302 ? 10.312 11.125 -0.035 1 98.12 302 ASN B C 1
ATOM 5446 O O . ASN B 1 302 ? 9.703 11.203 -1.103 1 98.12 302 ASN B O 1
ATOM 5450 N N . ASP B 1 303 ? 10.516 9.953 0.476 1 97.31 303 ASP B N 1
ATOM 5451 C CA . ASP B 1 303 ? 9.812 8.688 0.251 1 97.31 303 ASP B CA 1
ATOM 5452 C C . ASP B 1 303 ? 9.875 7.797 1.489 1 97.31 303 ASP B C 1
ATOM 5454 O O . ASP B 1 303 ? 10.664 8.047 2.402 1 97.31 303 ASP B O 1
ATOM 5458 N N . GLY B 1 304 ? 8.977 6.801 1.523 1 95.44 304 GLY B N 1
ATOM 5459 C CA . GLY B 1 304 ? 8.914 6.023 2.752 1 95.44 304 GLY B CA 1
ATOM 5460 C C . GLY B 1 304 ? 8.172 4.707 2.59 1 95.44 304 GLY B C 1
ATOM 5461 O O . GLY B 1 304 ? 8.234 4.086 1.526 1 95.44 304 GLY B O 1
ATOM 5462 N N . CYS B 1 305 ? 7.551 4.273 3.646 1 92.62 305 CYS B N 1
ATOM 5463 C CA . CYS B 1 305 ? 6.977 2.938 3.752 1 92.62 305 CYS B CA 1
ATOM 5464 C C . CYS B 1 305 ? 5.785 2.781 2.816 1 92.62 305 CYS B C 1
ATOM 5466 O O . CYS B 1 305 ? 5.512 1.683 2.328 1 92.62 305 CYS B O 1
ATOM 5468 N N . TYR B 1 306 ? 5.043 3.84 2.518 1 93.88 306 TYR B N 1
ATOM 5469 C CA . TYR B 1 306 ? 3.908 3.754 1.607 1 93.88 306 TYR B CA 1
ATOM 5470 C C . TYR B 1 306 ? 4.367 3.797 0.155 1 93.88 306 TYR B C 1
ATOM 5472 O O . TYR B 1 306 ? 3.607 3.451 -0.753 1 93.88 306 TYR B O 1
ATOM 5480 N N . GLY B 1 307 ? 5.605 4.242 -0.013 1 94.88 307 GLY B N 1
ATOM 5481 C CA . GLY B 1 307 ? 6.203 4.262 -1.339 1 94.88 307 GLY B CA 1
ATOM 5482 C C . GLY B 1 307 ? 7.141 3.096 -1.589 1 94.88 307 GLY B C 1
ATOM 5483 O O . GLY B 1 307 ? 6.73 1.936 -1.513 1 94.88 307 GLY B O 1
ATOM 5484 N N . LEU B 1 308 ? 8.453 3.428 -1.673 1 95.44 308 LEU B N 1
ATOM 5485 C CA . LEU B 1 308 ? 9.461 2.473 -2.123 1 95.44 308 LEU B CA 1
ATOM 5486 C C . LEU B 1 308 ? 9.789 1.472 -1.021 1 95.44 308 LEU B C 1
ATOM 5488 O O . LEU B 1 308 ? 10.359 0.411 -1.289 1 95.44 308 LEU B O 1
ATOM 5492 N N . PHE B 1 309 ? 9.414 1.727 0.234 1 93.62 309 PHE B N 1
ATOM 5493 C CA . PHE B 1 309 ? 9.977 0.959 1.337 1 93.62 309 PHE B CA 1
ATOM 5494 C C . PHE B 1 309 ? 8.906 0.112 2.014 1 93.62 309 PHE B C 1
ATOM 5496 O O . PHE B 1 309 ? 9.031 -0.229 3.191 1 93.62 309 PHE B O 1
ATOM 5503 N N . GLN B 1 310 ? 7.891 -0.167 1.313 1 86.94 310 GLN B N 1
ATOM 5504 C CA . GLN B 1 310 ? 6.809 -0.955 1.897 1 86.94 310 GLN B CA 1
ATOM 5505 C C . GLN B 1 310 ? 7.328 -2.287 2.432 1 86.94 310 GLN B C 1
ATOM 5507 O O . GLN B 1 310 ? 6.926 -2.727 3.512 1 86.94 310 GLN B O 1
ATOM 5512 N N . MET B 1 311 ? 8.219 -2.936 1.736 1 77.25 311 MET B N 1
ATOM 5513 C CA . MET B 1 311 ? 8.727 -4.25 2.117 1 77.25 311 MET B CA 1
ATOM 5514 C C . MET B 1 311 ? 9.961 -4.121 3.004 1 77.25 311 MET B C 1
ATOM 5516 O O . MET B 1 311 ? 10.258 -5.016 3.793 1 77.25 311 MET B O 1
ATOM 5520 N N . SER B 1 312 ? 10.703 -3.107 2.758 1 63.41 312 SER B N 1
ATOM 5521 C CA . SER B 1 312 ? 11.977 -2.971 3.457 1 63.41 312 SER B CA 1
ATOM 5522 C C . SER B 1 312 ? 11.781 -2.994 4.969 1 63.41 312 SER B C 1
ATOM 5524 O O . SER B 1 312 ? 12.578 -3.596 5.695 1 63.41 312 SER B O 1
ATOM 5526 N N . SER B 1 313 ? 10.734 -2.422 5.316 1 58.41 313 SER B N 1
ATOM 5527 C CA . SER B 1 313 ? 10.469 -2.361 6.75 1 58.41 313 SER B CA 1
ATOM 5528 C C . SER B 1 313 ? 10.195 -3.748 7.32 1 58.41 313 SER B C 1
ATOM 5530 O O . SER B 1 313 ? 10.406 -3.986 8.516 1 58.41 313 SER B O 1
ATOM 5532 N N . MET B 1 314 ? 10.047 -4.609 6.355 1 58.19 314 MET B N 1
ATOM 5533 C CA . MET B 1 314 ? 9.656 -5.949 6.793 1 58.19 314 MET B CA 1
ATOM 5534 C C . MET B 1 314 ? 10.836 -6.906 6.738 1 58.19 314 MET B C 1
ATOM 5536 O O . MET B 1 314 ? 10.867 -7.906 7.457 1 58.19 314 MET B O 1
ATOM 5540 N N . GLU B 1 315 ? 11.719 -6.684 5.867 1 60 315 GLU B N 1
ATOM 5541 C CA . GLU B 1 315 ? 12.711 -7.703 5.543 1 60 315 GLU B CA 1
ATOM 5542 C C . GLU B 1 315 ? 14.016 -7.477 6.312 1 60 315 GLU B C 1
ATOM 5544 O O . GLU B 1 315 ? 14.664 -8.43 6.73 1 60 315 GLU B O 1
ATOM 5549 N N . ASP B 1 316 ? 14.594 -6.18 6.176 1 58.69 316 ASP B N 1
ATOM 5550 C CA . ASP B 1 316 ? 15.938 -5.984 6.703 1 58.69 316 ASP B CA 1
ATOM 5551 C C . ASP B 1 316 ? 15.953 -4.91 7.785 1 58.69 316 ASP B C 1
ATOM 5553 O O . ASP B 1 316 ? 15.906 -3.715 7.48 1 58.69 316 ASP B O 1
ATOM 5557 N N . PRO B 1 317 ? 15.844 -5.508 9.023 1 57.19 317 PRO B N 1
ATOM 5558 C CA . PRO B 1 317 ? 15.93 -4.523 10.109 1 57.19 317 PRO B CA 1
ATOM 5559 C C . PRO B 1 317 ? 17.234 -3.717 10.07 1 57.19 317 PRO B C 1
ATOM 5561 O O . PRO B 1 317 ? 17.328 -2.672 10.711 1 57.19 317 PRO B O 1
ATOM 5564 N N . LYS B 1 318 ? 18.172 -4.137 9.172 1 68.25 318 LYS B N 1
ATOM 5565 C CA . LYS B 1 318 ? 19.438 -3.412 9.234 1 68.25 318 LYS B CA 1
ATOM 5566 C C . LYS B 1 318 ? 19.656 -2.596 7.961 1 68.25 318 LYS B C 1
ATOM 5568 O O . LYS B 1 318 ? 20.641 -2.807 7.246 1 68.25 318 LYS B O 1
ATOM 5573 N N . LEU B 1 319 ? 18.688 -1.747 7.766 1 78.38 319 LEU B N 1
ATOM 5574 C CA . LEU B 1 319 ? 18.828 -0.832 6.641 1 78.38 319 LEU B CA 1
ATOM 5575 C C . LEU B 1 319 ? 20.047 0.064 6.824 1 78.38 319 LEU B C 1
ATOM 5577 O O . LEU B 1 319 ? 20.234 0.662 7.891 1 78.38 319 LEU B O 1
ATOM 5581 N N . LYS B 1 320 ? 21.125 0.083 5.953 1 85.88 320 LYS B N 1
ATOM 5582 C CA . LYS B 1 320 ? 22.312 0.926 6 1 85.88 320 LYS B CA 1
ATOM 5583 C C . LYS B 1 320 ? 22.406 1.805 4.754 1 85.88 320 LYS B C 1
ATOM 5585 O O . LYS B 1 320 ? 23.031 1.417 3.762 1 85.88 320 LYS B O 1
ATOM 5590 N N . PRO B 1 321 ? 21.828 2.959 4.895 1 94 321 PRO B N 1
ATOM 5591 C CA . PRO B 1 321 ? 21.938 3.85 3.734 1 94 321 PRO B CA 1
ATOM 5592 C C . PRO B 1 321 ? 23.359 4.352 3.506 1 94 321 PRO B C 1
ATOM 5594 O O . PRO B 1 321 ? 24.172 4.379 4.438 1 94 321 PRO B O 1
ATOM 5597 N N . VAL B 1 322 ? 23.719 4.652 2.305 1 96.19 322 VAL B N 1
ATOM 5598 C CA . VAL B 1 322 ? 24.969 5.309 1.945 1 96.19 322 VAL B CA 1
ATOM 5599 C C . VAL B 1 322 ? 24.797 6.824 2.035 1 96.19 322 VAL B C 1
ATOM 5601 O O . VAL B 1 322 ? 23.938 7.398 1.375 1 96.19 322 VAL B O 1
ATOM 5604 N N . VAL B 1 323 ? 25.641 7.426 2.85 1 97.12 323 VAL B N 1
ATOM 5605 C CA . VAL B 1 323 ? 25.641 8.875 2.988 1 97.12 323 VAL B CA 1
ATOM 5606 C C . VAL B 1 323 ? 26.438 9.508 1.854 1 97.12 323 VAL B C 1
ATOM 5608 O O . VAL B 1 323 ? 27.609 9.188 1.658 1 97.12 323 VAL B O 1
ATOM 5611 N N . MET B 1 324 ? 25.859 10.367 1.067 1 96 324 MET B N 1
ATOM 5612 C CA . MET B 1 324 ? 26.5 10.945 -0.111 1 96 324 MET B CA 1
ATOM 5613 C C . MET B 1 324 ? 27.234 12.234 0.245 1 96 324 MET B C 1
ATOM 5615 O O . MET B 1 324 ? 27.781 12.906 -0.634 1 96 324 MET B O 1
ATOM 5619 N N . LYS B 1 325 ? 27.344 12.555 1.449 1 93.88 325 LYS B N 1
ATOM 5620 C CA . LYS B 1 325 ? 28.078 13.711 1.946 1 93.88 325 LYS B CA 1
ATOM 5621 C C . LYS B 1 325 ? 29.5 13.336 2.346 1 93.88 325 LYS B C 1
ATOM 5623 O O . LYS B 1 325 ? 29.719 12.281 2.955 1 93.88 325 LYS B O 1
ATOM 5628 N N . THR B 1 326 ? 30.5 14.188 1.944 1 92.31 326 THR B N 1
ATOM 5629 C CA . THR B 1 326 ? 31.906 13.961 2.316 1 92.31 326 THR B CA 1
ATOM 5630 C C . THR B 1 326 ? 32.219 14.672 3.625 1 92.31 326 THR B C 1
ATOM 5632 O O . THR B 1 326 ? 31.812 15.812 3.844 1 92.31 326 THR B O 1
ATOM 5635 N N . PHE B 1 327 ? 32.938 13.922 4.41 1 93.44 327 PHE B N 1
ATOM 5636 C CA . PHE B 1 327 ? 33.375 14.492 5.68 1 93.44 327 PHE B CA 1
ATOM 5637 C C . PHE B 1 327 ? 34.906 14.594 5.727 1 93.44 327 PHE B C 1
ATOM 5639 O O . PHE B 1 327 ? 35.594 13.758 5.156 1 93.44 327 PHE B O 1
ATOM 5646 N N . SER B 1 328 ? 35.406 15.648 6.32 1 91.19 328 SER B N 1
ATOM 5647 C CA . SER B 1 328 ? 36.844 15.859 6.438 1 91.19 328 SER B CA 1
ATOM 5648 C C . SER B 1 328 ? 37.5 14.828 7.359 1 91.19 328 SER B C 1
ATOM 5650 O O . SER B 1 328 ? 38.656 14.477 7.199 1 91.19 328 SER B O 1
ATOM 5652 N N . SER B 1 329 ? 36.812 14.367 8.398 1 91.44 329 SER B N 1
ATOM 5653 C CA . SER B 1 329 ? 37.219 13.328 9.336 1 91.44 329 SER B CA 1
ATOM 5654 C C . SER B 1 329 ? 36.094 12.391 9.672 1 91.44 329 SER B C 1
ATOM 5656 O O . SER B 1 329 ? 34.938 12.633 9.273 1 91.44 329 SER B O 1
ATOM 5658 N N . GLU B 1 330 ? 36.469 11.344 10.375 1 90.88 330 GLU B N 1
ATOM 5659 C CA . GLU B 1 330 ? 35.438 10.414 10.789 1 90.88 330 GLU B CA 1
ATOM 5660 C C . GLU B 1 330 ? 34.438 11.094 11.719 1 90.88 330 GLU B C 1
ATOM 5662 O O . GLU B 1 330 ? 34.781 11.469 12.844 1 90.88 330 GLU B O 1
ATOM 5667 N N . PRO B 1 331 ? 33.25 11.195 11.195 1 93 331 PRO B N 1
ATOM 5668 C CA . PRO B 1 331 ? 32.281 11.93 12.031 1 93 331 PRO B CA 1
ATOM 5669 C C . PRO B 1 331 ? 31.672 11.055 13.125 1 93 331 PRO B C 1
ATOM 5671 O O . PRO B 1 331 ? 31.562 9.836 12.961 1 93 331 PRO B O 1
ATOM 5674 N N . PRO B 1 332 ? 31.375 11.68 14.211 1 94 332 PRO B N 1
ATOM 5675 C CA . PRO B 1 332 ? 30.578 10.938 15.195 1 94 332 PRO B CA 1
ATOM 5676 C C . PRO B 1 332 ? 29.25 10.445 14.641 1 94 332 PRO B C 1
ATOM 5678 O O . PRO B 1 332 ? 28.672 11.086 13.766 1 94 332 PRO B O 1
ATOM 5681 N N . LEU B 1 333 ? 28.828 9.32 15.188 1 95 333 LEU B N 1
ATOM 5682 C CA . LEU B 1 333 ? 27.562 8.727 14.766 1 95 333 LEU B CA 1
ATOM 5683 C C . LEU B 1 333 ? 26.5 8.898 15.844 1 95 333 LEU B C 1
ATOM 5685 O O . LEU B 1 333 ? 26.797 8.852 17.047 1 95 333 LEU B O 1
ATOM 5689 N N . TYR B 1 334 ? 25.297 9.062 15.398 1 95.12 334 TYR B N 1
ATOM 5690 C CA . TYR B 1 334 ? 24.156 9.242 16.281 1 95.12 334 TYR B CA 1
ATOM 5691 C C . TYR B 1 334 ? 23.031 8.273 15.93 1 95.12 334 TYR B C 1
ATOM 5693 O O . TYR B 1 334 ? 22.812 7.965 14.758 1 95.12 334 TYR B O 1
ATOM 5701 N N . PRO B 1 335 ? 22.328 7.77 17 1 94.5 335 PRO B N 1
ATOM 5702 C CA . PRO B 1 335 ? 21.109 7.023 16.672 1 94.5 335 PRO B CA 1
ATOM 5703 C C . PRO B 1 335 ? 20.062 7.875 15.961 1 94.5 335 PRO B C 1
ATOM 5705 O O . PRO B 1 335 ? 19.812 9.016 16.359 1 94.5 335 PRO B O 1
ATOM 5708 N N . CYS B 1 336 ? 19.484 7.289 14.898 1 94.5 336 CYS B N 1
ATOM 5709 C CA . CYS B 1 336 ? 18.578 8.062 14.062 1 94.5 336 CYS B CA 1
ATOM 5710 C C . CYS B 1 336 ? 17.328 7.25 13.719 1 94.5 336 CYS B C 1
ATOM 5712 O O . CYS B 1 336 ? 17.406 6.027 13.57 1 94.5 336 CYS B O 1
ATOM 5714 N N . ILE B 1 337 ? 16.203 7.949 13.617 1 93.62 337 ILE B N 1
ATOM 5715 C CA . ILE B 1 337 ? 14.984 7.422 13.016 1 93.62 337 ILE B CA 1
ATOM 5716 C C . ILE B 1 337 ? 14.781 8.047 11.633 1 93.62 337 ILE B C 1
ATOM 5718 O O . ILE B 1 337 ? 14.914 9.258 11.469 1 93.62 337 ILE B O 1
ATOM 5722 N N . LEU B 1 338 ? 14.523 7.219 10.641 1 95.19 338 LEU B N 1
ATOM 5723 C CA . LEU B 1 338 ? 14.211 7.691 9.297 1 95.19 338 LEU B CA 1
ATOM 5724 C C . LEU B 1 338 ? 12.711 7.633 9.031 1 95.19 338 LEU B C 1
ATOM 5726 O O . LEU B 1 338 ? 12.117 6.551 9.055 1 95.19 338 LEU B O 1
ATOM 5730 N N . TRP B 1 339 ? 12.133 8.82 8.797 1 95.5 339 TRP B N 1
ATOM 5731 C CA . TRP B 1 339 ? 10.703 8.945 8.523 1 95.5 339 TRP B CA 1
ATOM 5732 C C . TRP B 1 339 ? 10.453 9.172 7.035 1 95.5 339 TRP B C 1
ATOM 5734 O O . TRP B 1 339 ? 11.258 9.805 6.352 1 95.5 339 TRP B O 1
ATOM 5744 N N . GLY B 1 340 ? 9.289 8.609 6.586 1 96.31 340 GLY B N 1
ATOM 5745 C CA . GLY B 1 340 ? 8.812 8.984 5.262 1 96.31 340 GLY B CA 1
ATOM 5746 C C . GLY B 1 340 ? 8.078 10.312 5.238 1 96.31 340 GLY B C 1
ATOM 5747 O O . GLY B 1 340 ? 7.957 10.969 6.273 1 96.31 340 GLY B O 1
ATOM 5748 N N . PRO B 1 341 ? 7.555 10.68 4.105 1 97.5 341 PRO B N 1
ATOM 5749 C CA . PRO B 1 341 ? 7.055 12.047 3.92 1 97.5 341 PRO B CA 1
ATOM 5750 C C . PRO B 1 341 ? 5.582 12.188 4.297 1 97.5 341 PRO B C 1
ATOM 5752 O O . PRO B 1 341 ? 5.07 13.312 4.367 1 97.5 341 PRO B O 1
ATOM 5755 N N . THR B 1 342 ? 4.879 11.086 4.559 1 96.75 342 THR B N 1
ATOM 5756 C CA . THR B 1 342 ? 3.439 11.188 4.781 1 96.75 342 THR B CA 1
ATOM 5757 C C . THR B 1 342 ? 3.145 11.672 6.199 1 96.75 342 THR B C 1
ATOM 5759 O O . THR B 1 342 ? 4.055 11.789 7.023 1 96.75 342 THR B O 1
ATOM 5762 N N . CYS B 1 343 ? 1.873 11.969 6.512 1 93.88 343 CYS B N 1
ATOM 5763 C CA . CYS B 1 343 ? 1.457 12.469 7.816 1 93.88 343 CYS B CA 1
ATOM 5764 C C . CYS B 1 343 ? 1.179 11.312 8.773 1 93.88 343 CYS B C 1
ATOM 5766 O O . CYS B 1 343 ? 0.64 11.516 9.859 1 93.88 343 CYS B O 1
ATOM 5768 N N . ASP B 1 344 ? 1.555 10.094 8.305 1 92.75 344 ASP B N 1
ATOM 5769 C CA . ASP B 1 344 ? 1.294 8.914 9.125 1 92.75 344 ASP B CA 1
ATOM 5770 C C . ASP B 1 344 ? 2.533 8.508 9.922 1 92.75 344 ASP B C 1
ATOM 5772 O O . ASP B 1 344 ? 3.619 8.367 9.352 1 92.75 344 ASP B O 1
ATOM 5776 N N . ALA B 1 345 ? 2.312 8.234 11.156 1 90.5 345 ALA B N 1
ATOM 5777 C CA . ALA B 1 345 ? 3.426 7.883 12.031 1 90.5 345 ALA B CA 1
ATOM 5778 C C . ALA B 1 345 ? 3.908 6.461 11.766 1 90.5 345 ALA B C 1
ATOM 5780 O O . ALA B 1 345 ? 4.965 6.051 12.25 1 90.5 345 ALA B O 1
ATOM 5781 N N . MET B 1 346 ? 3.229 5.754 10.93 1 88.44 346 MET B N 1
ATOM 5782 C CA . MET B 1 346 ? 3.678 4.426 10.516 1 88.44 346 MET B CA 1
ATOM 5783 C C . MET B 1 346 ? 4.66 4.516 9.359 1 88.44 346 MET B C 1
ATOM 5785 O O . MET B 1 346 ? 5.32 3.531 9.016 1 88.44 346 MET B O 1
ATOM 5789 N N . ASP B 1 347 ? 4.75 5.648 8.844 1 92.69 347 ASP B N 1
ATOM 5790 C CA . ASP B 1 347 ? 5.656 5.844 7.719 1 92.69 347 ASP B CA 1
ATOM 5791 C C . ASP B 1 347 ? 7.105 5.938 8.188 1 92.69 347 ASP B C 1
ATOM 5793 O O . ASP B 1 347 ? 7.746 6.98 8.031 1 92.69 347 ASP B O 1
ATOM 5797 N N . LYS B 1 348 ? 7.574 4.812 8.719 1 91.25 348 LYS B N 1
ATOM 5798 C CA . LYS B 1 348 ? 8.93 4.645 9.227 1 91.25 348 LYS B CA 1
ATOM 5799 C C . LYS B 1 348 ? 9.742 3.707 8.336 1 91.25 348 LYS B C 1
ATOM 5801 O O . LYS B 1 348 ? 9.312 2.588 8.055 1 91.25 348 LYS B O 1
ATOM 5806 N N . ILE B 1 349 ? 10.867 4.152 7.867 1 90.62 349 ILE B N 1
ATOM 5807 C CA . ILE B 1 349 ? 11.672 3.375 6.926 1 90.62 349 ILE B CA 1
ATOM 5808 C C . ILE B 1 349 ? 12.469 2.311 7.684 1 90.62 349 ILE B C 1
ATOM 5810 O O . ILE B 1 349 ? 12.664 1.2 7.18 1 90.62 349 ILE B O 1
ATOM 5814 N N . SER B 1 350 ? 12.906 2.682 8.898 1 82.38 350 SER B N 1
ATOM 5815 C CA . SER B 1 350 ? 13.641 1.713 9.703 1 82.38 350 SER B CA 1
ATOM 5816 C C . SER B 1 350 ? 12.977 1.498 11.062 1 82.38 350 SER B C 1
ATOM 5818 O O . SER B 1 350 ? 12.703 2.459 11.781 1 82.38 350 SER B O 1
ATOM 5820 N N . GLN B 1 351 ? 12.789 0.273 11.375 1 78.5 351 GLN B N 1
ATOM 5821 C CA . GLN B 1 351 ? 12.141 -0.034 12.641 1 78.5 351 GLN B CA 1
ATOM 5822 C C . GLN B 1 351 ? 13.094 0.213 13.812 1 78.5 351 GLN B C 1
ATOM 5824 O O . GLN B 1 351 ? 12.664 0.679 14.875 1 78.5 351 GLN B O 1
ATOM 5829 N N . GLU B 1 352 ? 14.336 -0.086 13.523 1 84.06 352 GLU B N 1
ATOM 5830 C CA . GLU B 1 352 ? 15.359 0.153 14.539 1 84.06 352 GLU B CA 1
ATOM 5831 C C . GLU B 1 352 ? 16.156 1.419 14.234 1 84.06 352 GLU B C 1
ATOM 5833 O O . GLU B 1 352 ? 16.188 1.874 13.086 1 84.06 352 GLU B O 1
ATOM 5838 N N . ASP B 1 353 ? 16.656 1.926 15.281 1 88.81 353 ASP B N 1
ATOM 5839 C CA . ASP B 1 353 ? 17.531 3.078 15.078 1 88.81 353 ASP B CA 1
ATOM 5840 C C . ASP B 1 353 ? 18.75 2.699 14.258 1 88.81 353 ASP B C 1
ATOM 5842 O O . ASP B 1 353 ? 19.312 1.614 14.43 1 88.81 353 ASP B O 1
ATOM 5846 N N . ILE B 1 354 ? 19.062 3.576 13.445 1 90.44 354 ILE B N 1
ATOM 5847 C CA . ILE B 1 354 ? 20.312 3.385 12.695 1 90.44 354 ILE B CA 1
ATOM 5848 C C . ILE B 1 354 ? 21.312 4.461 13.086 1 90.44 354 ILE B C 1
ATOM 5850 O O . ILE B 1 354 ? 20.938 5.543 13.539 1 90.44 354 ILE B O 1
ATOM 5854 N N . LEU B 1 355 ? 22.578 4.137 12.914 1 93.81 355 LEU B N 1
ATOM 5855 C CA . LEU B 1 355 ? 23.625 5.09 13.25 1 93.81 355 LEU B CA 1
ATOM 5856 C C . LEU B 1 355 ? 24.062 5.871 12.016 1 93.81 355 LEU B C 1
ATOM 5858 O O . LEU B 1 355 ? 24.469 5.277 11.008 1 93.81 355 LEU B O 1
ATOM 5862 N N . LEU B 1 356 ? 23.953 7.156 12.07 1 95.44 356 LEU B N 1
ATOM 5863 C CA . LEU B 1 356 ? 24.359 8.047 10.992 1 95.44 356 LEU B CA 1
ATOM 5864 C C . LEU B 1 356 ? 25.109 9.258 11.547 1 95.44 356 LEU B C 1
ATOM 5866 O O . LEU B 1 356 ? 24.938 9.617 12.719 1 95.44 356 LEU B O 1
ATOM 5870 N N . PRO B 1 357 ? 26.047 9.82 10.688 1 96.12 357 PRO B N 1
ATOM 5871 C CA . PRO B 1 357 ? 26.562 11.133 11.086 1 96.12 357 PRO B CA 1
ATOM 5872 C C . PRO B 1 357 ? 25.484 12.211 11.094 1 96.12 357 PRO B C 1
ATOM 5874 O O . PRO B 1 357 ? 24.359 11.969 10.664 1 96.12 357 PRO B O 1
ATOM 5877 N N . GLU B 1 358 ? 25.797 13.289 11.656 1 95.69 358 GLU B N 1
ATOM 5878 C CA . GLU B 1 358 ? 24.859 14.391 11.578 1 95.69 358 GLU B CA 1
ATOM 5879 C C . GLU B 1 358 ? 24.703 14.898 10.148 1 95.69 358 GLU B C 1
ATOM 5881 O O . GLU B 1 358 ? 25.703 15.242 9.5 1 95.69 358 GLU B O 1
ATOM 5886 N N . LEU B 1 359 ? 23.531 14.852 9.711 1 97.06 359 LEU B N 1
ATOM 5887 C CA . LEU B 1 359 ? 23.188 15.305 8.367 1 97.06 359 LEU B CA 1
ATOM 5888 C C . LEU B 1 359 ? 22.281 16.531 8.422 1 97.06 359 LEU B C 1
ATOM 5890 O O . LEU B 1 359 ? 21.844 16.938 9.5 1 97.06 359 LEU B O 1
ATOM 5894 N N . GLU B 1 360 ? 22.125 17.141 7.305 1 95.94 360 GLU B N 1
ATOM 5895 C CA . GLU B 1 360 ? 21.328 18.359 7.203 1 95.94 360 GLU B CA 1
ATOM 5896 C C . GLU B 1 360 ? 20.234 18.219 6.152 1 95.94 360 GLU B C 1
ATOM 5898 O O . GLU B 1 360 ? 20.312 17.344 5.277 1 95.94 360 GLU B O 1
ATOM 5903 N N . VAL B 1 361 ? 19.234 19.062 6.277 1 96.44 361 VAL B N 1
ATOM 5904 C CA . VAL B 1 361 ? 18.219 19.156 5.234 1 96.44 361 VAL B CA 1
ATOM 5905 C C . VAL B 1 361 ? 18.891 19.406 3.885 1 96.44 361 VAL B C 1
ATOM 5907 O O . VAL B 1 361 ? 19.766 20.281 3.77 1 96.44 361 VAL B O 1
ATOM 5910 N N . GLY B 1 362 ? 18.516 18.594 2.881 1 96.25 362 GLY B N 1
ATOM 5911 C CA . GLY B 1 362 ? 19.141 18.719 1.568 1 96.25 362 GLY B CA 1
ATOM 5912 C C . GLY B 1 362 ? 20.125 17.594 1.271 1 96.25 362 GLY B C 1
ATOM 5913 O O . GLY B 1 362 ? 20.422 17.312 0.107 1 96.25 362 GLY B O 1
ATOM 5914 N N . ASP B 1 363 ? 20.719 16.984 2.324 1 97.38 363 ASP B N 1
ATOM 5915 C CA . 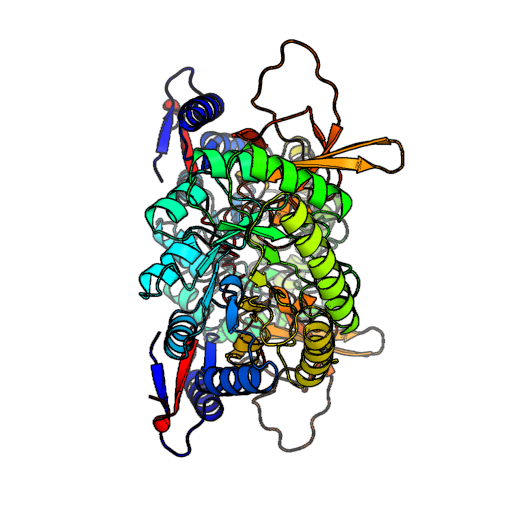ASP B 1 363 ? 21.625 15.875 2.115 1 97.38 363 ASP B CA 1
ATOM 5916 C C . ASP B 1 363 ? 20.891 14.664 1.527 1 97.38 363 ASP B C 1
ATOM 5918 O O . ASP B 1 363 ? 19.672 14.562 1.645 1 97.38 363 ASP B O 1
ATOM 5922 N N . TRP B 1 364 ? 21.688 13.836 0.886 1 98.38 364 TRP B N 1
ATOM 5923 C CA . TRP B 1 364 ? 21.125 12.688 0.19 1 98.38 364 TRP B CA 1
ATOM 5924 C C . TRP B 1 364 ? 21.531 11.383 0.877 1 98.38 364 TRP B C 1
ATOM 5926 O O . TRP B 1 364 ? 22.672 11.242 1.327 1 98.38 364 TRP B O 1
ATOM 5936 N N . LEU B 1 365 ? 20.578 10.5 0.967 1 97.81 365 LEU B N 1
ATOM 5937 C CA . LEU B 1 365 ? 20.812 9.117 1.356 1 97.81 365 LEU B CA 1
ATOM 5938 C C . LEU B 1 365 ? 20.5 8.164 0.201 1 97.81 365 LEU B C 1
ATOM 5940 O O . LEU B 1 365 ? 19.5 8.328 -0.494 1 97.81 365 LEU B O 1
ATOM 5944 N N . VAL B 1 366 ? 21.406 7.227 0.021 1 98.06 366 VAL B N 1
ATOM 5945 C CA . VAL B 1 366 ? 21.25 6.258 -1.061 1 98.06 366 VAL B CA 1
ATOM 5946 C C . VAL B 1 366 ? 21.016 4.867 -0.478 1 98.06 366 VAL B C 1
ATOM 5948 O O . VAL B 1 366 ? 21.688 4.461 0.468 1 98.06 366 VAL B O 1
ATOM 5951 N N . PHE B 1 367 ? 20.016 4.203 -0.987 1 95.31 367 PHE B N 1
ATOM 5952 C CA . PHE B 1 367 ? 19.688 2.85 -0.559 1 95.31 367 PHE B CA 1
ATOM 5953 C C . PHE B 1 367 ? 19.875 1.856 -1.697 1 95.31 367 PHE B C 1
ATOM 5955 O O . PHE B 1 367 ? 19.328 2.041 -2.789 1 95.31 367 PHE B O 1
ATOM 5962 N N . LYS B 1 368 ? 20.609 0.806 -1.395 1 94.5 368 LYS B N 1
ATOM 5963 C CA . LYS B 1 368 ? 20.859 -0.236 -2.385 1 94.5 368 LYS B CA 1
ATOM 5964 C C . LYS B 1 368 ? 19.812 -1.337 -2.312 1 94.5 368 LYS B C 1
ATOM 5966 O O . LYS B 1 368 ? 19.016 -1.379 -1.376 1 94.5 368 LYS B O 1
ATOM 5971 N N . ASN B 1 369 ? 19.734 -2.162 -3.318 1 93.56 369 ASN B N 1
ATOM 5972 C CA . ASN B 1 369 ? 18.891 -3.357 -3.352 1 93.56 369 ASN B CA 1
ATOM 5973 C C . ASN B 1 369 ? 17.406 -3.006 -3.254 1 93.56 369 ASN B C 1
ATOM 5975 O O . ASN B 1 369 ? 16.688 -3.574 -2.436 1 93.56 369 ASN B O 1
ATOM 5979 N N . MET B 1 370 ? 16.969 -2.059 -4.109 1 94.5 370 MET B N 1
ATOM 5980 C CA . MET B 1 370 ? 15.617 -1.526 -4.047 1 94.5 370 MET B CA 1
ATOM 5981 C C . MET B 1 370 ? 14.766 -2.072 -5.188 1 94.5 370 MET B C 1
ATOM 5983 O O . MET B 1 370 ? 13.719 -1.509 -5.512 1 94.5 370 MET B O 1
ATOM 5987 N N . GLY B 1 371 ? 15.188 -3.178 -5.742 1 96 371 GLY B N 1
ATOM 5988 C CA . GLY B 1 371 ? 14.531 -3.6 -6.969 1 96 371 GLY B CA 1
ATOM 5989 C C . GLY B 1 371 ? 13.344 -4.512 -6.73 1 96 371 GLY B C 1
ATOM 5990 O O . GLY B 1 371 ? 12.492 -4.672 -7.609 1 96 371 GLY B O 1
ATOM 5991 N N . SER B 1 372 ? 13.297 -5.195 -5.645 1 95.12 372 SER B N 1
ATOM 5992 C CA . SER B 1 372 ? 12.242 -6.172 -5.395 1 95.12 372 SER B CA 1
ATOM 5993 C C . SER B 1 372 ? 11.078 -5.543 -4.641 1 95.12 372 SER B C 1
ATOM 5995 O O . SER B 1 372 ? 11.242 -5.074 -3.514 1 95.12 372 SER B O 1
ATOM 5997 N N . TYR B 1 373 ? 9.867 -5.527 -5.254 1 94.62 373 TYR B N 1
ATOM 5998 C CA . TYR B 1 373 ? 8.562 -5.215 -4.68 1 94.62 373 TYR B CA 1
ATOM 5999 C C . TYR B 1 373 ? 8.453 -3.736 -4.336 1 94.62 373 TYR B C 1
ATOM 6001 O O . TYR B 1 373 ? 7.402 -3.268 -3.893 1 94.62 373 TYR B O 1
ATOM 6009 N N . SER B 1 374 ? 9.523 -2.936 -4.539 1 94.75 374 SER B N 1
ATOM 6010 C CA . SER B 1 374 ? 9.484 -1.509 -4.238 1 94.75 374 SER B CA 1
ATOM 6011 C C . SER B 1 374 ? 8.516 -0.776 -5.164 1 94.75 374 SER B C 1
ATOM 6013 O O . SER B 1 374 ? 7.645 -0.036 -4.699 1 94.75 374 SER B O 1
ATOM 6015 N N . LEU B 1 375 ? 8.641 -1.065 -6.441 1 96.19 375 LEU B N 1
ATOM 6016 C CA . LEU B 1 375 ? 7.801 -0.385 -7.422 1 96.19 375 LEU B CA 1
ATOM 6017 C C . LEU B 1 375 ? 6.395 -0.98 -7.441 1 96.19 375 LEU B C 1
ATOM 6019 O O . LEU B 1 375 ? 5.406 -0.246 -7.512 1 96.19 375 LEU B O 1
ATOM 6023 N N . THR B 1 376 ? 6.285 -2.262 -7.293 1 96.31 376 THR B N 1
ATOM 6024 C CA . THR B 1 376 ? 5.02 -2.949 -7.527 1 96.31 376 THR B CA 1
ATOM 6025 C C . THR B 1 376 ? 4.094 -2.799 -6.324 1 96.31 376 THR B C 1
ATOM 6027 O O . THR B 1 376 ? 2.871 -2.896 -6.461 1 96.31 376 THR B O 1
ATOM 6030 N N . MET B 1 377 ? 4.625 -2.553 -5.145 1 94.69 377 MET B N 1
ATOM 6031 C CA . MET B 1 377 ? 3.799 -2.41 -3.947 1 94.69 377 MET B CA 1
ATOM 6032 C C . MET B 1 377 ? 3.578 -0.939 -3.611 1 94.69 377 MET B C 1
ATOM 6034 O O . MET B 1 377 ? 2.92 -0.617 -2.621 1 94.69 377 MET B O 1
ATOM 6038 N N . PHE B 1 378 ? 4.051 -0.013 -4.449 1 95.44 378 PHE B N 1
ATOM 6039 C CA . PHE B 1 378 ? 3.996 1.428 -4.23 1 95.44 378 PHE B CA 1
ATOM 6040 C C . PHE B 1 378 ? 2.553 1.9 -4.105 1 95.44 378 PHE B C 1
ATOM 6042 O O . PHE B 1 378 ? 1.685 1.47 -4.867 1 95.44 378 PHE B O 1
ATOM 6049 N N . SER B 1 379 ? 2.266 2.697 -3.051 1 94.69 379 SER B N 1
ATOM 6050 C CA . SER B 1 379 ? 1.019 3.434 -2.887 1 94.69 379 SER B CA 1
ATOM 6051 C C . SER B 1 379 ? 1.259 4.941 -2.908 1 94.69 379 SER B C 1
ATOM 6053 O O . SER B 1 379 ? 2.248 5.426 -2.354 1 94.69 379 SER B O 1
ATOM 6055 N N . SER B 1 380 ? 0.369 5.703 -3.477 1 94.06 380 SER B N 1
ATOM 6056 C CA . SER B 1 380 ? 0.478 7.156 -3.523 1 94.06 380 SER B CA 1
ATOM 6057 C C . SER B 1 380 ? -0.25 7.805 -2.35 1 94.06 380 SER B C 1
ATOM 6059 O O . SER B 1 380 ? -0.826 8.883 -2.49 1 94.06 380 SER B O 1
ATOM 6061 N N . PHE B 1 381 ? -0.225 7.203 -1.218 1 95.62 381 PHE B N 1
ATOM 6062 C CA . PHE B 1 381 ? -0.844 7.762 -0.023 1 95.62 381 PHE B CA 1
ATOM 6063 C C . PHE B 1 381 ? -0.385 9.195 0.201 1 95.62 381 PHE B C 1
ATOM 6065 O O . PHE B 1 381 ? 0.786 9.523 -0.007 1 95.62 381 PHE B O 1
ATOM 6072 N N . ASN B 1 382 ? -1.283 10.156 0.542 1 96.44 382 ASN B N 1
ATOM 6073 C CA . ASN B 1 382 ? -1.097 11.594 0.692 1 96.44 382 ASN B CA 1
ATOM 6074 C C . ASN B 1 382 ? -0.778 12.258 -0.643 1 96.44 382 ASN B C 1
ATOM 6076 O O . ASN B 1 382 ? -0.428 13.438 -0.684 1 96.44 382 ASN B O 1
ATOM 6080 N N . GLY B 1 383 ? -0.819 11.5 -1.712 1 95.62 383 GLY B N 1
ATOM 6081 C CA . GLY B 1 383 ? -0.636 12.078 -3.035 1 95.62 383 GLY B CA 1
ATOM 6082 C C . GLY B 1 383 ? 0.812 12.094 -3.484 1 95.62 383 GLY B C 1
ATOM 6083 O O . GLY B 1 383 ? 1.144 12.695 -4.508 1 95.62 383 GLY B O 1
ATOM 6084 N N . PHE B 1 384 ? 1.688 11.438 -2.779 1 96.75 384 PHE B N 1
ATOM 6085 C CA . PHE B 1 384 ? 3.092 11.422 -3.172 1 96.75 384 PHE B CA 1
ATOM 6086 C C . PHE B 1 384 ? 3.309 10.508 -4.375 1 96.75 384 PHE B C 1
ATOM 6088 O O . PHE B 1 384 ? 2.893 9.352 -4.363 1 96.75 384 PHE B O 1
ATOM 6095 N N . PRO B 1 385 ? 3.98 10.992 -5.352 1 95.56 385 PRO B N 1
ATOM 6096 C CA . PRO B 1 385 ? 4.086 10.234 -6.602 1 95.56 385 PRO B CA 1
ATOM 6097 C C . PRO B 1 385 ? 5.207 9.195 -6.57 1 95.56 385 PRO B C 1
ATOM 6099 O O . PRO B 1 385 ? 6.133 9.305 -5.762 1 95.56 385 PRO B O 1
ATOM 6102 N N . MET B 1 386 ? 5.145 8.219 -7.438 1 96.19 386 MET B N 1
ATOM 6103 C CA . MET B 1 386 ? 6.227 7.266 -7.676 1 96.19 386 MET B CA 1
ATOM 6104 C C . MET B 1 386 ? 7.473 7.98 -8.18 1 96.19 386 MET B C 1
ATOM 6106 O O . MET B 1 386 ? 7.398 8.797 -9.102 1 96.19 386 MET B O 1
ATOM 6110 N N . PRO B 1 387 ? 8.602 7.723 -7.602 1 97.06 387 PRO B N 1
ATOM 6111 C CA . PRO B 1 387 ? 9.836 8.336 -8.086 1 97.06 387 PRO B CA 1
ATOM 6112 C C . PRO B 1 387 ? 10.188 7.918 -9.508 1 97.06 387 PRO B C 1
ATOM 6114 O O . PRO B 1 387 ? 9.828 6.82 -9.938 1 97.06 387 PRO B O 1
ATOM 6117 N N . SER B 1 388 ? 10.891 8.805 -10.195 1 96.69 388 SER B N 1
ATOM 6118 C CA . SER B 1 388 ? 11.359 8.477 -11.539 1 96.69 388 SER B CA 1
ATOM 6119 C C . SER B 1 388 ? 12.461 7.422 -11.5 1 96.69 388 SER B C 1
ATOM 6121 O O . SER B 1 388 ? 13.172 7.301 -10.508 1 96.69 388 SER B O 1
ATOM 6123 N N . VAL B 1 389 ? 12.547 6.66 -12.547 1 97.69 389 VAL B N 1
ATOM 6124 C CA . VAL B 1 389 ? 13.586 5.645 -12.672 1 97.69 389 VAL B CA 1
ATOM 6125 C C . VAL B 1 389 ? 14.484 5.969 -13.859 1 97.69 389 VAL B C 1
ATOM 6127 O O . VAL B 1 389 ? 14 6.223 -14.969 1 97.69 389 VAL B O 1
ATOM 6130 N N . HIS B 1 390 ? 15.789 6.02 -13.609 1 97.38 390 HIS B N 1
ATOM 6131 C CA . HIS B 1 390 ? 16.781 6.152 -14.664 1 97.38 390 HIS B CA 1
ATOM 6132 C C . HIS B 1 390 ? 17.422 4.805 -14.984 1 97.38 390 HIS B C 1
ATOM 6134 O O . HIS B 1 390 ? 18.281 4.32 -14.242 1 97.38 390 HIS B O 1
ATOM 6140 N N . TYR B 1 391 ? 17.047 4.281 -16.125 1 97.62 391 TYR B N 1
ATOM 6141 C CA . TYR B 1 391 ? 17.562 2.984 -16.547 1 97.62 391 TYR B CA 1
ATOM 6142 C C . TYR B 1 391 ? 18.906 3.141 -17.25 1 97.62 391 TYR B C 1
ATOM 6144 O O . TYR B 1 391 ? 19.078 4.027 -18.078 1 97.62 391 TYR B O 1
ATOM 6152 N N . THR B 1 392 ? 19.844 2.303 -16.859 1 97.12 392 THR B N 1
ATOM 6153 C CA . THR B 1 392 ? 21.172 2.354 -17.469 1 97.12 392 THR B CA 1
ATOM 6154 C C . THR B 1 392 ? 21.562 0.987 -18.031 1 97.12 392 THR B C 1
ATOM 6156 O O . THR B 1 392 ? 21.188 -0.047 -17.469 1 97.12 392 THR B O 1
ATOM 6159 N N . LEU B 1 393 ? 22.219 1.009 -19.156 1 94.81 393 LEU B N 1
ATOM 6160 C CA . LEU B 1 393 ? 22.719 -0.191 -19.812 1 94.81 393 LEU B CA 1
ATOM 6161 C C . LEU B 1 393 ? 24.047 0.093 -20.5 1 94.81 393 LEU B C 1
ATOM 6163 O O . LEU B 1 393 ? 24.172 1.071 -21.234 1 94.81 393 LEU B O 1
ATOM 6167 N N . SER B 1 394 ? 24.984 -0.771 -20.25 1 90.56 394 SER B N 1
ATOM 6168 C CA . SER B 1 394 ? 26.266 -0.589 -20.922 1 90.56 394 SER B CA 1
ATOM 6169 C C . SER B 1 394 ? 26.125 -0.721 -22.438 1 90.56 394 SER B C 1
ATOM 6171 O O . SER B 1 394 ? 25.359 -1.549 -22.922 1 90.56 394 SER B O 1
ATOM 6173 N N . GLN B 1 395 ? 26.938 -0.005 -23.156 1 84.56 395 GLN B N 1
ATOM 6174 C CA . GLN B 1 395 ? 26.891 0.039 -24.625 1 84.56 395 GLN B CA 1
ATOM 6175 C C . GLN B 1 395 ? 27.156 -1.342 -25.219 1 84.56 395 GLN B C 1
ATOM 6177 O O . GLN B 1 395 ? 26.547 -1.706 -26.234 1 84.56 395 GLN B O 1
ATOM 6182 N N . HIS B 1 396 ? 27.922 -2.113 -24.578 1 81.69 396 HIS B N 1
ATOM 6183 C CA . HIS B 1 396 ? 28.297 -3.406 -25.141 1 81.69 396 HIS B CA 1
ATOM 6184 C C . HIS B 1 396 ? 27.156 -4.414 -25.016 1 81.69 396 HIS B C 1
ATOM 6186 O O . HIS B 1 396 ? 27.172 -5.461 -25.672 1 81.69 396 HIS B O 1
ATOM 6192 N N . LEU B 1 397 ? 26.25 -4.109 -24.188 1 76.75 397 LEU B N 1
ATOM 6193 C CA . LEU B 1 397 ? 25.125 -5.02 -23.953 1 76.75 397 LEU B CA 1
ATOM 6194 C C . LEU B 1 397 ? 23.922 -4.613 -24.797 1 76.75 397 LEU B C 1
ATOM 6196 O O . LEU B 1 397 ? 22.922 -5.34 -24.844 1 76.75 397 LEU B O 1
ATOM 6200 N N . ARG B 1 398 ? 24.016 -3.471 -25.453 1 70.69 398 ARG B N 1
ATOM 6201 C CA . ARG B 1 398 ? 22.859 -2.98 -26.219 1 70.69 398 ARG B CA 1
ATOM 6202 C C . ARG B 1 398 ? 22.656 -3.805 -27.484 1 70.69 398 ARG B C 1
ATOM 6204 O O . ARG B 1 398 ? 23.609 -4.09 -28.203 1 70.69 398 ARG B O 1
#

Nearest PDB structures (foldseek):
  7s3g-assembly1_A  TM=9.706E-01  e=9.187E-56  Homo sapiens
  1d7k-assembly1_A  TM=9.665E-01  e=6.964E-53  Homo sapiens
  2nv9-assembly4_H  TM=9.664E-01  e=4.791E-44  Paramecium bursaria Chlorella virus 1
  2nv9-assembly3_F  TM=9.541E-01  e=2.864E-44  Paramecium bursaria Chlorella virus 1
  2nva-assembly1_B  TM=9.530E-01  e=4.274E-44  Paramecium bursaria Chlorella virus 1

Solvent-accessible surface area (backbone atoms only — not comparable to full-atom values): 40018 Å² total; per-residue (Å²): 123,65,76,40,72,32,53,93,91,55,48,57,64,55,52,48,51,51,48,51,55,57,29,67,78,43,69,62,53,74,37,36,33,36,27,35,56,53,49,44,57,54,43,49,54,50,49,45,67,55,35,69,80,45,44,50,17,36,28,39,57,26,47,67,50,67,66,58,50,50,52,41,49,74,72,64,44,27,34,31,24,62,33,54,51,38,44,51,55,49,45,69,74,64,50,57,35,87,41,34,34,41,57,36,44,62,54,47,66,47,43,46,38,47,31,43,76,64,56,37,32,39,30,33,27,49,47,66,59,45,52,54,52,34,48,72,53,30,55,78,34,40,30,26,43,29,36,51,41,74,18,83,70,17,81,43,47,36,48,89,72,40,43,23,49,75,72,52,43,54,53,48,46,49,50,29,50,74,60,66,37,51,43,29,33,34,29,39,53,37,15,42,50,36,51,53,54,63,41,51,34,53,45,50,52,51,42,45,53,50,43,52,50,32,45,74,61,67,32,72,57,34,36,37,34,64,26,41,26,49,38,37,49,83,85,39,72,52,33,56,63,57,36,30,50,42,42,49,53,38,34,53,70,71,56,34,89,86,72,68,61,48,37,33,30,27,44,24,36,40,49,33,11,63,26,19,33,33,41,35,26,27,47,32,59,49,76,46,73,43,96,88,66,46,63,36,38,36,36,27,24,67,53,18,23,52,28,59,27,53,56,43,53,70,71,49,73,74,69,73,64,44,70,73,71,86,67,98,59,89,67,67,69,32,48,28,42,42,31,16,52,56,93,47,54,74,26,38,44,40,87,45,71,34,75,39,56,90,77,53,68,68,44,46,39,32,38,71,55,47,22,46,38,14,74,34,50,32,19,43,43,50,48,47,74,83,61,53,55,43,36,28,34,47,56,89,76,105,121,64,75,41,72,33,53,93,91,56,48,57,65,54,52,48,52,51,50,51,56,57,30,67,78,43,67,63,54,74,37,36,32,37,28,33,56,53,49,43,56,53,43,50,54,50,46,45,68,56,34,71,80,46,44,50,17,36,28,38,55,26,47,67,49,66,68,59,50,50,52,40,48,74,73,65,45,28,33,31,25,63,33,55,51,38,44,51,53,48,46,71,74,65,51,58,34,88,41,33,35,42,59,36,44,61,54,47,65,47,43,47,38,48,31,42,76,64,55,39,30,39,31,34,28,50,46,66,58,46,51,54,51,33,48,72,52,29,56,79,36,39,30,25,42,29,37,50,42,71,18,84,69,18,79,42,47,36,48,90,71,42,43,23,49,76,71,52,43,55,53,46,47,48,50,30,49,76,61,64,38,50,42,28,32,34,28,38,52,38,13,41,50,38,51,53,54,62,40,51,34,53,43,49,52,52,43,46,54,50,43,53,50,32,43,74,62,68,32,71,56,33,36,37,34,64,25,40,24,47,37,37,48,85,84,38,73,52,34,55,66,58,37,30,52,42,44,49,54,40,34,55,71,70,57,32,91,86,71,67,62,47,37,33,30,27,44,25,36,41,49,33,10,65,28,20,33,34,41,33,24,28,46,32,59,50,76,45,72,43,96,87,65,46,64,36,38,36,39,28,24,65,55,18,23,51,27,59,26,51,54,46,51,72,72,47,72,74,70,73,64,45,70,74,70,89,65,98,57,92,66,68,68,32,46,27,42,43,30,16,54,55,92,49,53,77,26,38,43,40,85,46,70,35,77,38,56,89,79,51,68,67,42,45,40,32,38,71,54,47,22,46,36,12,74,35,49,33,21,42,45,47,48,47,74,83,61,55,58,42,35,28,35,47,57,88,76,106

Sequence (796 aa):
EPLHVLEPGDSSWKVLQRKIGDLSCSEQRDPFLVADLGELVRKHQAFLQALPGVMPFYSVKCNNSPWVLQILKSLGTGFDCASQAELEQVLGLGVPATRIIYANPCKQTSHIQYAASQGVQLMTFDSEGELTKVAKFHPGARMVLRIRTEDSKSLHPLSTKFGASLEQSRRLLAVARNLNIAVIGVCFHVGSACQRVQNYEEAIADAHRVFEMGRQEGHEMHFLDIGGGFPGTESFVPTFEEMAEGIRTALAHYFPEGCGTEIIAEPGRYYATSVYVSALNIIAKKATVEKDGSRKMMYYLNDGCYGLFQMSSMEDPKLKPVVMKTFSSEPPLYPCILWGPTCDAMDKISQEDILLPELEVGDWLVFKNMGSYSLTMFSSFNGFPMPSVHYTLSQHLREPLHVLEPGDSSWKVLQRKIGDLSCSEQRDPFLVADLGELVRKHQAFLQALPGVMPFYSVKCNNSPWVLQILKSLGTGFDCASQAELEQVLGLGVPATRIIYANPCKQTSHIQYAASQGVQLMTFDSEGELTKVAKFHPGARMVLRIRTEDSKSLHPLSTKFGASLEQSRRLLAVARNLNIAVIGVCFHVGSACQRVQNYEEAIADAHRVFEMGRQEGHEMHFLDIGGGFPGTESFVPTFEEMAEGIRTALAHYFPEGCGTEIIAEPGRYYATSVYVSALNIIAKKATVEKDGSRKMMYYLNDGCYGLFQMSSMEDPKLKPVVMKTFSSEPPLYPCILWGPTCDAMDKISQEDILLPELEVGDWLVFKNMGSYSLTMFSSFNGFPMPSVHYTLSQHLR

Organism: Ornithorhynchus anatinus (NCBI:txid9258)

Radius of gyration: 28.2 Å; Cα contacts (8 Å, |Δi|>4): 1836; chains: 2; bounding box: 75×83×57 Å

pLDDT: mean 94.55, std 6.7, range [57.19, 98.94]

Foldseek 3Di:
DDEAADEPPDDLVNVVLVVLVVCLPDPDNAKFKEFELVLLVVLVVVVCVLAPQAAAAAECLFFVDPSNLLSCVVVPHAHEAAFLVSVCSNVVSVRQLVSYAHEHQDYDLVRLLSCQVRVNAHYEHADLVSLVSCLVRPQSHAYAYEAAFAQPQALFDDRVPDHYYLVSLLVSLLSNVVSNHAHAFYEYANGAQGQDLVRLLVVLVSRLVSLVSNVVSPHNHAEYESEENAALDCPRHPHNSVSSVSNVVSCCVRPNPPNRHRHYYHYHSNNFQQRMKMKWFFADKDWDQDPVRAIEIETETAAFCLALQVCVQRPDLAFDWDWSDDDPDDAFWHWYWYAYDDPDPVRTNHPGTDIDGDDDGSTMTMGGRSTTSRHSSHDCVVNRDHHYYHYYYYPVVD/DDEAADDVPDDLVNVVLVVLVVCLPDPDNAKFKEFELVLLVVLVVVVCVLAPQAAAAAECLFFVDPSNLLVCVVVPHAHEAAFLVSVCSNVVSVRQLVSYANEHQDYDLVRLLSCQVRVNAHYEHADLVSLVSCLVRPQSHAYAYEAAFAQPQALFDDRVPDHYYLVSLLVSLLSNVVSNHAHAFYEYANGAQGQDLVRLLVVLVSRLVSLVSNVVSPHNHAEYESEENAALDCPRHPHNSVSSVSNVVSCCVRPNPPNRHRHYYHYHSNNFQQRMKMKWFFADKDWDQDPVRAIEIETETAAFCLALQVCVQRPDLAFDWDWSDDDPDDAFWHWYWYAYDDPDPVRTNHPGTDIDGDDDGSTMTMGGRSTTSRHSSHDCVVNRDHHYYHYYYYPVVD